Protein AF-A0A8T7ETU8-F1 (afdb_monomer_lite)

pLDDT: mean 74.76, std 21.45, range [21.41, 98.38]

Sequence (889 aa):
MKASHSRIQLAGVALLLAVMVMSVALPAAAQAPRPMRHVPVDAAGRGEPVAAVDLSHSVVQADGRVQVIVTLAGAPAVTDYLAAGGRGSHAAALGTASIREAQLRAEHDVFAAGASSLGATVVNSSAFLVNTVTVAVAPDQVAALLRLPGVVSVHANRVINRDDTTSIPLIRAPEVWEVAGFDGAGVVIGIADTGVDYIHTHFGGSGNYADNPDTTNGTDSLLFPAPIPGGYGDPKVIGGYDYVGDLYDAATPGLDTPAPDEDPMDCAEALGGGHGSHVAGTAAGYGVVQATGATYTGPMDTTYYGSFPNPTAALRIGPGVAPGASLVALRIFGCNGSVGTDVLLDAIEDAVTGTYPTSIAAAQVPVDVLNMSLGSSYGGALPDDPLIVAQEAATAAGMIIVDSAGNSGNIPLITGSPSSANSVISVSSSLDTSAVGDVVVHHNSGLGSPGAYPGAAAAFNNGSAIPFTGDLVVAQPLNGCATLTNPTEVAGNVVLIQRGSCAFVDKANNGLDAGATGVIIYNNAGDALVTMSADGIDPSFNLPAYFLGQTNGTALKNSYDDAIANSTPLPSVTFDFGTPAVYAPEVSDQLSSFEPRGGVVRSIGDLTLKPNVTAPGNTITSARSGTGNGLYVISGTSMASPHVTGFAALLRHKYTSAPVSQIKALIMNTANHNVFTGALNLPPQHVGSGRVDAVDAIDAEIIAYATDNPDNVALSFGYPHVLTGTTYTVTKTVMIQNLSANSYDLDVSYQVRSDHPNVTVTVNPSSVTLAGNGSATVDVTFEAMLDNAATNVNTYEPMIGDTSPMPEEAGILLLEDQGMLHPDLRVPVYGMPQITAAMDATTDLGNAFQGINVVFSGTGVDTSGSGGVGADIVSLATLTEAGRRGSGG

Secondary structure (DSSP, 8-state):
------------------------PPP-PPPPPPPP------TTS----PPPPP-TTB-B-TTSPEEEEEEESS--THHHHHHTTGGGGHHHHHHHHHHHHHHHHHHHHHHHHHHHTTT-EEEE---SSS-EEEEEE-TTTHHHHTTSTTEEEEEE-BEEEE------GGG-HHHHHHHT--S-TTPEEEEEES---TTSGGGT--S-GGG-TTTTT--S---PPPPPTTS-SS-SEEEEEESS-TT--TTSTTT-S---BS--PPPPGGGT--HHHHHHHHHH---EETTT-PBP-S--SHHHH-STT--SS-EEEPPPS-TTSEEEEEE-S-SSS-EEHHHHHHHHHHHHH---SSS-TTT-S--SEEEE-EEBSS----TT-HHHHHHHHHHHTT-EEEEE--S--S-TT-PPBTTTSSSSEEEEEEE-SEE--SEEEEEE-TTSPPEEEEEEEBTT--S--SSEEEEEEE-SSTT-SS--S-HHHHTTSEEEEE--SS-HHHHHHHHHHTT-SEEEEE-SSSS----B--TT--TT--S-EEEE-HHHHHHHHHHHHHHHHHTPPPPEEEEE-----EE-TTTTTBBPTT------EEETTEEE----EEEEEE---EE-TTSSS-EE---SSTTHHHHHHHHHHHHHHHTTT--HHHHHHHHHHS--B--EETTEEPPHHHHTTSB--HHHHHT--EEEEESSSTTT-SEE----EEETTSEEEEEEEEEEEE-SSS-EEEEEEEEEEE--TTEEEEEESSEEEE-TT-EEEEEEEEEEE--S-TT-SB-----SS----B--EEEEEEEEETT--SPPEEEEEEE--EEE-EEEEEEE--SSSS--EEEEEEES---TT--SS---------S----------

Structure (mmCIF, N/CA/C/O backbone):
data_AF-A0A8T7ETU8-F1
#
_entry.id   AF-A0A8T7ETU8-F1
#
loop_
_atom_site.group_PDB
_atom_site.id
_atom_site.type_symbol
_atom_site.label_atom_id
_atom_site.label_alt_id
_atom_site.label_comp_id
_atom_site.label_asym_id
_atom_site.label_entity_id
_atom_site.label_seq_id
_atom_site.pdbx_PDB_ins_code
_atom_site.Cartn_x
_atom_site.Cartn_y
_atom_site.Cartn_z
_atom_site.occupancy
_atom_site.B_iso_or_equiv
_atom_site.auth_seq_id
_atom_site.auth_comp_id
_atom_site.auth_asym_id
_atom_site.auth_atom_id
_atom_site.pdbx_PDB_model_num
ATOM 1 N N . MET A 1 1 ? -24.622 -55.359 56.884 1.00 33.34 1 MET A N 1
ATOM 2 C CA . MET A 1 1 ? -23.851 -55.976 57.997 1.00 33.34 1 MET A CA 1
ATOM 3 C C . MET A 1 1 ? -22.898 -54.923 58.571 1.00 33.34 1 MET A C 1
ATOM 5 O O . MET A 1 1 ? -22.627 -53.994 57.835 1.00 33.34 1 MET A O 1
ATOM 9 N N . LYS A 1 2 ? -22.466 -55.060 59.843 1.00 32.12 2 LYS A N 1
ATOM 10 C CA . LYS A 1 2 ? -21.398 -54.334 60.602 1.00 32.12 2 LYS A CA 1
ATOM 11 C C . LYS A 1 2 ? -20.792 -53.021 60.016 1.00 32.12 2 LYS A C 1
ATOM 13 O O . LYS A 1 2 ? -20.286 -53.057 58.908 1.00 32.12 2 LYS A O 1
ATOM 18 N N . ALA A 1 3 ? -20.621 -51.912 60.752 1.00 30.17 3 ALA A N 1
ATOM 19 C CA . ALA A 1 3 ? -21.093 -51.509 62.089 1.00 30.17 3 ALA A CA 1
ATOM 20 C C . ALA A 1 3 ? -20.888 -49.981 62.325 1.00 30.17 3 ALA A C 1
ATOM 22 O O . ALA A 1 3 ? -19.953 -49.399 61.792 1.00 30.17 3 ALA A O 1
ATOM 23 N N . SER A 1 4 ? -21.761 -49.385 63.151 1.00 30.97 4 SER A N 1
ATOM 24 C CA . SER A 1 4 ? -21.643 -48.144 63.972 1.00 30.97 4 SER A CA 1
ATOM 25 C C . SER A 1 4 ? -20.266 -47.441 64.092 1.00 30.97 4 SER A C 1
ATOM 27 O O . SER A 1 4 ? -19.279 -48.107 64.388 1.00 30.97 4 SER A O 1
ATOM 29 N N . HIS A 1 5 ? -20.146 -46.102 64.006 1.00 29.70 5 HIS A N 1
ATOM 30 C CA . HIS A 1 5 ? -20.500 -45.067 65.025 1.00 29.70 5 HIS A CA 1
ATOM 31 C C . HIS A 1 5 ? -20.168 -43.633 64.475 1.00 29.70 5 HIS A C 1
ATOM 33 O O . HIS A 1 5 ? -19.453 -43.558 63.486 1.00 29.70 5 HIS A O 1
ATOM 39 N N . SER A 1 6 ? -20.531 -42.455 65.038 1.00 28.95 6 SER A N 1
ATOM 40 C CA . SER A 1 6 ? -21.557 -42.037 66.031 1.00 28.95 6 SER A CA 1
ATOM 41 C C . SER A 1 6 ? -21.583 -40.499 66.285 1.00 28.95 6 SER A C 1
ATOM 43 O O . SER A 1 6 ? -20.586 -39.979 66.765 1.00 28.95 6 SER A O 1
ATOM 45 N N . ARG A 1 7 ? -22.769 -39.856 66.187 1.00 31.00 7 ARG A N 1
ATOM 46 C CA . ARG A 1 7 ? -23.229 -38.602 66.877 1.00 31.00 7 ARG A CA 1
ATOM 47 C C . ARG A 1 7 ? -22.522 -37.254 66.554 1.00 31.00 7 ARG A C 1
ATOM 49 O O . ARG A 1 7 ? -21.326 -37.120 66.724 1.00 31.00 7 ARG A O 1
ATOM 56 N N . ILE A 1 8 ? -23.236 -36.268 65.983 1.00 30.06 8 ILE A N 1
ATOM 57 C CA . ILE A 1 8 ? -24.031 -35.174 66.625 1.00 30.06 8 ILE A CA 1
ATOM 58 C C . ILE A 1 8 ? -23.195 -34.093 67.343 1.00 30.06 8 ILE A C 1
ATOM 60 O O . ILE A 1 8 ? -22.712 -34.339 68.444 1.00 30.06 8 ILE A O 1
ATOM 64 N N . GLN A 1 9 ? -23.250 -32.852 66.831 1.00 27.00 9 GLN A N 1
ATOM 65 C CA . GLN A 1 9 ? -23.634 -31.672 67.630 1.00 27.00 9 GLN A CA 1
ATOM 66 C C . GLN A 1 9 ? -24.159 -30.513 66.755 1.00 27.00 9 GLN A C 1
ATOM 68 O O . GLN A 1 9 ? -23.857 -30.444 65.567 1.00 27.00 9 GLN A O 1
ATOM 73 N N . LEU A 1 10 ? -24.986 -29.640 67.345 1.00 29.98 10 LEU A N 1
ATOM 74 C CA . LEU A 1 10 ? -25.506 -28.408 66.736 1.00 29.98 10 LEU A CA 1
ATOM 75 C C . LEU A 1 10 ? -24.693 -27.201 67.220 1.00 29.98 10 LEU A C 1
ATOM 77 O O . LEU A 1 10 ? -24.467 -27.079 68.422 1.00 29.98 10 LEU A O 1
ATOM 81 N N . ALA A 1 11 ? -24.425 -26.254 66.324 1.00 26.52 11 ALA A N 1
ATOM 82 C CA . ALA A 1 11 ? -24.410 -24.819 66.619 1.00 26.52 11 ALA A CA 1
ATOM 83 C C . ALA A 1 11 ? -24.583 -24.047 65.301 1.00 26.52 11 ALA A C 1
ATOM 85 O O . ALA A 1 11 ? -23.977 -24.413 64.298 1.00 26.52 11 ALA A O 1
ATOM 86 N N . GLY A 1 12 ? -25.410 -23.002 65.293 1.00 28.16 12 GLY A N 1
ATOM 87 C CA . GLY A 1 12 ? -25.581 -22.118 64.139 1.00 28.16 12 GLY A CA 1
ATOM 88 C C . GLY A 1 12 ? -25.264 -20.676 64.516 1.00 28.16 12 GLY A C 1
ATOM 89 O O . GLY A 1 12 ? -25.700 -20.209 65.566 1.00 28.16 12 GLY A O 1
ATOM 90 N N . VAL A 1 13 ? -24.535 -19.977 63.648 1.00 27.45 13 VAL A N 1
ATOM 91 C CA . VAL A 1 13 ? -24.353 -18.519 63.668 1.00 27.45 13 VAL A CA 1
ATOM 92 C C . VAL A 1 13 ? -24.446 -18.045 62.219 1.00 27.45 13 VAL A C 1
ATOM 94 O O . VAL A 1 13 ? -23.879 -18.679 61.331 1.00 27.45 13 VAL A O 1
ATOM 97 N N . ALA A 1 14 ? -25.189 -16.969 61.969 1.00 31.00 14 ALA A N 1
ATOM 98 C CA . ALA A 1 14 ? -25.302 -16.380 60.639 1.00 31.00 14 ALA A CA 1
ATOM 99 C C . ALA A 1 14 ? -24.098 -15.474 60.338 1.00 31.00 14 ALA A C 1
ATOM 101 O O . ALA A 1 14 ? -23.639 -14.746 61.218 1.00 31.00 14 ALA A O 1
ATOM 102 N N . LEU A 1 15 ? -23.637 -15.470 59.087 1.00 25.97 15 LEU A N 1
ATOM 103 C CA . LEU A 1 15 ? -22.699 -14.475 58.572 1.00 25.97 15 LEU A CA 1
ATOM 104 C C . LEU A 1 15 ? -23.053 -14.132 57.117 1.00 25.97 15 LEU A C 1
ATOM 106 O O . LEU A 1 15 ? -23.707 -14.917 56.431 1.00 25.97 15 LEU A O 1
ATOM 110 N N . LEU A 1 16 ? -22.685 -12.927 56.684 1.00 26.84 16 LEU A N 1
ATOM 111 C CA . LEU A 1 16 ? -23.114 -12.339 55.416 1.00 26.84 16 LEU A CA 1
ATOM 112 C C . LEU A 1 16 ? -22.523 -13.095 54.215 1.00 26.84 16 LEU A C 1
ATOM 114 O O . LEU A 1 16 ? -21.317 -13.332 54.174 1.00 26.84 16 LEU A O 1
ATOM 118 N N . LEU A 1 17 ? -23.340 -13.364 53.190 1.00 24.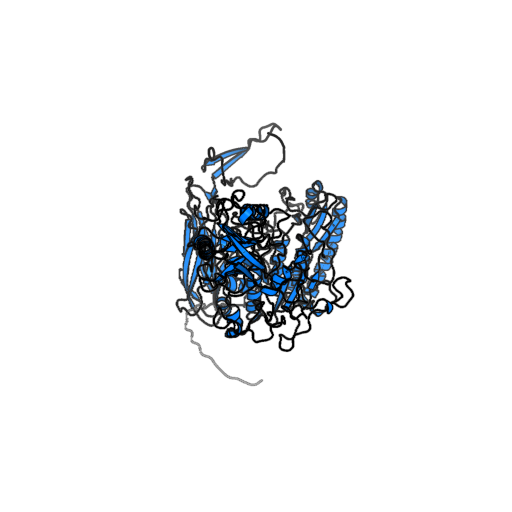38 17 LEU A N 1
ATOM 119 C CA . LEU A 1 17 ? -22.814 -13.605 51.846 1.00 24.38 17 LEU A CA 1
ATOM 120 C C . LEU A 1 17 ? -22.457 -12.260 51.206 1.00 24.38 17 LEU A C 1
ATOM 122 O O . LEU A 1 17 ? -23.333 -11.541 50.729 1.00 24.38 17 LEU A O 1
ATOM 126 N N . ALA A 1 18 ? -21.163 -11.956 51.141 1.00 25.19 18 ALA A N 1
ATOM 127 C CA . ALA A 1 18 ? -20.641 -11.123 50.067 1.00 25.19 18 ALA A CA 1
ATOM 128 C C . ALA A 1 18 ? -20.528 -12.010 48.816 1.00 25.19 18 ALA A C 1
ATOM 130 O O . ALA A 1 18 ? -19.767 -12.978 48.811 1.00 25.19 18 ALA A O 1
ATOM 131 N N . VAL A 1 19 ? -21.312 -11.724 47.774 1.00 24.97 19 VAL A N 1
ATOM 132 C CA . VAL A 1 19 ? -21.252 -12.477 46.511 1.00 24.97 19 VAL A CA 1
ATOM 133 C C . VAL A 1 19 ? -20.062 -11.971 45.701 1.00 24.97 19 VAL A C 1
ATOM 135 O O . VAL A 1 19 ? -20.176 -11.041 44.908 1.00 24.97 19 VAL A O 1
ATOM 138 N N . MET A 1 20 ? -18.898 -12.573 45.938 1.00 22.45 20 MET A N 1
ATOM 139 C CA . MET A 1 20 ? -17.690 -12.311 45.163 1.00 22.45 20 MET A CA 1
ATOM 140 C C . MET A 1 20 ? -17.793 -13.050 43.824 1.00 22.45 20 MET A C 1
ATOM 142 O O . MET A 1 20 ? -17.534 -14.250 43.742 1.00 22.45 20 MET A O 1
ATOM 146 N N . VAL A 1 21 ? -18.235 -12.344 42.781 1.00 25.20 21 VAL A N 1
ATOM 147 C CA . VAL A 1 21 ? -18.336 -12.897 41.425 1.00 25.20 21 VAL A CA 1
ATOM 148 C C . VAL A 1 21 ? -16.928 -13.054 40.851 1.00 25.20 21 VAL A C 1
ATOM 150 O O . VAL A 1 21 ? -16.347 -12.099 40.348 1.00 25.20 21 VAL A O 1
ATOM 153 N N . MET A 1 22 ? -16.380 -14.269 40.909 1.00 22.45 22 MET A N 1
ATOM 154 C CA . MET A 1 22 ? -15.249 -14.644 40.059 1.00 22.45 22 MET A CA 1
ATOM 155 C C . MET A 1 22 ? -15.749 -14.807 38.622 1.00 22.45 22 MET A C 1
ATOM 157 O O . MET A 1 22 ? -16.168 -15.890 38.213 1.00 22.45 22 MET A O 1
ATOM 161 N N . SER A 1 23 ? -15.706 -13.720 37.856 1.00 22.48 23 SER A N 1
ATOM 162 C CA . SER A 1 23 ? -15.767 -13.769 36.399 1.00 22.48 23 SER A CA 1
ATOM 163 C C . SER A 1 23 ? -14.504 -14.456 35.880 1.00 22.48 23 SER A C 1
ATOM 165 O O . SER A 1 23 ? -13.456 -13.827 35.737 1.00 22.48 23 SER A O 1
ATOM 167 N N . VAL A 1 24 ? -14.592 -15.765 35.637 1.00 23.69 24 VAL A N 1
ATOM 168 C CA . VAL A 1 24 ? -13.549 -16.513 34.927 1.00 23.69 24 VAL A CA 1
ATOM 169 C C . VAL A 1 24 ? -13.460 -15.939 33.516 1.00 23.69 24 VAL A C 1
ATOM 171 O O . VAL A 1 24 ? -14.407 -16.069 32.742 1.00 23.69 24 VAL A O 1
ATOM 174 N N . ALA A 1 25 ? -12.341 -15.287 33.200 1.00 23.84 25 ALA A N 1
ATOM 175 C CA . ALA A 1 25 ? -12.082 -14.791 31.859 1.00 23.84 25 ALA A CA 1
ATOM 176 C C . ALA A 1 25 ? -12.007 -15.980 30.891 1.00 23.84 25 ALA A C 1
ATOM 178 O O . ALA A 1 25 ? -11.139 -16.847 31.012 1.00 23.84 25 ALA A O 1
ATOM 179 N N . LEU A 1 26 ? -12.942 -16.028 29.944 1.00 22.45 26 LEU A N 1
ATOM 180 C CA . LEU A 1 26 ? -12.791 -16.842 28.746 1.00 22.45 26 LEU A CA 1
ATOM 181 C C . LEU A 1 26 ? -11.744 -16.161 27.850 1.00 22.45 26 LEU A C 1
ATOM 183 O O . LEU A 1 26 ? -11.747 -14.929 27.780 1.00 22.45 26 LEU A O 1
ATOM 187 N N . PRO A 1 27 ? -10.865 -16.913 27.162 1.00 21.97 27 PRO A N 1
ATOM 188 C CA . PRO A 1 27 ? -10.015 -16.323 26.136 1.00 21.97 27 PRO A CA 1
ATOM 189 C C . PRO A 1 27 ? -10.899 -15.690 25.056 1.00 21.97 27 PRO A C 1
ATOM 191 O O . PRO A 1 27 ? -11.977 -16.211 24.753 1.00 21.97 27 PRO A O 1
ATOM 194 N N . ALA A 1 28 ? -10.450 -14.572 24.486 1.00 23.20 28 ALA A N 1
ATOM 195 C CA . ALA A 1 28 ? -11.181 -13.887 23.431 1.00 23.20 28 ALA A CA 1
ATOM 196 C C . ALA A 1 28 ? -11.374 -14.833 22.235 1.00 23.20 28 ALA A C 1
ATOM 198 O O . ALA A 1 28 ? -10.418 -15.201 21.554 1.00 23.20 28 ALA A O 1
ATOM 199 N N . ALA A 1 29 ? -12.618 -15.247 21.993 1.00 21.56 29 ALA A N 1
ATOM 200 C CA . ALA A 1 29 ? -12.967 -15.917 20.753 1.00 21.56 29 ALA A CA 1
ATOM 201 C C . ALA A 1 29 ? -12.803 -14.910 19.609 1.00 21.56 29 ALA A C 1
ATOM 203 O O . ALA A 1 29 ? -13.292 -13.782 19.719 1.00 21.56 29 ALA A O 1
ATOM 204 N N . ALA A 1 30 ? -12.139 -15.319 18.525 1.00 23.62 30 ALA A N 1
ATOM 205 C CA . ALA A 1 30 ? -12.091 -14.526 17.303 1.00 23.62 30 ALA A CA 1
ATOM 206 C C . ALA A 1 30 ? -13.526 -14.162 16.896 1.00 23.62 30 ALA A C 1
ATOM 208 O O . ALA A 1 30 ? -14.389 -15.042 16.799 1.00 23.62 30 ALA A O 1
ATOM 209 N N . GLN A 1 31 ? -13.803 -12.868 16.726 1.00 23.61 31 GLN A N 1
ATOM 210 C CA . GLN A 1 31 ? -15.130 -12.434 16.311 1.00 23.61 31 GLN A CA 1
ATOM 211 C C . GLN A 1 31 ? -15.368 -12.928 14.884 1.00 23.61 31 GLN A C 1
ATOM 213 O O . GLN A 1 31 ? -14.572 -12.657 13.988 1.00 23.61 31 GLN A O 1
ATOM 218 N N . ALA A 1 32 ? -16.466 -13.656 14.676 1.00 22.80 32 ALA A N 1
ATOM 219 C CA . ALA A 1 32 ? -16.941 -13.936 13.329 1.00 22.80 32 ALA A CA 1
ATOM 220 C C . ALA A 1 32 ? -17.189 -12.598 12.601 1.00 22.80 32 ALA A C 1
ATOM 222 O O . ALA A 1 32 ? -17.641 -11.648 13.255 1.00 22.80 32 ALA A O 1
ATOM 223 N N . PRO A 1 33 ? -16.912 -12.504 11.286 1.00 23.77 33 PRO A N 1
ATOM 224 C CA . PRO A 1 33 ? -17.069 -11.260 10.539 1.00 23.77 33 PRO A CA 1
ATOM 225 C C . PRO A 1 33 ? -18.474 -10.680 10.734 1.00 23.77 33 PRO A C 1
ATOM 227 O O . PRO A 1 33 ? -19.471 -11.411 10.723 1.00 23.77 33 PRO A O 1
ATOM 230 N N . ARG A 1 34 ? -18.548 -9.359 10.954 1.00 26.95 34 ARG A N 1
ATOM 231 C CA . ARG A 1 34 ? -19.815 -8.655 11.206 1.00 26.95 34 ARG A CA 1
ATOM 232 C C . ARG A 1 34 ? -20.787 -8.967 10.053 1.00 26.95 34 ARG A C 1
ATOM 234 O O . ARG A 1 34 ? -20.407 -8.779 8.898 1.00 26.95 34 ARG A O 1
ATOM 241 N N . PRO A 1 35 ? -22.026 -9.426 10.317 1.00 21.41 35 PRO A N 1
ATOM 242 C CA . PRO A 1 35 ? -22.973 -9.697 9.243 1.00 21.41 35 PRO A CA 1
ATOM 243 C C . PRO A 1 35 ? -23.248 -8.400 8.479 1.00 21.41 35 PRO A C 1
ATOM 245 O O . PRO A 1 35 ? -23.606 -7.390 9.090 1.00 21.41 35 PRO A O 1
ATOM 248 N N . MET A 1 36 ? -23.076 -8.438 7.153 1.00 27.53 36 MET A N 1
ATOM 249 C CA . MET A 1 36 ? -23.276 -7.282 6.277 1.00 27.53 36 MET A CA 1
ATOM 250 C C . MET A 1 36 ? -24.611 -6.596 6.584 1.00 27.53 36 MET A C 1
ATOM 252 O O . MET A 1 36 ? -25.664 -7.247 6.646 1.00 27.53 36 MET A O 1
ATOM 256 N N . ARG A 1 37 ? -24.558 -5.272 6.781 1.00 24.39 37 ARG A N 1
ATOM 257 C CA . ARG A 1 37 ? -25.725 -4.427 7.056 1.00 24.39 37 ARG A CA 1
ATOM 258 C C . ARG A 1 37 ? -26.738 -4.634 5.934 1.00 24.39 37 ARG A C 1
ATOM 260 O O . ARG A 1 37 ? -26.517 -4.167 4.823 1.00 24.39 37 ARG A O 1
ATOM 267 N N . HIS A 1 38 ? -27.829 -5.345 6.226 1.00 24.23 38 HIS A N 1
ATOM 268 C CA . HIS A 1 38 ? -28.853 -5.655 5.231 1.00 24.23 38 HIS A CA 1
ATOM 269 C C . HIS A 1 38 ? -29.338 -4.372 4.551 1.00 24.23 38 HIS A C 1
ATOM 271 O O . HIS A 1 38 ? -29.942 -3.511 5.197 1.00 24.23 38 HIS A O 1
ATOM 277 N N . VAL A 1 39 ? -29.117 -4.286 3.238 1.00 29.61 39 VAL A N 1
ATOM 278 C CA . VAL A 1 39 ? -29.896 -3.402 2.373 1.00 29.61 39 VAL A CA 1
ATOM 279 C C . VAL A 1 39 ? -31.362 -3.827 2.522 1.00 29.61 39 VAL A C 1
ATOM 281 O O . VAL A 1 39 ? -31.647 -5.024 2.407 1.00 29.61 39 VAL A O 1
ATOM 284 N N . PRO A 1 40 ? -32.300 -2.907 2.808 1.00 24.36 40 PRO A N 1
ATOM 285 C CA . PRO A 1 40 ? -33.717 -3.237 2.829 1.00 24.36 40 PRO A CA 1
ATOM 286 C C . PRO A 1 40 ? -34.162 -3.714 1.442 1.00 24.36 40 PRO A C 1
ATOM 288 O O . PRO A 1 40 ? -34.293 -2.923 0.513 1.00 24.36 40 PRO A O 1
ATOM 291 N N . VAL A 1 41 ? -34.365 -5.022 1.301 1.00 30.23 41 VAL A N 1
ATOM 292 C CA . VAL A 1 41 ? -35.008 -5.619 0.128 1.00 30.23 41 VAL A CA 1
ATOM 293 C C . VAL A 1 41 ? -36.522 -5.599 0.297 1.00 30.23 41 VAL A C 1
ATOM 295 O O . VAL A 1 41 ? -37.045 -5.839 1.390 1.00 30.23 41 VAL A O 1
ATOM 298 N N . ASP A 1 42 ? -37.233 -5.328 -0.795 1.00 34.34 42 ASP A N 1
ATOM 299 C CA . ASP A 1 42 ? -38.690 -5.366 -0.825 1.00 34.34 42 ASP A CA 1
ATOM 300 C C . ASP A 1 42 ? -39.239 -6.796 -0.625 1.00 34.34 42 ASP A C 1
ATOM 302 O O . ASP A 1 42 ? -38.518 -7.799 -0.629 1.00 34.34 42 ASP A O 1
ATOM 306 N N . ALA A 1 43 ? -40.562 -6.916 -0.492 1.00 30.11 43 ALA A N 1
ATOM 307 C CA . ALA A 1 43 ? -41.235 -8.209 -0.340 1.00 30.11 43 ALA A CA 1
ATOM 308 C C . ALA A 1 43 ? -41.156 -9.126 -1.590 1.00 30.11 43 ALA A C 1
ATOM 310 O O . ALA A 1 43 ? -41.740 -10.211 -1.586 1.00 30.11 43 ALA A O 1
ATOM 311 N N . ALA A 1 44 ? -40.460 -8.704 -2.651 1.00 35.91 44 ALA A N 1
ATOM 312 C CA . ALA A 1 44 ? -40.147 -9.468 -3.855 1.00 35.91 44 ALA A CA 1
ATOM 313 C C . ALA A 1 44 ? -38.628 -9.698 -4.047 1.00 35.91 44 ALA A C 1
ATOM 315 O O . ALA A 1 44 ? -38.230 -10.213 -5.095 1.00 35.91 44 ALA A O 1
ATOM 316 N N . GLY A 1 45 ? -37.794 -9.358 -3.053 1.00 31.64 45 GLY A N 1
ATOM 317 C CA . GLY A 1 45 ? -36.344 -9.574 -3.060 1.00 31.64 45 GLY A CA 1
ATOM 318 C C . GLY A 1 45 ? -35.544 -8.554 -3.876 1.00 31.64 45 GLY A C 1
ATOM 319 O O . GLY A 1 45 ? -34.463 -8.888 -4.352 1.00 31.64 45 GLY A O 1
ATOM 320 N N . ARG A 1 46 ? -36.071 -7.343 -4.089 1.00 41.28 46 ARG A N 1
ATOM 321 C CA . ARG A 1 46 ? -35.442 -6.290 -4.903 1.00 41.28 46 ARG A CA 1
ATOM 322 C C . ARG A 1 46 ? -34.912 -5.170 -4.018 1.00 41.28 46 ARG A C 1
ATOM 324 O O . ARG A 1 46 ? -35.586 -4.773 -3.072 1.00 41.28 46 ARG A O 1
ATOM 331 N N . GLY A 1 47 ? -33.724 -4.660 -4.336 1.00 35.19 47 GLY A N 1
ATOM 332 C CA . GLY A 1 47 ? -33.192 -3.453 -3.702 1.00 35.19 47 GLY A CA 1
ATOM 333 C C . GLY A 1 47 ? -33.935 -2.184 -4.135 1.00 35.19 47 GLY A C 1
ATOM 334 O O . GLY A 1 47 ? -34.669 -2.180 -5.128 1.00 35.19 47 GLY A O 1
ATOM 335 N N . GLU A 1 48 ? -33.709 -1.103 -3.388 1.00 31.92 48 GLU A N 1
ATOM 336 C CA . GLU A 1 48 ? -34.175 0.250 -3.718 1.00 31.92 48 GLU A CA 1
ATOM 337 C C . GLU A 1 48 ? -33.701 0.716 -5.117 1.00 31.92 48 GLU A C 1
ATOM 339 O O . GLU A 1 48 ? -32.719 0.182 -5.645 1.00 31.92 48 GLU A O 1
ATOM 344 N N . PRO A 1 49 ? -34.355 1.717 -5.747 1.00 33.25 49 PRO A N 1
ATOM 345 C CA . PRO A 1 49 ? -33.971 2.225 -7.064 1.00 33.25 49 PRO A CA 1
ATOM 346 C C . PRO A 1 49 ? -32.559 2.834 -7.072 1.00 33.25 49 PRO A C 1
ATOM 348 O O . PRO A 1 49 ? -32.371 4.014 -6.774 1.00 33.25 49 PRO A O 1
ATOM 351 N N . VAL A 1 50 ? -31.570 2.015 -7.437 1.00 40.09 50 VAL A N 1
ATOM 352 C CA . VAL A 1 50 ? -30.150 2.386 -7.480 1.00 40.09 50 VAL A CA 1
ATOM 353 C C . VAL A 1 50 ? -29.934 3.620 -8.363 1.00 40.09 50 VAL A C 1
ATOM 355 O O . VAL A 1 50 ? -30.582 3.789 -9.404 1.00 40.09 50 VAL A O 1
ATOM 358 N N . ALA A 1 51 ? -28.991 4.475 -7.961 1.00 44.91 51 ALA A N 1
ATOM 359 C CA . ALA A 1 51 ? -28.457 5.521 -8.824 1.00 44.91 51 ALA A CA 1
ATOM 360 C C . ALA A 1 51 ? -27.920 4.927 -10.143 1.00 44.91 51 ALA A C 1
ATOM 362 O O . ALA A 1 51 ? -27.673 3.726 -10.260 1.00 44.91 51 ALA A O 1
ATOM 363 N N . ALA A 1 52 ? -27.737 5.764 -11.165 1.00 54.91 52 ALA A N 1
ATOM 364 C CA . ALA A 1 52 ? -27.099 5.296 -12.392 1.00 54.91 52 ALA A CA 1
ATOM 365 C C . ALA A 1 52 ? -25.661 4.853 -12.076 1.00 54.91 52 ALA A C 1
ATOM 367 O O . ALA A 1 52 ? -24.891 5.672 -11.580 1.00 54.91 52 ALA A O 1
ATOM 368 N N . VAL A 1 53 ? -25.332 3.589 -12.372 1.00 64.56 53 VAL A N 1
ATOM 369 C CA . VAL A 1 53 ? -23.965 3.049 -12.274 1.00 64.56 53 VAL A CA 1
ATOM 370 C C . VAL A 1 53 ? -23.025 3.991 -13.019 1.00 64.56 53 VAL A C 1
ATOM 372 O O . VAL A 1 53 ? -23.284 4.318 -14.182 1.00 64.56 53 VAL A O 1
ATOM 375 N N . ASP A 1 54 ? -21.971 4.451 -12.346 1.00 66.88 54 ASP A N 1
ATOM 376 C CA . ASP A 1 54 ? -20.941 5.232 -13.014 1.00 66.88 54 ASP A CA 1
ATOM 377 C C . ASP A 1 54 ? -20.048 4.296 -13.834 1.00 66.88 54 ASP A C 1
ATOM 379 O O . ASP A 1 54 ? -19.596 3.256 -13.360 1.00 66.88 54 ASP A O 1
ATOM 383 N N . LEU A 1 55 ? -19.842 4.666 -15.093 1.00 69.88 55 LEU A N 1
ATOM 384 C CA . LEU A 1 55 ? -19.058 3.929 -16.080 1.00 69.88 55 LEU A CA 1
ATOM 385 C C . LEU A 1 55 ? -17.856 4.755 -16.565 1.00 69.88 55 LEU A C 1
ATOM 387 O O . LEU A 1 55 ? -17.147 4.321 -17.465 1.00 69.88 55 LEU A O 1
ATOM 391 N N . SER A 1 56 ? -17.623 5.939 -15.987 1.00 63.28 56 SER A N 1
ATOM 392 C CA . SER A 1 56 ? -16.549 6.865 -16.373 1.00 63.28 56 SER A CA 1
ATOM 393 C C . SER A 1 56 ? -15.135 6.278 -16.249 1.00 63.28 56 SER A C 1
ATOM 395 O O . SER A 1 56 ? -14.251 6.684 -16.997 1.00 63.28 56 SER A O 1
ATOM 397 N N . HIS A 1 57 ? -14.952 5.297 -15.360 1.00 65.81 57 HIS A N 1
ATOM 398 C CA . HIS A 1 57 ? -13.690 4.591 -15.102 1.00 65.81 57 HIS A CA 1
ATOM 399 C C . HIS A 1 57 ? -13.745 3.097 -15.493 1.00 65.81 57 HIS A C 1
ATOM 401 O O . HIS A 1 57 ? -12.903 2.314 -15.060 1.00 65.81 57 HIS A O 1
ATOM 407 N N . SER A 1 58 ? -14.766 2.684 -16.256 1.00 74.44 58 SER A N 1
ATOM 408 C CA . SER A 1 58 ? -14.970 1.293 -16.685 1.00 74.44 58 SER A CA 1
ATOM 409 C C . SER A 1 58 ? -14.031 0.917 -17.833 1.00 74.44 58 SER A C 1
ATOM 411 O O . SER A 1 58 ? -13.899 1.681 -18.786 1.00 74.44 58 SER A O 1
ATOM 413 N N . VAL A 1 59 ? -13.439 -0.279 -17.774 1.00 74.88 59 VAL A N 1
ATOM 414 C CA . VAL A 1 59 ? -12.727 -0.896 -18.908 1.00 74.88 59 VAL A CA 1
ATOM 415 C C . VAL A 1 59 ? -13.665 -1.004 -20.122 1.00 74.88 59 VAL A C 1
ATOM 417 O O . VAL A 1 59 ? -14.786 -1.512 -20.008 1.00 74.88 59 VAL A O 1
ATOM 420 N N . VAL A 1 60 ? -13.216 -0.538 -21.294 1.00 80.31 60 VAL A N 1
ATOM 421 C CA . VAL A 1 60 ? -14.017 -0.494 -22.532 1.00 80.31 60 VAL A CA 1
ATOM 422 C C . VAL A 1 60 ? -13.399 -1.385 -23.606 1.00 80.31 60 VAL A C 1
ATOM 424 O O . VAL A 1 60 ? -12.260 -1.181 -24.012 1.00 80.31 60 VAL A O 1
ATOM 427 N N . GLN A 1 61 ? -14.183 -2.328 -24.123 1.00 81.88 61 GLN A N 1
ATOM 428 C CA . GLN A 1 61 ? -13.766 -3.242 -25.185 1.00 81.88 61 GLN A CA 1
ATOM 429 C C . GLN A 1 61 ? -13.707 -2.539 -26.549 1.00 81.88 61 GLN A C 1
ATOM 431 O O . GLN A 1 61 ? -14.450 -1.590 -26.814 1.00 81.88 61 GLN A O 1
ATOM 436 N N . ALA A 1 62 ? -12.911 -3.072 -27.482 1.00 81.50 62 ALA A N 1
ATOM 437 C CA . ALA A 1 62 ? -12.788 -2.542 -28.850 1.00 81.50 62 ALA A CA 1
ATOM 438 C C . ALA A 1 62 ? -14.106 -2.492 -29.664 1.00 81.50 62 ALA A C 1
ATOM 440 O O . ALA A 1 62 ? -14.172 -1.806 -30.686 1.00 81.50 62 ALA A O 1
ATOM 441 N N . ASP A 1 63 ? -15.160 -3.199 -29.236 1.00 84.69 63 ASP A N 1
ATOM 442 C CA . ASP A 1 63 ? -16.501 -3.153 -29.841 1.00 84.69 63 ASP A CA 1
ATOM 443 C C . ASP A 1 63 ? -17.456 -2.121 -29.197 1.00 84.69 63 ASP A C 1
ATOM 445 O O . ASP A 1 63 ? -18.591 -1.960 -29.653 1.00 84.69 63 ASP A O 1
ATOM 449 N N . GLY A 1 64 ? -16.997 -1.392 -28.173 1.00 82.38 64 GLY A N 1
ATOM 450 C CA . GLY A 1 64 ? -17.763 -0.377 -27.447 1.00 82.38 64 GLY A CA 1
ATOM 451 C C . GLY A 1 64 ? -18.595 -0.903 -26.272 1.00 82.38 64 GLY A C 1
ATOM 452 O O . GLY A 1 64 ? -19.374 -0.136 -25.698 1.00 82.38 64 GLY A O 1
ATOM 453 N N . ARG A 1 65 ? -18.465 -2.183 -25.897 1.00 88.75 65 ARG A N 1
ATOM 454 C CA . ARG A 1 65 ? -19.018 -2.708 -24.638 1.00 88.75 65 ARG A CA 1
ATOM 455 C C . ARG A 1 65 ? -18.170 -2.283 -23.437 1.00 88.75 65 ARG A C 1
ATOM 457 O O . ARG A 1 65 ? -16.955 -2.166 -23.532 1.00 88.75 65 ARG A O 1
ATOM 464 N N . VAL A 1 66 ? -18.830 -2.080 -22.302 1.00 87.31 66 VAL A N 1
ATOM 465 C CA . VAL A 1 66 ? -18.216 -1.773 -21.001 1.00 87.31 66 VAL A CA 1
ATOM 466 C C . VAL A 1 66 ? -18.117 -3.038 -20.162 1.00 87.31 66 VAL A C 1
ATOM 468 O O . VAL A 1 66 ? -19.048 -3.850 -20.165 1.00 87.31 66 VAL A O 1
ATOM 471 N N . GLN A 1 67 ? -17.019 -3.201 -19.430 1.00 88.19 67 GLN A N 1
ATOM 472 C CA . GLN A 1 67 ? -16.872 -4.270 -18.450 1.00 88.19 67 GLN A CA 1
ATOM 473 C C . GLN A 1 67 ? -17.395 -3.818 -17.077 1.00 88.19 67 GLN A C 1
ATOM 475 O O . GLN A 1 67 ? -17.002 -2.774 -16.545 1.00 88.19 67 GLN A O 1
ATOM 480 N N . VAL A 1 68 ? -18.285 -4.617 -16.490 1.00 88.88 68 VAL A N 1
ATOM 481 C CA . VAL A 1 68 ? -18.893 -4.369 -15.175 1.00 88.88 68 VAL A CA 1
ATOM 482 C C . VAL A 1 68 ? -18.813 -5.614 -14.298 1.00 88.88 68 VAL A C 1
ATOM 484 O O . VAL A 1 68 ? -19.044 -6.726 -14.772 1.00 88.88 68 VAL A O 1
ATOM 487 N N . ILE A 1 69 ? -18.503 -5.427 -13.017 1.00 89.62 69 ILE A N 1
ATOM 488 C CA . ILE A 1 69 ? -18.463 -6.495 -12.016 1.00 89.62 69 ILE A CA 1
ATOM 489 C C . ILE A 1 69 ? -19.843 -6.589 -11.367 1.00 89.62 69 ILE A C 1
ATOM 491 O O . ILE A 1 69 ? -20.365 -5.607 -10.836 1.00 89.62 69 ILE A O 1
ATOM 495 N N . VAL A 1 70 ? -20.453 -7.771 -11.440 1.00 92.81 70 VAL A N 1
ATOM 496 C CA . VAL A 1 70 ? -21.798 -8.036 -10.922 1.00 92.81 70 VAL A CA 1
ATOM 497 C C . VAL A 1 70 ? -21.694 -8.867 -9.651 1.00 92.81 70 VAL A C 1
ATOM 499 O O . VAL A 1 70 ? -21.305 -10.032 -9.704 1.00 92.81 70 VAL A O 1
ATOM 502 N N . THR A 1 71 ? -22.062 -8.279 -8.515 1.00 91.31 71 THR A N 1
ATOM 503 C CA . THR A 1 71 ? -22.067 -8.955 -7.212 1.00 91.31 71 THR A CA 1
ATOM 504 C C . THR A 1 71 ? -23.341 -9.779 -7.062 1.00 91.31 71 THR A C 1
ATOM 506 O O . THR A 1 71 ? -24.451 -9.267 -7.241 1.00 91.31 71 THR A O 1
ATOM 509 N N . LEU A 1 72 ? -23.192 -11.057 -6.719 1.00 93.12 72 LEU A N 1
ATOM 510 C CA . LEU A 1 72 ? -24.277 -12.025 -6.590 1.00 93.12 72 LEU A CA 1
ATOM 511 C C . LEU A 1 72 ? -24.581 -12.361 -5.123 1.00 93.12 72 LEU A C 1
ATOM 513 O O . LEU A 1 72 ? -23.732 -12.298 -4.234 1.00 93.12 72 LEU A O 1
ATOM 517 N N . ALA A 1 73 ? -25.834 -12.720 -4.861 1.00 91.06 73 ALA A N 1
ATOM 518 C CA . ALA A 1 73 ? -26.328 -13.050 -3.534 1.00 91.06 73 ALA A CA 1
ATOM 519 C C . ALA A 1 73 ? -25.797 -14.408 -3.056 1.00 91.06 73 ALA A C 1
ATOM 521 O O . ALA A 1 73 ? -25.779 -15.382 -3.802 1.00 91.06 73 ALA A O 1
ATOM 522 N N . GLY A 1 74 ? -25.428 -14.481 -1.777 1.00 88.25 74 GLY A N 1
ATOM 523 C CA . GLY A 1 74 ? -24.856 -15.675 -1.151 1.00 88.25 74 GLY A CA 1
ATOM 524 C C . GLY A 1 74 ? -23.471 -15.393 -0.575 1.00 88.25 74 GLY A C 1
ATOM 525 O O . GLY A 1 74 ? -22.763 -14.509 -1.047 1.00 88.25 74 GLY A O 1
ATOM 526 N N . ALA A 1 75 ? -23.094 -16.124 0.475 1.00 90.62 75 ALA A N 1
ATOM 527 C CA . ALA A 1 75 ? -21.784 -15.960 1.098 1.00 90.62 75 ALA A CA 1
ATOM 528 C C . ALA A 1 75 ? -20.670 -16.535 0.191 1.00 90.62 75 ALA A C 1
ATOM 530 O O . ALA A 1 75 ? -20.870 -17.643 -0.333 1.00 90.62 75 ALA A O 1
ATOM 531 N N . PRO A 1 76 ? -19.538 -15.819 0.019 1.00 93.88 76 PRO A N 1
ATOM 532 C CA . PRO A 1 76 ? -18.363 -16.289 -0.718 1.00 93.88 76 PRO A CA 1
ATOM 533 C C . PRO A 1 76 ? -17.582 -17.342 0.088 1.00 93.88 76 PRO A C 1
ATOM 535 O O . PRO A 1 76 ? -17.724 -17.430 1.316 1.00 93.88 76 PRO A O 1
ATOM 538 N N . ALA A 1 77 ? -16.779 -18.173 -0.584 1.00 95.25 77 ALA A N 1
ATOM 539 C CA . ALA A 1 77 ? -16.224 -19.388 0.028 1.00 95.25 77 ALA A CA 1
ATOM 540 C C . ALA A 1 77 ? -15.220 -19.138 1.174 1.00 95.25 77 ALA A C 1
ATOM 542 O O . ALA A 1 77 ? -15.063 -19.991 2.051 1.00 95.25 77 ALA A O 1
ATOM 543 N N . VAL A 1 78 ? -14.620 -17.946 1.248 1.00 93.19 78 VAL A N 1
ATOM 544 C CA . VAL A 1 78 ? -13.781 -17.490 2.368 1.00 93.19 78 VAL A CA 1
ATOM 545 C C . VAL A 1 78 ? -14.517 -17.536 3.715 1.00 93.19 78 VAL A C 1
ATOM 547 O O . VAL A 1 78 ? -13.891 -17.755 4.749 1.00 93.19 78 VAL A O 1
ATOM 550 N N . THR A 1 79 ? -15.850 -17.418 3.740 1.00 93.75 79 THR A N 1
ATOM 551 C CA . THR A 1 79 ? -16.622 -17.574 4.990 1.00 93.75 79 THR A CA 1
ATOM 552 C C . THR A 1 79 ? -16.513 -18.987 5.570 1.00 93.75 79 THR A C 1
ATOM 554 O O . THR A 1 79 ? -16.366 -19.144 6.785 1.00 93.75 79 THR A O 1
ATOM 557 N N . ASP A 1 80 ? -16.474 -20.003 4.707 1.00 94.88 80 ASP A N 1
ATOM 558 C CA . ASP A 1 80 ? -16.332 -21.407 5.092 1.00 94.88 80 ASP A CA 1
ATOM 559 C C . ASP A 1 80 ? -14.860 -21.759 5.381 1.00 94.88 80 ASP A C 1
ATOM 561 O O . ASP A 1 80 ? -14.586 -22.525 6.306 1.00 94.88 80 ASP A O 1
ATOM 565 N N . TYR A 1 81 ? -13.903 -21.127 4.683 1.00 93.88 81 TYR A N 1
ATOM 566 C CA . TYR A 1 81 ? -12.471 -21.158 5.033 1.00 93.88 81 TYR A CA 1
ATOM 567 C C . TYR A 1 81 ? -12.239 -20.650 6.466 1.00 93.88 81 TYR A C 1
ATOM 569 O O . TYR A 1 81 ? -11.633 -21.337 7.292 1.00 93.88 81 TYR A O 1
ATOM 577 N N . LEU A 1 82 ? -12.774 -19.471 6.797 1.00 92.88 82 LEU A N 1
ATOM 578 C CA . LEU A 1 82 ? -12.681 -18.874 8.132 1.00 92.88 82 LEU A CA 1
ATOM 579 C C . LEU A 1 82 ? -13.348 -19.755 9.197 1.00 92.88 82 LEU A C 1
ATOM 581 O O . LEU A 1 82 ? -12.742 -20.031 10.234 1.00 92.88 82 LEU A O 1
ATOM 585 N N . ALA A 1 83 ? -14.558 -20.258 8.930 1.00 94.19 83 ALA A N 1
ATOM 586 C CA . ALA A 1 83 ? -15.278 -21.149 9.843 1.00 94.19 83 ALA A CA 1
ATOM 587 C C . ALA A 1 83 ? -14.546 -22.483 10.098 1.00 94.19 83 ALA A C 1
ATOM 589 O O . ALA A 1 83 ? -14.669 -23.056 11.182 1.00 94.19 83 ALA A O 1
ATOM 590 N N . ALA A 1 84 ? -13.755 -22.958 9.131 1.00 93.25 84 ALA A N 1
ATOM 591 C CA . ALA A 1 84 ? -12.917 -24.151 9.236 1.00 93.25 84 ALA A CA 1
ATOM 592 C C . ALA A 1 84 ? -11.512 -23.894 9.835 1.00 93.25 84 ALA A C 1
ATOM 594 O O . ALA A 1 84 ? -10.686 -24.807 9.873 1.00 93.25 84 ALA A O 1
ATOM 595 N N . GLY A 1 85 ? -11.240 -22.683 10.340 1.00 87.88 85 GLY A N 1
ATOM 596 C CA . GLY A 1 85 ? -10.003 -22.325 11.053 1.00 87.88 85 GLY A CA 1
ATOM 597 C C . GLY A 1 85 ? -9.000 -21.479 10.259 1.00 87.88 85 GLY A C 1
ATOM 598 O O . GLY A 1 85 ? -7.933 -21.159 10.788 1.00 87.88 85 GLY A O 1
ATOM 599 N N . GLY A 1 86 ? -9.328 -21.098 9.019 1.00 90.31 86 GLY A N 1
ATOM 600 C CA . GLY A 1 86 ? -8.546 -20.182 8.184 1.00 90.31 86 GLY A CA 1
ATOM 601 C C . GLY A 1 86 ? -7.068 -20.566 8.049 1.00 90.31 86 GLY A C 1
ATOM 602 O O . GLY A 1 86 ? -6.731 -21.749 7.992 1.00 90.31 86 GLY A O 1
ATOM 603 N N . ARG A 1 87 ? -6.167 -19.570 8.065 1.00 85.75 87 ARG A N 1
ATOM 604 C CA . ARG A 1 87 ? -4.701 -19.759 7.973 1.00 85.75 87 ARG A CA 1
ATOM 605 C C . ARG A 1 87 ? -4.159 -20.755 9.013 1.00 85.75 87 ARG A C 1
ATOM 607 O O . ARG A 1 87 ? -3.272 -21.545 8.707 1.00 85.75 87 ARG A O 1
ATOM 614 N N . GLY A 1 88 ? -4.752 -20.798 10.211 1.00 86.56 88 GLY A N 1
ATOM 615 C CA . GLY A 1 88 ? -4.392 -21.735 11.287 1.00 86.56 88 GLY A CA 1
ATOM 616 C C . GLY A 1 88 ? -4.796 -23.198 11.048 1.00 86.56 88 GLY A C 1
ATOM 617 O O . GLY A 1 88 ? -4.452 -24.072 11.841 1.00 86.56 88 GLY A O 1
ATOM 618 N N . SER A 1 89 ? -5.538 -23.498 9.980 1.00 91.25 89 SER A N 1
ATOM 619 C CA . SER A 1 89 ? -5.876 -24.860 9.530 1.00 91.25 89 SER A CA 1
ATOM 620 C C . SER A 1 89 ? -5.935 -24.948 7.997 1.00 91.25 89 SER A C 1
ATOM 622 O O . SER A 1 89 ? -6.688 -25.745 7.438 1.00 91.25 89 SER A O 1
ATOM 624 N N . HIS A 1 90 ? -5.110 -24.132 7.332 1.00 90.25 90 HIS A N 1
ATOM 625 C CA . HIS A 1 90 ? -5.193 -23.734 5.924 1.00 90.25 90 HIS A CA 1
ATOM 626 C C . HIS A 1 90 ? -5.633 -24.842 4.950 1.00 90.25 90 HIS A C 1
ATOM 628 O O . HIS A 1 90 ? -6.689 -24.720 4.337 1.00 90.25 90 HIS A O 1
ATOM 634 N N . ALA A 1 91 ? -4.911 -25.964 4.862 1.00 90.25 91 ALA A N 1
ATOM 635 C CA . ALA A 1 91 ? -5.236 -27.038 3.913 1.00 90.25 91 ALA A CA 1
ATOM 636 C C . ALA A 1 91 ? -6.608 -27.712 4.160 1.00 90.25 91 ALA A C 1
ATOM 638 O O . ALA A 1 91 ? -7.283 -28.121 3.216 1.00 90.25 91 ALA A O 1
ATOM 639 N N . ALA A 1 92 ? -7.050 -27.820 5.419 1.00 92.25 92 ALA A N 1
ATOM 640 C CA . ALA A 1 92 ? -8.373 -28.357 5.758 1.00 92.25 92 ALA A CA 1
ATOM 641 C C . ALA A 1 92 ? -9.484 -27.311 5.554 1.00 92.25 92 ALA A C 1
ATOM 643 O O . ALA A 1 92 ? -10.599 -27.651 5.148 1.00 92.25 92 ALA A O 1
ATOM 644 N N . ALA A 1 93 ? -9.164 -26.039 5.792 1.00 93.06 93 ALA A N 1
ATOM 645 C CA . ALA A 1 93 ? -10.056 -24.918 5.543 1.00 93.06 93 ALA A CA 1
ATOM 646 C C . ALA A 1 93 ? -10.317 -24.719 4.040 1.00 93.06 93 ALA A C 1
ATOM 648 O O . ALA A 1 93 ? -11.469 -24.629 3.620 1.00 93.06 93 ALA A O 1
ATOM 649 N N . LEU A 1 94 ? -9.271 -24.766 3.214 1.00 93.31 94 LEU A N 1
ATOM 650 C CA . LEU A 1 94 ? -9.345 -24.692 1.753 1.00 93.31 94 LEU A CA 1
ATOM 651 C C . LEU A 1 94 ? -10.103 -25.893 1.155 1.00 93.31 94 LEU A C 1
ATOM 653 O O . LEU A 1 94 ? -10.965 -25.728 0.291 1.00 93.31 94 LEU A O 1
ATOM 657 N N . GLY A 1 95 ? -9.880 -27.098 1.693 1.00 92.62 95 GLY A N 1
ATOM 658 C CA . GLY A 1 95 ? -10.663 -28.294 1.354 1.00 92.62 95 GLY A CA 1
ATOM 659 C C . GLY A 1 95 ? -12.146 -28.229 1.757 1.00 92.62 95 GLY A C 1
ATOM 660 O O . GLY A 1 95 ? -12.944 -29.025 1.267 1.00 92.62 95 GLY A O 1
ATOM 661 N N . THR A 1 96 ? -12.529 -27.286 2.626 1.00 92.69 96 THR A N 1
ATOM 662 C CA . THR A 1 96 ? -13.934 -26.990 2.954 1.00 92.69 96 THR A CA 1
ATOM 663 C C . THR A 1 96 ? -14.487 -25.911 2.020 1.00 92.69 96 THR A C 1
ATOM 665 O O . THR A 1 96 ? -15.540 -26.101 1.414 1.00 92.69 96 THR A O 1
ATOM 668 N N . ALA A 1 97 ? -13.748 -24.812 1.842 1.00 93.81 97 ALA A N 1
ATOM 669 C CA . ALA A 1 97 ? -14.140 -23.676 1.011 1.00 93.81 97 ALA A CA 1
ATOM 670 C C . ALA A 1 97 ? -14.329 -24.044 -0.469 1.00 93.81 97 ALA A C 1
ATOM 672 O O . ALA A 1 97 ? -15.355 -23.703 -1.049 1.00 93.81 97 ALA A O 1
ATOM 673 N N . SER A 1 98 ? -13.424 -24.830 -1.057 1.00 93.00 98 SER A N 1
ATOM 674 C CA . SER A 1 98 ? -13.527 -25.299 -2.454 1.00 93.00 98 SER A CA 1
ATOM 675 C C . SER A 1 98 ? -14.844 -26.036 -2.770 1.00 93.00 98 SER A C 1
ATOM 677 O O . SER A 1 98 ? -15.331 -25.995 -3.900 1.00 93.00 98 SER A O 1
ATOM 679 N N . ILE A 1 99 ? -15.497 -26.654 -1.775 1.00 93.94 99 ILE A N 1
ATOM 680 C CA . ILE A 1 99 ? -16.824 -27.279 -1.933 1.00 93.94 99 ILE A CA 1
ATOM 681 C C . ILE A 1 99 ? -17.933 -26.221 -2.073 1.00 93.94 99 ILE A C 1
ATOM 683 O O . ILE A 1 99 ? -18.899 -26.444 -2.808 1.00 93.94 99 ILE A O 1
ATOM 687 N N . ARG A 1 100 ? -17.818 -25.083 -1.376 1.00 94.25 100 ARG A N 1
ATOM 688 C CA . ARG A 1 100 ? -18.733 -23.934 -1.484 1.00 94.25 100 ARG A CA 1
ATOM 689 C C . ARG A 1 100 ? -18.458 -23.120 -2.747 1.00 94.25 100 ARG A C 1
ATOM 691 O O . ARG A 1 100 ? -19.397 -22.730 -3.432 1.00 94.25 100 ARG A O 1
ATOM 698 N N . GLU A 1 101 ? -17.193 -22.937 -3.090 1.00 92.88 101 GLU A N 1
ATOM 699 C CA . GLU A 1 101 ? -16.737 -22.282 -4.315 1.00 92.88 101 GLU A CA 1
ATOM 700 C C . GLU A 1 101 ? -17.250 -23.008 -5.572 1.00 92.88 101 GLU A C 1
ATOM 702 O O . GLU A 1 101 ? -17.846 -22.390 -6.450 1.00 92.88 101 GLU A O 1
ATOM 707 N N . ALA A 1 102 ? -17.149 -24.342 -5.620 1.00 93.62 102 ALA A N 1
ATOM 708 C CA . ALA A 1 102 ? -17.692 -25.145 -6.719 1.00 93.62 102 ALA A CA 1
ATOM 709 C C . ALA A 1 102 ? -19.230 -25.074 -6.839 1.00 93.62 102 ALA A C 1
ATOM 711 O O . ALA A 1 102 ? -19.774 -25.310 -7.918 1.00 93.62 102 ALA A O 1
ATOM 712 N N . GLN A 1 103 ? -19.947 -24.741 -5.757 1.00 94.38 103 GLN A N 1
ATOM 713 C CA . GLN A 1 103 ? -21.382 -24.430 -5.822 1.00 94.38 103 GLN A CA 1
ATOM 714 C C . GLN A 1 103 ? -21.603 -23.031 -6.400 1.00 94.38 103 GLN A C 1
ATOM 716 O O . GLN A 1 103 ? -22.413 -22.879 -7.308 1.00 94.38 103 GLN A O 1
ATOM 721 N N . LEU A 1 104 ? -20.841 -22.038 -5.932 1.00 95.25 104 LEU A N 1
ATOM 722 C CA . LEU A 1 104 ? -20.898 -20.661 -6.425 1.00 95.25 104 LEU A CA 1
ATOM 723 C C . LEU A 1 104 ? -20.610 -20.566 -7.924 1.00 95.25 104 LEU A C 1
ATOM 725 O O . LEU A 1 104 ? -21.401 -19.963 -8.638 1.00 95.25 104 LEU A O 1
ATOM 729 N N . ARG A 1 105 ? -19.575 -21.239 -8.438 1.00 94.00 105 ARG A N 1
ATOM 730 C CA . ARG A 1 105 ? -19.289 -21.255 -9.885 1.00 94.00 105 ARG A CA 1
ATOM 731 C C . ARG A 1 105 ? -20.436 -21.887 -10.704 1.00 94.00 105 ARG A C 1
ATOM 733 O O . ARG A 1 105 ? -20.726 -21.433 -11.806 1.00 94.00 105 ARG A O 1
ATOM 740 N N . ALA A 1 106 ? -21.186 -22.841 -10.142 1.00 93.62 106 ALA A N 1
ATOM 741 C CA . ALA A 1 106 ? -22.412 -23.359 -10.765 1.00 93.62 106 ALA A CA 1
ATOM 742 C C . ALA A 1 106 ? -23.625 -22.402 -10.641 1.00 93.62 106 ALA A C 1
ATOM 744 O O . ALA A 1 106 ? -24.527 -22.435 -11.479 1.00 93.62 106 ALA A O 1
ATOM 745 N N . GLU A 1 107 ? -23.662 -21.531 -9.626 1.00 94.38 107 GLU A N 1
ATOM 746 C CA . GLU A 1 107 ? -24.598 -20.397 -9.547 1.00 94.38 107 GLU A CA 1
ATOM 747 C C . GLU A 1 107 ? -24.220 -19.310 -10.588 1.00 94.38 107 GLU A C 1
ATOM 749 O O . GLU A 1 107 ? -25.104 -18.728 -11.227 1.00 94.38 107 GLU A O 1
ATOM 754 N N . HIS A 1 108 ? -22.920 -19.102 -10.843 1.00 95.75 108 HIS A N 1
ATOM 755 C CA . HIS A 1 108 ? -22.388 -18.183 -11.862 1.00 95.75 108 HIS A CA 1
ATOM 756 C C . HIS A 1 108 ? -22.754 -18.610 -13.285 1.00 95.75 108 HIS A C 1
ATOM 758 O O . HIS A 1 108 ? -23.207 -17.767 -14.055 1.00 95.75 108 HIS A O 1
ATOM 764 N N . ASP A 1 109 ? -22.662 -19.901 -13.624 1.00 93.44 109 ASP A N 1
ATOM 765 C CA . ASP A 1 109 ? -23.126 -20.449 -14.915 1.00 93.44 109 ASP A CA 1
ATOM 766 C C . ASP A 1 109 ? -24.599 -20.092 -15.206 1.00 93.44 109 ASP A C 1
ATOM 768 O O . ASP A 1 109 ? -24.976 -19.744 -16.332 1.00 93.44 109 ASP A O 1
ATOM 772 N N . VAL A 1 110 ? -25.455 -20.147 -14.178 1.00 93.19 110 VAL A N 1
ATOM 773 C CA . VAL A 1 110 ? -26.883 -19.806 -14.288 1.00 93.19 110 VAL A CA 1
ATOM 774 C C . VAL A 1 110 ? -27.077 -18.301 -14.492 1.00 93.19 110 VAL A C 1
ATOM 776 O O . VAL A 1 110 ? -27.902 -17.898 -15.319 1.00 93.19 110 VAL A O 1
ATOM 779 N N . PHE A 1 111 ? -26.302 -17.466 -13.793 1.00 95.19 111 PHE A N 1
ATOM 780 C CA . PHE A 1 111 ? -26.281 -16.022 -14.030 1.00 95.19 111 PHE A CA 1
ATOM 781 C C . PHE A 1 111 ? -25.793 -15.687 -15.450 1.00 95.19 111 PHE A C 1
ATOM 783 O O . PHE A 1 111 ? -26.460 -14.929 -16.155 1.00 95.19 111 PHE A O 1
ATOM 790 N N . ALA A 1 112 ? -24.694 -16.294 -15.904 1.00 93.88 112 ALA A N 1
ATOM 791 C CA . ALA A 1 112 ? -24.098 -16.090 -17.223 1.00 93.88 112 ALA A CA 1
ATOM 792 C C . ALA A 1 112 ? -25.080 -16.425 -18.357 1.00 93.88 112 ALA A C 1
ATOM 794 O O . ALA A 1 112 ? -25.251 -15.641 -19.295 1.00 93.88 112 ALA A O 1
ATOM 795 N N . ALA A 1 113 ? -25.806 -17.543 -18.235 1.00 92.38 113 ALA A N 1
ATOM 796 C CA . ALA A 1 113 ? -26.880 -17.896 -19.159 1.00 92.38 113 ALA A CA 1
ATOM 797 C C . ALA A 1 113 ? -27.975 -16.810 -19.212 1.00 92.38 113 ALA A C 1
ATOM 799 O O . ALA A 1 113 ? -28.437 -16.453 -20.298 1.00 92.38 113 ALA A O 1
ATOM 800 N N . GLY A 1 114 ? -28.349 -16.231 -18.065 1.00 92.38 114 GLY A N 1
ATOM 801 C CA . GLY A 1 114 ? -29.269 -15.092 -17.987 1.00 92.38 114 GLY A CA 1
ATOM 802 C C . GLY A 1 114 ? -28.714 -13.818 -18.637 1.00 92.38 114 GLY A C 1
ATOM 803 O O . GLY A 1 114 ? -29.381 -13.217 -19.482 1.00 92.38 114 GLY A O 1
ATOM 804 N N . ALA A 1 115 ? -27.484 -13.432 -18.298 1.00 94.19 115 ALA A N 1
ATOM 805 C CA . ALA A 1 115 ? -26.811 -12.235 -18.803 1.00 94.19 115 ALA A CA 1
ATOM 806 C C . ALA A 1 115 ? -26.587 -12.276 -20.327 1.00 94.19 115 ALA A C 1
ATOM 808 O O . ALA A 1 115 ? -26.748 -11.255 -21.000 1.00 94.19 115 ALA A O 1
ATOM 809 N N . SER A 1 116 ? -26.343 -13.461 -20.899 1.00 93.88 116 SER A N 1
ATOM 810 C CA . SER A 1 116 ? -26.219 -13.646 -22.354 1.00 93.88 116 SER A CA 1
ATOM 811 C C . SER A 1 116 ? -27.460 -13.187 -23.138 1.00 93.88 116 SER A C 1
ATOM 813 O O . SER A 1 116 ? -27.342 -12.708 -24.266 1.00 93.88 116 SER A O 1
ATOM 815 N N . SER A 1 117 ? -28.653 -13.233 -22.526 1.00 92.19 117 SER A N 1
ATOM 816 C CA . SER A 1 117 ? -29.897 -12.748 -23.147 1.00 92.19 117 SER A CA 1
ATOM 817 C C . SER A 1 117 ? -29.967 -11.221 -23.298 1.00 92.19 117 SER A C 1
ATOM 819 O O . SER A 1 117 ? -30.772 -10.724 -24.086 1.00 92.19 117 SER A O 1
ATOM 821 N N . LEU A 1 118 ? -29.098 -10.487 -22.593 1.00 92.81 118 LEU A N 1
ATOM 822 C CA . LEU A 1 118 ? -28.896 -9.038 -22.709 1.00 92.81 118 LEU A CA 1
ATOM 823 C C . LEU A 1 118 ? -27.725 -8.681 -23.648 1.00 92.81 118 LEU A C 1
ATOM 825 O O . LEU A 1 118 ? -27.381 -7.509 -23.781 1.00 92.81 118 LEU A O 1
ATOM 829 N N . GLY A 1 119 ? -27.092 -9.676 -24.283 1.00 92.62 119 GLY A N 1
ATOM 830 C CA . GLY A 1 119 ? -25.884 -9.487 -25.091 1.00 92.62 119 GLY A CA 1
ATOM 831 C C . GLY A 1 119 ? -24.598 -9.314 -24.274 1.00 92.62 119 GLY A C 1
ATOM 832 O O . GLY A 1 119 ? -23.605 -8.835 -24.816 1.00 92.62 119 GLY A O 1
ATOM 833 N N . ALA A 1 120 ? -24.605 -9.678 -22.988 1.00 95.00 120 ALA A N 1
ATOM 834 C CA . ALA A 1 120 ? -23.401 -9.691 -22.163 1.00 95.00 120 ALA A CA 1
ATOM 835 C C . ALA A 1 120 ? -22.568 -10.963 -22.407 1.00 95.00 120 ALA A C 1
ATOM 837 O O . ALA A 1 120 ? -23.127 -12.048 -22.585 1.00 95.00 120 ALA A O 1
ATOM 838 N N . THR A 1 121 ? -21.241 -10.851 -22.347 1.00 93.88 121 THR A N 1
ATOM 839 C CA . THR A 1 121 ? -20.323 -12.001 -22.256 1.00 93.88 121 THR A CA 1
ATOM 840 C C . THR A 1 121 ? -19.625 -11.984 -20.905 1.00 93.88 121 THR A C 1
ATOM 842 O O . THR A 1 121 ? -19.221 -10.914 -20.456 1.00 93.88 121 THR A O 1
ATOM 845 N N . VAL A 1 122 ? -19.453 -13.143 -20.268 1.00 92.88 122 VAL A N 1
ATOM 846 C CA . VAL A 1 122 ? -18.565 -13.255 -19.099 1.00 92.88 122 VAL A CA 1
ATOM 847 C C . VAL A 1 122 ? -17.129 -12.975 -19.539 1.00 92.88 122 VAL A C 1
ATOM 849 O O . VAL A 1 122 ? -16.721 -13.414 -20.615 1.00 92.88 122 VAL A O 1
ATOM 852 N N . VAL A 1 123 ? -16.413 -12.217 -18.715 1.00 89.62 123 VAL A N 1
ATOM 853 C CA . VAL A 1 123 ? -14.970 -11.968 -18.808 1.00 89.62 123 VAL A CA 1
ATOM 854 C C . VAL A 1 123 ? -14.263 -12.786 -17.729 1.00 89.62 123 VAL A C 1
ATOM 856 O O . VAL A 1 123 ? -13.372 -13.561 -18.053 1.00 89.62 123 VAL A O 1
ATOM 859 N N . ASN A 1 124 ? -14.726 -12.683 -16.476 1.00 90.19 124 ASN A N 1
ATOM 860 C CA . ASN A 1 124 ? -14.128 -13.354 -15.320 1.00 90.19 124 ASN A CA 1
ATOM 861 C C . ASN A 1 124 ? -15.160 -13.640 -14.197 1.00 90.19 124 ASN A C 1
ATOM 863 O O . ASN A 1 124 ? -16.298 -13.166 -14.268 1.00 90.19 124 ASN A O 1
ATOM 867 N N . SER A 1 125 ? -14.787 -14.395 -13.157 1.00 92.25 125 SER A N 1
ATOM 868 C CA . SER A 1 125 ? -15.607 -14.678 -11.967 1.00 92.25 125 SER A CA 1
ATOM 869 C C . SER A 1 125 ? -14.778 -15.097 -10.736 1.00 92.25 125 SER A C 1
ATOM 871 O O . SER A 1 125 ? -14.183 -16.180 -10.744 1.00 92.25 125 SER A O 1
ATOM 873 N N . SER A 1 126 ? -14.837 -14.313 -9.653 1.00 91.81 126 SER A N 1
ATOM 874 C CA . SER A 1 126 ? -14.300 -14.673 -8.325 1.00 91.81 126 SER A CA 1
ATOM 875 C C . SER A 1 126 ? -15.406 -15.283 -7.456 1.00 91.81 126 SER A C 1
ATOM 877 O O . SER A 1 126 ? -16.569 -14.862 -7.502 1.00 91.81 126 SER A O 1
ATOM 879 N N . ALA A 1 127 ? -15.049 -16.316 -6.689 1.00 93.38 127 ALA A N 1
ATOM 880 C CA . ALA A 1 127 ? -15.988 -17.077 -5.861 1.00 93.38 127 ALA A CA 1
ATOM 881 C C . ALA A 1 127 ? -15.488 -17.330 -4.427 1.00 93.38 127 ALA A C 1
ATOM 883 O O . ALA A 1 127 ? -16.294 -17.670 -3.547 1.00 93.38 127 ALA A O 1
ATOM 884 N N . PHE A 1 128 ? -14.181 -17.199 -4.170 1.00 93.75 128 PHE A N 1
ATOM 885 C CA . PHE A 1 128 ? -13.623 -17.432 -2.843 1.00 93.75 128 PHE A CA 1
ATOM 886 C C . PHE A 1 128 ? -13.649 -16.166 -1.989 1.00 93.75 128 PHE A C 1
ATOM 888 O O . PHE A 1 128 ? -14.255 -16.210 -0.919 1.00 93.75 128 PHE A O 1
ATOM 895 N N . LEU A 1 129 ? -13.060 -15.048 -2.427 1.00 91.06 129 LEU A N 1
ATOM 896 C CA . LEU A 1 129 ? -13.042 -13.805 -1.638 1.00 91.06 129 LEU A CA 1
ATOM 897 C C . LEU A 1 129 ? -14.368 -13.049 -1.716 1.00 91.06 129 LEU A C 1
ATOM 899 O O . LEU A 1 129 ? -14.934 -12.663 -0.691 1.00 91.06 129 LEU A O 1
ATOM 903 N N . VAL A 1 130 ? -14.879 -12.880 -2.931 1.00 90.88 130 VAL A N 1
ATOM 904 C CA . VAL A 1 130 ? -16.178 -12.271 -3.224 1.00 90.88 130 VAL A CA 1
ATOM 905 C C . VAL A 1 130 ? -17.018 -13.222 -4.074 1.00 90.88 130 VAL A C 1
ATOM 907 O O . VAL A 1 130 ? -16.573 -14.297 -4.458 1.00 90.88 130 VAL A O 1
ATOM 910 N N . ASN A 1 131 ? -18.287 -12.880 -4.284 1.00 94.31 131 ASN A N 1
ATOM 911 C CA . ASN A 1 131 ? -19.205 -13.655 -5.113 1.00 94.31 131 ASN A CA 1
ATOM 912 C C . ASN A 1 131 ? -19.580 -12.799 -6.326 1.00 94.31 131 ASN A C 1
ATOM 914 O O . ASN A 1 131 ? -20.590 -12.092 -6.293 1.00 94.31 131 ASN A O 1
ATOM 918 N N . THR A 1 132 ? -18.723 -12.780 -7.346 1.00 94.19 132 THR A N 1
ATOM 919 C CA . THR A 1 132 ? -18.817 -11.826 -8.459 1.00 94.19 132 THR A CA 1
ATOM 920 C C . THR A 1 132 ? -18.653 -12.487 -9.821 1.00 94.19 132 THR A C 1
ATOM 922 O O . THR A 1 132 ? -17.946 -13.478 -9.985 1.00 94.19 132 THR A O 1
ATOM 925 N N . VAL A 1 133 ? -19.289 -11.892 -10.831 1.00 95.44 133 VAL A N 1
ATOM 926 C CA . VAL A 1 133 ? -19.063 -12.221 -12.243 1.00 95.44 133 VAL A CA 1
ATOM 927 C C . VAL A 1 133 ? -18.833 -10.927 -13.017 1.00 95.44 133 VAL A C 1
ATOM 929 O O . VAL A 1 133 ? -19.705 -10.056 -13.057 1.00 95.44 133 VAL A O 1
ATOM 932 N N . THR A 1 134 ? -17.668 -10.797 -13.643 1.00 93.56 134 THR A N 1
ATOM 933 C CA . THR A 1 134 ? -17.332 -9.682 -14.534 1.00 93.56 134 THR A CA 1
ATOM 934 C C . THR A 1 134 ? -17.910 -9.956 -15.913 1.00 93.56 134 THR A C 1
ATOM 936 O O . THR A 1 134 ? -17.677 -11.020 -16.491 1.00 93.56 134 THR A O 1
ATOM 939 N N . VAL A 1 135 ? -18.672 -9.008 -16.463 1.00 94.75 135 VAL A N 1
ATOM 940 C CA . VAL A 1 135 ? -19.299 -9.141 -17.784 1.00 94.75 135 VAL A CA 1
ATOM 941 C C . VAL A 1 135 ? -19.055 -7.919 -18.664 1.00 94.75 135 VAL A C 1
ATOM 943 O O . VAL A 1 135 ? -19.189 -6.781 -18.220 1.00 94.75 135 VAL A O 1
ATOM 946 N N . ALA A 1 136 ? -18.765 -8.156 -19.942 1.00 93.12 136 ALA A N 1
ATOM 947 C CA . ALA A 1 136 ? -18.687 -7.128 -20.972 1.00 93.12 136 ALA A CA 1
ATOM 948 C C . ALA A 1 136 ? -20.044 -6.986 -21.677 1.00 93.12 136 ALA A C 1
ATOM 950 O O . ALA A 1 136 ? -20.529 -7.923 -22.322 1.00 93.12 136 ALA A O 1
ATOM 951 N N . VAL A 1 137 ? -20.673 -5.816 -21.565 1.00 94.12 137 VAL A N 1
ATOM 952 C CA . VAL A 1 137 ? -22.065 -5.572 -21.981 1.00 94.12 137 VAL A CA 1
ATOM 953 C C . VAL A 1 137 ? -22.235 -4.199 -22.645 1.00 94.12 137 VAL A C 1
ATOM 955 O O . VAL A 1 137 ? -21.430 -3.292 -22.451 1.00 94.12 137 VAL A O 1
ATOM 958 N N . ALA A 1 138 ? -23.288 -4.013 -23.444 1.00 91.19 138 ALA A N 1
ATOM 959 C CA . ALA A 1 138 ? -23.611 -2.699 -24.001 1.00 91.19 138 ALA A CA 1
ATOM 960 C C . ALA A 1 138 ? -23.981 -1.692 -22.877 1.00 91.19 138 ALA A C 1
ATOM 962 O O . ALA A 1 138 ? -24.750 -2.059 -21.980 1.00 91.19 138 ALA A O 1
ATOM 963 N N . PRO A 1 139 ? -23.497 -0.430 -22.906 1.00 83.81 139 PRO A N 1
ATOM 964 C CA . PRO A 1 139 ? -23.699 0.531 -21.811 1.00 83.81 139 PRO A CA 1
ATOM 965 C C . PRO A 1 139 ? -25.164 0.811 -21.436 1.00 83.81 139 PRO A C 1
ATOM 967 O O . PRO A 1 139 ? -25.470 1.099 -20.280 1.00 83.81 139 PRO A O 1
ATOM 970 N N . ASP A 1 140 ? -26.096 0.709 -22.387 1.00 84.25 140 ASP A N 1
ATOM 971 C CA . ASP A 1 140 ? -27.534 0.889 -22.155 1.00 84.25 140 ASP A CA 1
ATOM 972 C C . ASP A 1 140 ? -28.196 -0.311 -21.447 1.00 84.25 140 ASP A C 1
ATOM 974 O O . ASP A 1 140 ? -29.260 -0.161 -20.840 1.00 84.25 140 ASP A O 1
ATOM 978 N N . GLN A 1 141 ? -27.554 -1.483 -21.476 1.00 90.75 141 GLN A N 1
ATOM 979 C CA . GLN A 1 141 ? -28.037 -2.726 -20.868 1.00 90.75 141 GLN A CA 1
ATOM 980 C C . GLN A 1 141 ? -27.488 -2.975 -19.450 1.00 90.75 141 GLN A C 1
ATOM 982 O O . GLN A 1 141 ? -28.019 -3.834 -18.745 1.00 90.75 141 GLN A O 1
ATOM 987 N N . VAL A 1 142 ? -26.510 -2.195 -18.964 1.00 85.69 142 VAL A N 1
ATOM 988 C CA . VAL A 1 142 ? -25.983 -2.302 -17.581 1.00 85.69 142 VAL A CA 1
ATOM 989 C C . VAL A 1 142 ? -27.115 -2.216 -16.543 1.00 85.69 142 VAL A C 1
ATOM 991 O O . VAL A 1 142 ? -27.221 -3.048 -15.644 1.00 85.69 142 VAL A O 1
ATOM 994 N N . ALA A 1 143 ? -28.060 -1.287 -16.727 1.00 83.50 143 ALA A N 1
ATOM 995 C CA . ALA A 1 143 ? -29.228 -1.126 -15.852 1.00 83.50 143 ALA A CA 1
ATOM 996 C C . ALA A 1 143 ? -30.291 -2.247 -15.974 1.00 83.50 143 ALA A C 1
ATOM 998 O O . ALA A 1 143 ? -31.319 -2.203 -15.287 1.00 83.50 143 ALA A O 1
ATOM 999 N N . ALA A 1 144 ? -30.087 -3.233 -16.855 1.00 87.19 144 ALA A N 1
ATOM 1000 C CA . ALA A 1 144 ? -30.881 -4.458 -16.933 1.00 87.19 144 ALA A CA 1
ATOM 1001 C C . ALA A 1 144 ? -30.234 -5.635 -16.176 1.00 87.19 144 ALA A C 1
ATOM 1003 O O . ALA A 1 144 ? -30.977 -6.498 -15.709 1.00 87.19 144 ALA A O 1
ATOM 1004 N N . LEU A 1 145 ? -28.907 -5.637 -15.964 1.00 87.94 145 LEU A N 1
ATOM 1005 C CA . LEU A 1 145 ? -28.219 -6.636 -15.126 1.00 87.94 145 LEU A CA 1
ATOM 1006 C C . LEU A 1 145 ? -28.756 -6.623 -13.687 1.00 87.94 145 LEU A C 1
ATOM 1008 O O . LEU A 1 145 ? -29.109 -7.674 -13.164 1.00 87.94 145 LEU A O 1
ATOM 1012 N N . LEU A 1 146 ? -28.979 -5.431 -13.115 1.00 85.81 146 LEU A N 1
ATOM 1013 C CA . LEU A 1 146 ? -29.640 -5.201 -11.813 1.00 85.81 146 LEU A CA 1
ATOM 1014 C C . LEU A 1 146 ? -31.074 -5.775 -11.691 1.00 85.81 146 LEU A C 1
ATOM 1016 O O . LEU A 1 146 ? -31.719 -5.623 -10.657 1.00 85.81 146 LEU A O 1
ATOM 1020 N N . ARG A 1 147 ? -31.624 -6.386 -12.749 1.00 87.75 147 ARG A N 1
ATOM 1021 C CA . ARG A 1 147 ? -32.951 -7.031 -12.760 1.00 87.75 147 ARG A CA 1
ATOM 1022 C C . ARG A 1 147 ? -32.877 -8.548 -12.939 1.00 87.75 147 ARG A C 1
ATOM 1024 O O . ARG A 1 147 ? -33.928 -9.193 -12.965 1.00 87.75 147 ARG A O 1
ATOM 1031 N N . LEU A 1 148 ? -31.679 -9.112 -13.098 1.00 88.75 148 LEU A N 1
ATOM 1032 C CA . LEU A 1 148 ? -31.475 -10.555 -13.160 1.00 88.75 148 LEU A CA 1
ATOM 1033 C C . LEU A 1 148 ? -31.592 -11.163 -11.747 1.00 88.75 148 LEU A C 1
ATOM 1035 O O . LEU A 1 148 ? -31.194 -10.523 -10.771 1.00 88.75 148 LEU A O 1
ATOM 1039 N N . PRO A 1 149 ? -32.150 -12.380 -11.599 1.00 87.94 149 PRO A N 1
ATOM 1040 C CA . PRO A 1 149 ? -32.260 -13.029 -10.296 1.00 87.94 149 PRO A CA 1
ATOM 1041 C C . PRO A 1 149 ? -30.890 -13.207 -9.633 1.00 87.94 149 PRO A C 1
ATOM 1043 O O . PRO A 1 149 ? -29.948 -13.654 -10.279 1.00 87.94 149 PRO A O 1
ATOM 1046 N N . GLY A 1 150 ? -30.802 -12.892 -8.340 1.00 86.06 150 GLY A N 1
ATOM 1047 C CA . GLY A 1 150 ? -29.583 -13.064 -7.546 1.00 86.06 150 GLY A CA 1
ATOM 1048 C C . GLY A 1 150 ? -28.586 -11.903 -7.607 1.00 86.06 150 GLY A C 1
ATOM 1049 O O . GLY A 1 150 ? -27.655 -11.912 -6.813 1.00 86.06 150 GLY A O 1
ATOM 1050 N N . VAL A 1 151 ? -28.771 -10.895 -8.465 1.00 90.56 151 VAL A N 1
ATOM 1051 C CA . VAL A 1 151 ? -27.891 -9.711 -8.489 1.00 90.56 151 VAL A CA 1
ATOM 1052 C C . VAL A 1 151 ? -28.152 -8.811 -7.278 1.00 90.56 151 VAL A C 1
ATOM 1054 O O . VAL A 1 151 ? -29.296 -8.448 -7.005 1.00 90.56 151 VAL A O 1
ATOM 1057 N N . VAL A 1 152 ? -27.079 -8.446 -6.573 1.00 87.94 152 VAL A N 1
ATOM 1058 C CA . VAL A 1 152 ? -27.080 -7.537 -5.414 1.00 87.94 152 VAL A CA 1
ATOM 1059 C C . VAL A 1 152 ? -26.688 -6.126 -5.845 1.00 87.94 152 VAL A C 1
ATOM 1061 O O . VAL A 1 152 ? -27.417 -5.175 -5.567 1.00 87.94 152 VAL A O 1
ATOM 1064 N N . SER A 1 153 ? -25.573 -5.993 -6.565 1.00 85.69 153 SER A N 1
ATOM 1065 C CA . SER A 1 153 ? -25.078 -4.720 -7.096 1.00 85.69 153 SER A CA 1
ATOM 1066 C C . SER A 1 153 ? -24.271 -4.915 -8.383 1.00 85.69 153 SER A C 1
ATOM 1068 O O . SER A 1 153 ? -23.962 -6.040 -8.784 1.00 85.69 153 SER A O 1
ATOM 1070 N N . VAL A 1 154 ? -24.004 -3.809 -9.083 1.00 85.56 154 VAL A N 1
ATOM 1071 C CA . VAL A 1 154 ? -23.241 -3.768 -10.337 1.00 85.56 154 VAL A CA 1
ATOM 1072 C C . VAL A 1 154 ? -22.317 -2.558 -10.286 1.00 85.56 154 VAL A C 1
ATOM 1074 O O . VAL A 1 154 ? -22.798 -1.427 -10.204 1.00 85.56 154 VAL A O 1
ATOM 1077 N N . HIS A 1 155 ? -21.014 -2.806 -10.369 1.00 82.19 155 HIS A N 1
ATOM 1078 C CA . HIS A 1 155 ? -19.952 -1.798 -10.358 1.00 82.19 155 HIS A CA 1
ATOM 1079 C C . HIS A 1 155 ? -19.215 -1.784 -11.697 1.00 82.19 155 HIS A C 1
ATOM 1081 O O . HIS A 1 155 ? -19.253 -2.762 -12.442 1.00 82.19 155 HIS A O 1
ATOM 1087 N N . ALA A 1 156 ? -18.522 -0.696 -12.022 1.00 81.88 156 ALA A N 1
ATOM 1088 C CA . ALA A 1 156 ? -17.562 -0.714 -13.124 1.00 81.88 156 ALA A CA 1
ATOM 1089 C C . ALA A 1 156 ? -16.419 -1.698 -12.812 1.00 81.88 156 ALA A C 1
ATOM 1091 O O . ALA A 1 156 ? -15.937 -1.727 -11.682 1.00 81.88 156 ALA A O 1
ATOM 1092 N N . ASN A 1 157 ? -15.938 -2.453 -13.808 1.00 83.69 157 ASN A N 1
ATOM 1093 C CA . ASN A 1 157 ? -14.580 -2.989 -13.728 1.00 83.69 157 ASN A CA 1
ATOM 1094 C C . ASN A 1 157 ? -13.636 -1.786 -13.861 1.00 83.69 157 ASN A C 1
ATOM 1096 O O . ASN A 1 157 ? -13.555 -1.211 -14.950 1.00 83.69 157 ASN A O 1
ATOM 1100 N N . ARG A 1 158 ? -13.047 -1.317 -12.753 1.00 77.06 158 ARG A N 1
ATOM 1101 C CA . ARG A 1 158 ? -12.281 -0.062 -12.734 1.00 77.06 158 ARG A CA 1
ATOM 1102 C C . ARG A 1 158 ? -10.918 -0.283 -13.377 1.00 77.06 158 ARG A C 1
ATOM 1104 O O . ARG A 1 158 ? -10.250 -1.265 -13.060 1.00 77.06 158 ARG A O 1
ATOM 1111 N N . VAL A 1 159 ? -10.503 0.676 -14.199 1.00 65.94 159 VAL A N 1
ATOM 1112 C CA . VAL A 1 159 ? -9.105 0.855 -14.606 1.00 65.94 159 VAL A CA 1
ATOM 1113 C C . VAL A 1 159 ? -8.297 1.324 -13.391 1.00 65.94 159 VAL A C 1
ATOM 1115 O O . VAL A 1 159 ? -8.573 2.391 -12.836 1.00 65.94 159 VAL A O 1
ATOM 1118 N N . ILE A 1 160 ? -7.307 0.534 -12.982 1.00 62.44 160 ILE A N 1
ATOM 1119 C CA . ILE A 1 160 ? -6.377 0.829 -11.886 1.00 62.44 160 ILE A CA 1
ATOM 1120 C C . ILE A 1 160 ? -4.973 1.010 -12.476 1.00 62.44 160 ILE A C 1
ATOM 1122 O O . ILE A 1 160 ? -4.538 0.216 -13.308 1.00 62.44 160 ILE A O 1
ATOM 1126 N N . ASN A 1 161 ? -4.256 2.055 -12.071 1.00 58.09 161 ASN A N 1
ATOM 1127 C CA . ASN A 1 161 ? -2.932 2.380 -12.605 1.00 58.09 161 ASN A CA 1
ATOM 1128 C C . ASN A 1 161 ? -1.843 2.009 -11.595 1.00 58.09 161 ASN A C 1
ATOM 1130 O O . ASN A 1 161 ? -2.120 1.866 -10.405 1.00 58.09 161 ASN A O 1
ATOM 1134 N N . ARG A 1 162 ? -0.597 1.894 -12.056 1.00 62.69 162 ARG A N 1
ATOM 1135 C CA . ARG A 1 162 ? 0.562 1.855 -11.159 1.00 62.69 162 ARG A CA 1
ATOM 1136 C C . ARG A 1 162 ? 0.730 3.228 -10.502 1.00 62.69 162 ARG A C 1
ATOM 1138 O O . ARG A 1 162 ? 0.647 4.249 -11.187 1.00 62.69 162 ARG A O 1
ATOM 1145 N N . ASP A 1 163 ? 0.989 3.266 -9.200 1.00 48.28 163 ASP A N 1
ATOM 1146 C CA . ASP A 1 163 ? 1.229 4.515 -8.466 1.00 48.28 163 ASP A CA 1
ATOM 1147 C C . ASP A 1 163 ? 2.731 4.845 -8.464 1.00 48.28 163 ASP A C 1
ATOM 1149 O O . ASP A 1 163 ? 3.279 5.122 -7.392 1.00 48.28 163 ASP A O 1
ATOM 1153 N N . ASP A 1 164 ? 3.420 4.712 -9.610 1.00 36.59 164 ASP A N 1
ATOM 1154 C CA . ASP A 1 164 ? 4.893 4.656 -9.724 1.00 36.59 164 ASP A CA 1
ATOM 1155 C C . ASP A 1 164 ? 5.600 5.590 -8.719 1.00 36.59 164 ASP A C 1
ATOM 1157 O O . ASP A 1 164 ? 5.121 6.720 -8.636 1.00 36.59 164 ASP A O 1
ATOM 1161 N N . THR A 1 165 ? 6.715 5.170 -8.046 1.00 31.70 165 THR A N 1
ATOM 1162 C CA . THR A 1 165 ? 7.844 5.984 -7.439 1.00 31.70 165 THR A CA 1
ATOM 1163 C C . THR A 1 165 ? 8.158 5.869 -5.840 1.00 31.70 165 THR A C 1
ATOM 1165 O O . THR A 1 165 ? 7.310 5.237 -5.233 1.00 31.70 165 THR A O 1
ATOM 1168 N N . THR A 1 166 ? 9.148 6.466 -5.034 1.00 30.03 166 THR A N 1
ATOM 1169 C CA . THR A 1 166 ? 10.477 6.059 -4.322 1.00 30.03 166 THR A CA 1
ATOM 1170 C C . THR A 1 166 ? 10.635 5.980 -2.702 1.00 30.03 166 THR A C 1
ATOM 1172 O O . THR A 1 166 ? 9.906 5.220 -2.092 1.00 30.03 166 THR A O 1
ATOM 1175 N N . SER A 1 167 ? 11.641 6.636 -1.999 1.00 37.94 167 SER A N 1
ATOM 1176 C CA . SER A 1 167 ? 12.864 6.224 -1.149 1.00 37.94 167 SER A CA 1
ATOM 1177 C C . SER A 1 167 ? 12.886 5.207 0.018 1.00 37.94 167 SER A C 1
ATOM 1179 O O . SER A 1 167 ? 11.854 4.805 0.512 1.00 37.94 167 SER A O 1
ATOM 1181 N N . ILE A 1 168 ? 14.111 4.732 0.398 1.00 45.81 168 ILE A N 1
ATOM 1182 C CA . ILE A 1 168 ? 14.378 3.557 1.283 1.00 45.81 168 ILE A CA 1
ATOM 1183 C C . ILE A 1 168 ? 14.687 3.846 2.779 1.00 45.81 168 ILE A C 1
ATOM 1185 O O . ILE A 1 168 ? 13.899 3.474 3.648 1.00 45.81 168 ILE A O 1
ATOM 1189 N N . PRO A 1 169 ? 15.855 4.401 3.157 1.00 41.59 169 PRO A N 1
ATOM 1190 C CA . PRO A 1 169 ? 16.577 3.844 4.319 1.00 41.59 169 PRO A CA 1
ATOM 1191 C C . PRO A 1 169 ? 16.135 4.307 5.722 1.00 41.59 169 PRO A C 1
ATOM 1193 O O . PRO A 1 169 ? 16.613 3.767 6.717 1.00 41.59 169 PRO A O 1
ATOM 1196 N N . LEU A 1 170 ? 15.228 5.275 5.833 1.00 44.94 170 LEU A N 1
ATOM 1197 C CA . LEU A 1 170 ? 14.954 6.038 7.063 1.00 44.94 170 LEU A CA 1
ATOM 1198 C C . LEU A 1 170 ? 14.030 5.349 8.109 1.00 44.94 170 LEU A C 1
ATOM 1200 O O . LEU A 1 170 ? 13.724 5.939 9.138 1.00 44.94 170 LEU A O 1
ATOM 1204 N N . ILE A 1 171 ? 13.605 4.090 7.932 1.00 50.38 171 ILE A N 1
ATOM 1205 C CA . ILE A 1 171 ? 12.646 3.436 8.865 1.00 50.38 171 ILE A CA 1
ATOM 1206 C C . ILE A 1 171 ? 13.253 2.692 10.078 1.00 50.38 171 ILE A C 1
ATOM 1208 O O . ILE A 1 171 ? 12.514 2.018 10.796 1.00 50.38 171 ILE A O 1
ATOM 1212 N N . ARG A 1 172 ? 14.576 2.755 10.298 1.00 49.38 172 ARG A N 1
ATOM 1213 C CA . ARG A 1 172 ? 15.323 1.933 11.287 1.00 49.38 172 ARG A CA 1
ATOM 1214 C C . ARG A 1 172 ? 15.165 0.405 11.128 1.00 49.38 172 ARG A C 1
ATOM 1216 O O . ARG A 1 172 ? 15.128 -0.342 12.103 1.00 49.38 172 ARG A O 1
ATOM 1223 N N . ALA A 1 173 ? 15.053 -0.088 9.892 1.00 39.38 173 ALA A N 1
ATOM 1224 C CA . ALA A 1 173 ? 15.020 -1.532 9.622 1.00 39.38 173 ALA A CA 1
ATOM 1225 C C . ALA A 1 173 ? 16.321 -2.285 9.999 1.00 39.38 173 ALA A C 1
ATOM 1227 O O . ALA A 1 173 ? 16.210 -3.366 10.580 1.00 39.38 173 ALA A O 1
ATOM 1228 N N . PRO A 1 174 ? 17.538 -1.762 9.732 1.00 48.41 174 PRO A N 1
ATOM 1229 C CA . PRO A 1 174 ? 18.780 -2.497 10.009 1.00 48.41 174 PRO A CA 1
ATOM 1230 C C . PRO A 1 174 ? 19.015 -2.790 11.495 1.00 48.41 174 PRO A C 1
ATOM 1232 O O . PRO A 1 174 ? 19.555 -3.835 11.859 1.00 48.41 174 PRO A O 1
ATOM 1235 N N . GLU A 1 175 ? 18.571 -1.882 12.361 1.00 53.94 175 GLU A N 1
ATOM 1236 C CA . GLU A 1 175 ? 18.606 -2.024 13.813 1.00 53.94 175 GLU A CA 1
ATOM 1237 C C . GLU A 1 175 ? 17.714 -3.177 14.301 1.00 53.94 175 GLU A C 1
ATOM 1239 O O . GLU A 1 175 ? 18.058 -3.842 15.277 1.00 53.94 175 GLU A O 1
ATOM 1244 N N . VAL A 1 176 ? 16.605 -3.472 13.613 1.00 48.69 176 VAL A N 1
ATOM 1245 C CA . VAL A 1 176 ? 15.731 -4.612 13.945 1.00 48.69 176 VAL A CA 1
ATOM 1246 C C . VAL A 1 176 ? 16.429 -5.947 13.676 1.00 48.69 176 VAL A C 1
ATOM 1248 O O . VAL A 1 176 ? 16.306 -6.876 14.482 1.00 48.69 176 VAL A O 1
ATOM 1251 N N . TRP A 1 177 ? 17.205 -6.037 12.591 1.00 64.12 177 TRP A N 1
ATOM 1252 C CA . TRP A 1 177 ? 17.969 -7.242 12.264 1.00 64.12 177 TRP A CA 1
ATOM 1253 C C . TRP A 1 177 ? 19.044 -7.526 13.329 1.00 64.12 177 TRP A C 1
ATOM 1255 O O . TRP A 1 177 ? 19.160 -8.660 13.791 1.00 64.12 177 TRP A O 1
ATOM 1265 N N . GLU A 1 178 ? 19.782 -6.499 13.774 1.00 56.47 178 GLU A N 1
ATOM 1266 C CA . GLU A 1 178 ? 20.833 -6.646 14.795 1.00 56.47 178 GLU A CA 1
ATOM 1267 C C . GLU A 1 178 ? 20.273 -6.865 16.211 1.00 56.47 178 GLU A C 1
ATOM 1269 O O . GLU A 1 178 ? 20.697 -7.787 16.911 1.00 56.47 178 GLU A O 1
ATOM 1274 N N . VAL A 1 179 ? 19.359 -6.000 16.665 1.00 53.84 179 VAL A N 1
ATOM 1275 C CA . VAL A 1 179 ? 18.957 -5.925 18.081 1.00 53.84 179 VAL A CA 1
ATOM 1276 C C . VAL A 1 179 ? 17.896 -6.968 18.424 1.00 53.84 179 VAL A C 1
ATOM 1278 O O . VAL A 1 179 ? 17.958 -7.577 19.495 1.00 53.84 179 VAL A O 1
ATOM 1281 N N . ALA A 1 180 ? 16.933 -7.191 17.525 1.00 58.97 180 ALA A N 1
ATOM 1282 C CA . ALA A 1 180 ? 15.813 -8.097 17.762 1.00 58.97 180 ALA A CA 1
ATOM 1283 C C . ALA A 1 180 ? 15.985 -9.467 17.079 1.00 58.97 180 ALA A C 1
ATOM 1285 O O . ALA A 1 180 ? 15.351 -10.433 17.504 1.00 58.97 180 ALA A O 1
ATOM 1286 N N . GLY A 1 181 ? 16.852 -9.580 16.064 1.00 72.00 181 GLY A N 1
ATOM 1287 C CA . GLY A 1 181 ? 17.133 -10.842 15.370 1.00 72.00 181 GLY A CA 1
ATOM 1288 C C . GLY A 1 181 ? 16.034 -11.293 14.401 1.00 72.00 181 GLY A C 1
ATOM 1289 O O . GLY A 1 181 ? 15.952 -12.481 14.092 1.00 72.00 181 GLY A O 1
ATOM 1290 N N . PHE A 1 182 ? 15.185 -10.368 13.939 1.00 81.31 182 PHE A N 1
ATOM 1291 C CA . PHE A 1 182 ? 14.123 -10.638 12.967 1.00 81.31 182 PHE A CA 1
ATOM 1292 C C . PHE A 1 182 ? 14.404 -9.904 11.654 1.00 81.31 182 PHE A C 1
ATOM 1294 O O . PHE A 1 182 ? 14.533 -8.686 11.631 1.00 81.31 182 PHE A O 1
ATOM 1301 N N . ASP A 1 183 ? 14.438 -10.648 10.553 1.00 79.25 183 ASP A N 1
ATOM 1302 C CA . ASP A 1 183 ? 14.734 -10.174 9.192 1.00 79.25 183 ASP A CA 1
ATOM 1303 C C . ASP A 1 183 ? 13.668 -10.608 8.163 1.00 79.25 183 ASP A C 1
ATOM 1305 O O . ASP A 1 183 ? 13.855 -10.475 6.955 1.00 79.25 183 ASP A O 1
ATOM 1309 N N . GLY A 1 184 ? 12.539 -11.141 8.642 1.00 84.25 184 GLY A N 1
ATOM 1310 C CA . GLY A 1 184 ? 11.468 -11.710 7.819 1.00 84.25 184 GLY A CA 1
ATOM 1311 C C . GLY A 1 184 ? 11.635 -13.184 7.423 1.00 84.25 184 GLY A C 1
ATOM 1312 O O . GLY A 1 184 ? 10.783 -13.684 6.695 1.00 84.25 184 GLY A O 1
ATOM 1313 N N . ALA A 1 185 ? 12.673 -13.902 7.876 1.00 87.69 185 ALA A N 1
ATOM 1314 C CA . ALA A 1 185 ? 12.826 -15.331 7.576 1.00 87.69 185 ALA A CA 1
ATOM 1315 C C . ALA A 1 185 ? 11.552 -16.158 7.863 1.00 87.69 185 ALA A C 1
ATOM 1317 O O . ALA A 1 185 ? 10.942 -16.055 8.927 1.00 87.69 185 ALA A O 1
ATOM 1318 N N . GLY A 1 186 ? 11.157 -16.995 6.897 1.00 87.94 186 GLY A N 1
ATOM 1319 C CA . GLY A 1 186 ? 9.950 -17.828 6.978 1.00 87.94 186 GLY A CA 1
ATOM 1320 C C . GLY A 1 186 ? 8.624 -17.103 6.709 1.00 87.94 186 GLY A C 1
ATOM 1321 O O . GLY A 1 186 ? 7.577 -17.733 6.832 1.00 87.94 186 GLY A O 1
ATOM 1322 N N . VAL A 1 187 ? 8.654 -15.816 6.343 1.00 94.19 187 VAL A N 1
ATOM 1323 C CA . VAL A 1 187 ? 7.482 -15.027 5.927 1.00 94.19 187 VAL A CA 1
ATOM 1324 C C . VAL A 1 187 ? 7.454 -14.904 4.402 1.00 94.19 187 VAL A C 1
ATOM 1326 O O . VAL A 1 187 ? 8.491 -14.651 3.783 1.00 94.19 187 VAL A O 1
ATOM 1329 N N . VAL A 1 188 ? 6.276 -15.055 3.791 1.00 95.25 188 VAL A N 1
ATOM 1330 C CA . VAL A 1 188 ? 6.081 -14.905 2.339 1.00 95.25 188 VAL A CA 1
ATOM 1331 C C . VAL A 1 188 ? 5.463 -13.544 2.014 1.00 95.25 188 VAL A C 1
ATOM 1333 O O . VAL A 1 188 ? 4.367 -13.222 2.476 1.00 95.25 188 VAL A O 1
ATOM 1336 N N . ILE A 1 189 ? 6.139 -12.758 1.180 1.00 98.00 189 ILE A N 1
ATOM 1337 C CA . ILE A 1 189 ? 5.654 -11.481 0.653 1.00 98.00 189 ILE A CA 1
ATOM 1338 C C . ILE A 1 189 ? 5.168 -11.676 -0.789 1.00 98.00 189 ILE A C 1
ATOM 1340 O O . ILE A 1 189 ? 5.900 -12.190 -1.632 1.00 98.00 189 ILE A O 1
ATOM 1344 N N . GLY A 1 190 ? 3.944 -11.242 -1.080 1.00 97.62 190 GLY A N 1
ATOM 1345 C CA . GLY A 1 190 ? 3.399 -11.157 -2.434 1.00 97.62 190 GLY A CA 1
ATOM 1346 C C . GLY A 1 190 ? 3.626 -9.766 -3.020 1.00 97.62 190 GLY A C 1
ATOM 1347 O O . GLY A 1 190 ? 3.405 -8.768 -2.334 1.00 97.62 190 GLY A O 1
ATOM 1348 N N . ILE A 1 191 ? 4.048 -9.694 -4.281 1.00 97.38 191 ILE A N 1
ATOM 1349 C CA . ILE A 1 191 ? 4.256 -8.438 -5.014 1.00 97.38 191 ILE A CA 1
ATOM 1350 C C . ILE A 1 191 ? 3.278 -8.405 -6.191 1.00 97.38 191 ILE A C 1
ATOM 1352 O O . ILE A 1 191 ? 3.514 -9.085 -7.188 1.00 97.38 191 ILE A O 1
ATOM 1356 N N . ALA A 1 192 ? 2.181 -7.653 -6.057 1.00 95.69 192 ALA A N 1
ATOM 1357 C CA . ALA A 1 192 ? 1.188 -7.450 -7.113 1.00 95.69 192 ALA A CA 1
ATOM 1358 C C . ALA A 1 192 ? 1.570 -6.228 -7.957 1.00 95.69 192 ALA A C 1
ATOM 1360 O O . ALA A 1 192 ? 1.342 -5.089 -7.546 1.00 95.69 192 ALA A O 1
ATOM 1361 N N . ASP A 1 193 ? 2.231 -6.472 -9.093 1.00 92.12 193 ASP A N 1
ATOM 1362 C CA . ASP A 1 193 ? 2.920 -5.433 -9.871 1.00 92.12 193 ASP A CA 1
ATOM 1363 C C . ASP A 1 193 ? 3.229 -5.883 -11.329 1.00 92.12 193 ASP A C 1
ATOM 1365 O O . ASP A 1 193 ? 2.583 -6.791 -11.852 1.00 92.12 193 ASP A O 1
ATOM 1369 N N . THR A 1 194 ? 4.206 -5.269 -12.012 1.00 87.06 194 THR A N 1
ATOM 1370 C CA . THR A 1 194 ? 4.668 -5.617 -13.378 1.00 87.06 194 THR A CA 1
ATOM 1371 C C . THR A 1 194 ? 5.421 -6.952 -13.487 1.00 87.06 194 THR A C 1
ATOM 1373 O O . THR A 1 194 ? 5.810 -7.335 -14.588 1.00 87.06 194 THR A O 1
ATOM 1376 N N . GLY A 1 195 ? 5.623 -7.661 -12.370 1.00 91.31 195 GLY A N 1
ATOM 1377 C CA . GLY A 1 195 ? 6.425 -8.886 -12.251 1.00 91.31 195 GLY A CA 1
ATOM 1378 C C . GLY A 1 195 ? 7.654 -8.698 -11.356 1.00 91.31 195 GLY A C 1
ATOM 1379 O O . GLY A 1 195 ? 7.809 -7.662 -10.711 1.00 91.31 195 GLY A O 1
ATOM 1380 N N . VAL A 1 196 ? 8.552 -9.687 -11.306 1.00 93.50 196 VAL A N 1
ATOM 1381 C CA . VAL A 1 196 ? 9.871 -9.549 -10.651 1.00 93.50 196 VAL A CA 1
ATOM 1382 C C . VAL A 1 196 ? 10.971 -10.143 -11.533 1.00 93.50 196 VAL A C 1
ATOM 1384 O O . VAL A 1 196 ? 10.901 -11.308 -11.913 1.00 93.50 196 VAL A O 1
ATOM 1387 N N . ASP A 1 197 ? 12.024 -9.372 -11.818 1.00 92.75 197 ASP A N 1
ATOM 1388 C CA . ASP A 1 197 ? 13.237 -9.844 -12.500 1.00 92.75 197 ASP A CA 1
ATOM 1389 C C . ASP A 1 197 ? 14.051 -10.751 -11.568 1.00 92.75 197 ASP A C 1
ATOM 1391 O O . ASP A 1 197 ? 15.021 -10.340 -10.929 1.00 92.75 197 ASP A O 1
ATOM 1395 N N . TYR A 1 198 ? 13.646 -12.016 -11.480 1.00 91.06 198 TYR A N 1
ATOM 1396 C CA . TYR A 1 198 ? 14.301 -13.017 -10.643 1.00 91.06 198 TYR A CA 1
ATOM 1397 C C . TYR A 1 198 ? 15.692 -13.438 -11.158 1.00 91.06 198 TYR A C 1
ATOM 1399 O O . TYR A 1 198 ? 16.406 -14.157 -10.460 1.00 91.06 198 TYR A O 1
ATOM 1407 N N . ILE A 1 199 ? 16.130 -12.967 -12.333 1.00 89.81 199 ILE A N 1
ATOM 1408 C CA . ILE A 1 199 ? 17.504 -13.149 -12.835 1.00 89.81 199 ILE A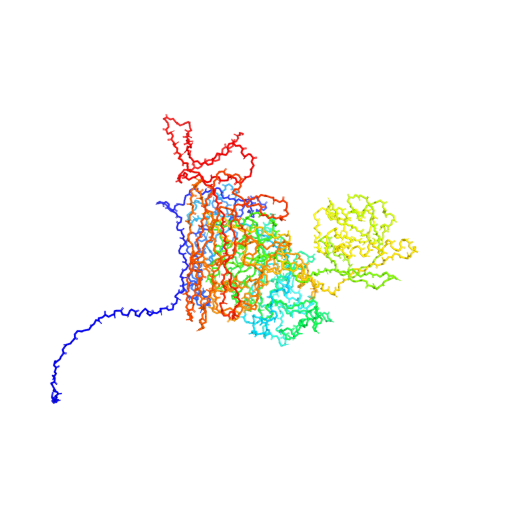 CA 1
ATOM 1409 C C . ILE A 1 199 ? 18.451 -12.107 -12.213 1.00 89.81 199 ILE A C 1
ATOM 1411 O O . ILE A 1 199 ? 19.657 -12.354 -12.104 1.00 89.81 199 ILE A O 1
ATOM 1415 N N . HIS A 1 200 ? 17.926 -10.969 -11.755 1.00 91.75 200 HIS A N 1
ATOM 1416 C CA . HIS A 1 200 ? 18.697 -9.890 -11.150 1.00 91.75 200 HIS A CA 1
ATOM 1417 C C . HIS A 1 200 ? 19.398 -10.318 -9.842 1.00 91.75 200 HIS A C 1
ATOM 1419 O O . HIS A 1 200 ? 18.795 -10.920 -8.949 1.00 91.75 200 HIS A O 1
ATOM 1425 N N . THR A 1 201 ? 20.677 -9.959 -9.667 1.00 91.69 201 THR A N 1
ATOM 1426 C CA . THR A 1 201 ? 21.491 -10.421 -8.523 1.00 91.69 201 THR A CA 1
ATOM 1427 C C . THR A 1 201 ? 20.978 -9.929 -7.169 1.00 91.69 201 THR A C 1
ATOM 1429 O O . THR A 1 201 ? 21.228 -10.587 -6.160 1.00 91.69 201 THR A O 1
ATOM 1432 N N . HIS A 1 202 ? 20.190 -8.847 -7.128 1.00 91.06 202 HIS A N 1
ATOM 1433 C CA . HIS A 1 202 ? 19.479 -8.385 -5.917 1.00 91.06 202 HIS A CA 1
ATOM 1434 C C . HIS A 1 202 ? 18.542 -9.457 -5.328 1.00 91.06 202 HIS A C 1
ATOM 1436 O O . HIS A 1 202 ? 18.276 -9.450 -4.129 1.00 91.06 202 HIS A O 1
ATOM 1442 N N . PHE A 1 203 ? 18.104 -10.419 -6.149 1.00 93.19 203 PHE A N 1
ATOM 1443 C CA . PHE A 1 203 ? 17.275 -11.561 -5.753 1.00 93.19 203 PHE A CA 1
ATOM 1444 C C . PHE A 1 203 ? 18.018 -12.908 -5.802 1.00 93.19 203 PHE A C 1
ATOM 1446 O O . PHE A 1 203 ? 17.400 -13.967 -5.775 1.00 93.19 203 PHE A O 1
ATOM 1453 N N . GLY A 1 204 ? 19.352 -12.901 -5.875 1.00 88.44 204 GLY A N 1
ATOM 1454 C CA . GLY A 1 204 ? 20.149 -14.131 -5.946 1.00 88.44 204 GLY A CA 1
ATOM 1455 C C . GLY A 1 204 ? 20.233 -14.788 -7.326 1.00 88.44 204 GLY A C 1
ATOM 1456 O O . GLY A 1 204 ? 20.883 -15.826 -7.447 1.00 88.44 204 GLY A O 1
ATOM 1457 N N . GLY A 1 205 ? 19.618 -14.204 -8.360 1.00 88.50 205 GLY A N 1
ATOM 1458 C CA . GLY A 1 205 ? 19.799 -14.640 -9.746 1.00 88.50 205 GLY A CA 1
ATOM 1459 C C . GLY A 1 205 ? 21.234 -14.430 -10.249 1.00 88.50 205 GLY A C 1
ATOM 1460 O O . GLY A 1 205 ? 22.051 -13.776 -9.597 1.00 88.50 205 GLY A O 1
ATOM 1461 N N . SER A 1 206 ? 21.573 -14.997 -11.414 1.00 87.62 206 SER A N 1
ATOM 1462 C CA . SER A 1 206 ? 22.952 -14.963 -11.936 1.00 87.62 206 SER A CA 1
ATOM 1463 C C . SER A 1 206 ? 23.405 -13.587 -12.439 1.00 87.62 206 SER A C 1
ATOM 1465 O O . SER A 1 206 ? 24.601 -13.372 -12.645 1.00 87.62 206 SER A O 1
ATOM 1467 N N . GLY A 1 207 ? 22.468 -12.661 -12.668 1.00 86.94 207 GLY A N 1
ATOM 1468 C CA . GLY A 1 207 ? 22.710 -11.388 -13.342 1.00 86.94 207 GLY A CA 1
ATOM 1469 C C . GLY A 1 207 ? 22.976 -11.511 -14.845 1.00 86.94 207 GLY A C 1
ATOM 1470 O O . GLY A 1 207 ? 23.440 -10.549 -15.457 1.00 86.94 207 GLY A O 1
ATOM 1471 N N . ASN A 1 208 ? 22.718 -12.676 -15.446 1.00 86.50 208 ASN A N 1
ATOM 1472 C CA . ASN A 1 208 ? 22.981 -12.957 -16.853 1.00 86.50 208 ASN A CA 1
ATOM 1473 C C . ASN A 1 208 ? 21.801 -13.701 -17.498 1.00 86.50 208 ASN A C 1
ATOM 1475 O O . ASN A 1 208 ? 21.661 -14.914 -17.371 1.00 86.50 208 ASN A O 1
ATOM 1479 N N . TYR A 1 209 ? 20.992 -12.974 -18.269 1.00 80.12 209 TYR A N 1
ATOM 1480 C CA . TYR A 1 209 ? 19.808 -13.499 -18.966 1.00 80.12 209 TYR A CA 1
ATOM 1481 C C . TYR A 1 209 ? 20.111 -14.644 -19.948 1.00 80.12 209 TYR A C 1
ATOM 1483 O O . TYR A 1 209 ? 19.222 -15.424 -20.263 1.00 80.12 209 TYR A O 1
ATOM 1491 N N . ALA A 1 210 ? 21.362 -14.815 -20.395 1.00 77.50 210 ALA A N 1
ATOM 1492 C CA . ALA A 1 210 ? 21.739 -15.969 -21.214 1.00 77.50 210 ALA A CA 1
ATOM 1493 C C . ALA A 1 210 ? 21.725 -17.310 -20.445 1.00 77.50 210 ALA A C 1
ATOM 1495 O O . ALA A 1 210 ? 21.777 -18.361 -21.085 1.00 77.50 210 ALA A O 1
ATOM 1496 N N . ASP A 1 211 ? 21.649 -17.287 -19.107 1.00 70.00 211 ASP A N 1
ATOM 1497 C CA . ASP A 1 211 ? 21.517 -18.490 -18.273 1.00 70.00 211 ASP A CA 1
ATOM 1498 C C . ASP A 1 211 ? 20.057 -18.975 -18.143 1.00 70.00 211 ASP A C 1
ATOM 1500 O O . ASP A 1 211 ? 19.844 -20.142 -17.817 1.00 70.00 211 ASP A O 1
ATOM 1504 N N . ASN A 1 212 ? 19.063 -18.121 -18.434 1.00 65.75 212 ASN A N 1
ATOM 1505 C CA . ASN A 1 212 ? 17.638 -18.476 -18.478 1.00 65.75 212 ASN A CA 1
ATOM 1506 C C . ASN A 1 212 ? 17.036 -18.151 -19.867 1.00 65.75 212 ASN A C 1
ATOM 1508 O O . ASN A 1 212 ? 16.491 -17.066 -20.067 1.00 65.75 212 ASN A O 1
ATOM 1512 N N . PRO A 1 213 ? 17.151 -19.062 -20.851 1.00 53.59 213 PRO A N 1
ATOM 1513 C CA . PRO A 1 213 ? 16.772 -18.795 -22.240 1.00 53.59 213 PRO A CA 1
ATOM 1514 C C . PRO A 1 213 ? 15.270 -18.954 -22.558 1.00 53.59 213 PRO A C 1
ATOM 1516 O O . PRO A 1 213 ? 14.906 -18.811 -23.726 1.00 53.59 213 PRO A O 1
ATOM 1519 N N . ASP A 1 214 ? 14.410 -19.287 -21.586 1.00 52.28 214 ASP A N 1
ATOM 1520 C CA . ASP A 1 214 ? 12.997 -19.652 -21.831 1.00 52.28 214 ASP A CA 1
ATOM 1521 C C . ASP A 1 214 ? 12.002 -18.472 -21.737 1.00 52.28 214 ASP A C 1
ATOM 1523 O O . ASP A 1 214 ? 10.835 -18.629 -22.099 1.00 52.28 214 ASP A O 1
ATOM 1527 N N . THR A 1 215 ? 12.479 -17.269 -21.378 1.00 49.91 215 THR A N 1
ATOM 1528 C CA . THR A 1 215 ? 11.727 -15.995 -21.196 1.00 49.91 215 THR A CA 1
ATOM 1529 C C . THR A 1 215 ? 11.075 -15.423 -22.474 1.00 49.91 215 THR A C 1
ATOM 1531 O O . THR A 1 215 ? 10.863 -14.222 -22.617 1.00 49.91 215 THR A O 1
ATOM 1534 N N . THR A 1 216 ? 10.830 -16.276 -23.470 1.00 42.69 216 THR A N 1
ATOM 1535 C CA . THR A 1 216 ? 10.219 -15.958 -24.771 1.00 42.69 216 THR A CA 1
ATOM 1536 C C . THR A 1 216 ? 9.409 -17.116 -25.377 1.00 42.69 216 THR A C 1
ATOM 1538 O O . THR A 1 216 ? 8.871 -16.948 -26.471 1.00 42.69 216 THR A O 1
ATOM 1541 N N . ASN A 1 217 ? 9.363 -18.306 -24.751 1.00 40.06 217 ASN A N 1
ATOM 1542 C CA . ASN A 1 217 ? 8.741 -19.502 -25.351 1.00 40.06 217 ASN A CA 1
ATOM 1543 C C . ASN A 1 217 ? 7.877 -20.354 -24.399 1.00 40.06 217 ASN A C 1
ATOM 1545 O O . ASN A 1 217 ? 7.099 -21.161 -24.910 1.00 40.06 217 ASN A O 1
ATOM 1549 N N . GLY A 1 218 ? 7.963 -20.175 -23.074 1.00 46.06 218 GLY A N 1
ATOM 1550 C CA . GLY A 1 218 ? 7.051 -20.807 -22.109 1.00 46.06 218 GLY A CA 1
ATOM 1551 C C . GLY A 1 218 ? 7.114 -22.339 -22.110 1.00 46.06 218 GLY A C 1
ATOM 1552 O O . GLY A 1 218 ? 6.084 -23.004 -22.244 1.00 46.06 218 GLY A O 1
ATOM 1553 N N . THR A 1 219 ? 8.317 -22.919 -22.021 1.00 41.94 219 THR A N 1
ATOM 1554 C CA . THR A 1 219 ? 8.542 -24.365 -22.173 1.00 41.94 219 THR A CA 1
ATOM 1555 C C . THR A 1 219 ? 9.190 -25.050 -20.964 1.00 41.94 219 THR A C 1
ATOM 1557 O O . THR A 1 219 ? 10.286 -25.606 -21.044 1.00 41.94 219 THR A O 1
ATOM 1560 N N . ASP A 1 220 ? 8.390 -25.181 -19.896 1.00 45.25 220 ASP A N 1
ATOM 1561 C CA . ASP A 1 220 ? 8.486 -26.278 -18.906 1.00 45.25 220 ASP A CA 1
ATOM 1562 C C . ASP A 1 220 ? 9.791 -26.283 -18.069 1.00 45.25 220 ASP A C 1
ATOM 1564 O O . ASP A 1 220 ? 10.220 -27.317 -17.552 1.00 45.25 220 ASP A O 1
ATOM 1568 N N . SER A 1 221 ? 10.460 -25.126 -17.943 1.00 49.41 221 SER A N 1
ATOM 1569 C CA . SER A 1 221 ? 11.698 -24.978 -17.163 1.00 49.41 221 SER A CA 1
ATOM 1570 C C . SER A 1 221 ? 11.917 -23.548 -16.638 1.00 49.41 221 SER A C 1
ATOM 1572 O O . SER A 1 221 ? 12.952 -22.936 -16.907 1.00 49.41 221 SER A O 1
ATOM 1574 N N . LEU A 1 222 ? 10.988 -23.024 -15.835 1.00 55.91 222 LEU A N 1
ATOM 1575 C CA . LEU A 1 222 ? 11.148 -21.719 -15.177 1.00 55.91 222 LEU A CA 1
ATOM 1576 C C . LEU A 1 222 ? 12.264 -21.755 -14.117 1.00 55.91 222 LEU A C 1
ATOM 1578 O O . LEU A 1 222 ? 12.118 -22.314 -13.027 1.00 55.91 222 LEU A O 1
ATOM 1582 N N . LEU A 1 223 ? 13.419 -21.183 -14.469 1.00 59.59 223 LEU A N 1
ATOM 1583 C CA . LEU A 1 223 ? 14.646 -21.213 -13.670 1.00 59.59 223 LEU A CA 1
ATOM 1584 C C . LEU A 1 223 ? 14.695 -20.071 -12.644 1.00 59.59 223 LEU A C 1
ATOM 1586 O O . LEU A 1 223 ? 15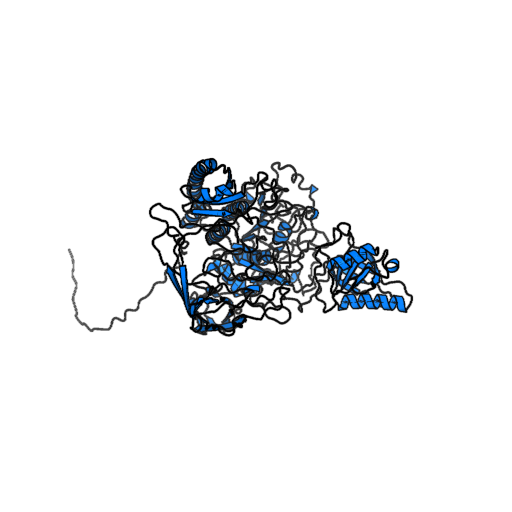.497 -19.141 -12.765 1.00 59.59 223 LEU A O 1
ATOM 1590 N N . PHE A 1 224 ? 13.881 -20.173 -11.590 1.00 73.19 224 PHE A N 1
ATOM 1591 C CA . PHE A 1 224 ? 14.087 -19.362 -10.386 1.00 73.19 224 PHE A CA 1
ATOM 1592 C C . PHE A 1 224 ? 15.483 -19.605 -9.775 1.00 73.19 224 PHE A C 1
ATOM 1594 O O . PHE A 1 224 ? 16.045 -20.698 -9.924 1.00 73.19 224 PHE A O 1
ATOM 1601 N N . PRO A 1 225 ? 16.056 -18.619 -9.057 1.00 65.31 225 PRO A N 1
ATOM 1602 C CA . PRO A 1 225 ? 17.361 -18.759 -8.421 1.00 65.31 225 PRO A CA 1
ATOM 1603 C C . PRO A 1 225 ? 17.457 -19.979 -7.504 1.00 65.31 225 PRO A C 1
ATOM 1605 O O . PRO A 1 225 ? 16.578 -20.236 -6.685 1.00 65.31 225 PRO A O 1
ATOM 1608 N N . ALA A 1 226 ? 18.577 -20.697 -7.569 1.00 67.31 226 ALA A N 1
ATOM 1609 C CA . ALA A 1 226 ? 18.896 -21.680 -6.540 1.00 67.31 226 ALA A CA 1
ATOM 1610 C C . ALA A 1 226 ? 19.147 -20.972 -5.187 1.00 67.31 226 ALA A C 1
ATOM 1612 O O . ALA A 1 226 ? 19.693 -19.864 -5.182 1.00 67.31 226 ALA A O 1
ATOM 1613 N N . PRO A 1 227 ? 18.834 -21.603 -4.038 1.00 73.44 227 PRO A N 1
ATOM 1614 C CA . PRO A 1 227 ? 19.155 -21.044 -2.729 1.00 73.44 227 PRO A CA 1
ATOM 1615 C C . PRO A 1 227 ? 20.641 -20.698 -2.601 1.00 73.44 227 PRO A C 1
ATOM 1617 O O . PRO A 1 227 ? 21.517 -21.526 -2.875 1.00 73.44 227 PRO A O 1
ATOM 1620 N N . ILE A 1 228 ? 20.935 -19.474 -2.161 1.00 65.62 228 ILE A N 1
ATOM 1621 C CA . ILE A 1 228 ? 22.314 -18.990 -2.057 1.00 65.62 228 ILE A CA 1
ATOM 1622 C C . ILE A 1 228 ? 23.039 -19.741 -0.925 1.00 65.62 228 ILE A C 1
ATOM 1624 O O . ILE A 1 228 ? 22.524 -19.791 0.196 1.00 65.62 228 ILE A O 1
ATOM 1628 N N . PRO A 1 229 ? 24.252 -20.288 -1.144 1.00 51.25 229 PRO A N 1
ATOM 1629 C CA . PRO A 1 229 ? 25.029 -20.926 -0.083 1.00 51.25 229 PRO A CA 1
ATOM 1630 C C . PRO A 1 229 ? 25.344 -19.957 1.069 1.00 51.25 229 PRO A C 1
ATOM 1632 O O . PRO A 1 229 ? 26.138 -19.034 0.912 1.00 51.25 229 PRO A O 1
ATOM 1635 N N . GLY A 1 230 ? 24.737 -20.194 2.235 1.00 53.97 230 GLY A N 1
ATOM 1636 C CA . GLY A 1 230 ? 24.833 -19.318 3.412 1.00 53.97 230 GLY A CA 1
ATOM 1637 C C . GLY A 1 230 ? 23.674 -18.326 3.575 1.00 53.97 230 GLY A C 1
ATOM 1638 O O . GLY A 1 230 ? 23.638 -17.630 4.583 1.00 53.97 230 GLY A O 1
ATOM 1639 N N . GLY A 1 231 ? 22.733 -18.284 2.626 1.00 59.56 231 GLY A N 1
ATOM 1640 C CA . GLY A 1 231 ? 21.451 -17.593 2.759 1.00 59.56 231 GLY A CA 1
ATOM 1641 C C . GLY A 1 231 ? 20.369 -18.452 3.430 1.00 59.56 231 GLY A C 1
ATOM 1642 O O . GLY A 1 231 ? 20.648 -19.475 4.056 1.00 59.56 231 GLY A O 1
ATOM 1643 N N . TYR A 1 232 ? 19.114 -18.042 3.252 1.00 64.75 232 TYR A N 1
ATOM 1644 C CA . TYR A 1 232 ? 17.946 -18.458 4.045 1.00 64.75 232 TYR A CA 1
ATOM 1645 C C . TYR A 1 232 ? 17.365 -19.855 3.751 1.00 64.75 232 TYR A C 1
ATOM 1647 O O . TYR A 1 232 ? 16.283 -20.184 4.223 1.00 64.75 232 TYR A O 1
ATOM 1655 N N . GLY A 1 233 ? 18.082 -20.705 3.013 1.00 62.22 233 GLY A N 1
ATOM 1656 C CA . GLY A 1 233 ? 17.688 -22.091 2.720 1.00 62.22 233 GLY A CA 1
ATOM 1657 C C . GLY A 1 233 ? 16.822 -22.266 1.469 1.00 62.22 233 GLY A C 1
ATOM 1658 O O . GLY A 1 233 ? 17.054 -23.221 0.730 1.00 62.22 233 GLY A O 1
ATOM 1659 N N . ASP A 1 234 ? 15.927 -21.318 1.195 1.00 69.88 234 ASP A N 1
ATOM 1660 C CA . ASP A 1 234 ? 15.060 -21.274 0.009 1.00 69.88 234 ASP A CA 1
ATOM 1661 C C . ASP A 1 234 ? 15.504 -20.192 -1.008 1.00 69.88 234 ASP A C 1
ATOM 1663 O O . ASP A 1 234 ? 16.366 -19.359 -0.694 1.00 69.88 234 ASP A O 1
ATOM 1667 N N . PRO A 1 235 ? 14.968 -20.192 -2.247 1.00 82.38 235 PRO A N 1
ATOM 1668 C CA . PRO A 1 235 ? 15.114 -19.080 -3.189 1.00 82.38 235 PRO A CA 1
ATOM 1669 C C . PRO A 1 235 ? 14.565 -17.760 -2.630 1.00 82.38 235 PRO A C 1
ATOM 1671 O O . PRO A 1 235 ? 13.676 -17.752 -1.779 1.00 82.38 235 PRO A O 1
ATOM 1674 N N . LYS A 1 236 ? 15.027 -16.621 -3.165 1.00 89.62 236 LYS A N 1
ATOM 1675 C CA . LYS A 1 236 ? 14.399 -15.323 -2.864 1.00 89.62 236 LYS A CA 1
ATOM 1676 C C . LYS A 1 236 ? 13.024 -15.218 -3.508 1.00 89.62 236 LYS A C 1
ATOM 1678 O O . LYS A 1 236 ? 12.061 -14.962 -2.800 1.00 89.62 236 LYS A O 1
ATOM 1683 N N . VAL A 1 237 ? 12.941 -15.420 -4.822 1.00 91.31 237 VAL A N 1
ATOM 1684 C CA . VAL A 1 237 ? 11.671 -15.556 -5.544 1.00 91.31 237 VAL A CA 1
ATOM 1685 C C . VAL A 1 237 ? 11.370 -17.046 -5.629 1.00 91.31 237 VAL A C 1
ATOM 1687 O O . VAL A 1 237 ? 12.112 -17.782 -6.276 1.00 91.31 237 VAL A O 1
ATOM 1690 N N . ILE A 1 238 ? 10.340 -17.494 -4.910 1.00 88.12 238 ILE A N 1
ATOM 1691 C CA . ILE A 1 238 ? 9.980 -18.919 -4.777 1.00 88.12 238 ILE A CA 1
ATOM 1692 C C . ILE A 1 238 ? 8.940 -19.371 -5.811 1.00 88.12 238 ILE A C 1
ATOM 1694 O O . ILE A 1 238 ? 8.700 -20.568 -5.967 1.00 88.12 238 ILE A O 1
ATOM 1698 N N . GLY A 1 239 ? 8.331 -18.419 -6.519 1.00 86.94 239 GLY A N 1
ATOM 1699 C CA . GLY A 1 239 ? 7.301 -18.669 -7.514 1.00 86.94 239 GLY A CA 1
ATOM 1700 C C . GLY A 1 239 ? 6.516 -17.414 -7.882 1.00 86.94 239 GLY A C 1
ATOM 1701 O O . GLY A 1 239 ? 6.879 -16.297 -7.501 1.00 86.94 239 GLY A O 1
ATOM 1702 N N . GLY A 1 240 ? 5.417 -17.614 -8.602 1.00 88.75 240 GLY A N 1
ATOM 1703 C CA . GLY A 1 240 ? 4.511 -16.557 -9.028 1.00 88.75 240 GLY A CA 1
ATOM 1704 C C . GLY A 1 240 ? 3.641 -16.986 -10.204 1.00 88.75 240 GLY A C 1
ATOM 1705 O O . GLY A 1 240 ? 3.580 -18.175 -10.518 1.00 88.75 240 GLY A O 1
ATOM 1706 N N . TYR A 1 241 ? 2.977 -16.017 -10.828 1.00 92.00 241 TYR A N 1
ATOM 1707 C CA . TYR A 1 241 ? 2.175 -16.205 -12.038 1.00 92.00 241 TYR A CA 1
ATOM 1708 C C . TYR A 1 241 ? 2.026 -14.888 -12.811 1.00 92.00 241 TYR A C 1
ATOM 1710 O O . TYR A 1 241 ? 2.014 -13.819 -12.187 1.00 92.00 241 TYR A O 1
ATOM 1718 N N . ASP A 1 242 ? 1.888 -14.961 -14.137 1.00 92.56 242 ASP A N 1
ATOM 1719 C CA . ASP A 1 242 ? 1.468 -13.837 -14.972 1.00 92.56 242 ASP A CA 1
ATOM 1720 C C . ASP A 1 242 ? -0.009 -13.974 -15.335 1.00 92.56 242 ASP A C 1
ATOM 1722 O O . ASP A 1 242 ? -0.425 -14.885 -16.045 1.00 92.56 242 ASP A O 1
ATOM 1726 N N . TYR A 1 243 ? -0.814 -13.041 -14.835 1.00 94.06 243 TYR A N 1
ATOM 1727 C CA . TYR A 1 243 ? -2.252 -13.012 -15.054 1.00 94.06 243 TYR A CA 1
ATOM 1728 C C . TYR A 1 243 ? -2.626 -12.349 -16.390 1.00 94.06 243 TYR A C 1
ATOM 1730 O O . TYR A 1 243 ? -3.796 -12.400 -16.765 1.00 94.06 243 TYR A O 1
ATOM 1738 N N . VAL A 1 244 ? -1.686 -11.699 -17.095 1.00 92.31 244 VAL A N 1
ATOM 1739 C CA . VAL A 1 244 ? -2.003 -10.705 -18.136 1.00 92.31 244 VAL A CA 1
ATOM 1740 C C . VAL A 1 244 ? -1.117 -10.691 -19.387 1.00 92.31 244 VAL A C 1
ATOM 1742 O O . VAL A 1 244 ? -1.653 -10.440 -20.469 1.00 92.31 244 VAL A O 1
ATOM 1745 N N . GLY A 1 245 ? 0.185 -10.957 -19.286 1.00 88.88 245 GLY A N 1
ATOM 1746 C CA . GLY A 1 245 ? 1.133 -10.914 -20.402 1.00 88.88 245 GLY A CA 1
ATOM 1747 C C . GLY A 1 245 ? 1.570 -9.505 -20.846 1.00 88.88 245 GLY A C 1
ATOM 1748 O O . GLY A 1 245 ? 0.908 -8.492 -20.612 1.00 88.88 245 GLY A O 1
ATOM 1749 N N . ASP A 1 246 ? 2.702 -9.441 -21.560 1.00 87.12 246 ASP A N 1
ATOM 1750 C CA . ASP A 1 246 ? 3.450 -8.218 -21.925 1.00 87.12 246 ASP A CA 1
ATOM 1751 C C . ASP A 1 246 ? 2.644 -7.044 -22.504 1.00 87.12 246 ASP A C 1
ATOM 1753 O O . ASP A 1 246 ? 3.025 -5.887 -22.309 1.00 87.12 246 ASP A O 1
ATOM 1757 N N . LEU A 1 247 ? 1.580 -7.323 -23.261 1.00 86.44 247 LEU A N 1
ATOM 1758 C CA . LEU A 1 247 ? 0.846 -6.330 -24.056 1.00 86.44 247 LEU A CA 1
ATOM 1759 C C . LEU A 1 247 ? -0.448 -5.828 -23.399 1.00 86.44 247 LEU A C 1
ATOM 1761 O O . LEU A 1 247 ? -1.158 -5.040 -24.022 1.00 86.44 247 LEU A O 1
ATOM 1765 N N . TYR A 1 248 ? -0.786 -6.301 -22.200 1.00 88.88 248 TYR A N 1
ATOM 1766 C CA . TYR A 1 248 ? -2.064 -5.993 -21.562 1.00 88.88 248 TYR A CA 1
ATOM 1767 C C . TYR A 1 248 ? -2.143 -4.563 -21.016 1.00 88.88 248 TYR A C 1
ATOM 1769 O O . TYR A 1 248 ? -1.282 -4.129 -20.249 1.00 88.88 248 TYR A O 1
ATOM 1777 N N . ASP A 1 249 ? -3.232 -3.873 -21.360 1.00 82.94 249 ASP A N 1
ATOM 1778 C CA . ASP A 1 249 ? -3.597 -2.574 -20.799 1.00 82.94 249 ASP A CA 1
ATOM 1779 C C . ASP A 1 249 ? -5.123 -2.432 -20.723 1.00 82.94 249 ASP A C 1
ATOM 1781 O O . ASP A 1 249 ? -5.802 -2.263 -21.739 1.00 82.94 249 ASP A O 1
ATOM 1785 N N . ALA A 1 250 ? -5.660 -2.435 -19.502 1.00 82.62 250 ALA A N 1
ATOM 1786 C CA . ALA A 1 250 ? -7.089 -2.304 -19.224 1.00 82.62 250 ALA A CA 1
ATOM 1787 C C . ALA A 1 250 ? -7.699 -0.961 -19.695 1.00 82.62 250 ALA A C 1
ATOM 1789 O O . ALA A 1 250 ? -8.914 -0.858 -19.875 1.00 82.62 250 ALA A O 1
ATOM 1790 N N . ALA A 1 251 ? -6.882 0.071 -19.924 1.00 73.94 251 ALA A N 1
ATOM 1791 C CA . ALA A 1 251 ? -7.317 1.370 -20.435 1.00 73.94 251 ALA A CA 1
ATOM 1792 C C . ALA A 1 251 ? -7.431 1.417 -21.968 1.00 73.94 251 ALA A C 1
ATOM 1794 O O . ALA A 1 251 ? -8.113 2.303 -22.494 1.00 73.94 251 ALA A O 1
ATOM 1795 N N . THR A 1 252 ? -6.788 0.494 -22.695 1.00 78.38 252 THR A N 1
ATOM 1796 C CA . THR A 1 252 ? -6.700 0.524 -24.162 1.00 78.38 252 THR A CA 1
ATOM 1797 C C . THR A 1 252 ? -7.627 -0.520 -24.800 1.00 78.38 252 THR A C 1
ATOM 1799 O O . THR A 1 252 ? -7.341 -1.717 -24.746 1.00 78.38 252 THR A O 1
ATOM 1802 N N . PRO A 1 253 ? -8.710 -0.106 -25.492 1.00 82.31 253 PRO A N 1
ATOM 1803 C CA . PRO A 1 253 ? -9.645 -1.033 -26.126 1.00 82.31 253 PRO A CA 1
ATOM 1804 C C . PRO A 1 253 ? -8.962 -1.938 -27.160 1.00 82.31 253 PRO A C 1
ATOM 1806 O O . PRO A 1 253 ? -8.421 -1.462 -28.161 1.00 82.31 253 PRO A O 1
ATOM 1809 N N . GLY A 1 254 ? -9.025 -3.253 -26.947 1.00 84.06 254 GLY A N 1
ATOM 1810 C CA . GLY A 1 254 ? -8.331 -4.265 -27.750 1.00 84.06 254 GLY A CA 1
ATOM 1811 C C . GLY A 1 254 ? -6.997 -4.748 -27.168 1.00 84.06 254 GLY A C 1
ATOM 1812 O O . GLY A 1 254 ? -6.450 -5.717 -27.691 1.00 84.06 254 GLY A O 1
ATOM 1813 N N . LEU A 1 255 ? -6.511 -4.121 -26.090 1.00 85.06 255 LEU A N 1
ATOM 1814 C CA . LEU A 1 255 ? -5.511 -4.667 -25.161 1.00 85.06 255 LEU A CA 1
ATOM 1815 C C . LEU A 1 255 ? -6.145 -5.046 -23.804 1.00 85.06 255 LEU A C 1
ATOM 1817 O O . LEU A 1 255 ? -5.464 -5.583 -22.939 1.00 85.06 255 LEU A O 1
ATOM 1821 N N . ASP A 1 256 ? -7.462 -4.847 -23.650 1.00 82.25 256 ASP A N 1
ATOM 1822 C CA . ASP A 1 256 ? -8.275 -5.122 -22.455 1.00 82.25 256 ASP A CA 1
ATOM 1823 C C . ASP A 1 256 ? -8.590 -6.615 -22.213 1.00 82.25 256 ASP A C 1
ATOM 1825 O O . ASP A 1 256 ? -9.537 -6.957 -21.506 1.00 82.25 256 ASP A O 1
ATOM 1829 N N . THR A 1 257 ? -7.835 -7.524 -22.835 1.00 89.19 257 THR A N 1
ATOM 1830 C CA . THR A 1 257 ? -8.010 -8.981 -22.715 1.00 89.19 257 THR A CA 1
ATOM 1831 C C . THR A 1 257 ? -6.716 -9.610 -22.195 1.00 89.19 257 THR A C 1
ATOM 1833 O O . THR A 1 257 ? -5.726 -9.589 -22.929 1.00 89.19 257 THR A O 1
ATOM 1836 N N . PRO A 1 258 ? -6.707 -10.172 -20.972 1.00 90.19 258 PRO A N 1
ATOM 1837 C CA . PRO A 1 258 ? -5.526 -10.820 -20.408 1.00 90.19 258 PRO A CA 1
ATOM 1838 C C . PRO A 1 258 ? -5.038 -12.020 -21.235 1.00 90.19 258 PRO A C 1
ATOM 1840 O O . PRO A 1 258 ? -5.840 -12.781 -21.786 1.00 90.19 258 PRO A O 1
ATOM 1843 N N . ALA A 1 259 ? -3.720 -12.210 -21.285 1.00 90.62 259 ALA A N 1
ATOM 1844 C CA . ALA A 1 259 ? -3.037 -13.341 -21.911 1.00 90.62 259 ALA A CA 1
ATOM 1845 C C . ALA A 1 259 ? -2.086 -14.026 -20.898 1.00 90.62 259 ALA A C 1
ATOM 1847 O O . ALA A 1 259 ? -0.873 -13.885 -21.029 1.00 90.62 259 ALA A O 1
ATOM 1848 N N . PRO A 1 260 ? -2.627 -14.725 -19.880 1.00 90.56 260 PRO A N 1
ATOM 1849 C CA . PRO A 1 260 ? -1.855 -15.265 -18.758 1.00 90.56 260 PRO A CA 1
ATOM 1850 C C . PRO A 1 260 ? -0.933 -16.439 -19.120 1.00 90.56 260 PRO A C 1
ATOM 1852 O O . PRO A 1 260 ? -1.289 -17.283 -19.951 1.00 90.56 260 PRO A O 1
ATOM 1855 N N . ASP A 1 261 ? 0.199 -16.543 -18.416 1.00 86.81 261 ASP A N 1
ATOM 1856 C CA . ASP A 1 261 ? 1.119 -17.685 -18.446 1.00 86.81 261 ASP A CA 1
ATOM 1857 C C . ASP A 1 261 ? 1.916 -17.856 -17.126 1.00 86.81 261 ASP A C 1
ATOM 1859 O O . ASP A 1 261 ? 1.672 -17.174 -16.131 1.00 86.81 261 ASP A O 1
ATOM 1863 N N . GLU A 1 262 ? 2.804 -18.855 -17.058 1.00 85.06 262 GLU A N 1
ATOM 1864 C CA . GLU A 1 262 ? 3.496 -19.215 -15.812 1.00 85.06 262 GLU A CA 1
ATOM 1865 C C . GLU A 1 262 ? 4.715 -18.334 -15.450 1.00 85.06 262 GLU A C 1
ATOM 1867 O O . GLU A 1 262 ? 5.226 -18.506 -14.344 1.00 85.06 262 GLU A O 1
ATOM 1872 N N . ASP A 1 263 ? 5.201 -17.426 -16.312 1.00 84.88 263 ASP A N 1
ATOM 1873 C CA . ASP A 1 263 ? 6.427 -16.636 -16.074 1.00 84.88 263 ASP A CA 1
ATOM 1874 C C . ASP A 1 263 ? 6.145 -15.212 -15.537 1.00 84.88 263 ASP A C 1
ATOM 1876 O O . ASP A 1 263 ? 5.941 -14.280 -16.316 1.00 84.88 263 ASP A O 1
ATOM 1880 N N . PRO A 1 264 ? 6.207 -14.959 -14.213 1.00 90.19 264 PRO A N 1
ATOM 1881 C CA . PRO A 1 264 ? 5.969 -13.636 -13.624 1.00 90.19 264 PRO A CA 1
ATOM 1882 C C . PRO A 1 264 ? 7.161 -12.669 -13.799 1.00 90.19 264 PRO A C 1
ATOM 1884 O O . PRO A 1 264 ? 7.428 -11.831 -12.929 1.00 90.19 264 PRO A O 1
ATOM 1887 N N . MET A 1 265 ? 7.929 -12.817 -14.880 1.00 89.56 265 MET A N 1
ATOM 1888 C CA . MET A 1 265 ? 9.108 -12.014 -15.187 1.00 89.56 265 MET A CA 1
ATOM 1889 C C . MET A 1 265 ? 8.726 -10.544 -15.379 1.00 89.56 265 MET A C 1
ATOM 1891 O O . MET A 1 265 ? 7.837 -10.209 -16.157 1.00 89.56 265 MET A O 1
ATOM 1895 N N . ASP A 1 266 ? 9.436 -9.644 -14.705 1.00 89.88 266 ASP A N 1
ATOM 1896 C CA . ASP A 1 266 ? 9.267 -8.209 -14.937 1.00 89.88 266 ASP A CA 1
ATOM 1897 C C . ASP A 1 266 ? 9.902 -7.806 -16.271 1.00 89.88 266 ASP A C 1
ATOM 1899 O O . ASP A 1 266 ? 11.078 -8.102 -16.509 1.00 89.88 266 ASP A O 1
ATOM 1903 N N . CYS A 1 267 ? 9.186 -7.065 -17.119 1.00 83.44 267 CYS A N 1
ATOM 1904 C CA . CYS A 1 267 ? 9.792 -6.535 -18.341 1.00 83.44 267 CYS A CA 1
ATOM 1905 C C . CYS A 1 267 ? 10.997 -5.654 -18.003 1.00 83.44 267 CYS A C 1
ATOM 1907 O O . CYS A 1 267 ? 10.990 -4.927 -17.007 1.00 83.44 267 CYS A O 1
ATOM 1909 N N . ALA A 1 268 ? 12.012 -5.660 -18.871 1.00 78.44 268 ALA A N 1
ATOM 1910 C CA . ALA A 1 268 ? 13.129 -4.728 -18.757 1.00 78.44 268 ALA A CA 1
ATOM 1911 C C . ALA A 1 268 ? 12.613 -3.283 -18.630 1.00 78.44 268 ALA A C 1
ATOM 1913 O O . ALA A 1 268 ? 11.664 -2.900 -19.313 1.00 78.44 268 ALA A O 1
ATOM 1914 N N . GLU A 1 269 ? 13.255 -2.460 -17.801 1.00 78.75 269 GLU A N 1
ATOM 1915 C CA . GLU A 1 269 ? 12.781 -1.090 -17.536 1.00 78.75 269 GLU A CA 1
ATOM 1916 C C . GLU A 1 269 ? 12.751 -0.218 -18.809 1.00 78.75 269 GLU A C 1
ATOM 1918 O O . GLU A 1 269 ? 11.824 0.563 -19.012 1.00 78.75 269 GLU A O 1
ATOM 1923 N N . ALA A 1 270 ? 13.657 -0.466 -19.759 1.00 65.12 270 ALA A N 1
ATOM 1924 C CA . ALA A 1 270 ? 13.646 0.142 -21.094 1.00 65.12 270 ALA A CA 1
ATOM 1925 C C . ALA A 1 270 ? 12.445 -0.264 -21.987 1.00 65.12 270 ALA A C 1
ATOM 1927 O O . ALA A 1 270 ? 12.318 0.236 -23.105 1.00 65.12 270 ALA A O 1
ATOM 1928 N N . LEU A 1 271 ? 11.586 -1.177 -21.521 1.00 65.31 271 LEU A N 1
ATOM 1929 C CA . LEU A 1 271 ? 10.314 -1.573 -22.134 1.00 65.31 271 LEU A CA 1
ATOM 1930 C C . LEU A 1 271 ? 9.093 -1.119 -21.309 1.00 65.31 271 LEU A C 1
ATOM 1932 O O . LEU A 1 271 ? 7.977 -1.443 -21.699 1.00 65.31 271 LEU A O 1
ATOM 1936 N N . GLY A 1 272 ? 9.282 -0.381 -20.206 1.00 58.34 272 GLY A N 1
ATOM 1937 C CA . GLY A 1 272 ? 8.214 0.171 -19.353 1.00 58.34 272 GLY A CA 1
ATOM 1938 C C . GLY A 1 272 ? 7.935 -0.590 -18.049 1.00 58.34 272 GLY A C 1
ATOM 1939 O O . GLY A 1 272 ? 7.196 -0.081 -17.199 1.00 58.34 272 GLY A O 1
ATOM 1940 N N . GLY A 1 273 ? 8.526 -1.781 -17.886 1.00 73.25 273 GLY A N 1
ATOM 1941 C CA . GLY A 1 273 ? 8.489 -2.559 -16.645 1.00 73.25 273 GLY A CA 1
ATOM 1942 C C . GLY A 1 273 ? 9.534 -2.084 -15.633 1.00 73.25 273 GLY A C 1
ATOM 1943 O O . GLY A 1 273 ? 9.930 -0.920 -15.613 1.00 73.25 273 GLY A O 1
ATOM 1944 N N . GLY A 1 274 ? 10.007 -2.987 -14.781 1.00 77.31 274 GLY A N 1
ATOM 1945 C CA . GLY A 1 274 ? 10.988 -2.694 -13.734 1.00 77.31 274 GLY A CA 1
ATOM 1946 C C . GLY A 1 274 ? 10.386 -2.155 -12.439 1.00 77.31 274 GLY A C 1
ATOM 1947 O O . GLY A 1 274 ? 11.106 -2.059 -11.443 1.00 77.31 274 GLY A O 1
ATOM 1948 N N . HIS A 1 275 ? 9.093 -1.820 -12.431 1.00 81.75 275 HIS A N 1
ATOM 1949 C CA . HIS A 1 275 ? 8.397 -1.289 -11.265 1.00 81.75 275 HIS A CA 1
ATOM 1950 C C . HIS A 1 275 ? 8.277 -2.357 -10.167 1.00 81.75 275 HIS A C 1
ATOM 1952 O O . HIS A 1 275 ? 8.783 -2.157 -9.061 1.00 81.75 275 HIS A O 1
ATOM 1958 N N . GLY A 1 276 ? 7.756 -3.540 -10.500 1.00 89.12 276 GLY A N 1
ATOM 1959 C CA . GLY A 1 276 ? 7.632 -4.658 -9.566 1.00 89.12 276 GLY A CA 1
ATOM 1960 C C . GLY A 1 276 ? 8.971 -5.182 -9.049 1.00 89.12 276 GLY A C 1
ATOM 1961 O O . GLY A 1 276 ? 9.110 -5.430 -7.851 1.00 89.12 276 GLY A O 1
ATOM 1962 N N . SER A 1 277 ? 10.012 -5.231 -9.887 1.00 92.69 277 SER A N 1
ATOM 1963 C CA . SER A 1 277 ? 11.388 -5.515 -9.442 1.00 92.69 277 SER A CA 1
ATOM 1964 C C . SER A 1 277 ? 11.903 -4.468 -8.462 1.00 92.69 277 SER A C 1
ATOM 1966 O O . SER A 1 277 ? 12.595 -4.792 -7.495 1.00 92.69 277 SER A O 1
ATOM 1968 N N . HIS A 1 278 ? 11.572 -3.201 -8.687 1.00 87.62 278 HIS A N 1
ATOM 1969 C CA . HIS A 1 278 ? 11.973 -2.133 -7.796 1.00 87.62 278 HIS A CA 1
ATOM 1970 C C . HIS A 1 278 ? 11.241 -2.252 -6.442 1.00 87.62 278 HIS A C 1
ATOM 1972 O O . HIS A 1 278 ? 11.902 -2.186 -5.400 1.00 87.62 278 HIS A O 1
ATOM 1978 N N . VAL A 1 279 ? 9.920 -2.475 -6.435 1.00 90.81 279 VAL A N 1
ATOM 1979 C CA . VAL A 1 279 ? 9.088 -2.708 -5.233 1.00 90.81 279 VAL A CA 1
ATOM 1980 C C . VAL A 1 279 ? 9.568 -3.937 -4.450 1.00 90.81 279 VAL A C 1
ATOM 1982 O O . VAL A 1 279 ? 9.853 -3.849 -3.254 1.00 90.81 279 VAL A O 1
ATOM 1985 N N . ALA A 1 280 ? 9.736 -5.076 -5.125 1.00 96.00 280 ALA A N 1
ATOM 1986 C CA . ALA A 1 280 ? 10.237 -6.322 -4.548 1.00 96.00 280 ALA A CA 1
ATOM 1987 C C . ALA A 1 280 ? 11.630 -6.153 -3.922 1.00 96.00 280 ALA A C 1
ATOM 1989 O O . ALA A 1 280 ? 11.912 -6.655 -2.828 1.00 96.00 280 ALA A O 1
ATOM 1990 N N . GLY A 1 281 ? 12.502 -5.409 -4.608 1.00 92.88 281 GLY A N 1
ATOM 1991 C CA . GLY A 1 281 ? 13.847 -5.097 -4.145 1.00 92.88 281 GLY A CA 1
ATOM 1992 C C . GLY A 1 281 ? 13.857 -4.244 -2.880 1.00 92.88 281 GLY A C 1
ATOM 1993 O O . GLY A 1 281 ? 14.714 -4.459 -2.023 1.00 92.88 281 GLY A O 1
ATOM 1994 N N . THR A 1 282 ? 12.884 -3.343 -2.743 1.00 90.25 282 THR A N 1
ATOM 1995 C CA . THR A 1 282 ? 12.663 -2.508 -1.558 1.00 90.25 282 THR A CA 1
ATOM 1996 C C . THR A 1 282 ? 12.123 -3.312 -0.374 1.00 90.25 282 THR A C 1
ATOM 1998 O O . THR A 1 282 ? 12.612 -3.162 0.746 1.00 90.25 282 THR A O 1
ATOM 2001 N N . ALA A 1 283 ? 11.159 -4.207 -0.609 1.00 94.88 283 ALA A N 1
ATOM 2002 C CA . ALA A 1 283 ? 10.562 -5.011 0.454 1.00 94.88 283 ALA A CA 1
ATOM 2003 C C . ALA A 1 283 ? 11.545 -6.040 1.039 1.00 94.88 283 ALA A C 1
ATOM 2005 O O . ALA A 1 283 ? 11.650 -6.153 2.261 1.00 94.88 283 ALA A O 1
ATOM 2006 N N . ALA A 1 284 ? 12.265 -6.790 0.190 1.00 94.06 284 ALA A N 1
ATOM 2007 C CA . ALA A 1 284 ? 13.000 -7.982 0.634 1.00 94.06 284 ALA A CA 1
ATOM 2008 C C . ALA A 1 284 ? 14.264 -8.350 -0.170 1.00 94.06 284 ALA A C 1
ATOM 2010 O O . ALA A 1 284 ? 14.761 -9.468 -0.023 1.00 94.06 284 ALA A O 1
ATOM 2011 N N . GLY A 1 285 ? 14.805 -7.486 -1.034 1.00 91.25 285 GLY A N 1
ATOM 2012 C CA . GLY A 1 285 ? 16.024 -7.821 -1.787 1.00 91.25 285 GLY A CA 1
ATOM 2013 C C . GLY A 1 285 ? 17.256 -8.038 -0.891 1.00 91.25 285 GLY A C 1
ATOM 2014 O O . GLY A 1 285 ? 17.323 -7.525 0.223 1.00 91.25 285 GLY A O 1
ATOM 2015 N N . TYR A 1 286 ? 18.251 -8.791 -1.363 1.00 87.62 286 TYR A N 1
ATOM 2016 C CA . TYR A 1 286 ? 19.457 -9.123 -0.584 1.00 87.62 286 TYR A CA 1
ATOM 2017 C C . TYR A 1 286 ? 20.545 -8.037 -0.603 1.00 87.62 286 TYR A C 1
ATOM 2019 O O . TYR A 1 286 ? 21.438 -8.061 0.238 1.00 87.62 286 TYR A O 1
ATOM 2027 N N . GLY A 1 287 ? 20.506 -7.106 -1.558 1.00 84.81 287 GLY A N 1
ATOM 2028 C CA . GLY A 1 287 ? 21.581 -6.149 -1.829 1.00 84.81 287 GLY A CA 1
ATOM 2029 C C . GLY A 1 287 ? 22.569 -6.642 -2.894 1.00 84.81 287 GLY A C 1
ATOM 2030 O O . GLY A 1 287 ? 22.673 -7.837 -3.184 1.00 84.81 287 GLY A O 1
ATOM 2031 N N . VAL A 1 288 ? 23.318 -5.708 -3.490 1.00 82.38 288 VAL A N 1
ATOM 2032 C CA . VAL A 1 288 ? 24.244 -5.956 -4.611 1.00 82.38 288 VAL A CA 1
ATOM 2033 C C . VAL A 1 288 ? 25.596 -5.293 -4.356 1.00 82.38 288 VAL A C 1
ATOM 2035 O O . VAL A 1 288 ? 25.693 -4.078 -4.184 1.00 82.38 288 VAL A O 1
ATOM 2038 N N . VAL A 1 289 ? 26.671 -6.080 -4.366 1.00 81.06 289 VAL A N 1
ATOM 2039 C CA . VAL A 1 289 ? 28.046 -5.634 -4.086 1.00 81.06 289 VAL A CA 1
ATOM 2040 C C . VAL A 1 289 ? 28.571 -4.762 -5.231 1.00 81.06 289 VAL A C 1
ATOM 2042 O O . VAL A 1 289 ? 28.608 -5.187 -6.385 1.00 81.06 289 VAL A O 1
ATOM 2045 N N . GLN A 1 290 ? 29.037 -3.541 -4.938 1.00 76.69 290 GLN A N 1
ATOM 2046 C CA . GLN A 1 290 ? 29.378 -2.554 -5.974 1.00 76.69 290 GLN A CA 1
ATOM 2047 C C . GLN A 1 290 ? 30.540 -3.008 -6.861 1.00 76.69 290 GLN A C 1
ATOM 2049 O O . GLN A 1 290 ? 30.482 -2.851 -8.083 1.00 76.69 290 GLN A O 1
ATOM 2054 N N . ALA A 1 291 ? 31.558 -3.604 -6.234 1.00 72.19 291 ALA A N 1
ATOM 2055 C CA . ALA A 1 291 ? 32.807 -4.021 -6.865 1.00 72.19 291 ALA A CA 1
ATOM 2056 C C . ALA A 1 291 ? 32.697 -5.280 -7.747 1.00 72.19 291 ALA A C 1
ATOM 2058 O O . ALA A 1 291 ? 33.612 -5.546 -8.524 1.00 72.19 291 ALA A O 1
ATOM 2059 N N . THR A 1 292 ? 31.622 -6.067 -7.622 1.00 79.19 292 THR A N 1
ATOM 2060 C CA . THR A 1 292 ? 31.456 -7.342 -8.350 1.00 79.19 292 THR A CA 1
ATOM 2061 C C . THR A 1 292 ? 30.131 -7.467 -9.099 1.00 79.19 292 THR A C 1
ATOM 2063 O O . THR A 1 292 ? 30.038 -8.307 -9.988 1.00 79.19 292 THR A O 1
ATOM 2066 N N . GLY A 1 293 ? 29.107 -6.681 -8.748 1.00 77.12 293 GLY A N 1
ATOM 2067 C CA . GLY A 1 293 ? 27.740 -6.849 -9.254 1.00 77.12 293 GLY A CA 1
ATOM 2068 C C . GLY A 1 293 ? 27.023 -8.094 -8.714 1.00 77.12 293 GLY A C 1
ATOM 2069 O O . GLY A 1 293 ? 25.885 -8.344 -9.096 1.00 77.12 293 GLY A O 1
ATOM 2070 N N . ALA A 1 294 ? 27.661 -8.872 -7.834 1.00 86.19 294 ALA A N 1
ATOM 2071 C CA . ALA A 1 294 ? 27.081 -10.073 -7.242 1.00 86.19 294 ALA A CA 1
ATOM 2072 C C . ALA A 1 294 ? 26.158 -9.742 -6.060 1.00 86.19 294 ALA A C 1
ATOM 2074 O O . ALA A 1 294 ? 26.295 -8.692 -5.426 1.00 86.19 294 ALA A O 1
ATOM 2075 N N . THR A 1 295 ? 25.265 -10.674 -5.733 1.00 88.06 295 THR A N 1
ATOM 2076 C CA . THR A 1 295 ? 24.410 -10.625 -4.542 1.00 88.06 295 THR A CA 1
ATOM 2077 C C . THR A 1 295 ? 25.234 -10.439 -3.271 1.00 88.06 295 THR A C 1
ATOM 2079 O O . THR A 1 295 ? 26.312 -11.023 -3.129 1.00 88.06 295 THR A O 1
ATOM 2082 N N . TYR A 1 296 ? 24.729 -9.652 -2.326 1.00 83.31 296 TYR A N 1
ATOM 2083 C CA . TYR A 1 296 ? 25.307 -9.572 -0.992 1.00 83.31 296 TYR A CA 1
ATOM 2084 C C . TYR A 1 296 ? 24.929 -10.802 -0.149 1.00 83.31 296 TYR A C 1
ATOM 2086 O O . TYR A 1 296 ? 23.769 -11.193 -0.073 1.00 83.31 296 TYR A O 1
ATOM 2094 N N . THR A 1 297 ? 25.932 -11.423 0.479 1.00 80.94 297 THR A N 1
ATOM 2095 C CA . THR A 1 297 ? 25.793 -12.657 1.281 1.00 80.94 297 THR A CA 1
ATOM 2096 C C . THR A 1 297 ? 26.521 -12.554 2.628 1.00 80.94 297 THR A C 1
ATOM 2098 O O . THR A 1 297 ? 27.006 -13.554 3.162 1.00 80.94 297 THR A O 1
ATOM 2101 N N . GLY A 1 298 ? 26.724 -11.330 3.123 1.00 72.62 298 GLY A N 1
ATOM 2102 C CA . GLY A 1 298 ? 27.256 -11.088 4.464 1.00 72.62 298 GLY A CA 1
ATOM 2103 C C . GLY A 1 298 ? 26.135 -11.011 5.509 1.00 72.62 298 GLY A C 1
ATOM 2104 O O . GLY A 1 298 ? 24.979 -11.277 5.181 1.00 72.62 298 GLY A O 1
ATOM 2105 N N . PRO A 1 299 ? 26.463 -10.684 6.770 1.00 70.12 299 PRO A N 1
ATOM 2106 C CA . PRO A 1 299 ? 25.458 -10.539 7.815 1.00 70.12 299 PRO A CA 1
ATOM 2107 C C . PRO A 1 299 ? 24.552 -9.324 7.569 1.00 70.12 299 PRO A C 1
ATOM 2109 O O . PRO A 1 299 ? 25.000 -8.276 7.106 1.00 70.12 299 PRO A O 1
ATOM 2112 N N . MET A 1 300 ? 23.278 -9.466 7.925 1.00 72.12 300 MET A N 1
ATOM 2113 C CA . MET A 1 300 ? 22.295 -8.383 7.917 1.00 72.12 300 MET A CA 1
ATOM 2114 C C . MET A 1 300 ? 22.291 -7.734 9.311 1.00 72.12 300 MET A C 1
ATOM 2116 O O . MET A 1 300 ? 21.525 -8.134 10.179 1.00 72.12 300 MET A O 1
ATOM 2120 N N . ASP A 1 301 ? 23.201 -6.788 9.555 1.00 62.94 301 ASP A N 1
ATOM 2121 C CA . ASP A 1 301 ? 23.335 -6.060 10.830 1.00 62.94 301 ASP A CA 1
ATOM 2122 C C . ASP A 1 301 ? 23.811 -4.605 10.608 1.00 62.94 301 ASP A C 1
ATOM 2124 O O . ASP A 1 301 ? 24.075 -4.191 9.475 1.00 62.94 301 ASP A O 1
ATOM 2128 N N . THR A 1 302 ? 23.927 -3.785 11.661 1.00 56.03 302 THR A N 1
ATOM 2129 C CA . THR A 1 302 ? 24.340 -2.374 11.500 1.00 56.03 302 THR A CA 1
ATOM 2130 C C . THR A 1 302 ? 25.826 -2.194 11.155 1.00 56.03 302 THR A C 1
ATOM 2132 O O . THR A 1 302 ? 26.199 -1.162 10.591 1.00 56.03 302 THR A O 1
ATOM 2135 N N . THR A 1 303 ? 26.689 -3.198 11.369 1.00 53.31 303 THR A N 1
ATOM 2136 C CA . THR A 1 303 ? 28.118 -3.167 10.980 1.00 53.31 303 THR A CA 1
ATOM 2137 C C . THR A 1 303 ? 28.281 -2.960 9.475 1.00 53.31 303 THR A C 1
ATOM 2139 O O . THR A 1 303 ? 29.235 -2.314 9.028 1.00 53.31 303 THR A O 1
ATOM 2142 N N . TYR A 1 304 ? 27.338 -3.486 8.691 1.00 53.62 304 TYR A N 1
ATOM 2143 C CA . TYR A 1 304 ? 27.245 -3.306 7.244 1.00 53.62 304 TYR A CA 1
ATOM 2144 C C . TYR A 1 304 ? 27.033 -1.818 6.871 1.00 53.62 304 TYR A C 1
ATOM 2146 O O . TYR A 1 304 ? 27.773 -1.295 6.032 1.00 53.62 304 TYR A O 1
ATOM 2154 N N . TYR A 1 305 ? 26.120 -1.104 7.550 1.00 48.53 305 TYR A N 1
ATOM 2155 C CA . TYR A 1 305 ? 25.856 0.332 7.334 1.00 48.53 305 TYR A CA 1
ATOM 2156 C C . TYR A 1 305 ? 26.941 1.223 7.955 1.00 48.53 305 TYR A C 1
ATOM 2158 O O . TYR A 1 305 ? 27.144 2.356 7.512 1.00 48.53 305 TYR A O 1
ATOM 2166 N N . GLY A 1 306 ? 27.672 0.695 8.941 1.00 47.06 306 GLY A N 1
ATOM 2167 C CA . GLY A 1 306 ? 28.748 1.387 9.635 1.00 47.06 306 GLY A CA 1
ATOM 2168 C C . GLY A 1 306 ? 28.259 2.650 10.345 1.00 47.06 306 GLY A C 1
ATOM 2169 O O . GLY A 1 306 ? 27.084 2.812 10.665 1.00 47.06 306 GLY A O 1
ATOM 2170 N N . SER A 1 307 ? 29.169 3.597 10.567 1.00 41.12 307 SER A N 1
ATOM 2171 C CA . SER A 1 307 ? 28.759 4.963 10.881 1.00 41.12 307 SER A CA 1
ATOM 2172 C C . SER A 1 307 ? 28.315 5.651 9.588 1.00 41.12 307 SER A C 1
ATOM 2174 O O . SER A 1 307 ? 29.165 6.044 8.777 1.00 41.12 307 SER A O 1
ATOM 2176 N N . PHE A 1 308 ? 27.003 5.813 9.403 1.00 38.31 308 PHE A N 1
ATOM 2177 C CA . PHE A 1 308 ? 26.430 6.596 8.304 1.00 38.31 308 PHE A CA 1
ATOM 2178 C C . PHE A 1 308 ? 27.147 7.963 8.194 1.00 38.31 308 PHE A C 1
ATOM 2180 O O . PHE A 1 308 ? 27.364 8.610 9.223 1.00 38.31 308 PHE A O 1
ATOM 2187 N N . PRO A 1 309 ? 27.571 8.418 6.995 1.00 41.97 309 PRO A N 1
ATOM 2188 C CA . PRO A 1 309 ? 27.225 7.920 5.657 1.00 41.97 309 PRO A CA 1
ATOM 2189 C C . PRO A 1 309 ? 28.254 6.958 5.013 1.00 41.97 309 PRO A C 1
ATOM 2191 O O . PRO A 1 309 ? 28.311 6.879 3.789 1.00 41.97 309 PRO A O 1
ATOM 2194 N N . ASN A 1 310 ? 29.109 6.259 5.777 1.00 42.03 310 ASN A N 1
ATOM 2195 C CA . ASN A 1 310 ? 30.114 5.334 5.216 1.00 42.03 310 ASN A CA 1
ATOM 2196 C C . ASN A 1 310 ? 29.850 3.859 5.599 1.00 42.03 310 ASN A C 1
ATOM 2198 O O . ASN A 1 310 ? 30.358 3.413 6.635 1.00 42.03 310 ASN A O 1
ATOM 2202 N N . PRO A 1 311 ? 29.128 3.084 4.761 1.00 49.94 311 PRO A N 1
ATOM 2203 C CA . PRO A 1 311 ? 29.010 1.636 4.927 1.00 49.94 311 PRO A CA 1
ATOM 2204 C C . PRO A 1 311 ? 30.359 0.933 4.751 1.00 49.94 311 PRO A C 1
ATOM 2206 O O . PRO A 1 311 ? 31.213 1.350 3.964 1.00 49.94 311 PRO A O 1
ATOM 2209 N N . THR A 1 312 ? 30.568 -0.149 5.504 1.00 46.16 312 THR A N 1
ATOM 2210 C CA . THR A 1 312 ? 31.858 -0.865 5.537 1.00 46.16 312 THR A CA 1
ATOM 2211 C C . THR A 1 312 ? 32.069 -1.767 4.322 1.00 46.16 312 THR A C 1
ATOM 2213 O O . THR A 1 312 ? 33.208 -2.079 3.964 1.00 46.16 312 THR A O 1
ATOM 2216 N N . ALA A 1 313 ? 30.980 -2.138 3.649 1.00 52.75 313 ALA A N 1
ATOM 2217 C CA . ALA A 1 313 ? 30.985 -2.707 2.313 1.00 52.75 313 ALA A CA 1
ATOM 2218 C C . ALA A 1 313 ? 30.528 -1.641 1.302 1.00 52.75 313 ALA A C 1
ATOM 2220 O O . ALA A 1 313 ? 29.551 -0.932 1.521 1.00 52.75 313 ALA A O 1
ATOM 2221 N N . ALA A 1 314 ? 31.225 -1.534 0.171 1.00 65.88 314 ALA A N 1
ATOM 2222 C CA . ALA A 1 314 ? 30.789 -0.685 -0.933 1.00 65.88 314 ALA A CA 1
ATOM 2223 C C . ALA A 1 314 ? 29.738 -1.444 -1.759 1.00 65.88 314 ALA A C 1
ATOM 2225 O O . ALA A 1 314 ? 30.058 -2.437 -2.427 1.00 65.88 314 ALA A O 1
ATOM 2226 N N . LEU A 1 315 ? 28.480 -1.007 -1.689 1.00 69.31 315 LEU A N 1
ATOM 2227 C CA . LEU A 1 315 ? 27.332 -1.660 -2.324 1.00 69.31 315 LEU A CA 1
ATOM 2228 C C . LEU A 1 315 ? 26.627 -0.724 -3.310 1.00 69.31 315 LEU A C 1
ATOM 2230 O O . LEU A 1 315 ? 26.609 0.491 -3.149 1.00 69.31 315 LEU A O 1
ATOM 2234 N N . ARG A 1 316 ? 26.103 -1.329 -4.375 1.00 72.50 316 ARG A N 1
ATOM 2235 C CA . ARG A 1 316 ? 25.378 -0.691 -5.481 1.00 72.50 316 ARG A CA 1
ATOM 2236 C C . ARG A 1 316 ? 23.892 -0.555 -5.173 1.00 72.50 316 ARG A C 1
ATOM 2238 O O . ARG A 1 316 ? 23.261 0.370 -5.659 1.00 72.50 316 ARG A O 1
ATOM 2245 N N . ILE A 1 317 ? 23.367 -1.498 -4.394 1.00 77.94 317 ILE A N 1
ATOM 2246 C CA . ILE A 1 317 ? 21.993 -1.563 -3.896 1.00 77.94 317 ILE A CA 1
ATOM 2247 C C . ILE A 1 317 ? 22.089 -2.158 -2.489 1.00 77.94 317 ILE A C 1
ATOM 2249 O O . ILE A 1 317 ? 22.817 -3.138 -2.304 1.00 77.94 317 ILE A O 1
ATOM 2253 N N . GLY A 1 318 ? 21.409 -1.571 -1.504 1.00 76.12 318 GLY A N 1
ATOM 2254 C CA . GLY A 1 318 ? 21.321 -2.152 -0.160 1.00 76.12 318 GLY A CA 1
ATOM 2255 C C . GLY A 1 318 ? 20.201 -3.192 -0.051 1.00 76.12 318 GLY A C 1
ATOM 2256 O O . GLY A 1 318 ? 19.316 -3.181 -0.904 1.00 76.12 318 GLY A O 1
ATOM 2257 N N . PRO A 1 319 ? 20.218 -4.091 0.951 1.00 84.06 319 PRO A N 1
ATOM 2258 C CA . PRO A 1 319 ? 19.101 -4.989 1.213 1.00 84.06 319 PRO A CA 1
ATOM 2259 C C . PRO A 1 319 ? 17.780 -4.229 1.393 1.00 84.06 319 PRO A C 1
ATOM 2261 O O . PRO A 1 319 ? 17.763 -3.096 1.878 1.00 84.06 319 PRO A O 1
ATOM 2264 N N . GLY A 1 320 ? 16.680 -4.879 1.017 1.00 87.06 320 GLY A N 1
ATOM 2265 C CA . GLY A 1 320 ? 15.335 -4.437 1.371 1.00 87.06 320 GLY A CA 1
ATOM 2266 C C . GLY A 1 320 ? 15.050 -4.641 2.860 1.00 87.06 320 GLY A C 1
ATOM 2267 O O . GLY A 1 320 ? 15.836 -5.258 3.575 1.00 87.06 320 GLY A O 1
ATOM 2268 N N . VAL A 1 321 ? 13.909 -4.140 3.332 1.00 89.31 321 VAL A N 1
ATOM 2269 C CA . VAL A 1 321 ? 13.560 -4.090 4.767 1.00 89.31 321 VAL A CA 1
ATOM 2270 C C . VAL A 1 321 ? 13.501 -5.467 5.448 1.00 89.31 321 VAL A C 1
ATOM 2272 O O . VAL A 1 321 ? 13.886 -5.584 6.611 1.00 89.31 321 VAL A O 1
ATOM 2275 N N . ALA A 1 322 ? 13.045 -6.503 4.743 1.00 91.56 322 ALA A N 1
ATOM 2276 C CA . ALA A 1 322 ? 12.954 -7.879 5.231 1.00 91.56 322 ALA A CA 1
ATOM 2277 C C . ALA A 1 322 ? 13.798 -8.838 4.367 1.00 91.56 322 ALA A C 1
ATOM 2279 O O . ALA A 1 322 ? 13.252 -9.616 3.578 1.00 91.56 322 ALA A O 1
ATOM 2280 N N . PRO A 1 323 ? 15.140 -8.804 4.470 1.00 89.19 323 PRO A N 1
ATOM 2281 C CA . PRO A 1 323 ? 16.018 -9.546 3.568 1.00 89.19 323 PRO A CA 1
ATOM 2282 C C . PRO A 1 323 ? 15.945 -11.072 3.752 1.00 89.19 323 PRO A C 1
ATOM 2284 O O . PRO A 1 323 ? 16.379 -11.805 2.862 1.00 89.19 323 PRO A O 1
ATOM 2287 N N . GLY A 1 324 ? 15.349 -11.568 4.840 1.00 89.25 324 GLY A N 1
ATOM 2288 C CA . GLY A 1 324 ? 15.047 -12.984 5.066 1.00 89.25 324 GLY A CA 1
ATOM 2289 C C . GLY A 1 324 ? 13.724 -13.475 4.463 1.00 89.25 324 GLY A C 1
ATOM 2290 O O . GLY A 1 324 ? 13.573 -14.680 4.277 1.00 89.25 324 GLY A O 1
ATOM 2291 N N . ALA A 1 325 ? 12.785 -12.586 4.117 1.00 93.31 325 ALA A N 1
ATOM 2292 C CA . ALA A 1 325 ? 11.471 -12.977 3.590 1.00 93.31 325 ALA A CA 1
ATOM 2293 C C . ALA A 1 325 ? 11.542 -13.547 2.161 1.00 93.31 325 ALA A C 1
ATOM 2295 O O . ALA A 1 325 ? 12.360 -13.108 1.347 1.00 93.31 325 ALA A O 1
ATOM 2296 N N . SER A 1 326 ? 10.669 -14.497 1.832 1.00 94.00 326 SER A N 1
ATOM 2297 C CA . SER A 1 326 ? 10.505 -15.011 0.464 1.00 94.00 326 SER A CA 1
ATOM 2298 C C . SER A 1 326 ? 9.547 -14.132 -0.342 1.00 94.00 326 SER A C 1
ATOM 2300 O O . SER A 1 326 ? 8.671 -13.483 0.224 1.00 94.00 326 SER A O 1
ATOM 2302 N N . LEU A 1 327 ? 9.697 -14.124 -1.665 1.00 94.88 327 LEU A N 1
ATOM 2303 C CA . LEU A 1 327 ? 8.880 -13.368 -2.611 1.00 94.88 327 LEU A CA 1
ATOM 2304 C C . LEU A 1 327 ? 8.069 -14.302 -3.515 1.00 94.88 327 LEU A C 1
ATOM 2306 O O . LEU A 1 327 ? 8.623 -15.234 -4.102 1.00 94.88 327 LEU A O 1
ATOM 2310 N N . VAL A 1 328 ? 6.788 -13.985 -3.689 1.00 94.50 328 VAL A N 1
ATOM 2311 C CA . VAL A 1 328 ? 5.939 -14.495 -4.772 1.00 94.50 328 VAL A CA 1
ATOM 2312 C C . VAL A 1 328 ? 5.592 -13.328 -5.694 1.00 94.50 328 VAL A C 1
ATOM 2314 O O . VAL A 1 328 ? 5.107 -12.290 -5.239 1.00 94.50 328 VAL A O 1
ATOM 2317 N N . ALA A 1 329 ? 5.869 -13.484 -6.987 1.00 94.19 329 ALA A N 1
ATOM 2318 C CA . ALA A 1 329 ? 5.638 -12.450 -7.991 1.00 94.19 329 ALA A CA 1
ATOM 2319 C C . ALA A 1 329 ? 4.251 -12.621 -8.634 1.00 94.19 329 ALA A C 1
ATOM 2321 O O . ALA A 1 329 ? 3.971 -13.641 -9.259 1.00 94.19 329 ALA A O 1
ATOM 2322 N N . LEU A 1 330 ? 3.372 -11.635 -8.469 1.00 95.62 330 LEU A N 1
ATOM 2323 C CA . LEU A 1 330 ? 2.010 -11.646 -9.001 1.00 95.62 330 LEU A CA 1
ATOM 2324 C C . LEU A 1 330 ? 1.952 -10.602 -10.115 1.00 95.62 330 LEU A C 1
ATOM 2326 O O . LEU A 1 330 ? 1.733 -9.415 -9.865 1.00 95.62 330 LEU A O 1
ATOM 2330 N N . ARG A 1 331 ? 2.244 -11.032 -11.345 1.00 93.94 331 ARG A N 1
ATOM 2331 C CA . ARG A 1 331 ? 2.349 -10.131 -12.490 1.00 93.94 331 ARG A CA 1
ATOM 2332 C C . ARG A 1 331 ? 0.955 -9.820 -13.030 1.00 93.94 331 ARG A C 1
ATOM 2334 O O . ARG A 1 331 ? 0.295 -10.666 -13.620 1.00 93.94 331 ARG A O 1
ATOM 2341 N N . ILE A 1 332 ? 0.502 -8.600 -12.769 1.00 93.75 332 ILE A N 1
ATOM 2342 C CA . ILE A 1 332 ? -0.868 -8.122 -13.021 1.00 93.75 332 ILE A CA 1
ATOM 2343 C C . ILE A 1 332 ? -0.920 -6.926 -13.985 1.00 93.75 332 ILE A C 1
ATOM 2345 O O . ILE A 1 332 ? -1.997 -6.533 -14.427 1.00 93.75 332 ILE A O 1
ATOM 2349 N N . PHE A 1 333 ? 0.237 -6.361 -14.336 1.00 84.81 333 PHE A N 1
ATOM 2350 C CA . PHE A 1 333 ? 0.390 -5.377 -15.407 1.00 84.81 333 PHE A CA 1
ATOM 2351 C C . PHE A 1 333 ? 1.245 -5.965 -16.537 1.00 84.81 333 PHE A C 1
ATOM 2353 O O . PHE A 1 333 ? 2.245 -6.641 -16.274 1.00 84.81 333 PHE A O 1
ATOM 2360 N N . GLY A 1 334 ? 0.901 -5.638 -17.788 1.00 78.75 334 GLY A N 1
ATOM 2361 C CA . GLY A 1 334 ? 1.822 -5.800 -18.914 1.00 78.75 334 GLY A CA 1
ATOM 2362 C C . GLY A 1 334 ? 3.044 -4.880 -18.777 1.00 78.75 334 GLY A C 1
ATOM 2363 O O . GLY A 1 334 ? 3.191 -4.146 -17.796 1.00 78.75 334 GLY A O 1
ATOM 2364 N N . CYS A 1 335 ? 3.935 -4.867 -19.774 1.00 76.00 335 CYS A N 1
ATOM 2365 C CA . CYS A 1 335 ? 5.124 -4.007 -19.722 1.00 76.00 335 CYS A CA 1
ATOM 2366 C C . CYS A 1 335 ? 4.762 -2.517 -19.593 1.00 76.00 335 CYS A C 1
ATOM 2368 O O . CYS A 1 335 ? 5.496 -1.756 -18.978 1.00 76.00 335 CYS A O 1
ATOM 2370 N N . ASN A 1 336 ? 3.632 -2.092 -20.165 1.00 69.69 336 ASN A N 1
ATOM 2371 C CA . ASN A 1 336 ? 3.064 -0.756 -19.991 1.00 69.69 336 ASN A CA 1
ATOM 2372 C C . ASN A 1 336 ? 1.549 -0.887 -19.869 1.00 69.69 336 ASN A C 1
ATOM 2374 O O . ASN A 1 336 ? 0.966 -1.696 -20.585 1.00 69.69 336 ASN A O 1
ATOM 2378 N N . GLY A 1 337 ? 0.924 -0.030 -19.063 1.00 68.31 337 GLY A N 1
ATOM 2379 C CA . GLY A 1 337 ? -0.529 0.087 -19.005 1.00 68.31 337 GLY A CA 1
ATOM 2380 C C . GLY A 1 337 ? -1.090 -0.006 -17.594 1.00 68.31 337 GLY A C 1
ATOM 2381 O O . GLY A 1 337 ? -0.430 0.314 -16.605 1.00 68.31 337 GLY A O 1
ATOM 2382 N N . SER A 1 338 ? -2.345 -0.426 -17.543 1.00 76.25 338 SER A N 1
ATOM 2383 C CA . SER A 1 338 ? -3.216 -0.437 -16.375 1.00 76.25 338 SER A CA 1
ATOM 2384 C C . SER A 1 338 ? -3.886 -1.802 -16.197 1.00 76.25 338 SER A C 1
ATOM 2386 O O . SER A 1 338 ? -3.950 -2.606 -17.130 1.00 76.25 338 SER A O 1
ATOM 2388 N N . VAL A 1 339 ? -4.392 -2.068 -14.993 1.00 85.12 339 VAL A N 1
ATOM 2389 C CA . VAL A 1 339 ? -5.001 -3.345 -14.608 1.00 85.12 339 VAL A CA 1
ATOM 2390 C C . VAL A 1 339 ? -6.505 -3.204 -14.369 1.00 85.12 339 VAL A C 1
ATOM 2392 O O . VAL A 1 339 ? -6.999 -2.146 -13.973 1.00 85.12 339 VAL A O 1
ATOM 2395 N N . GLY A 1 340 ? -7.240 -4.284 -14.635 1.00 84.25 340 GLY A N 1
ATOM 2396 C CA . GLY A 1 340 ? -8.658 -4.407 -14.309 1.00 84.25 340 GLY A CA 1
ATOM 2397 C C . GLY A 1 340 ? -8.848 -4.784 -12.841 1.00 84.25 340 GLY A C 1
ATOM 2398 O O . GLY A 1 340 ? -8.042 -5.501 -12.252 1.00 84.25 340 GLY A O 1
ATOM 2399 N N . THR A 1 341 ? -9.945 -4.336 -12.241 1.00 86.81 341 THR A N 1
ATOM 2400 C CA . THR A 1 341 ? -10.320 -4.736 -10.877 1.00 86.81 341 THR A CA 1
ATOM 2401 C C . THR A 1 341 ? -10.527 -6.247 -10.758 1.00 86.81 341 THR A C 1
ATOM 2403 O O . THR A 1 341 ? -10.246 -6.821 -9.715 1.00 86.81 341 THR A O 1
ATOM 2406 N N . ASP A 1 342 ? -10.987 -6.906 -11.818 1.00 88.44 342 ASP A N 1
ATOM 2407 C CA . ASP A 1 342 ? -11.178 -8.354 -11.859 1.00 88.44 342 ASP A CA 1
ATOM 2408 C C . ASP A 1 342 ? -9.869 -9.157 -11.844 1.00 88.44 342 ASP A C 1
ATOM 2410 O O . ASP A 1 342 ? -9.795 -10.149 -11.128 1.00 88.44 342 ASP A O 1
ATOM 2414 N N . VAL A 1 343 ? -8.818 -8.698 -12.530 1.00 93.75 343 VAL A N 1
ATOM 2415 C CA . VAL A 1 343 ? -7.468 -9.295 -12.430 1.00 93.75 343 VAL A CA 1
ATOM 2416 C C . VAL A 1 343 ? -6.908 -9.168 -11.004 1.00 93.75 343 VAL A C 1
ATOM 2418 O O . VAL A 1 343 ? -6.274 -10.093 -10.498 1.00 93.75 343 VAL A O 1
ATOM 2421 N N . LEU A 1 344 ? -7.176 -8.047 -10.321 1.00 92.31 344 LEU A N 1
ATOM 2422 C CA . LEU A 1 344 ? -6.796 -7.877 -8.914 1.00 92.31 344 LEU A CA 1
ATOM 2423 C C . LEU A 1 344 ? -7.544 -8.844 -7.986 1.00 92.31 344 LEU A C 1
ATOM 2425 O O . LEU A 1 344 ? -6.943 -9.343 -7.039 1.00 92.31 344 LEU A O 1
ATOM 2429 N N . LEU A 1 345 ? -8.827 -9.133 -8.243 1.00 93.62 345 LEU A N 1
ATOM 2430 C CA . LEU A 1 345 ? -9.580 -10.106 -7.443 1.00 93.62 345 LEU A CA 1
ATOM 2431 C C . LEU A 1 345 ? -8.929 -11.492 -7.496 1.00 93.62 345 LEU A C 1
ATOM 2433 O O . LEU A 1 345 ? -8.719 -12.082 -6.438 1.00 93.62 345 LEU A O 1
ATOM 2437 N N . ASP A 1 346 ? -8.560 -11.969 -8.686 1.00 93.50 346 ASP A N 1
ATOM 2438 C CA . ASP A 1 346 ? -7.908 -13.272 -8.863 1.00 93.50 346 ASP A CA 1
ATOM 2439 C C . ASP A 1 346 ? -6.538 -13.317 -8.176 1.00 93.50 346 ASP A C 1
ATOM 2441 O O . ASP A 1 346 ? -6.261 -14.237 -7.410 1.00 93.50 346 ASP A O 1
ATOM 2445 N N . ALA A 1 347 ? -5.703 -12.290 -8.365 1.00 95.25 347 ALA A N 1
ATOM 2446 C CA . ALA A 1 347 ? -4.373 -12.245 -7.759 1.00 95.25 347 ALA A CA 1
ATOM 2447 C C . ALA A 1 347 ? -4.410 -12.206 -6.217 1.00 95.25 347 ALA A C 1
ATOM 2449 O O . ALA A 1 347 ? -3.542 -12.790 -5.566 1.00 95.25 347 ALA A O 1
ATOM 2450 N N . ILE A 1 348 ? -5.416 -11.559 -5.610 1.00 96.56 348 ILE A N 1
ATOM 2451 C CA . ILE A 1 348 ? -5.623 -11.575 -4.150 1.00 96.56 348 ILE A CA 1
ATOM 2452 C C . ILE A 1 348 ? -6.237 -12.924 -3.708 1.00 96.56 348 ILE A C 1
ATOM 2454 O O . ILE A 1 348 ? -5.886 -13.436 -2.641 1.00 96.56 348 ILE A O 1
ATOM 2458 N N . GLU A 1 349 ? -7.125 -13.524 -4.511 1.00 95.50 349 GLU A N 1
ATOM 2459 C CA . GLU A 1 349 ? -7.752 -14.836 -4.268 1.00 95.50 349 GLU A CA 1
ATOM 2460 C C . GLU A 1 349 ? -6.693 -15.952 -4.235 1.00 95.50 349 GLU A C 1
ATOM 2462 O O . GLU A 1 349 ? -6.617 -16.700 -3.252 1.00 95.50 349 GLU A O 1
ATOM 2467 N N . ASP A 1 350 ? -5.788 -15.981 -5.213 1.00 94.81 350 ASP A N 1
ATOM 2468 C CA . ASP A 1 350 ? -4.645 -16.896 -5.255 1.00 94.81 350 ASP A CA 1
ATOM 2469 C C . ASP A 1 350 ? -3.586 -16.582 -4.183 1.00 94.81 350 ASP A C 1
ATOM 2471 O O . ASP A 1 350 ? -3.021 -17.505 -3.594 1.00 94.81 350 ASP A O 1
ATOM 2475 N N . ALA A 1 351 ? -3.371 -15.311 -3.818 1.00 96.06 351 ALA A N 1
ATOM 2476 C CA . ALA A 1 351 ? -2.467 -14.948 -2.720 1.00 96.06 351 ALA A CA 1
ATOM 2477 C C . ALA A 1 351 ? -2.932 -15.467 -1.343 1.00 96.06 351 ALA A C 1
ATOM 2479 O O . ALA A 1 351 ? -2.111 -15.886 -0.521 1.00 96.06 351 ALA A O 1
ATOM 2480 N N . VAL A 1 352 ? -4.245 -15.477 -1.081 1.00 95.56 352 VAL A N 1
ATOM 2481 C CA . VAL A 1 352 ? -4.830 -15.972 0.182 1.00 95.56 352 VAL A CA 1
ATOM 2482 C C . VAL A 1 352 ? -4.917 -17.499 0.225 1.00 95.56 352 VAL A C 1
ATOM 2484 O O . VAL A 1 352 ? -4.729 -18.104 1.287 1.00 95.56 352 VAL A O 1
ATOM 2487 N N . THR A 1 353 ? -5.230 -18.127 -0.907 1.00 93.62 353 THR A N 1
ATOM 2488 C CA . THR A 1 353 ? -5.371 -19.587 -1.032 1.00 93.62 353 THR A CA 1
ATOM 2489 C C . THR A 1 353 ? -4.037 -20.301 -1.238 1.00 93.62 353 THR A C 1
ATOM 2491 O O . THR A 1 353 ? -3.923 -21.466 -0.866 1.00 93.62 353 THR A O 1
ATOM 2494 N N . GLY A 1 354 ? -3.032 -19.617 -1.788 1.00 91.94 354 GLY A N 1
ATOM 2495 C CA . GLY A 1 354 ? -1.759 -20.204 -2.194 1.00 91.94 354 GLY A CA 1
ATOM 2496 C C . GLY A 1 354 ? -1.864 -21.139 -3.403 1.00 91.94 354 GLY A C 1
ATOM 2497 O O . GLY A 1 354 ? -0.969 -21.962 -3.572 1.00 91.94 354 GLY A O 1
ATOM 2498 N N . THR A 1 355 ? -2.938 -21.069 -4.204 1.00 89.62 355 THR A N 1
ATOM 2499 C CA . THR A 1 355 ? -3.231 -22.031 -5.289 1.00 89.62 355 THR A CA 1
ATOM 2500 C C . THR A 1 355 ? -3.049 -21.479 -6.702 1.00 89.62 355 THR A C 1
ATOM 2502 O O . THR A 1 355 ? -3.856 -21.761 -7.585 1.00 89.62 355 THR A O 1
ATOM 2505 N N . TYR A 1 356 ? -1.968 -20.726 -6.921 1.00 89.50 356 TYR A N 1
ATOM 2506 C CA . TYR A 1 356 ? -1.646 -20.095 -8.206 1.00 89.50 356 TYR A CA 1
ATOM 2507 C C . TYR A 1 356 ? -1.703 -21.075 -9.399 1.00 89.50 356 TYR A C 1
ATOM 2509 O O . TYR A 1 356 ? -1.379 -22.259 -9.226 1.00 89.50 356 TYR A O 1
ATOM 2517 N N . PRO A 1 357 ? -1.993 -20.620 -10.635 1.00 86.25 357 PRO A N 1
ATOM 2518 C CA . PRO A 1 357 ? -2.248 -21.493 -11.788 1.00 86.25 357 PRO A CA 1
ATOM 2519 C C . PRO A 1 357 ? -0.971 -22.061 -12.450 1.00 86.25 357 PRO A C 1
ATOM 2521 O O . PRO A 1 357 ? -0.902 -22.201 -13.669 1.00 86.25 357 PRO A O 1
ATOM 2524 N N . THR A 1 358 ? 0.047 -22.394 -11.649 1.00 80.12 358 THR A N 1
ATOM 2525 C CA . THR A 1 358 ? 1.402 -22.772 -12.083 1.00 80.12 358 THR A CA 1
ATOM 2526 C C . THR A 1 358 ? 1.808 -24.197 -11.694 1.00 80.12 358 THR A C 1
ATOM 2528 O O . THR A 1 358 ? 1.520 -24.682 -10.594 1.00 80.12 358 THR A O 1
ATOM 2531 N N . SER A 1 359 ? 2.583 -24.842 -12.570 1.00 73.19 359 SER A N 1
ATOM 2532 C CA . SER A 1 359 ? 3.325 -26.082 -12.320 1.00 73.19 359 SER A CA 1
ATOM 2533 C C . SER A 1 359 ? 4.337 -26.006 -11.161 1.00 73.19 359 SER A C 1
ATOM 2535 O O . SER A 1 359 ? 4.737 -27.040 -10.609 1.00 73.19 359 SER A O 1
ATOM 2537 N N . ILE A 1 360 ? 4.759 -24.799 -10.767 1.00 72.69 360 ILE A N 1
ATOM 2538 C CA . ILE A 1 360 ? 5.842 -24.560 -9.809 1.00 72.69 360 ILE A CA 1
ATOM 2539 C C . ILE A 1 360 ? 5.371 -24.864 -8.381 1.00 72.69 360 ILE A C 1
ATOM 2541 O O . ILE A 1 360 ? 4.804 -24.030 -7.680 1.00 72.69 360 ILE A O 1
ATOM 2545 N N . ALA A 1 361 ? 5.665 -26.073 -7.898 1.00 73.31 361 ALA A N 1
ATOM 2546 C CA . ALA A 1 361 ? 5.246 -26.537 -6.571 1.00 73.31 361 ALA A CA 1
ATOM 2547 C C . ALA A 1 361 ? 5.783 -25.701 -5.385 1.00 73.31 361 ALA A C 1
ATOM 2549 O O . ALA A 1 361 ? 5.213 -25.767 -4.300 1.00 73.31 361 ALA A O 1
ATOM 2550 N N . ALA A 1 362 ? 6.857 -24.923 -5.572 1.00 72.19 362 ALA A N 1
ATOM 2551 C CA . ALA A 1 362 ? 7.373 -23.987 -4.565 1.00 72.19 362 ALA A CA 1
ATOM 2552 C C . ALA A 1 362 ? 6.571 -22.671 -4.491 1.00 72.19 362 ALA A C 1
ATOM 2554 O O . ALA A 1 362 ? 6.590 -22.007 -3.457 1.00 72.19 362 ALA A O 1
ATOM 2555 N N . ALA A 1 363 ? 5.818 -22.334 -5.546 1.00 74.12 363 ALA A N 1
ATOM 2556 C CA . ALA A 1 363 ? 4.911 -21.193 -5.566 1.00 74.12 363 ALA A CA 1
ATOM 2557 C C . ALA A 1 363 ? 3.670 -21.432 -4.700 1.00 74.12 363 ALA A C 1
ATOM 2559 O O . ALA A 1 363 ? 3.068 -20.471 -4.249 1.00 74.12 363 ALA A O 1
ATOM 2560 N N . GLN A 1 364 ? 3.281 -22.696 -4.489 1.00 87.00 364 GLN A N 1
ATOM 2561 C CA . GLN A 1 364 ? 1.990 -23.122 -3.932 1.00 87.00 364 GLN A CA 1
ATOM 2562 C C . GLN A 1 364 ? 1.893 -22.887 -2.405 1.00 87.00 364 GLN A C 1
ATOM 2564 O O . GLN A 1 364 ? 1.788 -23.828 -1.610 1.00 87.00 364 GLN A O 1
ATOM 2569 N N . VAL A 1 365 ? 2.009 -21.621 -1.987 1.00 88.94 365 VAL A N 1
ATOM 2570 C CA . VAL A 1 365 ? 2.043 -21.152 -0.594 1.00 88.94 365 VAL A CA 1
ATOM 2571 C C . VAL A 1 365 ? 1.235 -19.851 -0.415 1.00 88.94 365 VAL A C 1
ATOM 2573 O O . VAL A 1 365 ? 1.301 -18.963 -1.268 1.00 88.94 365 VAL A O 1
ATOM 2576 N N . PRO A 1 366 ? 0.481 -19.689 0.689 1.00 93.31 366 PRO A N 1
ATOM 2577 C CA . PRO A 1 366 ? -0.302 -18.479 0.933 1.00 93.31 366 PRO A CA 1
ATOM 2578 C C . PRO A 1 366 ? 0.586 -17.316 1.400 1.00 93.31 366 PRO A C 1
ATOM 2580 O O . PRO A 1 366 ? 1.340 -17.443 2.368 1.00 93.31 366 PRO A O 1
ATOM 2583 N N . VAL A 1 367 ? 0.436 -16.147 0.784 1.00 95.81 367 VAL A N 1
ATOM 2584 C CA . VAL A 1 367 ? 1.170 -14.918 1.132 1.00 95.81 367 VAL A CA 1
ATOM 2585 C C . VAL A 1 367 ? 0.818 -14.449 2.548 1.00 95.81 367 VAL A C 1
ATOM 2587 O O . VAL A 1 367 ? -0.342 -14.479 2.959 1.00 95.81 367 VAL A O 1
ATOM 2590 N N . ASP A 1 368 ? 1.818 -14.039 3.331 1.00 96.94 368 ASP A N 1
ATOM 2591 C CA . ASP A 1 368 ? 1.640 -13.418 4.650 1.00 96.94 368 ASP A CA 1
ATOM 2592 C C . ASP A 1 368 ? 1.446 -11.901 4.565 1.00 96.94 368 ASP A C 1
ATOM 2594 O O . ASP A 1 368 ? 0.689 -11.346 5.365 1.00 96.94 368 ASP A O 1
ATOM 2598 N N . VAL A 1 369 ? 2.142 -11.240 3.631 1.00 98.38 369 VAL A N 1
ATOM 2599 C CA . VAL A 1 369 ? 2.066 -9.791 3.389 1.00 98.38 369 VAL A CA 1
ATOM 2600 C C . VAL A 1 369 ? 1.987 -9.517 1.889 1.00 98.38 369 VAL A C 1
ATOM 2602 O O . VAL A 1 369 ? 2.935 -9.798 1.164 1.00 98.38 369 VAL A O 1
ATOM 2605 N N . LEU A 1 370 ? 0.878 -8.963 1.415 1.00 98.38 370 LEU A N 1
ATOM 2606 C CA . LEU A 1 370 ? 0.710 -8.525 0.034 1.00 98.38 370 LEU A CA 1
ATOM 2607 C C . LEU A 1 370 ? 1.018 -7.029 -0.076 1.00 98.38 370 LEU A C 1
ATOM 2609 O O . LEU A 1 370 ? 0.467 -6.227 0.676 1.00 98.38 370 LEU A O 1
ATOM 2613 N N . ASN A 1 371 ? 1.869 -6.670 -1.033 1.00 97.62 371 ASN A N 1
ATOM 2614 C CA . ASN A 1 371 ? 2.096 -5.292 -1.445 1.00 97.62 371 ASN A CA 1
ATOM 2615 C C . ASN A 1 371 ? 1.353 -5.006 -2.754 1.00 97.62 371 ASN A C 1
ATOM 2617 O O . ASN A 1 371 ? 1.600 -5.706 -3.740 1.00 97.62 371 ASN A O 1
ATOM 2621 N N . MET A 1 372 ? 0.558 -3.935 -2.799 1.00 90.25 372 MET A N 1
ATOM 2622 C CA . MET A 1 372 ? -0.073 -3.451 -4.031 1.00 90.25 372 MET A CA 1
ATOM 2623 C C . MET A 1 372 ? 0.273 -1.974 -4.272 1.00 90.25 372 MET A C 1
ATOM 2625 O O . MET A 1 372 ? -0.313 -1.060 -3.694 1.00 90.25 372 MET A O 1
ATOM 2629 N N . SER A 1 373 ? 1.257 -1.742 -5.138 1.00 85.19 373 SER A N 1
ATOM 2630 C CA . SER A 1 373 ? 1.805 -0.414 -5.448 1.00 85.19 373 SER A CA 1
ATOM 2631 C C . SER A 1 373 ? 1.059 0.225 -6.631 1.00 85.19 373 SER A C 1
ATOM 2633 O O . SER A 1 373 ? 1.595 0.446 -7.718 1.00 85.19 373 SER A O 1
ATOM 2635 N N . LEU A 1 374 ? -0.249 0.403 -6.443 1.00 75.62 374 LEU A N 1
ATOM 2636 C CA . LEU A 1 374 ? -1.224 0.692 -7.492 1.00 75.62 374 LEU A CA 1
ATOM 2637 C C . LEU A 1 374 ? -2.494 1.340 -6.933 1.00 75.62 374 LEU A C 1
ATOM 2639 O O . LEU A 1 374 ? -2.888 1.083 -5.795 1.00 75.62 374 LEU A O 1
ATOM 2643 N N . GLY A 1 375 ? -3.181 2.120 -7.768 1.00 71.06 375 GLY A N 1
ATOM 2644 C CA . GLY A 1 375 ? -4.330 2.904 -7.338 1.00 71.06 375 GLY A CA 1
ATOM 2645 C C . GLY A 1 375 ? -5.184 3.498 -8.459 1.00 71.06 375 GLY A C 1
ATOM 2646 O O . GLY A 1 375 ? -4.819 3.583 -9.634 1.00 71.06 375 GLY A O 1
ATOM 2647 N N . SER A 1 376 ? -6.386 3.918 -8.072 1.00 66.06 376 SER A N 1
ATOM 2648 C CA . SER A 1 376 ? -7.259 4.790 -8.860 1.00 66.06 376 SER A CA 1
ATOM 2649 C C . SER A 1 376 ? -7.830 5.879 -7.954 1.00 66.06 376 SER A C 1
ATOM 2651 O O . SER A 1 376 ? -8.474 5.570 -6.947 1.00 66.06 376 SER A O 1
ATOM 2653 N N . SER A 1 377 ? -7.566 7.142 -8.299 1.00 64.06 377 SER A N 1
ATOM 2654 C CA . SER A 1 377 ? -7.982 8.335 -7.549 1.00 64.06 377 SER A CA 1
ATOM 2655 C C . SER A 1 377 ? -9.487 8.359 -7.265 1.00 64.06 377 SER A C 1
ATOM 2657 O O . SER A 1 377 ? -10.282 7.795 -8.017 1.00 64.06 377 SER A O 1
ATOM 2659 N N . TYR A 1 378 ? -9.885 9.049 -6.195 1.00 59.06 378 TYR A N 1
ATOM 2660 C CA . TYR A 1 378 ? -11.262 9.061 -5.691 1.00 59.06 378 TYR A CA 1
ATOM 2661 C C . TYR A 1 378 ? -11.772 7.637 -5.425 1.00 59.06 378 TYR A C 1
ATOM 2663 O O . TYR A 1 378 ? -12.790 7.179 -5.954 1.00 59.06 378 TYR A O 1
ATOM 2671 N N . GLY A 1 379 ? -11.052 6.927 -4.557 1.00 53.75 379 GLY A N 1
ATOM 2672 C CA . GLY A 1 379 ? -11.384 5.609 -4.026 1.00 53.75 379 GLY A CA 1
ATOM 2673 C C . GLY A 1 379 ? -12.597 5.599 -3.107 1.00 53.75 379 GLY A C 1
ATOM 2674 O O . GLY A 1 379 ? -12.535 5.028 -2.028 1.00 53.75 379 GLY A O 1
ATOM 2675 N N . GLY A 1 380 ? -13.693 6.256 -3.490 1.00 53.09 380 GLY A N 1
ATOM 2676 C CA . GLY A 1 380 ? -14.916 6.294 -2.705 1.00 53.09 380 GLY A CA 1
ATOM 2677 C C . GLY A 1 380 ? -15.515 4.901 -2.569 1.00 53.09 380 GLY A C 1
ATOM 2678 O O . GLY A 1 380 ? -16.243 4.467 -3.460 1.00 53.09 380 GLY A O 1
ATOM 2679 N N . ALA A 1 381 ? -15.219 4.219 -1.460 1.00 48.59 381 ALA A N 1
ATOM 2680 C CA . ALA A 1 381 ? -15.833 2.947 -1.126 1.00 48.59 381 ALA A CA 1
ATOM 2681 C C . ALA A 1 381 ? -17.314 3.157 -0.803 1.00 48.59 381 ALA A C 1
ATOM 2683 O O . ALA A 1 381 ? -17.738 3.247 0.353 1.00 48.59 381 ALA A O 1
ATOM 2684 N N . LEU A 1 382 ? -18.112 3.110 -1.869 1.00 56.25 382 LEU A N 1
ATOM 2685 C CA . LEU A 1 382 ? -19.319 2.300 -1.857 1.00 56.25 382 LEU A CA 1
ATOM 2686 C C . LEU A 1 382 ? -18.969 1.018 -1.072 1.00 56.25 382 LEU A C 1
ATOM 2688 O O . LEU A 1 382 ? -18.042 0.315 -1.476 1.00 56.25 382 LEU A O 1
ATOM 2692 N N . PRO A 1 383 ? -19.598 0.736 0.083 1.00 55.38 383 PRO A N 1
ATOM 2693 C CA . PRO A 1 383 ? -19.151 -0.335 0.983 1.00 55.38 383 PRO A CA 1
ATOM 2694 C C . PRO A 1 383 ? -19.409 -1.751 0.428 1.00 55.38 383 PRO A C 1
ATOM 2696 O O . PRO A 1 383 ? -19.255 -2.738 1.143 1.00 55.38 383 PRO A O 1
ATOM 2699 N N . ASP A 1 384 ? -19.822 -1.833 -0.835 1.00 68.56 384 ASP A N 1
ATOM 2700 C CA . ASP A 1 384 ? -19.979 -3.018 -1.664 1.00 68.56 384 ASP A CA 1
ATOM 2701 C C . ASP A 1 384 ? -19.105 -2.986 -2.945 1.00 68.56 384 ASP A C 1
ATOM 2703 O O . ASP A 1 384 ? -19.325 -3.813 -3.831 1.00 68.56 384 ASP A O 1
ATOM 2707 N N . ASP A 1 385 ? -18.123 -2.071 -3.053 1.00 77.00 385 ASP A N 1
ATOM 2708 C CA . ASP A 1 385 ? -17.044 -2.132 -4.060 1.00 77.00 385 ASP A CA 1
ATOM 2709 C C . ASP A 1 385 ? -16.316 -3.486 -3.900 1.00 77.00 385 ASP A C 1
ATOM 2711 O O . ASP A 1 385 ? -15.802 -3.786 -2.813 1.00 77.00 385 ASP A O 1
ATOM 2715 N N . PRO A 1 386 ? -16.295 -4.342 -4.940 1.00 83.19 386 PRO A N 1
ATOM 2716 C CA . PRO A 1 386 ? -15.853 -5.724 -4.807 1.00 83.19 386 PRO A CA 1
ATOM 2717 C C . PRO A 1 386 ? -14.370 -5.847 -4.439 1.00 83.19 386 PRO A C 1
ATOM 2719 O O . PRO A 1 386 ? -14.011 -6.811 -3.766 1.00 83.19 386 PRO A O 1
ATOM 2722 N N . LEU A 1 387 ? -13.522 -4.882 -4.815 1.00 84.75 387 LEU A N 1
ATOM 2723 C CA . LEU A 1 387 ? -12.096 -4.907 -4.477 1.00 84.75 387 LEU A CA 1
ATOM 2724 C C . LEU A 1 387 ? -11.886 -4.672 -2.981 1.00 84.75 387 LEU A C 1
ATOM 2726 O O . LEU A 1 387 ? -11.158 -5.414 -2.324 1.00 84.75 387 LEU A O 1
ATOM 2730 N N . ILE A 1 388 ? -12.610 -3.695 -2.430 1.00 84.00 388 ILE A N 1
ATOM 2731 C CA . ILE A 1 388 ? -12.606 -3.387 -0.998 1.00 84.00 388 ILE A CA 1
ATOM 2732 C C . ILE A 1 388 ? -13.110 -4.596 -0.204 1.00 84.00 388 ILE A C 1
ATOM 2734 O O . ILE A 1 388 ? -12.444 -5.037 0.729 1.00 84.00 388 ILE A O 1
ATOM 2738 N N . VAL A 1 389 ? -14.239 -5.197 -0.601 1.00 86.69 389 VAL A N 1
ATOM 2739 C CA . VAL A 1 389 ? -14.775 -6.390 0.082 1.00 86.69 389 VAL A CA 1
ATOM 2740 C C . VAL A 1 389 ? -13.791 -7.568 0.016 1.00 86.69 389 VAL A C 1
ATOM 2742 O O . VAL A 1 389 ? -13.627 -8.272 1.016 1.00 86.69 389 VAL A O 1
ATOM 2745 N N . ALA A 1 390 ? -13.094 -7.762 -1.109 1.00 91.38 390 ALA A N 1
ATOM 2746 C CA . ALA A 1 390 ? -12.075 -8.801 -1.247 1.00 91.38 390 ALA A CA 1
ATOM 2747 C C . ALA A 1 390 ? -10.862 -8.568 -0.333 1.00 91.38 390 ALA A C 1
ATOM 2749 O O . ALA A 1 390 ? -10.415 -9.511 0.317 1.00 91.38 390 ALA A O 1
ATOM 2750 N N . GLN A 1 391 ? -10.366 -7.332 -0.208 1.00 91.50 391 GLN A N 1
ATOM 2751 C CA . GLN A 1 391 ? -9.255 -7.002 0.695 1.00 91.50 391 GLN A CA 1
ATOM 2752 C C . GLN A 1 391 ? -9.621 -7.153 2.177 1.00 91.50 391 GLN A C 1
ATOM 2754 O O . GLN A 1 391 ? -8.821 -7.678 2.954 1.00 91.50 391 GLN A O 1
ATOM 2759 N N . GLU A 1 392 ? -10.831 -6.755 2.584 1.00 91.00 392 GLU A N 1
ATOM 2760 C CA . GLU A 1 392 ? -11.312 -6.963 3.959 1.00 91.00 392 GLU A CA 1
ATOM 2761 C C . GLU A 1 392 ? -11.440 -8.471 4.265 1.00 91.00 392 GLU A C 1
ATOM 2763 O O . GLU A 1 392 ? -11.049 -8.934 5.340 1.00 91.00 392 GLU A O 1
ATOM 2768 N N . ALA A 1 393 ? -11.921 -9.270 3.303 1.00 92.81 393 ALA A N 1
ATOM 2769 C CA . ALA A 1 393 ? -12.021 -10.726 3.427 1.00 92.81 393 ALA A CA 1
ATOM 2770 C C . ALA A 1 393 ? -10.648 -11.425 3.460 1.00 92.81 393 ALA A C 1
ATOM 2772 O O . ALA A 1 393 ? -10.422 -12.315 4.284 1.00 92.81 393 ALA A O 1
ATOM 2773 N N . ALA A 1 394 ? -9.717 -11.000 2.607 1.00 95.56 394 ALA A N 1
ATOM 2774 C CA . ALA A 1 394 ? -8.335 -11.469 2.567 1.00 95.56 394 ALA A CA 1
ATOM 2775 C C . ALA A 1 394 ? -7.567 -11.123 3.856 1.00 95.56 394 ALA A C 1
ATOM 2777 O O . ALA A 1 394 ? -6.805 -11.940 4.384 1.00 95.56 394 ALA A O 1
ATOM 2778 N N . THR A 1 395 ? -7.844 -9.950 4.426 1.00 94.88 395 THR A N 1
ATOM 2779 C CA . THR A 1 395 ? -7.262 -9.533 5.702 1.00 94.88 395 THR A CA 1
ATOM 2780 C C . THR A 1 395 ? -7.850 -10.310 6.880 1.00 94.88 395 THR A C 1
ATOM 2782 O O . THR A 1 395 ? -7.107 -10.782 7.745 1.00 94.88 395 THR A O 1
ATOM 2785 N N . ALA A 1 396 ? -9.162 -10.572 6.877 1.00 92.75 396 ALA A N 1
ATOM 2786 C CA . ALA A 1 396 ? -9.791 -11.494 7.825 1.00 92.75 396 ALA A CA 1
ATOM 2787 C C . ALA A 1 396 ? -9.236 -12.931 7.705 1.00 92.75 396 ALA A C 1
ATOM 2789 O O . ALA A 1 396 ? -9.104 -13.626 8.714 1.00 92.75 396 ALA A O 1
ATOM 2790 N N . ALA A 1 397 ? -8.854 -13.366 6.498 1.00 92.94 397 ALA A N 1
ATOM 2791 C CA . ALA A 1 397 ? -8.177 -14.641 6.241 1.00 92.94 397 ALA A CA 1
ATOM 2792 C C . ALA A 1 397 ? -6.724 -14.699 6.762 1.00 92.94 397 ALA A C 1
ATOM 2794 O O . ALA A 1 397 ? -6.144 -15.788 6.822 1.00 92.94 397 ALA A O 1
ATOM 2795 N N . GLY A 1 398 ? -6.161 -13.569 7.206 1.00 93.38 398 GLY A N 1
ATOM 2796 C CA . GLY A 1 398 ? -4.876 -13.479 7.901 1.00 93.38 398 GLY A CA 1
ATOM 2797 C C . GLY A 1 398 ? -3.697 -13.005 7.048 1.00 93.38 398 GLY A C 1
ATOM 2798 O O . GLY A 1 398 ? -2.568 -13.050 7.538 1.00 93.38 398 GLY A O 1
ATOM 2799 N N . MET A 1 399 ? -3.935 -12.563 5.810 1.00 96.38 399 MET A N 1
ATOM 2800 C CA . MET A 1 399 ? -2.933 -11.864 4.999 1.00 96.38 399 MET A CA 1
ATOM 2801 C C . MET A 1 399 ? -2.872 -10.390 5.419 1.00 96.38 399 MET A C 1
ATOM 2803 O O . MET A 1 399 ? -3.904 -9.761 5.622 1.00 96.38 399 MET A O 1
ATOM 2807 N N . ILE A 1 400 ? -1.680 -9.828 5.587 1.00 97.94 400 ILE A N 1
ATOM 2808 C CA . ILE A 1 400 ? -1.505 -8.381 5.769 1.00 97.94 400 ILE A CA 1
ATOM 2809 C C . ILE A 1 400 ? -1.500 -7.751 4.376 1.00 97.94 400 ILE A C 1
ATOM 2811 O O . ILE A 1 400 ? -0.884 -8.308 3.474 1.00 97.94 400 ILE A O 1
ATOM 2815 N N . ILE A 1 401 ? -2.171 -6.617 4.182 1.00 97.62 401 ILE A N 1
ATOM 2816 C CA . ILE A 1 401 ? -2.215 -5.924 2.888 1.00 97.62 401 ILE A CA 1
ATOM 2817 C C . ILE A 1 401 ? -1.740 -4.481 3.075 1.00 97.62 401 ILE A C 1
ATOM 2819 O O . ILE A 1 401 ? -2.183 -3.788 3.999 1.00 97.62 401 ILE A O 1
ATOM 2823 N N . VAL A 1 402 ? -0.810 -4.063 2.219 1.00 97.06 402 VAL A N 1
ATOM 2824 C CA . VAL A 1 402 ? -0.145 -2.759 2.247 1.00 97.06 402 VAL A CA 1
ATOM 2825 C C . VAL A 1 402 ? -0.188 -2.157 0.846 1.00 97.06 402 VAL A C 1
ATOM 2827 O O . VAL A 1 402 ? 0.308 -2.763 -0.106 1.00 97.06 402 VAL A O 1
ATOM 2830 N N . ASP A 1 403 ? -0.769 -0.963 0.745 1.00 90.50 403 ASP A N 1
ATOM 2831 C CA . ASP A 1 403 ? -1.062 -0.308 -0.528 1.00 90.50 403 ASP A CA 1
ATOM 2832 C C . ASP A 1 403 ? -0.577 1.157 -0.528 1.00 90.50 403 ASP A C 1
ATOM 2834 O O . ASP A 1 403 ? -0.586 1.846 0.502 1.00 90.50 403 ASP A O 1
ATOM 2838 N N . SER A 1 404 ? -0.233 1.681 -1.706 1.00 83.88 404 SER A N 1
ATOM 2839 C CA . SER A 1 404 ? 0.084 3.101 -1.922 1.00 83.88 404 SER A CA 1
ATOM 2840 C C . SER A 1 404 ? -1.120 4.026 -1.678 1.00 83.88 404 SER A C 1
ATOM 2842 O O . SER A 1 404 ? -2.271 3.700 -1.972 1.00 83.88 404 SER A O 1
ATOM 2844 N N . ALA A 1 405 ? -0.883 5.232 -1.151 1.00 76.94 405 ALA A N 1
ATOM 2845 C CA . ALA A 1 405 ? -1.934 6.250 -1.021 1.00 76.94 405 ALA A CA 1
ATOM 2846 C C . ALA A 1 405 ? -2.360 6.878 -2.371 1.00 76.94 405 ALA A C 1
ATOM 2848 O O . ALA A 1 405 ? -3.441 7.474 -2.452 1.00 76.94 405 ALA A O 1
ATOM 2849 N N . GLY A 1 406 ? -1.529 6.739 -3.410 1.00 66.69 406 GLY A N 1
ATOM 2850 C CA . GLY A 1 406 ? -1.628 7.427 -4.701 1.00 66.69 406 GLY A CA 1
ATOM 2851 C C . GLY A 1 406 ? -0.635 8.588 -4.816 1.00 66.69 406 GLY A C 1
ATOM 2852 O O . GLY A 1 406 ? -0.088 9.023 -3.813 1.00 66.69 406 GLY A O 1
ATOM 2853 N N . ASN A 1 407 ? -0.419 9.138 -6.018 1.00 61.91 407 ASN A N 1
ATOM 2854 C CA . ASN A 1 407 ? 0.455 10.316 -6.240 1.00 61.91 407 ASN A CA 1
ATOM 2855 C C . ASN A 1 407 ? -0.294 11.520 -6.849 1.00 61.91 407 ASN A C 1
ATOM 2857 O O . ASN A 1 407 ? 0.255 12.283 -7.644 1.00 61.91 407 ASN A O 1
ATOM 2861 N N . SER A 1 408 ? -1.589 11.666 -6.555 1.00 57.91 408 SER A N 1
ATOM 2862 C CA . SER A 1 408 ? -2.471 12.622 -7.248 1.00 57.91 408 SER A CA 1
ATOM 2863 C C . SER A 1 408 ? -2.366 14.085 -6.771 1.00 57.91 408 SER A C 1
ATOM 2865 O O . SER A 1 408 ? -3.155 14.921 -7.212 1.00 57.91 408 SER A O 1
ATOM 2867 N N . GLY A 1 409 ? -1.411 14.417 -5.894 1.00 54.06 409 GLY A N 1
ATOM 2868 C CA . GLY A 1 409 ? -1.219 15.764 -5.349 1.00 54.06 409 GLY A CA 1
ATOM 2869 C C . GLY A 1 409 ? -2.284 16.208 -4.336 1.00 54.06 409 GLY A C 1
ATOM 2870 O O . GLY A 1 409 ? -3.246 15.497 -4.051 1.00 54.06 409 GLY A O 1
ATOM 2871 N N . ASN A 1 410 ? -2.115 17.421 -3.794 1.00 62.16 410 ASN A N 1
ATOM 2872 C CA . ASN A 1 410 ? -2.840 17.972 -2.634 1.00 62.16 410 ASN A CA 1
ATOM 2873 C C . ASN A 1 410 ? -4.341 18.310 -2.871 1.00 62.16 410 ASN A C 1
ATOM 2875 O O . ASN A 1 410 ? -4.837 19.353 -2.446 1.00 62.16 410 ASN A O 1
ATOM 2879 N N . ILE A 1 411 ? -5.082 17.446 -3.563 1.00 58.00 411 ILE A N 1
ATOM 2880 C CA . ILE A 1 411 ? -6.506 17.596 -3.873 1.00 58.00 411 ILE A CA 1
ATOM 2881 C C . ILE A 1 411 ? -7.332 16.907 -2.775 1.00 58.00 411 ILE A C 1
ATOM 2883 O O . ILE A 1 411 ? -7.150 15.707 -2.576 1.00 58.00 411 ILE A O 1
ATOM 2887 N N . PRO A 1 412 ? -8.234 17.608 -2.058 1.00 62.19 412 PRO A N 1
ATOM 2888 C CA . PRO A 1 412 ? -9.019 17.004 -0.984 1.00 62.19 412 PRO A CA 1
ATOM 2889 C C . PRO A 1 412 ? -9.793 15.757 -1.429 1.00 62.19 412 PRO A C 1
ATOM 2891 O O . PRO A 1 412 ? -10.491 15.776 -2.445 1.00 62.19 412 PRO A O 1
ATOM 2894 N N . LEU A 1 413 ? -9.757 14.719 -0.591 1.00 66.38 413 LEU A N 1
ATOM 2895 C CA . LEU A 1 413 ? -10.569 13.503 -0.713 1.00 66.38 413 LEU A CA 1
ATOM 2896 C C . LEU A 1 413 ? -10.208 12.619 -1.925 1.00 66.38 413 LEU A C 1
ATOM 2898 O O . LEU A 1 413 ? -11.070 11.920 -2.466 1.00 66.38 413 LEU A O 1
ATOM 2902 N N . ILE A 1 414 ? -8.948 12.668 -2.378 1.00 58.50 414 ILE A N 1
ATOM 2903 C CA . ILE A 1 414 ? -8.499 11.995 -3.609 1.00 58.50 414 ILE A CA 1
ATOM 2904 C C . ILE A 1 414 ? -7.946 10.573 -3.408 1.00 58.50 414 ILE A C 1
ATOM 2906 O O . ILE A 1 414 ? -7.780 9.865 -4.403 1.00 58.50 414 ILE A O 1
ATOM 2910 N N . THR A 1 415 ? -7.686 10.136 -2.167 1.00 66.75 415 THR A N 1
ATOM 2911 C CA . THR A 1 415 ? -7.084 8.821 -1.855 1.00 66.75 415 THR A CA 1
ATOM 2912 C C . THR A 1 415 ? -7.772 7.670 -2.589 1.00 66.75 415 THR A C 1
ATOM 2914 O O . THR A 1 415 ? -9.000 7.620 -2.699 1.00 66.75 415 THR A O 1
ATOM 2917 N N . GLY A 1 416 ? -6.963 6.760 -3.132 1.00 64.38 416 GLY A N 1
ATOM 2918 C CA . GLY A 1 416 ? -7.420 5.781 -4.108 1.00 64.38 416 GLY A CA 1
ATOM 2919 C C . GLY A 1 416 ? -8.081 4.518 -3.551 1.00 64.38 416 GLY A C 1
ATOM 2920 O O . GLY A 1 416 ? -7.953 4.161 -2.381 1.00 64.38 416 GLY A O 1
ATOM 2921 N N . SER A 1 417 ? -8.780 3.812 -4.442 1.00 71.00 417 SER A N 1
ATOM 2922 C CA . SER A 1 417 ? -9.037 2.373 -4.301 1.00 71.00 417 SER A CA 1
ATOM 2923 C C . SER A 1 417 ? -7.907 1.671 -5.056 1.00 71.00 417 SER A C 1
ATOM 2925 O O . SER A 1 417 ? -7.646 2.088 -6.195 1.00 71.00 417 SER A O 1
ATOM 2927 N N . PRO A 1 418 ? -7.204 0.691 -4.459 1.00 77.75 418 PRO A N 1
ATOM 2928 C CA . PRO A 1 418 ? -7.635 -0.131 -3.318 1.00 77.75 418 PRO A CA 1
ATOM 2929 C C . PRO A 1 418 ? -7.343 0.391 -1.894 1.00 77.75 418 PRO A C 1
ATOM 2931 O O . PRO A 1 418 ? -8.137 0.116 -0.991 1.00 77.75 418 PRO A O 1
ATOM 2934 N N . SER A 1 419 ? -6.291 1.195 -1.674 1.00 81.69 419 SER A N 1
ATOM 2935 C CA . SER A 1 419 ? -5.762 1.496 -0.318 1.00 81.69 419 SER A CA 1
ATOM 2936 C C . SER A 1 419 ? -6.753 2.110 0.684 1.00 81.69 419 SER A C 1
ATOM 2938 O O . SER A 1 419 ? -6.557 2.043 1.902 1.00 81.69 419 SER A O 1
ATOM 2940 N N . SER A 1 420 ? -7.853 2.648 0.167 1.00 79.31 420 SER A N 1
ATOM 2941 C CA . SER A 1 420 ? -9.149 2.895 0.802 1.00 79.31 420 SER A CA 1
ATOM 2942 C C . SER A 1 420 ? -9.614 1.898 1.894 1.00 79.31 420 SER A C 1
ATOM 2944 O O . SER A 1 420 ? -10.125 2.351 2.920 1.00 79.31 420 SER A O 1
ATOM 2946 N N . ALA A 1 421 ? -9.476 0.575 1.727 1.00 84.50 421 ALA A N 1
ATOM 2947 C CA . ALA A 1 421 ? -10.131 -0.414 2.610 1.00 84.50 421 ALA A CA 1
ATOM 2948 C C . ALA A 1 421 ? -9.733 -0.294 4.102 1.00 84.50 421 ALA A C 1
ATOM 2950 O O . ALA A 1 421 ? -8.594 0.055 4.419 1.00 84.50 421 ALA A O 1
ATOM 2951 N N . ASN A 1 422 ? -10.635 -0.591 5.050 1.00 87.06 422 ASN A N 1
ATOM 2952 C CA . ASN A 1 422 ? -10.410 -0.285 6.473 1.00 87.06 422 ASN A CA 1
ATOM 2953 C C . ASN A 1 422 ? -9.225 -1.050 7.044 1.00 87.06 422 ASN A C 1
ATOM 2955 O O . ASN A 1 422 ? -8.394 -0.446 7.714 1.00 87.06 422 ASN A O 1
ATOM 2959 N N . SER A 1 423 ? -9.130 -2.353 6.782 1.00 90.38 423 SER A N 1
ATOM 2960 C CA . SER A 1 423 ? -8.062 -3.203 7.318 1.00 90.38 423 SER A CA 1
ATOM 2961 C C . SER A 1 423 ? -6.702 -3.018 6.628 1.00 90.38 423 SER A C 1
ATOM 2963 O O . SER A 1 423 ? -5.671 -3.147 7.287 1.00 90.38 423 SER A O 1
ATOM 2965 N N . VAL A 1 424 ? -6.679 -2.605 5.356 1.00 92.31 424 VAL A N 1
ATOM 2966 C CA . VAL A 1 424 ? -5.459 -2.316 4.573 1.00 92.31 424 VAL A CA 1
ATOM 2967 C C . VAL A 1 424 ? -4.628 -1.195 5.202 1.00 92.31 424 VAL A C 1
ATOM 2969 O O . VAL A 1 424 ? -5.174 -0.229 5.750 1.00 92.31 424 VAL A O 1
ATOM 2972 N N . ILE A 1 425 ? -3.301 -1.293 5.111 1.00 95.19 425 ILE A N 1
ATOM 2973 C CA . ILE A 1 425 ? -2.370 -0.234 5.515 1.00 95.19 425 ILE A CA 1
ATOM 2974 C C . ILE A 1 425 ? -2.074 0.656 4.300 1.00 95.19 425 ILE A C 1
ATOM 2976 O O . ILE A 1 425 ? -1.330 0.264 3.411 1.00 95.19 425 ILE A O 1
ATOM 2980 N N . SER A 1 426 ? -2.665 1.853 4.264 1.00 90.94 426 SER A N 1
ATOM 2981 C CA . SER A 1 426 ? -2.412 2.857 3.217 1.00 90.94 426 SER A CA 1
ATOM 2982 C C . SER A 1 426 ? -1.203 3.722 3.576 1.00 90.94 426 SER A C 1
ATOM 2984 O O . SER A 1 426 ? -1.144 4.241 4.698 1.00 90.94 426 SER A O 1
ATOM 2986 N N . VAL A 1 427 ? -0.259 3.877 2.643 1.00 89.88 427 VAL A N 1
ATOM 2987 C CA . VAL A 1 427 ? 1.061 4.473 2.906 1.00 89.88 427 VAL A CA 1
ATOM 2988 C C . VAL A 1 427 ? 1.310 5.744 2.086 1.00 89.88 427 VAL A C 1
ATOM 2990 O O . VAL A 1 427 ? 1.264 5.725 0.856 1.00 89.88 427 VAL A O 1
ATOM 2993 N N . SER A 1 428 ? 1.609 6.839 2.789 1.00 85.00 428 SER A N 1
ATOM 2994 C CA . SER A 1 428 ? 2.116 8.110 2.242 1.00 85.00 428 SER A CA 1
ATOM 2995 C C . SER A 1 428 ? 3.652 8.105 2.154 1.00 85.00 428 SER A C 1
ATOM 2997 O O . SER A 1 428 ? 4.315 7.342 2.856 1.00 85.00 428 SER A O 1
ATOM 2999 N N . SER A 1 429 ? 4.231 8.969 1.320 1.00 78.50 429 SER A N 1
ATOM 3000 C CA . SER A 1 429 ? 5.670 9.096 1.080 1.00 78.50 429 SER A CA 1
ATOM 3001 C C . SER A 1 429 ? 6.285 10.382 1.682 1.00 78.50 429 SER A C 1
ATOM 3003 O O . SER A 1 429 ? 5.740 11.487 1.568 1.00 78.50 429 SER A O 1
ATOM 3005 N N . SER A 1 430 ? 7.466 10.256 2.295 1.00 72.81 430 SER A N 1
ATOM 3006 C CA . SER A 1 430 ? 8.313 11.369 2.758 1.00 72.81 430 SER A CA 1
ATOM 3007 C C . SER A 1 430 ? 9.687 11.379 2.086 1.00 72.81 430 SER A C 1
ATOM 3009 O O . SER A 1 430 ? 10.163 10.375 1.557 1.00 72.81 430 SER A O 1
ATOM 3011 N N . LEU A 1 431 ? 10.395 12.500 2.179 1.00 65.69 431 LEU A N 1
ATOM 3012 C CA . LEU A 1 431 ? 11.814 12.561 1.839 1.00 65.69 431 LEU A CA 1
ATOM 3013 C C . LEU A 1 431 ? 12.648 11.691 2.797 1.00 65.69 431 LEU A C 1
ATOM 3015 O O . LEU A 1 431 ? 12.323 11.548 3.979 1.00 65.69 431 LEU A O 1
ATOM 3019 N N . ASP A 1 432 ? 13.737 11.126 2.272 1.00 60.81 432 ASP A N 1
ATOM 3020 C CA . ASP A 1 432 ? 14.772 10.456 3.062 1.00 60.81 432 ASP A CA 1
ATOM 3021 C C . ASP A 1 432 ? 15.858 11.453 3.522 1.00 60.81 432 ASP A C 1
ATOM 3023 O O . ASP A 1 432 ? 16.029 12.540 2.974 1.00 60.81 432 ASP A O 1
ATOM 3027 N N . THR A 1 433 ? 16.617 11.052 4.541 1.00 48.41 433 THR A N 1
ATOM 3028 C CA . THR A 1 433 ? 17.846 11.697 5.025 1.00 48.41 433 THR A CA 1
ATOM 3029 C C . THR A 1 433 ? 18.955 11.824 3.985 1.00 48.41 433 THR A C 1
ATOM 3031 O O . THR A 1 433 ? 19.801 12.714 4.119 1.00 48.41 433 THR A O 1
ATOM 3034 N N . SER A 1 434 ? 18.986 10.968 2.960 1.00 46.12 434 SER A N 1
ATOM 3035 C CA . SER A 1 434 ? 19.816 11.185 1.786 1.00 46.12 434 SER A CA 1
ATOM 3036 C C . SER A 1 434 ? 19.019 11.870 0.682 1.00 46.12 434 SER A C 1
ATOM 3038 O O . SER A 1 434 ? 18.134 11.290 0.063 1.00 46.12 434 SER A O 1
ATOM 3040 N N . ALA A 1 435 ? 19.402 13.111 0.375 1.00 40.56 435 ALA A N 1
ATOM 3041 C CA . ALA A 1 435 ? 19.106 13.682 -0.928 1.00 40.56 435 ALA A CA 1
ATOM 3042 C C . ALA A 1 435 ? 20.055 13.014 -1.934 1.00 40.56 435 ALA A C 1
ATOM 3044 O O . ALA A 1 435 ? 21.149 13.525 -2.208 1.00 40.56 435 ALA A O 1
ATOM 3045 N N . VAL A 1 436 ? 19.679 11.831 -2.434 1.00 43.66 436 VAL A N 1
ATOM 3046 C CA . VAL A 1 436 ? 20.430 11.171 -3.505 1.00 43.66 436 VAL A CA 1
ATOM 3047 C C . VAL A 1 436 ? 20.239 12.006 -4.764 1.00 43.66 436 VAL A C 1
ATOM 3049 O O . VAL A 1 436 ? 19.209 11.950 -5.427 1.00 43.66 436 VAL A O 1
ATOM 3052 N N . GLY A 1 437 ? 21.242 12.818 -5.088 1.00 45.28 437 GLY A N 1
ATOM 3053 C CA . GLY A 1 437 ? 21.371 13.320 -6.445 1.00 45.28 437 GLY A CA 1
ATOM 3054 C C . GLY A 1 437 ? 21.679 12.133 -7.347 1.00 45.28 437 GLY A C 1
ATOM 3055 O O . GLY A 1 437 ? 22.742 11.535 -7.193 1.00 45.28 437 GLY A O 1
ATOM 3056 N N . ASP A 1 438 ? 20.765 11.807 -8.263 1.00 48.53 438 ASP A N 1
ATOM 3057 C CA . ASP A 1 438 ? 20.896 10.715 -9.241 1.00 48.53 438 ASP A CA 1
ATOM 3058 C C . ASP A 1 438 ? 22.239 10.745 -9.989 1.00 48.53 438 ASP A C 1
ATOM 3060 O O . ASP A 1 438 ? 22.744 9.716 -10.436 1.00 48.53 438 ASP A O 1
ATOM 3064 N N . VAL A 1 439 ? 22.819 11.943 -10.117 1.00 54.38 439 VAL A N 1
ATOM 3065 C CA . VAL A 1 439 ? 24.133 12.202 -10.696 1.00 54.38 439 VAL A CA 1
ATOM 3066 C C . VAL A 1 439 ? 24.915 13.188 -9.831 1.00 54.38 439 VAL A C 1
ATOM 3068 O O . VAL A 1 439 ? 24.399 14.211 -9.374 1.00 54.38 439 VAL A O 1
ATOM 3071 N N . VAL A 1 440 ? 26.215 12.931 -9.681 1.00 59.06 440 VAL A N 1
ATOM 3072 C CA . VAL A 1 440 ? 27.163 13.919 -9.163 1.00 59.06 440 VAL A CA 1
ATOM 3073 C C . VAL A 1 440 ? 27.702 14.758 -10.313 1.00 59.06 440 VAL A C 1
ATOM 3075 O O . VAL A 1 440 ? 28.257 14.241 -11.284 1.00 59.06 440 VAL A O 1
ATOM 3078 N N . VAL A 1 441 ? 27.583 16.078 -10.171 1.00 63.59 441 VAL A N 1
ATOM 3079 C CA . VAL A 1 441 ? 28.266 17.054 -11.020 1.00 63.59 441 VAL A CA 1
ATOM 3080 C C . VAL A 1 441 ? 29.652 17.309 -10.432 1.00 63.59 441 VAL A C 1
ATOM 3082 O O . VAL A 1 441 ? 29.811 18.061 -9.467 1.00 63.59 441 VAL A O 1
ATOM 3085 N N . HIS A 1 442 ? 30.666 16.678 -11.014 1.00 69.69 442 HIS A N 1
ATOM 3086 C CA . HIS A 1 442 ? 32.064 16.994 -10.755 1.00 69.69 442 HIS A CA 1
ATOM 3087 C C . HIS A 1 442 ? 32.477 18.255 -11.514 1.00 69.69 442 HIS A C 1
ATOM 3089 O O . HIS A 1 442 ? 32.156 18.408 -12.690 1.00 69.69 442 HIS A O 1
ATOM 3095 N N . HIS A 1 443 ? 33.225 19.144 -10.865 1.00 69.69 443 HIS A N 1
ATOM 3096 C CA . HIS A 1 443 ? 33.639 20.431 -11.423 1.00 69.69 443 HIS A CA 1
ATOM 3097 C C . HIS A 1 443 ? 35.147 20.648 -11.273 1.00 69.69 443 HIS A C 1
ATOM 3099 O O . HIS A 1 443 ? 35.670 20.672 -10.156 1.00 69.69 443 HIS A O 1
ATOM 3105 N N . ASN A 1 444 ? 35.835 20.843 -12.402 1.00 65.62 444 ASN A N 1
ATOM 3106 C CA . ASN A 1 444 ? 37.291 20.983 -12.474 1.00 65.62 444 ASN A CA 1
ATOM 3107 C C . ASN A 1 444 ? 37.719 22.412 -12.853 1.00 65.62 444 ASN A C 1
ATOM 3109 O O . ASN A 1 444 ? 38.215 22.650 -13.956 1.00 65.62 444 ASN A O 1
ATOM 3113 N N . SER A 1 445 ? 37.578 23.375 -11.936 1.00 55.69 445 SER A N 1
ATOM 3114 C CA . SER A 1 445 ? 38.237 24.678 -12.093 1.00 55.69 445 SER A CA 1
ATOM 3115 C C . SER A 1 445 ? 39.712 24.591 -11.685 1.00 55.69 445 SER A C 1
ATOM 3117 O O . SER A 1 445 ? 40.050 24.225 -10.561 1.00 55.69 445 SER A O 1
ATOM 3119 N N . GLY A 1 446 ? 40.627 25.007 -12.567 1.00 52.12 446 GLY A N 1
ATOM 3120 C CA . GLY A 1 446 ? 42.076 25.060 -12.292 1.00 52.12 446 GLY A CA 1
ATOM 3121 C C . GLY A 1 446 ? 42.512 26.114 -11.257 1.00 52.12 446 GLY A C 1
ATOM 3122 O O . GLY A 1 446 ? 43.684 26.484 -11.219 1.00 52.12 446 GLY A O 1
ATOM 3123 N N . LEU A 1 447 ? 41.567 26.631 -10.466 1.00 41.56 447 LEU A N 1
ATOM 3124 C CA . LEU A 1 447 ? 41.706 27.728 -9.505 1.00 41.56 447 LEU A CA 1
ATOM 3125 C C . LEU A 1 447 ? 41.121 27.381 -8.117 1.00 41.56 447 LEU A C 1
ATOM 3127 O O . LEU A 1 447 ? 41.211 28.196 -7.201 1.00 41.56 447 LEU A O 1
ATOM 3131 N N . GLY A 1 448 ? 40.557 26.180 -7.937 1.00 45.88 448 GLY A N 1
ATOM 3132 C CA . GLY A 1 448 ? 39.998 25.698 -6.671 1.00 45.88 448 GLY A CA 1
ATOM 3133 C C . GLY A 1 448 ? 40.135 24.181 -6.511 1.00 45.88 448 GLY A C 1
ATOM 3134 O O . GLY A 1 448 ? 40.620 23.488 -7.403 1.00 45.88 448 GLY A O 1
ATOM 3135 N N . SER A 1 449 ? 39.732 23.648 -5.356 1.00 45.75 449 SER A N 1
ATOM 3136 C CA . SER A 1 449 ? 39.594 22.195 -5.182 1.00 45.75 449 SER A CA 1
ATOM 3137 C C . SER A 1 449 ? 38.430 21.673 -6.036 1.00 45.75 449 SER A C 1
ATOM 3139 O O . SER A 1 449 ? 37.390 22.335 -6.054 1.00 45.75 449 SER A O 1
ATOM 3141 N N . PRO A 1 450 ? 38.554 20.505 -6.699 1.00 56.34 450 PRO A N 1
ATOM 3142 C CA . PRO A 1 450 ? 37.449 19.918 -7.448 1.00 56.34 450 PRO A CA 1
ATOM 3143 C C . PRO A 1 450 ? 36.202 19.745 -6.579 1.00 56.34 450 PRO A C 1
ATOM 3145 O O . PRO A 1 450 ? 36.265 19.160 -5.496 1.00 56.34 450 PRO A O 1
ATOM 3148 N N . GLY A 1 451 ? 35.080 20.278 -7.058 1.00 62.19 451 GLY A N 1
ATOM 3149 C CA . GLY A 1 451 ? 33.779 20.151 -6.407 1.00 62.19 451 GLY A CA 1
ATOM 3150 C C . GLY A 1 451 ? 33.064 18.885 -6.867 1.00 62.19 451 GLY A C 1
ATOM 3151 O O . GLY A 1 451 ? 33.183 18.504 -8.030 1.00 62.19 451 GLY A O 1
ATOM 3152 N N . ALA A 1 452 ? 32.319 18.253 -5.965 1.00 66.12 452 ALA A N 1
ATOM 3153 C CA . ALA A 1 452 ? 31.351 17.206 -6.268 1.00 66.12 452 ALA A CA 1
ATOM 3154 C C . ALA A 1 452 ? 30.000 17.669 -5.713 1.00 66.12 452 ALA A C 1
ATOM 3156 O O . ALA A 1 452 ? 29.887 17.910 -4.510 1.00 66.12 452 ALA A O 1
ATOM 3157 N N . TYR A 1 453 ? 29.010 17.849 -6.584 1.00 72.12 453 TYR A N 1
ATOM 3158 C CA . TYR A 1 453 ? 27.701 18.390 -6.220 1.00 72.12 453 TYR A CA 1
ATOM 3159 C C . TYR A 1 453 ? 26.600 17.363 -6.520 1.00 72.12 453 TYR A C 1
ATOM 3161 O O . TYR A 1 453 ? 26.538 16.912 -7.664 1.00 72.12 453 TYR A O 1
ATOM 3169 N N . PRO A 1 454 ? 25.720 17.003 -5.565 1.00 66.19 454 PRO A N 1
ATOM 3170 C CA . PRO A 1 454 ? 24.555 16.175 -5.866 1.00 66.19 454 PRO A CA 1
ATOM 3171 C C . PRO A 1 454 ? 23.585 16.947 -6.767 1.00 66.19 454 PRO A C 1
ATOM 3173 O O . PRO A 1 454 ? 23.305 18.124 -6.511 1.00 66.19 454 PRO A O 1
ATOM 3176 N N . GLY A 1 455 ? 23.052 16.284 -7.791 1.00 66.50 455 GLY A N 1
ATOM 3177 C CA . GLY A 1 455 ? 21.972 16.807 -8.616 1.00 66.50 455 GLY A CA 1
ATOM 3178 C C . GLY A 1 455 ? 20.975 15.731 -9.027 1.00 66.50 455 GLY A C 1
ATOM 3179 O O . GLY A 1 455 ? 21.359 14.602 -9.319 1.00 66.50 455 GLY A O 1
ATOM 3180 N N . ALA A 1 456 ? 19.694 16.091 -9.047 1.00 68.00 456 ALA A N 1
ATOM 3181 C CA . ALA A 1 456 ? 18.630 15.201 -9.501 1.00 68.00 456 ALA A CA 1
ATOM 3182 C C . ALA A 1 456 ? 18.577 15.164 -11.035 1.00 68.00 456 ALA A C 1
ATOM 3184 O O . ALA A 1 456 ? 18.836 16.174 -11.694 1.00 68.00 456 ALA A O 1
ATOM 3185 N N . ALA A 1 457 ? 18.221 14.024 -11.612 1.00 70.44 457 ALA A N 1
ATOM 3186 C CA . ALA A 1 457 ? 17.968 13.869 -13.036 1.00 70.44 457 ALA A CA 1
ATOM 3187 C C . ALA A 1 457 ? 16.668 14.574 -13.461 1.00 70.44 457 ALA A C 1
ATOM 3189 O O . ALA A 1 457 ? 15.718 14.738 -12.692 1.00 70.44 457 ALA A O 1
ATOM 3190 N N . ALA A 1 458 ? 16.608 14.982 -14.727 1.00 68.75 458 ALA A N 1
ATOM 3191 C CA . ALA A 1 458 ? 15.339 15.284 -15.369 1.00 68.75 458 ALA A CA 1
ATOM 3192 C C . ALA A 1 458 ? 14.553 13.989 -15.623 1.00 68.75 458 ALA A C 1
ATOM 3194 O O . ALA A 1 458 ? 15.128 13.019 -16.117 1.00 68.75 458 ALA A O 1
ATOM 3195 N N . ALA A 1 459 ? 13.233 13.998 -15.409 1.00 59.75 459 ALA A N 1
ATOM 3196 C CA . ALA A 1 459 ? 12.375 12.866 -15.782 1.00 59.75 459 ALA A CA 1
ATOM 3197 C C . ALA A 1 459 ? 12.346 12.632 -17.310 1.00 59.75 459 ALA A C 1
ATOM 3199 O O . ALA A 1 459 ? 11.998 11.556 -17.777 1.00 59.75 459 ALA A O 1
ATOM 3200 N N . PHE A 1 460 ? 12.759 13.636 -18.093 1.00 69.19 460 PHE A N 1
ATOM 3201 C CA . PHE A 1 460 ? 12.914 13.582 -19.548 1.00 69.19 460 PHE A CA 1
ATOM 3202 C C . PHE A 1 460 ? 14.328 13.180 -20.031 1.00 69.19 460 PHE A C 1
ATOM 3204 O O . PHE A 1 460 ? 14.647 13.348 -21.209 1.00 69.19 460 PHE A O 1
ATOM 3211 N N . ASN A 1 461 ? 15.194 12.641 -19.162 1.00 71.12 461 ASN A N 1
ATOM 3212 C CA . ASN A 1 461 ? 16.489 12.077 -19.569 1.00 71.12 461 ASN A CA 1
ATOM 3213 C C . ASN A 1 461 ? 16.309 10.718 -20.276 1.00 71.12 461 ASN A C 1
ATOM 3215 O O . ASN A 1 461 ? 16.403 9.663 -19.651 1.00 71.12 461 ASN A O 1
ATOM 3219 N N . ASN A 1 462 ? 16.094 10.735 -21.594 1.00 60.91 462 ASN A N 1
ATOM 3220 C CA . ASN A 1 462 ? 15.842 9.541 -22.409 1.00 60.91 462 ASN A CA 1
ATOM 3221 C C . ASN A 1 462 ? 17.112 8.696 -22.676 1.00 60.91 462 ASN A C 1
ATOM 3223 O O . ASN A 1 462 ? 17.623 8.633 -23.792 1.00 60.91 462 ASN A O 1
ATOM 3227 N N . GLY A 1 463 ? 17.660 8.069 -21.631 1.00 53.72 463 GLY A N 1
ATOM 3228 C CA . GLY A 1 463 ? 18.803 7.152 -21.743 1.00 53.72 463 GLY A CA 1
ATOM 3229 C C . GLY A 1 463 ? 20.155 7.819 -22.038 1.00 53.72 463 GLY A C 1
ATOM 3230 O O . GLY A 1 463 ? 21.092 7.137 -22.457 1.00 53.72 463 GLY A O 1
ATOM 3231 N N . SER A 1 464 ? 20.269 9.136 -21.824 1.00 61.31 464 SER A N 1
ATOM 3232 C CA . SER A 1 464 ? 21.499 9.924 -21.989 1.00 61.31 464 SER A CA 1
ATOM 3233 C C . SER A 1 464 ? 22.708 9.244 -21.328 1.00 61.31 464 SER A C 1
ATOM 3235 O O . SER A 1 464 ? 22.678 8.930 -20.140 1.00 61.31 464 SER A O 1
ATOM 3237 N N . ALA A 1 465 ? 23.784 9.025 -22.089 1.00 56.56 465 ALA A N 1
ATOM 3238 C CA . ALA A 1 465 ? 24.941 8.263 -21.619 1.00 56.56 465 ALA A CA 1
ATOM 3239 C C . ALA A 1 465 ? 25.672 8.949 -20.447 1.00 56.56 465 ALA A C 1
ATOM 3241 O O . ALA A 1 465 ? 25.984 10.138 -20.513 1.00 56.56 465 ALA A O 1
ATOM 3242 N N . ILE A 1 466 ? 25.990 8.172 -19.409 1.00 63.31 466 ILE A N 1
ATOM 3243 C CA . ILE A 1 466 ? 26.746 8.578 -18.212 1.00 63.31 466 ILE A CA 1
ATOM 3244 C C . ILE A 1 466 ? 27.922 7.585 -18.051 1.00 63.31 466 ILE A C 1
ATOM 3246 O O . ILE A 1 466 ? 27.710 6.384 -18.243 1.00 63.31 466 ILE A O 1
ATOM 3250 N N . PRO A 1 467 ? 29.150 8.031 -17.714 1.00 67.75 467 PRO A N 1
ATOM 3251 C CA . PRO A 1 467 ? 29.539 9.415 -17.461 1.00 67.75 467 PRO A CA 1
ATOM 3252 C C . PRO A 1 467 ? 29.603 10.278 -18.729 1.00 67.75 467 PRO A C 1
ATOM 3254 O O . PRO A 1 467 ? 29.942 9.807 -19.815 1.00 67.75 467 PRO A O 1
ATOM 3257 N N . PHE A 1 468 ? 29.313 11.567 -18.563 1.00 80.62 468 PHE A N 1
ATOM 3258 C CA . PHE A 1 468 ? 29.354 12.585 -19.617 1.00 80.62 468 PHE A CA 1
ATOM 3259 C C . PHE A 1 468 ? 30.185 13.780 -19.149 1.00 80.62 468 PHE A C 1
ATOM 3261 O O . PHE A 1 468 ? 30.037 14.211 -18.010 1.00 80.62 468 PHE A O 1
ATOM 3268 N N . THR A 1 469 ? 30.996 14.370 -20.030 1.00 86.56 469 THR A N 1
ATOM 3269 C CA . THR A 1 469 ? 31.804 15.565 -19.733 1.00 86.56 469 THR A CA 1
ATOM 3270 C C . THR A 1 469 ? 31.596 16.637 -20.797 1.00 86.56 469 THR A C 1
ATOM 3272 O O . THR A 1 469 ? 31.611 16.330 -21.989 1.00 86.56 469 THR A O 1
ATOM 3275 N N . GLY A 1 470 ? 31.472 17.896 -20.378 1.00 88.94 470 GLY A N 1
ATOM 3276 C CA . GLY A 1 470 ? 31.451 19.054 -21.271 1.00 88.94 470 GLY A CA 1
ATOM 3277 C C . GLY A 1 470 ? 31.820 20.351 -20.552 1.00 88.94 470 GLY A C 1
ATOM 3278 O O . GLY A 1 470 ? 31.791 20.424 -19.323 1.00 88.94 470 GLY A O 1
ATOM 3279 N N . ASP A 1 471 ? 32.171 21.382 -21.315 1.00 93.62 471 ASP A N 1
ATOM 3280 C CA . ASP A 1 471 ? 32.528 22.685 -20.751 1.00 93.62 471 ASP A CA 1
ATOM 3281 C C . ASP A 1 471 ? 31.275 23.506 -20.416 1.00 93.62 471 ASP A C 1
ATOM 3283 O O . ASP A 1 471 ? 30.254 23.425 -21.101 1.00 93.62 471 ASP A O 1
ATOM 3287 N N . LEU A 1 472 ? 31.334 24.268 -19.323 1.00 93.56 472 LEU A N 1
ATOM 3288 C CA . LEU A 1 472 ? 30.189 24.965 -18.741 1.00 93.56 472 LEU A CA 1
ATOM 3289 C C . LEU A 1 472 ? 30.020 26.382 -19.310 1.00 93.56 472 LEU A C 1
ATOM 3291 O O . LEU A 1 472 ? 30.967 27.170 -19.310 1.00 93.56 472 LEU A O 1
ATOM 3295 N N . VAL A 1 473 ? 28.793 26.742 -19.696 1.00 97.00 473 VAL A N 1
ATOM 3296 C CA . VAL A 1 473 ? 28.412 28.087 -20.161 1.00 97.00 473 VAL A CA 1
ATOM 3297 C C . VAL A 1 473 ? 27.147 28.571 -19.454 1.00 97.00 473 VAL A C 1
ATOM 3299 O O . VAL A 1 473 ? 26.156 27.854 -19.372 1.00 97.00 473 VAL A O 1
ATOM 3302 N N . VAL A 1 474 ? 27.142 29.809 -18.953 1.00 97.38 474 VAL A N 1
ATOM 3303 C CA . VAL A 1 474 ? 25.957 30.400 -18.304 1.00 97.38 474 VAL A CA 1
ATOM 3304 C C . VAL A 1 474 ? 24.997 30.987 -19.344 1.00 97.38 474 VAL A C 1
ATOM 3306 O O . VAL A 1 474 ? 25.395 31.780 -20.200 1.00 97.38 474 VAL A O 1
ATOM 3309 N N . ALA A 1 475 ? 23.715 30.637 -19.240 1.00 97.12 475 ALA A N 1
ATOM 3310 C CA . ALA A 1 475 ? 22.666 31.133 -20.125 1.00 97.12 475 ALA A CA 1
ATOM 3311 C C . ALA A 1 475 ? 22.445 32.651 -20.023 1.00 97.12 475 ALA A C 1
ATOM 3313 O O . ALA A 1 475 ? 22.524 33.248 -18.946 1.00 97.12 475 ALA A O 1
ATOM 3314 N N . GLN A 1 476 ? 22.072 33.267 -21.145 1.00 95.81 476 GLN A N 1
ATOM 3315 C CA . GLN A 1 476 ? 21.515 34.618 -21.204 1.00 95.81 476 GLN A CA 1
ATOM 3316 C C . GLN A 1 476 ? 20.156 34.570 -21.922 1.00 95.81 476 GLN A C 1
ATOM 3318 O O . GLN A 1 476 ? 20.127 34.113 -23.059 1.00 95.81 476 GLN A O 1
ATOM 3323 N N . PRO A 1 477 ? 19.038 35.024 -21.319 1.00 96.00 477 PRO A N 1
ATOM 3324 C CA . PRO A 1 477 ? 18.910 35.448 -19.925 1.00 96.00 477 PRO A CA 1
ATOM 3325 C C . PRO A 1 477 ? 19.153 34.281 -18.955 1.00 96.00 477 PRO A C 1
ATOM 3327 O O . PRO A 1 477 ? 18.778 33.146 -19.236 1.00 96.00 477 PRO A O 1
ATOM 3330 N N . LEU A 1 478 ? 19.713 34.576 -17.776 1.00 94.62 478 LEU A N 1
ATOM 3331 C CA . LEU A 1 478 ? 20.086 33.573 -16.762 1.00 94.62 478 LEU A CA 1
ATOM 3332 C C . LEU A 1 478 ? 18.947 32.611 -16.381 1.00 94.62 478 LEU A C 1
ATOM 3334 O O . LEU A 1 478 ? 19.209 31.472 -16.014 1.00 94.62 478 LEU A O 1
ATOM 3338 N N . ASN A 1 479 ? 17.686 33.041 -16.470 1.00 90.88 479 ASN A N 1
ATOM 3339 C CA . ASN A 1 479 ? 16.535 32.206 -16.131 1.00 90.88 479 ASN A CA 1
ATOM 3340 C C . ASN A 1 479 ? 16.052 31.282 -17.268 1.00 90.88 479 ASN A C 1
ATOM 3342 O O . ASN A 1 479 ? 15.142 30.495 -17.023 1.00 90.88 479 ASN A O 1
ATOM 3346 N N . GLY A 1 480 ? 16.587 31.380 -18.491 1.00 92.12 480 GLY A N 1
ATOM 3347 C CA . GLY A 1 480 ? 16.195 30.540 -19.634 1.00 92.12 480 GLY A CA 1
ATOM 3348 C C . GLY A 1 480 ? 14.704 30.568 -20.001 1.00 92.12 480 GLY A C 1
ATOM 3349 O O . GLY A 1 480 ? 14.229 29.644 -20.649 1.00 92.12 480 GLY A O 1
ATOM 3350 N N . CYS A 1 481 ? 13.950 31.588 -19.568 1.00 88.94 481 CYS A N 1
ATOM 3351 C CA . CYS A 1 481 ? 12.502 31.703 -19.812 1.00 88.94 481 CYS A CA 1
ATOM 3352 C C . CYS A 1 481 ? 12.148 32.388 -21.146 1.00 88.94 481 CYS A C 1
ATOM 3354 O O . CYS A 1 481 ? 10.988 32.695 -21.407 1.00 88.94 481 CYS A O 1
ATOM 3356 N N . ALA A 1 482 ? 13.156 32.675 -21.962 1.00 92.88 482 ALA A N 1
ATOM 3357 C CA . ALA A 1 482 ? 13.050 33.140 -23.335 1.00 92.88 482 ALA A CA 1
ATOM 3358 C C . ALA A 1 482 ? 14.249 32.577 -24.109 1.00 92.88 482 ALA A C 1
ATOM 3360 O O . ALA A 1 482 ? 15.267 32.250 -23.492 1.00 92.88 482 ALA A O 1
ATOM 3361 N N . THR A 1 483 ? 14.135 32.514 -25.438 1.00 93.88 483 THR A N 1
ATOM 3362 C CA . THR A 1 483 ? 15.192 32.049 -26.348 1.00 93.88 483 THR A CA 1
ATOM 3363 C C . THR A 1 483 ? 16.544 32.655 -25.992 1.00 93.88 483 THR A C 1
ATOM 3365 O O . THR A 1 483 ? 16.660 33.876 -25.837 1.00 93.88 483 THR A O 1
ATOM 3368 N N . LEU A 1 484 ? 17.561 31.801 -25.850 1.00 96.75 484 LEU A N 1
ATOM 3369 C CA . LEU A 1 484 ? 18.861 32.238 -25.359 1.00 96.75 484 LEU A CA 1
ATOM 3370 C C . LEU A 1 484 ? 19.516 33.219 -26.342 1.00 96.75 484 LEU A C 1
ATOM 3372 O O . LEU A 1 484 ? 19.544 33.002 -27.552 1.00 96.75 484 LEU A O 1
ATOM 3376 N N . THR A 1 485 ? 20.052 34.316 -25.810 1.00 97.44 485 THR A N 1
ATOM 3377 C CA . THR A 1 485 ? 20.686 35.401 -26.571 1.00 97.44 485 THR A CA 1
ATOM 3378 C C . THR A 1 485 ? 22.179 35.169 -26.804 1.00 97.44 485 THR A C 1
ATOM 3380 O O . THR A 1 485 ? 22.785 35.909 -27.574 1.00 97.44 485 THR A O 1
ATOM 3383 N N . ASN A 1 486 ? 22.771 34.147 -26.173 1.00 96.94 486 ASN A N 1
ATOM 3384 C CA . ASN A 1 486 ? 24.152 33.703 -26.384 1.00 96.94 486 ASN A CA 1
ATOM 3385 C C . ASN A 1 486 ? 24.280 32.279 -26.990 1.00 96.94 486 ASN A C 1
ATOM 3387 O O . ASN A 1 486 ? 25.119 31.498 -26.539 1.00 96.94 486 ASN A O 1
ATOM 3391 N N . PRO A 1 487 ? 23.514 31.904 -28.039 1.00 95.19 487 PRO A N 1
ATOM 3392 C CA . PRO A 1 487 ? 23.525 30.536 -28.567 1.00 95.19 487 PRO A CA 1
ATOM 3393 C C . PRO A 1 487 ? 24.882 30.153 -29.177 1.00 95.19 487 PRO A C 1
ATOM 3395 O O . PRO A 1 487 ? 25.266 28.995 -29.157 1.00 95.19 487 PRO A O 1
ATOM 3398 N N . THR A 1 488 ? 25.667 31.123 -29.655 1.00 95.94 488 THR A N 1
ATOM 3399 C CA . THR A 1 488 ? 27.040 30.894 -30.143 1.00 95.94 488 THR A CA 1
ATOM 3400 C C . THR A 1 488 ? 28.048 30.545 -29.047 1.00 95.94 488 THR A C 1
ATOM 3402 O O . THR A 1 488 ? 29.142 30.097 -29.371 1.00 95.94 488 THR A O 1
ATOM 3405 N N . GLU A 1 489 ? 27.713 30.789 -27.779 1.00 95.25 489 GLU A N 1
ATOM 3406 C CA . GLU A 1 489 ? 28.505 30.363 -26.617 1.00 95.25 489 GLU A CA 1
ATOM 3407 C C . GLU A 1 489 ? 28.002 29.005 -26.109 1.00 95.25 489 GLU A C 1
ATOM 3409 O O . GLU A 1 489 ? 28.800 28.137 -25.773 1.00 95.25 489 GLU A O 1
ATOM 3414 N N . VAL A 1 490 ? 26.680 28.800 -26.101 1.00 97.38 490 VAL A N 1
ATOM 3415 C CA . VAL A 1 490 ? 26.028 27.557 -25.653 1.00 97.38 490 VAL A CA 1
ATOM 3416 C C . VAL A 1 490 ? 26.254 26.379 -26.613 1.00 97.38 490 VAL A C 1
ATOM 3418 O O . VAL A 1 490 ? 26.361 25.242 -26.158 1.00 97.38 490 VAL A O 1
ATOM 3421 N N . ALA A 1 491 ? 26.365 26.627 -27.921 1.00 97.19 491 ALA A N 1
ATOM 3422 C CA . ALA A 1 491 ? 26.508 25.581 -28.931 1.00 97.19 491 ALA A CA 1
ATOM 3423 C C . ALA A 1 491 ? 27.736 24.678 -28.690 1.00 97.19 491 ALA A C 1
ATOM 3425 O O . ALA A 1 491 ? 28.881 25.120 -28.801 1.00 97.19 491 ALA A O 1
ATOM 3426 N N . GLY A 1 492 ? 27.489 23.392 -28.419 1.00 95.06 492 GLY A N 1
ATOM 3427 C CA . GLY A 1 492 ? 28.515 22.390 -28.108 1.00 95.06 492 GLY A CA 1
ATOM 3428 C C . GLY A 1 492 ? 28.859 22.233 -26.619 1.00 95.06 492 GLY A C 1
ATOM 3429 O O . GLY A 1 492 ? 29.679 21.377 -26.297 1.00 95.06 492 GLY A O 1
ATOM 3430 N N . ASN A 1 493 ? 28.253 23.033 -25.734 1.00 96.38 493 ASN A N 1
ATOM 3431 C CA . ASN A 1 493 ? 28.605 23.146 -24.315 1.00 96.38 493 ASN A CA 1
ATOM 3432 C C . ASN A 1 493 ? 27.436 22.777 -23.380 1.00 96.38 493 ASN A C 1
ATOM 3434 O O . ASN A 1 493 ? 26.277 22.690 -23.794 1.00 96.38 493 ASN A O 1
ATOM 3438 N N . VAL A 1 494 ? 27.732 22.587 -22.091 1.00 95.50 494 VAL A N 1
ATOM 3439 C CA . VAL A 1 494 ? 26.726 22.379 -21.039 1.00 95.50 494 VAL A CA 1
ATOM 3440 C C . VAL A 1 494 ? 26.204 23.731 -20.561 1.00 95.50 494 VAL A C 1
ATOM 3442 O O . VAL A 1 494 ? 26.973 24.554 -20.061 1.00 95.50 494 VAL A O 1
ATOM 3445 N N . VAL A 1 495 ? 24.896 23.966 -20.677 1.00 97.69 495 VAL A N 1
ATOM 3446 C CA . VAL A 1 495 ? 24.287 25.251 -20.305 1.00 97.69 495 VAL A CA 1
ATOM 3447 C C . VAL A 1 495 ? 23.797 25.269 -18.854 1.00 97.69 495 VAL A C 1
ATOM 3449 O O . VAL A 1 495 ? 23.009 24.418 -18.446 1.00 97.69 495 VAL A O 1
ATOM 3452 N N . LEU A 1 496 ? 24.233 26.265 -18.078 1.00 97.31 496 LEU A N 1
ATOM 3453 C CA . LEU A 1 496 ? 23.774 26.533 -16.712 1.00 97.31 496 LEU A CA 1
ATOM 3454 C C . LEU A 1 496 ? 22.662 27.591 -16.710 1.00 97.31 496 LEU A C 1
ATOM 3456 O O . LEU A 1 496 ? 22.871 28.730 -17.138 1.00 97.31 496 LEU A O 1
ATOM 3460 N N . ILE A 1 497 ? 21.494 27.218 -16.186 1.00 97.94 497 ILE A N 1
ATOM 3461 C CA . ILE A 1 497 ? 20.259 28.010 -16.172 1.00 97.94 497 ILE A CA 1
ATOM 3462 C C . ILE A 1 497 ? 19.728 28.106 -14.736 1.00 97.94 497 ILE A C 1
ATOM 3464 O O . ILE A 1 497 ? 19.678 27.118 -14.012 1.00 97.94 497 ILE A O 1
ATOM 3468 N N . GLN A 1 498 ? 19.262 29.273 -14.302 1.00 96.88 498 GLN A N 1
ATOM 3469 C CA . GLN A 1 498 ? 18.602 29.421 -13.006 1.00 96.88 498 GLN A CA 1
ATOM 3470 C C . GLN A 1 498 ? 17.093 29.113 -13.087 1.00 96.88 498 GLN A C 1
ATOM 3472 O O . GLN A 1 498 ? 16.398 29.428 -14.064 1.00 96.88 498 GLN A O 1
ATOM 3477 N N . ARG A 1 499 ? 16.540 28.531 -12.020 1.00 88.75 499 ARG A N 1
ATOM 3478 C CA . ARG A 1 499 ? 15.092 28.421 -11.801 1.00 88.75 499 ARG A CA 1
ATOM 3479 C C . ARG A 1 499 ? 14.441 29.812 -11.838 1.00 88.75 499 ARG A C 1
ATOM 3481 O O . ARG A 1 499 ? 15.031 30.814 -11.443 1.00 88.75 499 ARG A O 1
ATOM 3488 N N . GLY A 1 500 ? 13.222 29.881 -12.363 1.00 83.69 500 GLY A N 1
ATOM 3489 C CA . GLY A 1 500 ? 12.502 31.133 -12.596 1.00 83.69 500 GLY A CA 1
ATOM 3490 C C . GLY A 1 500 ? 11.010 30.881 -12.790 1.00 83.69 500 GLY A C 1
ATOM 3491 O O . GLY A 1 500 ? 10.527 29.811 -12.447 1.00 83.69 500 GLY A O 1
ATOM 3492 N N . SER A 1 501 ? 10.295 31.848 -13.363 1.00 79.56 501 SER A N 1
ATOM 3493 C CA . SER A 1 501 ? 8.830 31.841 -13.513 1.00 79.56 501 SER A CA 1
ATOM 3494 C C . SER A 1 501 ? 8.289 31.051 -14.719 1.00 79.56 501 SER A C 1
ATOM 3496 O O . SER A 1 501 ? 7.155 31.278 -15.124 1.00 79.56 501 SER A O 1
ATOM 3498 N N . CYS A 1 502 ? 9.106 30.192 -15.325 1.00 80.19 502 CYS A N 1
ATOM 3499 C CA . CYS A 1 502 ? 8.774 29.342 -16.473 1.00 80.19 502 CYS A CA 1
ATOM 3500 C C . CYS A 1 502 ? 9.044 27.873 -16.122 1.00 80.19 502 CYS A C 1
ATOM 3502 O O . CYS A 1 502 ? 9.768 27.601 -15.155 1.00 80.19 502 CYS A O 1
ATOM 3504 N N . ALA A 1 503 ? 8.490 26.943 -16.901 1.00 76.56 503 ALA A N 1
ATOM 3505 C CA . ALA A 1 503 ? 8.635 25.514 -16.662 1.00 76.56 503 ALA A CA 1
ATOM 3506 C C . ALA A 1 503 ? 10.090 25.043 -16.840 1.00 76.56 503 ALA A C 1
ATOM 3508 O O . ALA A 1 503 ? 10.953 25.746 -17.377 1.00 76.56 503 ALA A O 1
ATOM 3509 N N . PHE A 1 504 ? 10.382 23.829 -16.372 1.00 80.00 504 PHE A N 1
ATOM 3510 C CA . PHE A 1 504 ? 11.701 23.225 -16.565 1.00 80.00 504 PHE A CA 1
ATOM 3511 C C . PHE A 1 504 ? 11.926 22.791 -18.018 1.00 80.00 504 PHE A C 1
ATOM 3513 O O . PHE A 1 504 ? 13.019 23.005 -18.545 1.00 80.00 504 PHE A O 1
ATOM 3520 N N . VAL A 1 505 ? 10.879 22.302 -18.692 1.00 80.81 505 VAL A N 1
ATOM 3521 C CA . VAL A 1 505 ? 10.917 21.964 -20.123 1.00 80.81 505 VAL A CA 1
ATOM 3522 C C . VAL A 1 505 ? 11.210 23.184 -21.000 1.00 80.81 505 VAL A C 1
ATOM 3524 O O . VAL A 1 505 ? 12.036 23.080 -21.899 1.00 80.81 505 VAL A O 1
ATOM 3527 N N . ASP A 1 506 ? 10.663 24.368 -20.684 1.00 88.50 506 ASP A N 1
ATOM 3528 C CA . ASP A 1 506 ? 10.942 25.611 -21.425 1.00 88.50 506 ASP A CA 1
ATOM 3529 C C . ASP A 1 506 ? 12.448 25.911 -21.453 1.00 88.50 506 ASP A C 1
ATOM 3531 O O . ASP A 1 506 ? 13.012 26.288 -22.478 1.00 88.50 506 ASP A O 1
ATOM 3535 N N . LYS A 1 507 ? 13.115 25.729 -20.309 1.00 94.00 507 LYS A N 1
ATOM 3536 C CA . LYS A 1 507 ? 14.555 25.967 -20.135 1.00 94.00 507 LYS A CA 1
ATOM 3537 C C . LYS A 1 507 ? 15.383 24.924 -20.883 1.00 94.00 507 LYS A C 1
ATOM 3539 O O . LYS A 1 507 ? 16.380 25.277 -21.507 1.00 94.00 507 LYS A O 1
ATOM 3544 N N . ALA A 1 508 ? 14.971 23.659 -20.810 1.00 92.75 508 ALA A N 1
ATOM 3545 C CA . ALA A 1 508 ? 15.626 22.547 -21.488 1.00 92.75 508 ALA A CA 1
ATOM 3546 C C . ALA A 1 508 ? 15.526 22.691 -23.016 1.00 92.75 508 ALA A C 1
ATOM 3548 O O . ALA A 1 508 ? 16.551 22.675 -23.696 1.00 92.75 508 ALA A O 1
ATOM 3549 N N . ASN A 1 509 ? 14.325 22.959 -23.538 1.00 92.75 509 ASN A N 1
ATOM 3550 C CA . ASN A 1 509 ? 14.068 23.220 -24.955 1.00 92.75 509 ASN A CA 1
ATOM 3551 C C . ASN A 1 509 ? 14.847 24.459 -25.447 1.00 92.75 509 ASN A C 1
ATOM 3553 O O . ASN A 1 509 ? 15.551 24.371 -26.448 1.00 92.75 509 ASN A O 1
ATOM 3557 N N . ASN A 1 510 ? 14.851 25.577 -24.702 1.00 95.50 510 ASN A N 1
ATOM 3558 C CA . ASN A 1 510 ? 15.678 26.751 -25.040 1.00 95.50 510 ASN A CA 1
ATOM 3559 C C . ASN A 1 510 ? 17.197 26.454 -25.029 1.00 95.50 510 ASN A C 1
ATOM 3561 O O . ASN A 1 510 ? 17.957 27.136 -25.718 1.00 95.50 510 ASN A O 1
ATOM 3565 N N . GLY A 1 511 ? 17.654 25.461 -24.256 1.00 95.75 511 GLY A N 1
ATOM 3566 C CA . GLY A 1 511 ? 19.031 24.956 -24.290 1.00 95.75 511 GLY A CA 1
ATOM 3567 C C . GLY A 1 511 ? 19.319 24.096 -25.527 1.00 95.75 511 GLY A C 1
ATOM 3568 O O . GLY A 1 511 ? 20.346 24.291 -26.178 1.00 95.75 511 GLY A O 1
ATOM 3569 N N . LEU A 1 512 ? 18.394 23.200 -25.887 1.00 94.38 512 LEU A N 1
ATOM 3570 C CA . LEU A 1 512 ? 18.445 22.379 -27.103 1.00 94.38 512 LEU A CA 1
ATOM 3571 C C . LEU A 1 512 ? 18.478 23.253 -28.370 1.00 94.38 512 LEU A C 1
ATOM 3573 O O . LEU A 1 512 ? 19.368 23.084 -29.202 1.00 94.38 512 LEU A O 1
ATOM 3577 N N . ASP A 1 513 ? 17.583 24.241 -28.471 1.00 95.75 513 ASP A N 1
ATOM 3578 C CA . ASP A 1 513 ? 17.523 25.221 -29.569 1.00 95.75 513 ASP A CA 1
ATOM 3579 C C . ASP A 1 513 ? 18.817 26.043 -29.705 1.00 95.75 513 ASP A C 1
ATOM 3581 O O . ASP A 1 513 ? 19.218 26.431 -30.804 1.00 95.75 513 ASP A O 1
ATOM 3585 N N . ALA A 1 514 ? 19.493 26.302 -28.583 1.00 96.44 514 ALA A N 1
ATOM 3586 C CA . ALA A 1 514 ? 20.788 26.975 -28.541 1.00 96.44 514 ALA A CA 1
ATOM 3587 C C . ALA A 1 514 ? 21.979 26.044 -28.862 1.00 96.44 514 ALA A C 1
ATOM 3589 O O . ALA A 1 514 ? 23.120 26.505 -28.892 1.00 96.44 514 ALA A O 1
ATOM 3590 N N . GLY A 1 515 ? 21.732 24.755 -29.119 1.00 95.81 515 GLY A N 1
ATOM 3591 C CA . GLY A 1 515 ? 22.746 23.762 -29.471 1.00 95.81 515 GLY A CA 1
ATOM 3592 C C . GLY A 1 515 ? 23.552 23.222 -28.287 1.00 95.81 515 GLY A C 1
ATOM 3593 O O . GLY A 1 515 ? 24.681 22.772 -28.494 1.00 95.81 515 GLY A O 1
ATOM 3594 N N . ALA A 1 516 ? 23.020 23.291 -27.063 1.00 96.50 516 ALA A N 1
ATOM 3595 C CA . ALA A 1 516 ? 23.673 22.725 -25.885 1.00 96.50 516 ALA A CA 1
ATOM 3596 C C . ALA A 1 516 ? 23.903 21.210 -26.032 1.00 96.50 516 ALA A C 1
ATOM 3598 O O . ALA A 1 516 ? 23.133 20.506 -26.683 1.00 96.50 516 ALA A O 1
ATOM 3599 N N . THR A 1 517 ? 24.940 20.692 -25.377 1.00 92.81 517 THR A N 1
ATOM 3600 C CA . THR A 1 517 ? 25.214 19.246 -25.269 1.00 92.81 517 THR A CA 1
ATOM 3601 C C . THR A 1 517 ? 24.794 18.659 -23.922 1.00 92.81 517 THR A C 1
ATOM 3603 O O . THR A 1 517 ? 24.857 17.448 -23.739 1.00 92.81 517 THR A O 1
ATOM 3606 N N . GLY A 1 518 ? 24.351 19.501 -22.988 1.00 92.12 518 GLY A N 1
ATOM 3607 C CA . GLY A 1 518 ? 23.787 19.130 -21.693 1.00 92.12 518 GLY A CA 1
ATOM 3608 C C . GLY A 1 518 ? 23.183 20.353 -21.001 1.00 92.12 518 GLY A C 1
ATOM 3609 O O . GLY A 1 518 ? 23.494 21.489 -21.365 1.00 92.12 518 GLY A O 1
ATOM 3610 N N . VAL A 1 519 ? 22.322 20.140 -20.009 1.00 94.56 519 VAL A N 1
ATOM 3611 C CA . VAL A 1 519 ? 21.592 21.209 -19.310 1.00 94.56 519 VAL A CA 1
ATOM 3612 C C . VAL A 1 519 ? 21.736 21.038 -17.798 1.00 94.56 519 VAL A C 1
ATOM 3614 O O . VAL A 1 519 ? 21.472 19.971 -17.254 1.00 94.56 519 VAL A O 1
ATOM 3617 N N . ILE A 1 520 ? 22.105 22.104 -17.094 1.00 94.19 520 ILE A N 1
ATOM 3618 C CA . ILE A 1 520 ? 22.046 22.171 -15.632 1.00 94.19 520 ILE A CA 1
ATOM 3619 C C . ILE A 1 520 ? 21.092 23.299 -15.261 1.00 94.19 520 ILE A C 1
ATOM 3621 O O . ILE A 1 520 ? 21.348 24.465 -15.560 1.00 94.19 520 ILE A O 1
ATOM 3625 N N . ILE A 1 521 ? 20.000 22.970 -14.581 1.00 94.94 521 ILE A N 1
ATOM 3626 C CA . ILE A 1 521 ? 19.108 23.951 -13.966 1.00 94.94 521 ILE A CA 1
ATOM 3627 C C . ILE A 1 521 ? 19.444 24.020 -12.473 1.00 94.94 521 ILE A C 1
ATOM 3629 O O . ILE A 1 521 ? 19.674 22.994 -11.847 1.00 94.94 521 ILE A O 1
ATOM 3633 N N . TYR A 1 522 ? 19.497 25.208 -11.870 1.00 92.75 522 TYR A N 1
ATOM 3634 C CA . TYR A 1 522 ? 19.761 25.333 -10.431 1.00 92.75 522 TYR A CA 1
ATOM 3635 C C . TYR A 1 522 ? 18.732 26.183 -9.692 1.00 92.75 522 TYR A C 1
ATOM 3637 O O . TYR A 1 522 ? 18.157 27.126 -10.244 1.00 92.75 522 TYR A O 1
ATOM 3645 N N . ASN A 1 523 ? 18.481 25.835 -8.432 1.00 86.31 523 ASN A N 1
ATOM 3646 C CA . ASN A 1 523 ? 17.425 26.433 -7.631 1.00 86.31 523 ASN A CA 1
ATOM 3647 C C . ASN A 1 523 ? 17.678 27.933 -7.365 1.00 86.31 523 ASN A C 1
ATOM 3649 O O . ASN A 1 523 ? 18.813 28.402 -7.260 1.00 86.31 523 ASN A O 1
ATOM 3653 N N . ASN A 1 524 ? 16.598 28.708 -7.272 1.00 86.00 524 ASN A N 1
ATOM 3654 C CA . ASN A 1 524 ? 16.636 30.151 -7.017 1.00 86.00 524 ASN A CA 1
ATOM 3655 C C . ASN A 1 524 ? 16.349 30.515 -5.550 1.00 86.00 524 ASN A C 1
ATOM 3657 O O . ASN A 1 524 ? 16.527 31.676 -5.178 1.00 86.00 524 ASN A O 1
ATOM 3661 N N . ALA A 1 525 ? 15.944 29.541 -4.730 1.00 77.88 525 ALA A N 1
ATOM 3662 C CA . ALA A 1 525 ? 15.831 29.657 -3.281 1.00 77.88 525 ALA A CA 1
ATOM 3663 C C . ALA A 1 525 ? 16.060 28.284 -2.618 1.00 77.88 525 ALA A C 1
ATOM 3665 O O . ALA A 1 525 ? 15.285 27.356 -2.847 1.00 77.88 525 ALA A O 1
ATOM 3666 N N . GLY A 1 526 ? 17.097 28.176 -1.783 1.00 72.81 526 GLY A N 1
ATOM 3667 C CA . GLY A 1 526 ? 17.427 26.969 -1.018 1.00 72.81 526 GLY A CA 1
ATOM 3668 C C . GLY A 1 526 ? 18.089 25.848 -1.830 1.00 72.81 526 GLY A C 1
ATOM 3669 O O . GLY A 1 526 ? 18.189 25.903 -3.056 1.00 72.81 526 GLY A O 1
ATOM 3670 N N . ASP A 1 527 ? 18.559 24.821 -1.122 1.00 67.62 527 ASP A N 1
ATOM 3671 C CA . ASP A 1 527 ? 19.332 23.712 -1.702 1.00 67.62 527 ASP A CA 1
ATOM 3672 C C . ASP A 1 527 ? 18.535 22.424 -1.946 1.00 67.62 527 ASP A C 1
ATOM 3674 O O . ASP A 1 527 ? 19.079 21.474 -2.502 1.00 67.62 527 ASP A O 1
ATOM 3678 N N . ALA A 1 528 ? 17.235 22.416 -1.628 1.00 58.12 528 ALA A N 1
ATOM 3679 C CA . ALA A 1 528 ? 16.339 21.324 -1.999 1.00 58.12 528 ALA A CA 1
ATOM 3680 C C . ALA A 1 528 ? 16.385 21.069 -3.518 1.00 58.12 528 ALA A C 1
ATOM 3682 O O . ALA A 1 528 ? 16.243 22.004 -4.322 1.00 58.12 528 ALA A O 1
ATOM 3683 N N . LEU A 1 529 ? 16.586 19.803 -3.889 1.00 60.09 529 LEU A N 1
ATOM 3684 C CA . LEU A 1 529 ? 16.510 19.330 -5.268 1.00 60.09 529 LEU A CA 1
ATOM 3685 C C . LEU A 1 529 ? 15.040 19.253 -5.711 1.00 60.09 529 LEU A C 1
ATOM 3687 O O . LEU A 1 529 ? 14.138 19.129 -4.885 1.00 60.09 529 LEU A O 1
ATOM 3691 N N . VAL A 1 530 ? 14.792 19.367 -7.016 1.00 57.59 530 VAL A N 1
ATOM 3692 C CA . VAL A 1 530 ? 13.442 19.359 -7.592 1.00 57.59 530 VAL A CA 1
ATOM 3693 C C . VAL A 1 530 ? 13.451 18.485 -8.839 1.00 57.59 530 VAL A C 1
ATOM 3695 O O . VAL A 1 530 ? 14.139 18.809 -9.808 1.00 57.59 530 VAL A O 1
ATOM 3698 N N . THR A 1 531 ? 12.673 17.402 -8.830 1.00 60.16 531 THR A N 1
ATOM 3699 C CA . THR A 1 531 ? 12.446 16.568 -10.016 1.00 60.16 531 THR A CA 1
ATOM 3700 C C . THR A 1 531 ? 11.788 17.403 -11.113 1.00 60.16 531 THR A C 1
ATOM 3702 O O . THR A 1 531 ? 10.815 18.121 -10.875 1.00 60.16 531 THR A O 1
ATOM 3705 N N . MET A 1 532 ? 12.330 17.337 -12.327 1.00 67.00 532 MET A N 1
ATOM 3706 C CA . MET A 1 532 ? 11.853 18.139 -13.454 1.00 67.00 532 MET A CA 1
ATOM 3707 C C . MET A 1 532 ? 10.959 17.285 -14.356 1.00 67.00 532 MET A C 1
ATOM 3709 O O . MET A 1 532 ? 11.471 16.396 -15.036 1.00 67.00 532 MET A O 1
ATOM 3713 N N . SER A 1 533 ? 9.645 17.552 -14.347 1.00 57.16 533 SER A N 1
ATOM 3714 C CA . SER A 1 533 ? 8.668 16.820 -15.174 1.00 57.16 533 SER A CA 1
ATOM 3715 C C . SER A 1 533 ? 8.958 16.943 -16.674 1.00 57.16 533 SER A C 1
ATOM 3717 O O . SER A 1 533 ? 9.507 17.949 -17.131 1.00 57.16 533 SER A O 1
ATOM 3719 N N . ALA A 1 534 ? 8.549 15.919 -17.425 1.00 57.22 534 ALA A N 1
ATOM 3720 C CA . ALA A 1 534 ? 8.622 15.831 -18.881 1.00 57.22 534 ALA A CA 1
ATOM 3721 C C . ALA A 1 534 ? 7.466 16.543 -19.615 1.00 57.22 534 ALA A C 1
ATOM 3723 O O . ALA A 1 534 ? 7.507 16.642 -20.840 1.00 57.22 534 ALA A O 1
ATOM 3724 N N . ASP A 1 535 ? 6.452 17.047 -18.902 1.00 51.53 535 ASP A N 1
ATOM 3725 C CA . ASP A 1 535 ? 5.259 17.678 -19.490 1.00 51.53 535 ASP A CA 1
ATOM 3726 C C . ASP A 1 535 ? 5.609 18.850 -20.423 1.00 51.53 535 ASP A C 1
ATOM 3728 O O . ASP A 1 535 ? 5.915 19.952 -19.970 1.00 51.53 535 ASP A O 1
ATOM 3732 N N . GLY A 1 536 ? 5.545 18.623 -21.739 1.00 62.28 536 GLY A N 1
ATOM 3733 C CA . GLY A 1 536 ? 5.873 19.628 -22.758 1.00 62.28 536 GLY A CA 1
ATOM 3734 C C . GLY A 1 536 ? 7.349 19.698 -23.176 1.00 62.28 536 GLY A C 1
ATOM 3735 O O . GLY A 1 536 ? 7.750 20.678 -23.809 1.00 62.28 536 GLY A O 1
ATOM 3736 N N . ILE A 1 537 ? 8.169 18.691 -22.854 1.00 83.12 537 ILE A N 1
ATOM 3737 C CA . ILE A 1 537 ? 9.508 18.552 -23.448 1.00 83.12 537 ILE A CA 1
ATOM 3738 C C . ILE A 1 537 ? 9.402 18.321 -24.966 1.00 83.12 537 ILE A C 1
ATOM 3740 O O . ILE A 1 537 ? 8.451 17.694 -25.442 1.00 83.12 537 ILE A O 1
ATOM 3744 N N . ASP A 1 538 ? 10.361 18.828 -25.746 1.00 76.00 538 ASP A N 1
ATOM 3745 C CA . ASP A 1 538 ? 10.417 18.514 -27.176 1.00 76.00 538 ASP A CA 1
ATOM 3746 C C . ASP A 1 538 ? 10.741 17.015 -27.385 1.00 76.00 538 ASP A C 1
ATOM 3748 O O . ASP A 1 538 ? 11.713 16.527 -26.806 1.00 76.00 538 ASP A O 1
ATOM 3752 N N . PRO A 1 539 ? 9.993 16.261 -28.220 1.00 75.88 539 PRO A N 1
ATOM 3753 C CA . PRO A 1 539 ? 10.252 14.834 -28.455 1.00 75.88 539 PRO A CA 1
ATOM 3754 C C . PRO A 1 539 ? 11.618 14.496 -29.080 1.00 75.88 539 PRO A C 1
ATOM 3756 O O . PRO A 1 539 ? 11.978 13.322 -29.154 1.00 75.88 539 PRO A O 1
ATOM 3759 N N . SER A 1 540 ? 12.370 15.490 -29.563 1.00 80.00 540 SER A N 1
ATOM 3760 C CA . SER A 1 540 ? 13.753 15.346 -30.034 1.00 80.00 540 SER A CA 1
ATOM 3761 C C . SER A 1 540 ? 14.809 15.628 -28.956 1.00 80.00 540 SER A C 1
ATOM 3763 O O . SER A 1 540 ? 16.003 15.456 -29.215 1.00 80.00 540 SER A O 1
ATOM 3765 N N . PHE A 1 541 ? 14.398 16.023 -27.745 1.00 83.94 541 PHE A N 1
ATOM 3766 C CA . PHE A 1 541 ? 15.299 16.255 -26.622 1.00 83.94 541 PHE A CA 1
ATOM 3767 C C . PHE A 1 541 ? 15.981 14.949 -26.187 1.00 83.94 541 PHE A C 1
ATOM 3769 O O . PHE A 1 541 ? 15.354 14.026 -25.674 1.00 83.94 541 PHE A O 1
ATOM 3776 N N . ASN A 1 542 ? 17.297 14.887 -26.388 1.00 82.69 542 ASN A N 1
ATOM 3777 C CA . ASN A 1 542 ? 18.144 13.747 -26.032 1.00 82.69 542 ASN A CA 1
ATOM 3778 C C . ASN A 1 542 ? 19.471 14.239 -25.428 1.00 82.69 542 ASN A C 1
ATOM 3780 O O . ASN A 1 542 ? 20.561 13.865 -25.864 1.00 82.69 542 ASN A O 1
ATOM 3784 N N . LEU A 1 543 ? 19.370 15.186 -24.490 1.00 87.00 543 LEU A N 1
ATOM 3785 C CA . LEU A 1 543 ? 20.511 15.763 -23.782 1.00 87.00 543 LEU A CA 1
ATOM 3786 C C . LEU A 1 543 ? 20.496 15.316 -22.312 1.00 87.00 543 LEU A C 1
ATOM 3788 O O . LEU A 1 543 ? 19.423 15.169 -21.729 1.00 87.00 543 LEU A O 1
ATOM 3792 N N . PRO A 1 544 ? 21.658 15.140 -21.666 1.00 85.69 544 PRO A N 1
ATOM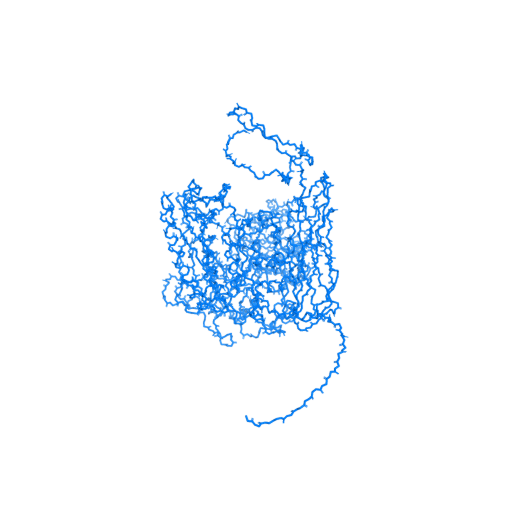 3793 C CA . PRO A 1 544 ? 21.731 14.995 -20.217 1.00 85.69 544 PRO A CA 1
ATOM 3794 C C . PRO A 1 544 ? 21.285 16.293 -19.519 1.00 85.69 544 PRO A C 1
ATOM 3796 O O . PRO A 1 544 ? 21.931 17.333 -19.675 1.00 85.69 544 PRO A O 1
ATOM 3799 N N . ALA A 1 545 ? 20.197 16.235 -18.747 1.00 87.25 545 ALA A N 1
ATOM 3800 C CA . ALA A 1 545 ? 19.642 17.355 -17.988 1.00 87.25 545 ALA A CA 1
ATOM 3801 C C . ALA A 1 545 ? 19.561 17.059 -16.478 1.00 87.25 545 ALA A C 1
ATOM 3803 O O . ALA A 1 545 ? 19.074 16.003 -16.073 1.00 87.25 545 ALA A O 1
ATOM 3804 N N . TYR A 1 546 ? 20.006 18.005 -15.642 1.00 85.50 546 TYR A N 1
ATOM 3805 C CA . TYR A 1 546 ? 20.071 17.843 -14.179 1.00 85.50 546 TYR A CA 1
ATOM 3806 C C . TYR A 1 546 ? 19.646 19.094 -13.408 1.00 85.50 546 TYR A C 1
ATOM 3808 O O . TYR A 1 546 ? 19.754 20.215 -13.912 1.00 85.50 546 TYR A O 1
ATOM 3816 N N . PHE A 1 547 ? 19.201 18.902 -12.166 1.00 81.75 547 PHE A N 1
ATOM 3817 C CA . PHE A 1 547 ? 18.817 19.956 -11.232 1.00 81.75 547 PHE A CA 1
ATOM 3818 C C . PHE A 1 547 ? 19.769 20.038 -10.027 1.00 81.75 547 PHE A C 1
ATOM 3820 O O . PHE A 1 547 ? 20.053 19.022 -9.402 1.00 81.75 547 PHE A O 1
ATOM 3827 N N . LEU A 1 548 ? 20.211 21.244 -9.652 1.00 83.19 548 LEU A N 1
ATOM 3828 C CA . LEU A 1 548 ? 21.084 21.507 -8.496 1.00 83.19 548 LEU A CA 1
ATOM 3829 C C . LEU A 1 548 ? 20.450 22.442 -7.455 1.00 83.19 548 LEU A C 1
ATOM 3831 O O . LEU A 1 548 ? 19.684 23.348 -7.790 1.00 83.19 548 LEU A O 1
ATOM 3835 N N . GLY A 1 549 ? 20.875 22.306 -6.197 1.00 76.44 549 GLY A N 1
ATOM 3836 C CA . GLY A 1 549 ? 20.624 23.294 -5.144 1.00 76.44 549 GLY A CA 1
ATOM 3837 C C . GLY A 1 549 ? 21.215 24.683 -5.455 1.00 76.44 549 GLY A C 1
ATOM 3838 O O . GLY A 1 549 ? 22.160 24.818 -6.245 1.00 76.44 549 GLY A O 1
ATOM 3839 N N . GLN A 1 550 ? 20.651 25.733 -4.847 1.00 83.00 550 GLN A N 1
ATOM 3840 C CA . GLN A 1 550 ? 21.060 27.126 -5.059 1.00 83.00 550 GLN A CA 1
ATOM 3841 C C . GLN A 1 550 ? 22.553 27.375 -4.800 1.00 83.00 550 GLN A C 1
ATOM 3843 O O . GLN A 1 550 ? 23.194 28.081 -5.584 1.00 83.00 550 GLN A O 1
ATOM 3848 N N . THR A 1 551 ? 23.116 26.813 -3.733 1.00 79.94 551 THR A N 1
ATOM 3849 C CA . THR A 1 551 ? 24.518 26.981 -3.333 1.00 79.94 551 THR A CA 1
ATOM 3850 C C . THR A 1 551 ? 25.455 26.389 -4.382 1.00 79.94 551 THR A C 1
ATOM 3852 O O . THR A 1 551 ? 26.362 27.072 -4.864 1.00 79.94 551 THR A O 1
ATOM 3855 N N . ASN A 1 552 ? 25.184 25.156 -4.816 1.00 82.81 552 ASN A N 1
ATOM 3856 C CA . ASN A 1 552 ? 26.008 24.439 -5.791 1.00 82.81 552 ASN A CA 1
ATOM 3857 C C . ASN A 1 552 ? 25.950 25.094 -7.180 1.00 82.81 552 ASN A C 1
ATOM 3859 O O . ASN A 1 552 ? 26.985 25.355 -7.794 1.00 82.81 552 ASN A O 1
ATOM 3863 N N . GLY A 1 553 ? 24.751 25.449 -7.653 1.00 88.00 553 GLY A N 1
ATOM 3864 C CA . GLY A 1 553 ? 24.594 26.164 -8.921 1.00 88.00 553 GLY A CA 1
ATOM 3865 C C . GLY A 1 553 ? 25.219 27.561 -8.915 1.00 88.00 553 GLY A C 1
ATOM 3866 O O . GLY A 1 553 ? 25.813 27.980 -9.907 1.00 88.00 553 GLY A O 1
ATOM 3867 N N . THR A 1 554 ? 25.181 28.264 -7.778 1.00 89.56 554 THR A N 1
ATOM 3868 C CA . THR A 1 554 ? 25.874 29.553 -7.622 1.00 89.56 554 THR A CA 1
ATOM 3869 C C . THR A 1 554 ? 27.397 29.380 -7.637 1.00 89.56 554 THR A C 1
ATOM 3871 O O . THR A 1 554 ? 28.088 30.189 -8.252 1.00 89.56 554 THR A O 1
ATOM 3874 N N . ALA A 1 555 ? 27.940 28.310 -7.044 1.00 86.62 555 ALA A N 1
ATOM 3875 C CA . ALA A 1 555 ? 29.373 28.008 -7.103 1.00 86.62 555 ALA A CA 1
ATOM 3876 C C . ALA A 1 555 ? 29.857 27.712 -8.538 1.00 86.62 555 ALA A C 1
ATOM 3878 O O . ALA A 1 555 ? 30.896 28.233 -8.958 1.00 86.62 555 ALA A O 1
ATOM 3879 N N . LEU A 1 556 ? 29.077 26.951 -9.316 1.00 88.38 556 LEU A N 1
ATOM 3880 C CA . LEU A 1 556 ? 29.328 26.732 -10.745 1.00 88.38 556 LEU A CA 1
ATOM 3881 C C . LEU A 1 556 ? 29.261 28.043 -11.546 1.00 88.38 556 LEU A C 1
ATOM 3883 O O . LEU A 1 556 ? 30.166 28.334 -12.328 1.00 88.38 556 LEU A O 1
ATOM 3887 N N . LYS A 1 557 ? 28.234 28.873 -11.312 1.00 92.38 557 LYS A N 1
ATOM 3888 C CA . LYS A 1 557 ? 28.080 30.165 -11.998 1.00 92.38 557 LYS A CA 1
ATOM 3889 C C . LYS A 1 557 ? 29.248 31.114 -11.709 1.00 92.38 557 LYS A C 1
ATOM 3891 O O . LYS A 1 557 ? 29.786 31.707 -12.638 1.00 92.38 557 LYS A O 1
ATOM 3896 N N . ASN A 1 558 ? 29.669 31.224 -10.449 1.00 90.12 558 ASN A N 1
ATOM 3897 C CA . ASN A 1 558 ? 30.819 32.046 -10.065 1.00 90.12 558 ASN A CA 1
ATOM 3898 C C . ASN A 1 558 ? 32.107 31.552 -10.742 1.00 90.12 558 ASN A C 1
ATOM 3900 O O . ASN A 1 558 ? 32.892 32.359 -11.225 1.00 90.12 558 ASN A O 1
ATOM 3904 N N . SER A 1 559 ? 32.290 30.232 -10.849 1.00 86.50 559 SER A N 1
ATOM 3905 C CA . SER A 1 559 ? 33.459 29.636 -11.509 1.00 86.50 559 SER A CA 1
ATOM 3906 C C . SER A 1 559 ? 33.503 29.929 -13.017 1.00 86.50 559 SER A C 1
ATOM 3908 O O . SER A 1 559 ? 34.584 30.126 -13.569 1.00 86.50 559 SER A O 1
ATOM 3910 N N . TYR A 1 560 ? 32.342 30.015 -13.679 1.00 91.44 560 TYR A N 1
ATOM 3911 C CA . TYR A 1 560 ? 32.234 30.520 -15.052 1.00 91.44 560 TYR A CA 1
ATOM 3912 C C . TYR A 1 560 ? 32.545 32.022 -15.139 1.00 91.44 560 TYR A C 1
ATOM 3914 O O . TYR A 1 560 ? 33.366 32.430 -15.962 1.00 91.44 560 TYR A O 1
ATOM 3922 N N . ASP A 1 561 ? 31.929 32.842 -14.281 1.00 91.75 561 ASP A N 1
ATOM 3923 C CA . ASP A 1 561 ? 32.136 34.296 -14.266 1.00 91.75 561 ASP A CA 1
ATOM 3924 C C . ASP A 1 561 ? 33.625 34.646 -14.060 1.00 91.75 561 ASP A C 1
ATOM 3926 O O . ASP A 1 561 ? 34.167 35.489 -14.780 1.00 91.75 561 ASP A O 1
ATOM 3930 N N . ASP A 1 562 ? 34.307 33.955 -13.138 1.00 87.56 562 ASP A N 1
ATOM 3931 C CA . ASP A 1 562 ? 35.747 34.086 -12.893 1.00 87.56 562 ASP A CA 1
ATOM 3932 C C . ASP A 1 562 ? 36.585 33.649 -14.104 1.00 87.56 562 ASP A C 1
ATOM 3934 O O . ASP A 1 562 ? 37.574 34.313 -14.433 1.00 87.56 562 ASP A O 1
ATOM 3938 N N . ALA A 1 563 ? 36.205 32.570 -14.798 1.00 87.56 563 ALA A N 1
ATOM 3939 C CA . ALA A 1 563 ? 36.924 32.107 -15.984 1.00 87.56 563 ALA A CA 1
ATOM 3940 C C . ALA A 1 563 ? 36.860 33.132 -17.129 1.00 87.56 563 ALA A C 1
ATOM 3942 O O . ALA A 1 563 ? 37.886 33.451 -17.739 1.00 87.56 563 ALA A O 1
ATOM 3943 N N . ILE A 1 564 ? 35.681 33.719 -17.362 1.00 91.00 564 ILE A N 1
ATOM 3944 C CA . ILE A 1 564 ? 35.485 34.811 -18.324 1.00 91.00 564 ILE A CA 1
ATOM 3945 C C . ILE A 1 564 ? 36.273 36.060 -17.900 1.00 91.00 564 ILE A C 1
ATOM 3947 O O . ILE A 1 564 ? 37.019 36.622 -18.706 1.00 91.00 564 ILE A O 1
ATOM 3951 N N . ALA A 1 565 ? 36.169 36.475 -16.632 1.00 91.12 565 ALA A N 1
ATOM 3952 C CA . ALA A 1 565 ? 36.837 37.671 -16.115 1.00 91.12 565 ALA A CA 1
ATOM 3953 C C . ALA A 1 565 ? 38.373 37.594 -16.195 1.00 91.12 565 ALA A C 1
ATOM 3955 O O . ALA A 1 565 ? 39.028 38.605 -16.454 1.00 91.12 565 ALA A O 1
ATOM 3956 N N . ASN A 1 566 ? 38.947 36.401 -16.009 1.00 87.62 566 ASN A N 1
ATOM 3957 C CA . ASN A 1 566 ? 40.393 36.167 -16.060 1.00 87.62 566 ASN A CA 1
ATOM 3958 C C . ASN A 1 566 ? 40.890 35.644 -17.423 1.00 87.62 566 ASN A C 1
ATOM 3960 O O . ASN A 1 566 ? 42.096 35.471 -17.601 1.00 87.62 566 ASN A O 1
ATOM 3964 N N . SER A 1 567 ? 39.992 35.420 -18.394 1.00 88.44 567 SER A N 1
ATOM 3965 C CA . SER A 1 567 ? 40.302 34.845 -19.716 1.00 88.44 567 SER A CA 1
ATOM 3966 C C . SER A 1 567 ? 41.038 33.494 -19.650 1.00 88.44 567 SER A C 1
ATOM 3968 O O . SER A 1 567 ? 41.961 33.230 -20.425 1.00 88.44 567 SER A O 1
ATOM 3970 N N . THR A 1 568 ? 40.642 32.638 -18.707 1.00 85.00 568 THR A N 1
ATOM 3971 C CA . THR A 1 568 ? 41.122 31.250 -18.588 1.00 85.00 568 THR A CA 1
ATOM 3972 C C . THR A 1 568 ? 40.224 30.293 -19.386 1.00 85.00 568 THR A C 1
ATOM 3974 O O . THR A 1 568 ? 39.162 30.709 -19.850 1.00 85.00 568 THR A O 1
ATOM 3977 N N . PRO A 1 569 ? 40.599 29.008 -19.561 1.00 87.50 569 PRO A N 1
ATOM 3978 C CA . PRO A 1 569 ? 39.661 28.000 -20.053 1.00 87.50 569 PRO A CA 1
ATOM 3979 C C . PRO A 1 569 ? 38.374 27.967 -19.219 1.00 87.50 569 PRO A C 1
ATOM 3981 O O . PRO A 1 569 ? 38.410 28.268 -18.020 1.00 87.50 569 PRO A O 1
ATOM 3984 N N . LEU A 1 570 ? 37.261 27.596 -19.856 1.00 87.56 570 LEU A N 1
ATOM 3985 C CA . LEU A 1 570 ? 35.983 27.407 -19.172 1.00 87.56 570 LEU A CA 1
ATOM 3986 C C . LEU A 1 570 ? 36.078 26.258 -18.153 1.00 87.56 570 LEU A C 1
ATOM 3988 O O . LEU A 1 570 ? 36.911 25.360 -18.315 1.00 87.56 570 LEU A O 1
ATOM 3992 N N . PRO A 1 571 ? 35.244 26.255 -17.099 1.00 87.00 571 PRO A N 1
ATOM 3993 C CA . PRO A 1 571 ? 35.206 25.138 -16.171 1.00 87.00 571 PRO A CA 1
ATOM 3994 C C . PRO A 1 571 ? 34.553 23.929 -16.841 1.00 87.00 571 PRO A C 1
ATOM 3996 O O . PRO A 1 571 ? 33.446 24.034 -17.366 1.00 87.00 571 PRO A O 1
ATOM 3999 N N . SER A 1 572 ? 35.216 22.776 -16.789 1.00 85.44 572 SER A N 1
ATOM 4000 C CA . SER A 1 572 ? 34.645 21.526 -17.293 1.00 85.44 572 SER A CA 1
ATOM 4001 C C . SER A 1 572 ? 33.822 20.843 -16.201 1.00 85.44 572 SER A C 1
ATOM 4003 O O . SER A 1 572 ? 34.278 20.737 -15.052 1.00 85.44 572 SER A O 1
ATOM 4005 N N . VAL A 1 573 ? 32.619 20.392 -16.559 1.00 86.69 573 VAL A N 1
ATOM 4006 C CA . VAL A 1 573 ? 31.716 19.627 -15.694 1.00 86.69 573 VAL A CA 1
ATOM 4007 C C . VAL A 1 573 ? 31.579 18.190 -16.189 1.00 86.69 573 VAL A C 1
ATOM 4009 O O . VAL A 1 573 ? 31.459 17.943 -17.389 1.00 86.69 573 VAL A O 1
ATOM 4012 N N . THR A 1 574 ? 31.576 17.243 -15.254 1.00 81.31 574 THR A N 1
ATOM 4013 C CA . THR A 1 574 ? 31.338 15.821 -15.523 1.00 81.31 574 THR A CA 1
ATOM 4014 C C . THR A 1 574 ? 30.149 15.333 -14.713 1.00 81.31 574 THR A C 1
ATOM 4016 O O . THR A 1 574 ? 30.130 15.485 -13.495 1.00 81.31 574 THR A O 1
ATOM 4019 N N . PHE A 1 575 ? 29.188 14.724 -15.394 1.00 75.31 575 PHE A N 1
ATOM 4020 C CA . PHE A 1 575 ? 28.092 13.957 -14.821 1.00 75.31 575 PHE A CA 1
ATOM 4021 C C . PHE A 1 575 ? 28.565 12.517 -14.610 1.00 75.31 575 PHE A C 1
ATOM 4023 O O . PHE A 1 575 ? 28.984 11.884 -15.581 1.00 75.31 575 PHE A O 1
ATOM 4030 N N . ASP A 1 576 ? 28.518 12.008 -13.379 1.00 67.94 576 ASP A N 1
ATOM 4031 C CA . ASP A 1 576 ? 28.904 10.629 -13.048 1.00 67.94 576 ASP A CA 1
ATOM 4032 C C . ASP A 1 576 ? 27.983 10.006 -11.981 1.00 67.94 576 ASP A C 1
ATOM 4034 O O . ASP A 1 576 ? 27.390 10.711 -11.159 1.00 67.94 576 ASP A O 1
ATOM 4038 N N . PHE A 1 577 ? 27.892 8.674 -11.971 1.00 58.31 577 PHE A N 1
ATOM 4039 C CA . PHE A 1 577 ? 27.180 7.893 -10.955 1.00 58.31 577 PHE A CA 1
ATOM 4040 C C . PHE A 1 577 ? 28.078 7.663 -9.731 1.00 58.31 577 PHE A C 1
ATOM 4042 O O . PHE A 1 577 ? 28.615 6.573 -9.517 1.00 58.31 577 PHE A O 1
ATOM 4049 N N . GLY A 1 578 ? 28.249 8.706 -8.919 1.00 49.78 578 GLY A N 1
ATOM 4050 C CA . GLY A 1 578 ? 29.031 8.658 -7.687 1.00 49.78 578 GLY A CA 1
ATOM 4051 C C . GLY A 1 578 ? 28.182 8.868 -6.436 1.00 49.78 578 GLY A C 1
ATOM 4052 O O . GLY A 1 578 ? 27.514 9.883 -6.302 1.00 49.78 578 GLY A O 1
ATOM 4053 N N . THR A 1 579 ? 28.297 7.982 -5.447 1.00 50.59 579 THR A N 1
ATOM 4054 C CA . THR A 1 579 ? 28.052 8.379 -4.050 1.00 50.59 579 THR A CA 1
ATOM 4055 C C . THR A 1 579 ? 29.145 9.383 -3.653 1.00 50.59 579 THR A C 1
ATOM 4057 O O . THR A 1 579 ? 30.324 9.107 -3.898 1.00 50.59 579 THR A O 1
ATOM 4060 N N . PRO A 1 580 ? 28.804 10.528 -3.043 1.00 44.22 580 PRO A N 1
ATOM 4061 C CA . PRO A 1 580 ? 28.095 10.520 -1.770 1.00 44.22 580 PRO A CA 1
ATOM 4062 C C . PRO A 1 580 ? 26.600 10.814 -1.881 1.00 44.22 580 PRO A C 1
ATOM 4064 O O . PRO A 1 580 ? 26.187 11.823 -2.448 1.00 44.22 580 PRO A O 1
ATOM 4067 N N . ALA A 1 581 ? 25.813 9.997 -1.181 1.00 45.25 581 ALA A N 1
ATOM 4068 C CA . ALA A 1 581 ? 24.580 10.471 -0.574 1.00 45.25 581 ALA A CA 1
ATOM 4069 C C . ALA A 1 581 ? 24.912 11.713 0.271 1.00 45.25 581 ALA A C 1
ATOM 4071 O O . ALA A 1 581 ? 25.654 11.616 1.255 1.00 45.25 581 ALA A O 1
ATOM 4072 N N . VAL A 1 582 ? 24.407 12.885 -0.118 1.00 41.69 582 VAL A N 1
ATOM 4073 C CA . VAL A 1 582 ? 24.524 14.068 0.735 1.00 41.69 582 VAL A CA 1
ATOM 4074 C C . VAL A 1 582 ? 23.469 13.934 1.819 1.00 41.69 582 VAL A C 1
ATOM 4076 O O . VAL A 1 582 ? 22.278 14.129 1.585 1.00 41.69 582 VAL A O 1
ATOM 4079 N N . TYR A 1 583 ? 23.948 13.536 2.997 1.00 41.25 583 TYR A N 1
ATOM 4080 C CA . TYR A 1 583 ? 23.179 13.528 4.230 1.00 41.25 583 TYR A CA 1
ATOM 4081 C C . TYR A 1 583 ? 22.676 14.946 4.497 1.00 41.25 583 TYR A C 1
ATOM 4083 O O . TYR A 1 583 ? 23.468 15.842 4.795 1.00 41.25 583 TYR A O 1
ATOM 4091 N N . ALA A 1 584 ? 21.372 15.127 4.330 1.00 42.53 584 ALA A N 1
ATOM 4092 C CA . ALA A 1 584 ? 20.668 16.392 4.441 1.00 42.53 584 ALA A CA 1
ATOM 4093 C C . ALA A 1 584 ? 19.505 16.218 5.436 1.00 42.53 584 ALA A C 1
ATOM 4095 O O . ALA A 1 584 ? 18.337 16.236 5.039 1.00 42.53 584 ALA A O 1
ATOM 4096 N N . PRO A 1 585 ? 19.791 16.004 6.737 1.00 43.38 585 PRO A N 1
ATOM 4097 C CA . PRO A 1 585 ? 18.757 15.847 7.764 1.00 43.38 585 PRO A CA 1
ATOM 4098 C C . PRO A 1 585 ? 17.850 17.085 7.889 1.00 43.38 585 PRO A C 1
ATOM 4100 O O . PRO A 1 585 ? 16.779 17.024 8.479 1.00 43.38 585 PRO A O 1
ATOM 4103 N N . GLU A 1 586 ? 18.239 18.219 7.306 1.00 40.72 586 GLU A N 1
ATOM 4104 C CA . GLU A 1 586 ? 17.418 19.424 7.200 1.00 40.72 586 GLU A CA 1
ATOM 4105 C C . GLU A 1 586 ? 16.231 19.278 6.225 1.00 40.72 586 GLU A C 1
ATOM 4107 O O . GLU A 1 586 ? 15.332 20.119 6.250 1.00 40.72 586 GLU A O 1
ATOM 4112 N N . VAL A 1 587 ? 16.215 18.240 5.372 1.00 45.81 587 VAL A N 1
ATOM 4113 C CA . VAL A 1 587 ? 15.077 17.887 4.498 1.00 45.81 587 VAL A CA 1
ATOM 4114 C C . VAL A 1 587 ? 14.479 16.503 4.784 1.00 45.81 587 VAL A C 1
ATOM 4116 O O . VAL A 1 587 ? 13.491 16.141 4.145 1.00 45.81 587 VAL A O 1
ATOM 4119 N N . SER A 1 588 ? 15.012 15.745 5.751 1.00 54.53 588 SER A N 1
ATOM 4120 C CA . SER A 1 588 ? 14.335 14.533 6.230 1.00 54.53 588 SER A CA 1
ATOM 4121 C C . SER A 1 588 ? 13.003 14.878 6.892 1.00 54.53 588 SER A C 1
ATOM 4123 O O . SER A 1 588 ? 12.814 15.990 7.387 1.00 54.53 588 SER A O 1
ATOM 4125 N N . ASP A 1 589 ? 12.080 13.919 6.896 1.00 65.94 589 ASP A N 1
ATOM 4126 C CA . ASP A 1 589 ? 10.721 14.074 7.426 1.00 65.94 589 ASP A CA 1
ATOM 4127 C C . ASP A 1 589 ? 9.905 15.201 6.766 1.00 65.94 589 ASP A C 1
ATOM 4129 O O . ASP A 1 589 ? 8.868 15.604 7.283 1.00 65.94 589 ASP A O 1
ATOM 4133 N N . GLN A 1 590 ? 10.312 15.693 5.594 1.00 68.25 590 GLN A N 1
ATOM 4134 C CA . GLN A 1 590 ? 9.451 16.517 4.743 1.00 68.25 590 GLN A CA 1
ATOM 4135 C C . GLN A 1 590 ? 8.502 15.619 3.936 1.00 68.25 590 GLN A C 1
ATOM 4137 O O . GLN A 1 590 ? 8.909 14.573 3.430 1.00 68.25 590 GLN A O 1
ATOM 4142 N N . LEU A 1 591 ? 7.247 16.036 3.787 1.00 65.00 591 LEU A N 1
ATOM 4143 C CA . LEU A 1 591 ? 6.273 15.406 2.898 1.00 65.00 591 LEU A CA 1
ATOM 4144 C C . LEU A 1 591 ? 6.698 15.581 1.434 1.00 65.00 591 LEU A C 1
ATOM 4146 O O . LEU A 1 591 ? 7.193 16.645 1.046 1.00 65.00 591 LEU A O 1
ATOM 4150 N N . SER A 1 592 ? 6.488 14.562 0.604 1.00 58.88 592 SER A N 1
ATOM 4151 C CA . SER A 1 592 ? 6.788 14.670 -0.822 1.00 58.88 592 SER A CA 1
ATOM 4152 C C . SER A 1 592 ? 5.778 15.553 -1.577 1.00 58.88 592 SER A C 1
ATOM 4154 O O . SER A 1 592 ? 4.605 15.653 -1.230 1.00 58.88 592 SER A O 1
ATOM 4156 N N . SER A 1 593 ? 6.210 16.216 -2.655 1.00 53.91 593 SER A N 1
ATOM 4157 C CA . SER A 1 593 ? 5.412 17.277 -3.301 1.00 53.91 593 SER A CA 1
ATOM 4158 C C . SER A 1 593 ? 4.247 16.805 -4.187 1.00 53.91 593 SER A C 1
ATOM 4160 O O . SER A 1 593 ? 3.517 17.639 -4.716 1.00 53.91 593 SER A O 1
ATOM 4162 N N . PHE A 1 594 ? 4.105 15.498 -4.397 1.00 52.34 594 PHE A N 1
ATOM 4163 C CA . PHE A 1 594 ? 3.024 14.850 -5.159 1.00 52.34 594 PHE A CA 1
ATOM 4164 C C . PHE A 1 594 ? 2.062 14.070 -4.245 1.00 52.34 594 PHE A C 1
ATOM 4166 O O . PHE A 1 594 ? 1.152 13.411 -4.747 1.00 52.34 594 PHE A O 1
ATOM 4173 N N . GLU A 1 595 ? 2.253 14.124 -2.920 1.00 55.19 595 GLU A N 1
ATOM 4174 C CA . GLU A 1 595 ? 1.407 13.381 -1.984 1.00 55.19 595 GLU A CA 1
ATOM 4175 C C . GLU A 1 595 ? -0.074 13.764 -2.125 1.00 55.19 595 GLU A C 1
ATOM 4177 O O . GLU A 1 595 ? -0.399 14.948 -2.286 1.00 55.19 595 GLU A O 1
ATOM 4182 N N . PRO A 1 596 ? -0.983 12.778 -2.042 1.00 49.25 596 PRO A N 1
ATOM 4183 C CA . PRO A 1 596 ? -2.409 13.014 -2.071 1.00 49.25 596 PRO A CA 1
ATOM 4184 C C . PRO A 1 596 ? -2.826 13.738 -0.790 1.00 49.25 596 PRO A C 1
ATOM 4186 O O . PRO A 1 596 ? -2.377 13.388 0.305 1.00 49.25 596 PRO A O 1
ATOM 4189 N N . ARG A 1 597 ? -3.745 14.706 -0.889 1.00 58.72 597 ARG A N 1
ATOM 4190 C CA . ARG A 1 597 ? -4.470 15.134 0.315 1.00 58.72 597 ARG A CA 1
ATOM 4191 C C . ARG A 1 597 ? -5.466 14.040 0.658 1.00 58.72 597 ARG A C 1
ATOM 4193 O O . ARG A 1 597 ? -6.485 13.876 -0.016 1.00 58.72 597 ARG A O 1
ATOM 4200 N N . GLY A 1 598 ? -5.133 13.282 1.691 1.00 48.44 598 GLY A N 1
ATOM 4201 C CA . GLY A 1 598 ? -6.011 12.269 2.234 1.00 48.44 598 GLY A CA 1
ATOM 4202 C C . GLY A 1 598 ? -7.180 12.860 3.013 1.00 48.44 598 GLY A C 1
ATOM 4203 O O . GLY A 1 598 ? -7.615 13.996 2.811 1.00 48.44 598 GLY A O 1
ATOM 4204 N N . GLY A 1 599 ? -7.721 12.026 3.893 1.00 45.19 599 GLY A N 1
ATOM 4205 C CA . GLY A 1 599 ? -9.102 12.114 4.332 1.00 45.19 599 GLY A CA 1
ATOM 4206 C C . GLY A 1 599 ? -10.051 11.489 3.303 1.00 45.19 599 GLY A C 1
ATOM 4207 O O . GLY A 1 599 ? -9.861 11.586 2.097 1.00 45.19 599 GLY A O 1
ATOM 4208 N N . VAL A 1 600 ? -11.114 10.869 3.812 1.00 48.91 600 VAL A N 1
ATOM 4209 C CA . VAL A 1 600 ? -12.318 10.465 3.067 1.00 48.91 600 VAL A CA 1
ATOM 4210 C C . VAL A 1 600 ? -12.134 9.457 1.932 1.00 48.91 600 VAL A C 1
ATOM 4212 O O . VAL A 1 600 ? -12.116 9.765 0.743 1.00 48.91 600 VAL A O 1
ATOM 4215 N N . VAL A 1 601 ? -12.296 8.204 2.330 1.00 42.62 601 VAL A N 1
ATOM 4216 C CA . VAL A 1 601 ? -13.015 7.211 1.531 1.00 42.62 601 VAL A CA 1
ATOM 4217 C C . VAL A 1 601 ? -14.521 7.487 1.657 1.00 42.62 601 VAL A C 1
ATOM 4219 O O . VAL A 1 601 ? -15.072 7.393 2.755 1.00 42.62 601 VAL A O 1
ATOM 4222 N N . ARG A 1 602 ? -15.210 7.851 0.563 1.00 37.91 602 ARG A N 1
ATOM 4223 C CA . ARG A 1 602 ? -16.672 8.095 0.569 1.00 37.91 602 ARG A CA 1
ATOM 4224 C C . ARG A 1 602 ? -17.489 6.796 0.652 1.00 37.91 602 ARG A C 1
ATOM 4226 O O . ARG A 1 602 ? -17.972 6.309 -0.367 1.00 37.91 602 ARG A O 1
ATOM 4233 N N . SER A 1 603 ? -17.759 6.338 1.873 1.00 37.31 603 SER A N 1
ATOM 4234 C CA . SER A 1 603 ? -18.995 5.602 2.170 1.00 37.31 603 SER A CA 1
ATOM 4235 C C . SER A 1 603 ? -20.130 6.592 2.470 1.00 37.31 603 SER A C 1
ATOM 4237 O O . SER A 1 603 ? -19.890 7.729 2.888 1.00 37.31 603 SER A O 1
ATOM 4239 N N . ILE A 1 604 ? -21.391 6.203 2.248 1.00 34.62 604 ILE A N 1
ATOM 4240 C CA . ILE A 1 604 ? -22.542 7.097 2.461 1.00 34.62 604 ILE A CA 1
ATOM 4241 C C . ILE A 1 604 ? -22.804 7.258 3.968 1.00 34.62 604 ILE A C 1
ATOM 4243 O O . ILE A 1 604 ? -23.564 6.501 4.574 1.00 34.62 604 ILE A O 1
ATOM 4247 N N . GLY A 1 605 ? -22.182 8.286 4.551 1.00 41.75 605 GLY A N 1
ATOM 4248 C CA . GLY A 1 605 ? -22.364 8.701 5.944 1.00 41.75 605 GLY A CA 1
ATOM 4249 C C . GLY A 1 605 ? -21.250 8.288 6.909 1.00 41.75 605 GLY A C 1
ATOM 4250 O O . GLY A 1 605 ? -21.417 8.498 8.107 1.00 41.75 605 GLY A O 1
ATOM 4251 N N . ASP A 1 606 ? -20.134 7.738 6.423 1.00 55.53 606 ASP A N 1
ATOM 4252 C CA . ASP A 1 606 ? -18.977 7.398 7.259 1.00 55.53 606 ASP A CA 1
ATOM 4253 C C . ASP A 1 606 ? -17.676 7.883 6.606 1.00 55.53 606 ASP A C 1
ATOM 4255 O O . ASP A 1 606 ? -17.482 7.695 5.403 1.00 55.53 606 ASP A O 1
ATOM 4259 N N . LEU A 1 607 ? -16.804 8.522 7.392 1.00 69.56 607 LEU A N 1
ATOM 4260 C CA . LEU A 1 607 ? -15.476 8.944 6.942 1.00 69.56 607 LEU A CA 1
ATOM 4261 C C . LEU A 1 607 ? -14.433 8.094 7.631 1.00 69.56 607 LEU A C 1
ATOM 4263 O O . LEU A 1 607 ? -14.266 8.189 8.842 1.00 69.56 607 LEU A O 1
ATOM 4267 N N . THR A 1 608 ? -13.680 7.343 6.838 1.00 76.12 608 THR A N 1
ATOM 4268 C CA . THR A 1 608 ? -12.477 6.653 7.302 1.00 76.12 608 THR A CA 1
ATOM 4269 C C . THR A 1 608 ? -11.260 7.519 6.989 1.00 76.12 608 THR A C 1
ATOM 4271 O O . THR A 1 608 ? -11.094 7.969 5.852 1.00 76.12 608 THR A O 1
ATOM 4274 N N . LEU A 1 609 ? -10.423 7.785 7.996 1.00 84.69 609 LEU A N 1
ATOM 4275 C CA . LEU A 1 609 ? -9.147 8.474 7.810 1.00 84.69 609 LEU A CA 1
ATOM 4276 C C . LEU A 1 609 ? -8.142 7.576 7.074 1.00 84.69 609 LEU A C 1
ATOM 4278 O O . LEU A 1 609 ? -7.868 6.455 7.507 1.00 84.69 609 LEU A O 1
ATOM 4282 N N . LYS A 1 610 ? -7.566 8.128 6.004 1.00 85.06 610 LYS A N 1
ATOM 4283 C CA . LYS A 1 610 ? -6.446 7.606 5.211 1.00 85.06 610 LYS A CA 1
ATOM 4284 C C . LYS A 1 610 ? -5.535 8.789 4.820 1.00 85.06 610 LYS A C 1
ATOM 4286 O O . LYS A 1 610 ? -6.083 9.886 4.686 1.00 85.06 610 LYS A O 1
ATOM 4291 N N . PRO A 1 611 ? -4.218 8.616 4.594 1.00 86.94 611 PRO A N 1
ATOM 4292 C CA . PRO A 1 611 ? -3.434 7.386 4.759 1.00 86.94 611 PRO A CA 1
ATOM 4293 C C . PRO A 1 611 ? -3.329 6.947 6.230 1.00 86.94 611 PRO A C 1
ATOM 4295 O O . PRO A 1 611 ? -3.774 7.647 7.138 1.00 86.94 611 PRO A O 1
ATOM 4298 N N . ASN A 1 612 ? -2.786 5.753 6.476 1.00 92.38 612 ASN A N 1
ATOM 4299 C CA . ASN A 1 612 ? -2.634 5.203 7.826 1.00 92.38 612 ASN A CA 1
ATOM 4300 C C . ASN A 1 612 ? -1.277 5.569 8.455 1.00 92.38 612 ASN A C 1
ATOM 4302 O O . ASN A 1 612 ? -1.218 5.830 9.658 1.00 92.38 612 ASN A O 1
ATOM 4306 N N . VAL A 1 613 ? -0.212 5.619 7.648 1.00 93.56 613 VAL A N 1
ATOM 4307 C CA . VAL A 1 613 ? 1.157 6.010 8.033 1.00 93.56 613 VAL A CA 1
ATOM 4308 C C . VAL A 1 613 ? 1.891 6.643 6.847 1.00 93.56 613 VAL A C 1
ATOM 4310 O O . VAL A 1 613 ? 1.485 6.468 5.697 1.00 93.56 613 VAL A O 1
ATOM 4313 N N . THR A 1 614 ? 3.012 7.307 7.118 1.00 89.81 614 THR A N 1
ATOM 4314 C CA . THR A 1 614 ? 4.010 7.690 6.111 1.00 89.81 614 THR A CA 1
ATOM 4315 C C . THR A 1 614 ? 5.224 6.754 6.175 1.00 89.81 614 THR A C 1
ATOM 4317 O O . THR A 1 614 ? 5.579 6.240 7.237 1.00 89.81 614 THR A O 1
ATOM 4320 N N . ALA A 1 615 ? 5.905 6.550 5.053 1.00 86.94 615 ALA A N 1
ATOM 4321 C CA . ALA A 1 615 ? 7.224 5.931 4.973 1.00 86.94 615 ALA A CA 1
ATOM 4322 C C . ALA A 1 615 ? 8.136 6.747 4.032 1.00 86.94 615 ALA A C 1
ATOM 4324 O O . ALA A 1 615 ? 7.639 7.614 3.311 1.00 86.94 615 ALA A O 1
ATOM 4325 N N . PRO A 1 616 ? 9.461 6.515 4.032 1.00 79.75 616 PRO A N 1
ATOM 4326 C CA . PRO A 1 616 ? 10.366 7.072 3.032 1.00 79.75 616 PRO A CA 1
ATOM 4327 C C . PRO A 1 616 ? 9.863 6.788 1.610 1.00 79.75 616 PRO A C 1
ATOM 4329 O O . PRO A 1 616 ? 9.190 5.790 1.367 1.00 79.75 616 PRO A O 1
ATOM 4332 N N . GLY A 1 617 ? 10.100 7.752 0.726 1.00 70.81 617 GLY A N 1
ATOM 4333 C CA . GLY A 1 617 ? 9.223 8.039 -0.405 1.00 70.81 617 GLY A CA 1
ATOM 4334 C C . GLY A 1 617 ? 9.855 8.801 -1.570 1.00 70.81 617 GLY A C 1
ATOM 4335 O O . GLY A 1 617 ? 9.404 8.689 -2.701 1.00 70.81 617 GLY A O 1
ATOM 4336 N N . ASN A 1 618 ? 10.995 9.468 -1.375 1.00 65.31 618 ASN A N 1
ATOM 4337 C CA . ASN A 1 618 ? 11.664 10.266 -2.408 1.00 65.31 618 ASN A CA 1
ATOM 4338 C C . ASN A 1 618 ? 13.187 10.003 -2.524 1.00 65.31 618 ASN A C 1
ATOM 4340 O O . ASN A 1 618 ? 13.936 10.351 -1.609 1.00 65.31 618 ASN A O 1
ATOM 4344 N N . THR A 1 619 ? 13.627 9.366 -3.632 1.00 62.72 619 THR A N 1
ATOM 4345 C CA . THR A 1 619 ? 14.997 8.885 -4.019 1.00 62.72 619 THR A CA 1
ATOM 4346 C C . THR A 1 619 ? 15.524 7.493 -3.515 1.00 62.72 619 THR A C 1
ATOM 4348 O O . THR A 1 619 ? 16.536 7.396 -2.832 1.00 62.72 619 THR A O 1
ATOM 4351 N N . ILE A 1 620 ? 14.863 6.361 -3.845 1.00 68.81 620 ILE A N 1
ATOM 4352 C CA . ILE A 1 620 ? 15.342 4.954 -3.600 1.00 68.81 620 ILE A CA 1
ATOM 4353 C C . ILE A 1 620 ? 16.500 4.628 -4.540 1.00 68.81 620 ILE A C 1
ATOM 4355 O O . ILE A 1 620 ? 16.432 4.956 -5.711 1.00 68.81 620 ILE A O 1
ATOM 4359 N N . THR A 1 621 ? 17.445 3.809 -4.084 1.00 72.31 621 THR A N 1
ATOM 4360 C CA . THR A 1 621 ? 18.257 2.932 -4.945 1.00 72.31 621 THR A CA 1
ATOM 4361 C C . THR A 1 621 ? 17.809 1.464 -4.802 1.00 72.31 621 THR A C 1
ATOM 4363 O O . THR A 1 621 ? 18.043 0.872 -3.750 1.00 72.31 621 THR A O 1
ATOM 4366 N N . SER A 1 622 ? 17.126 0.886 -5.805 1.00 82.69 622 SER A N 1
ATOM 4367 C CA . SER A 1 622 ? 16.656 -0.527 -5.831 1.00 82.69 622 SER A CA 1
ATOM 4368 C C . SER A 1 622 ? 17.027 -1.201 -7.163 1.00 82.69 622 SER A C 1
ATOM 4370 O O . SER A 1 622 ? 17.779 -0.627 -7.945 1.00 82.69 622 SER A O 1
ATOM 4372 N N . ALA A 1 623 ? 16.554 -2.423 -7.426 1.00 85.38 623 ALA A N 1
ATOM 4373 C CA . ALA A 1 623 ? 16.852 -3.185 -8.645 1.00 85.38 623 ALA A CA 1
ATOM 4374 C C . ALA A 1 623 ? 16.292 -2.547 -9.932 1.00 85.38 623 ALA A C 1
ATOM 4376 O O . ALA A 1 623 ? 15.194 -1.995 -9.929 1.00 85.38 623 ALA A O 1
ATOM 4377 N N . ARG A 1 624 ? 17.024 -2.695 -11.048 1.00 84.06 624 ARG A N 1
ATOM 4378 C CA . ARG A 1 624 ? 16.581 -2.307 -12.399 1.00 84.06 624 ARG A CA 1
ATOM 4379 C C . ARG A 1 624 ? 16.381 -3.538 -13.281 1.00 84.06 624 ARG A C 1
ATOM 4381 O O . ARG A 1 624 ? 17.368 -4.165 -13.681 1.00 84.06 624 ARG A O 1
ATOM 4388 N N . SER A 1 625 ? 15.129 -3.855 -13.617 1.00 84.94 625 SER A N 1
ATOM 4389 C CA . SER A 1 625 ? 14.825 -4.994 -14.497 1.00 84.94 625 SER A CA 1
ATOM 4390 C C . SER A 1 625 ? 15.549 -4.889 -15.845 1.00 84.94 625 SER A C 1
ATOM 4392 O O . SER A 1 625 ? 15.679 -3.802 -16.420 1.00 84.94 625 SER A O 1
ATOM 4394 N N . GLY A 1 626 ? 16.032 -6.026 -16.346 1.00 81.81 626 GLY A N 1
ATOM 4395 C CA . GLY A 1 626 ? 16.730 -6.155 -17.627 1.00 81.81 626 GLY A CA 1
ATOM 4396 C C . GLY A 1 626 ? 18.218 -5.785 -17.594 1.00 81.81 626 GLY A C 1
ATOM 4397 O O . GLY A 1 626 ? 18.867 -5.775 -18.640 1.00 81.81 626 GLY A O 1
ATOM 4398 N N . THR A 1 627 ? 18.782 -5.476 -16.420 1.00 82.62 627 THR A N 1
ATOM 4399 C CA . THR A 1 627 ? 20.193 -5.055 -16.270 1.00 82.62 627 THR A CA 1
ATOM 4400 C C . THR A 1 627 ? 21.091 -6.049 -15.529 1.00 82.62 627 THR A C 1
ATOM 4402 O O . THR A 1 627 ? 22.305 -5.851 -15.462 1.00 82.62 627 THR A O 1
ATOM 4405 N N . GLY A 1 628 ? 20.521 -7.103 -14.946 1.00 84.69 628 GLY A N 1
ATOM 4406 C CA . GLY A 1 628 ? 21.213 -8.166 -14.217 1.00 84.69 628 GLY A CA 1
ATOM 4407 C C . GLY A 1 628 ? 21.754 -7.770 -12.839 1.00 84.69 628 GLY A C 1
ATOM 4408 O O . GLY A 1 628 ? 21.711 -8.586 -11.925 1.00 84.69 628 GLY A O 1
ATOM 4409 N N . ASN A 1 629 ? 22.253 -6.545 -12.657 1.00 81.75 629 ASN A N 1
ATOM 4410 C CA . ASN A 1 629 ? 22.712 -6.031 -11.357 1.00 81.75 629 ASN A CA 1
ATOM 4411 C C . ASN A 1 629 ? 22.618 -4.498 -11.197 1.00 81.75 629 ASN A C 1
ATOM 4413 O O . ASN A 1 629 ? 23.186 -3.945 -10.253 1.00 81.75 629 ASN A O 1
ATOM 4417 N N . GLY A 1 630 ? 21.969 -3.795 -12.126 1.00 73.12 630 GLY A N 1
ATOM 4418 C CA . GLY A 1 630 ? 21.876 -2.338 -12.141 1.00 73.12 630 GLY A CA 1
ATOM 4419 C C . GLY A 1 630 ? 20.891 -1.776 -11.116 1.00 73.12 630 GLY A C 1
ATOM 4420 O O . GLY A 1 630 ? 19.966 -2.449 -10.668 1.00 73.12 630 GLY A O 1
ATOM 4421 N N . LEU A 1 631 ? 21.095 -0.507 -10.757 1.00 76.00 631 LEU A N 1
ATOM 4422 C CA . LEU A 1 631 ? 20.208 0.222 -9.853 1.00 76.00 631 LEU A CA 1
ATOM 4423 C C . LEU A 1 631 ? 19.192 1.088 -10.610 1.00 76.00 631 LEU A C 1
ATOM 4425 O O . LEU A 1 631 ? 19.470 1.532 -11.729 1.00 76.00 631 LEU A O 1
ATOM 4429 N N . TYR A 1 632 ? 18.046 1.351 -9.982 1.00 70.56 632 TYR A N 1
ATOM 4430 C CA . TYR A 1 632 ? 16.987 2.240 -10.468 1.00 70.56 632 TYR A CA 1
ATOM 4431 C C . TYR A 1 632 ? 16.489 3.185 -9.361 1.00 70.56 632 TYR A C 1
ATOM 4433 O O . TYR A 1 632 ? 16.604 2.851 -8.178 1.00 70.56 632 TYR A O 1
ATOM 4441 N N . VAL A 1 633 ? 15.997 4.364 -9.771 1.00 64.88 633 VAL A N 1
ATOM 4442 C CA . VAL A 1 633 ? 15.600 5.504 -8.919 1.00 64.88 633 VAL A CA 1
ATOM 4443 C C . VAL A 1 633 ? 14.433 6.260 -9.581 1.00 64.88 633 VAL A C 1
ATOM 4445 O O . VAL A 1 633 ? 14.558 6.687 -10.726 1.00 64.88 633 VAL A O 1
ATOM 4448 N N . ILE A 1 634 ? 13.306 6.419 -8.875 1.00 62.31 634 ILE A N 1
ATOM 4449 C CA . ILE A 1 634 ? 12.011 6.951 -9.363 1.00 62.31 634 ILE A CA 1
ATOM 4450 C C . ILE A 1 634 ? 11.112 7.585 -8.237 1.00 62.31 634 ILE A C 1
ATOM 4452 O O . ILE A 1 634 ? 10.511 6.800 -7.543 1.00 62.31 634 ILE A O 1
ATOM 4456 N N . SER A 1 635 ? 10.976 8.926 -8.041 1.00 60.38 635 SER A N 1
ATOM 4457 C CA . SER A 1 635 ? 10.011 9.846 -7.265 1.00 60.38 635 SER A CA 1
ATOM 4458 C C . SER A 1 635 ? 9.228 9.681 -5.874 1.00 60.38 635 SER A C 1
ATOM 4460 O O . SER A 1 635 ? 9.623 10.415 -4.977 1.00 60.38 635 SER A O 1
ATOM 4462 N N . GLY A 1 636 ? 8.109 8.929 -5.662 1.00 61.28 636 GLY A N 1
ATOM 4463 C CA . GLY A 1 636 ? 7.012 8.975 -4.616 1.00 61.28 636 GLY A CA 1
ATOM 4464 C C . GLY A 1 636 ? 6.403 7.721 -3.873 1.00 61.28 636 GLY A C 1
ATOM 4465 O O . GLY A 1 636 ? 7.123 7.077 -3.114 1.00 61.28 636 GLY A O 1
ATOM 4466 N N . THR A 1 637 ? 5.075 7.421 -3.924 1.00 70.06 637 THR A N 1
ATOM 4467 C CA . THR A 1 637 ? 4.390 6.491 -2.948 1.00 70.06 637 THR A CA 1
ATOM 4468 C C . THR A 1 637 ? 4.463 4.973 -3.189 1.00 70.06 637 THR A C 1
ATOM 4470 O O . THR A 1 637 ? 4.453 4.224 -2.205 1.00 70.06 637 THR A O 1
ATOM 4473 N N . SER A 1 638 ? 4.544 4.470 -4.426 1.00 77.75 638 SER A N 1
ATOM 4474 C CA . SER A 1 638 ? 4.606 3.014 -4.697 1.00 77.75 638 SER A CA 1
ATOM 4475 C C . SER A 1 638 ? 5.773 2.289 -4.048 1.00 77.75 638 SER A C 1
ATOM 4477 O O . SER A 1 638 ? 5.732 1.074 -3.879 1.00 77.75 638 SER A O 1
ATOM 4479 N N . MET A 1 639 ? 6.813 3.013 -3.673 1.00 78.00 639 MET A N 1
ATOM 4480 C CA . MET A 1 639 ? 7.985 2.488 -2.999 1.00 78.00 639 MET A CA 1
ATOM 4481 C C . MET A 1 639 ? 8.023 2.882 -1.514 1.00 78.00 639 MET A C 1
ATOM 4483 O O . MET A 1 639 ? 8.759 2.259 -0.753 1.00 78.00 639 MET A O 1
ATOM 4487 N N . ALA A 1 640 ? 7.140 3.780 -1.063 1.00 82.44 640 ALA A N 1
ATOM 4488 C CA . ALA A 1 640 ? 6.816 3.931 0.352 1.00 82.44 640 ALA A CA 1
ATOM 4489 C C . ALA A 1 640 ? 6.038 2.709 0.872 1.00 82.44 640 ALA A C 1
ATOM 4491 O O . ALA A 1 640 ? 6.364 2.185 1.937 1.00 82.44 640 ALA A O 1
ATOM 4492 N N . SER A 1 641 ? 5.089 2.180 0.089 1.00 90.56 641 SER A N 1
ATOM 4493 C CA . SER A 1 641 ? 4.366 0.932 0.401 1.00 90.56 641 SER A CA 1
ATOM 4494 C C . SER A 1 641 ? 5.292 -0.242 0.797 1.00 90.56 641 SER A C 1
ATOM 4496 O O . SER A 1 641 ? 5.174 -0.735 1.924 1.00 90.56 641 SER A O 1
ATOM 4498 N N . PRO A 1 642 ? 6.289 -0.660 -0.015 1.00 93.81 642 PRO A N 1
ATOM 4499 C CA . PRO A 1 642 ? 7.148 -1.799 0.299 1.00 93.81 642 PRO A CA 1
ATOM 4500 C C . PRO A 1 642 ? 8.046 -1.630 1.536 1.00 93.81 642 PRO A C 1
ATOM 4502 O O . PRO A 1 642 ? 8.497 -2.646 2.069 1.00 93.81 642 PRO A O 1
ATOM 4505 N N . HIS A 1 643 ? 8.245 -0.413 2.066 1.00 91.19 643 HIS A N 1
ATOM 4506 C CA . HIS A 1 643 ? 8.819 -0.243 3.411 1.00 91.19 643 HIS A CA 1
ATOM 4507 C C . HIS A 1 643 ? 7.941 -0.869 4.469 1.00 91.19 643 HIS A C 1
ATOM 4509 O O . HIS A 1 643 ? 8.404 -1.653 5.296 1.00 91.19 643 HIS A O 1
ATOM 4515 N N . VAL A 1 644 ? 6.662 -0.514 4.421 1.00 96.06 644 VAL A N 1
ATOM 4516 C CA . VAL A 1 644 ? 5.662 -0.959 5.379 1.00 96.06 644 VAL A CA 1
ATOM 4517 C C . VAL A 1 644 ? 5.318 -2.431 5.137 1.00 96.06 644 VAL A C 1
ATOM 4519 O O . VAL A 1 644 ? 5.096 -3.147 6.104 1.00 96.06 644 VAL A O 1
ATOM 4522 N N . THR A 1 645 ? 5.413 -2.928 3.899 1.00 97.81 645 THR A N 1
ATOM 4523 C CA . THR A 1 645 ? 5.354 -4.366 3.568 1.00 97.81 645 THR A CA 1
ATOM 4524 C C . THR A 1 645 ? 6.485 -5.155 4.223 1.00 97.81 645 THR A C 1
ATOM 4526 O O . THR A 1 645 ? 6.226 -6.110 4.956 1.00 97.81 645 THR A O 1
ATOM 4529 N N . GLY A 1 646 ? 7.746 -4.769 4.002 1.00 95.12 646 GLY A N 1
ATOM 4530 C CA . GLY A 1 646 ? 8.878 -5.463 4.617 1.00 95.12 646 GLY A CA 1
ATOM 4531 C C . GLY A 1 646 ? 8.834 -5.364 6.144 1.00 95.12 646 GLY A C 1
ATOM 4532 O O . GLY A 1 646 ? 9.021 -6.353 6.844 1.00 95.12 646 GLY A O 1
ATOM 4533 N N . PHE A 1 647 ? 8.476 -4.201 6.684 1.00 94.81 647 PHE A N 1
ATOM 4534 C CA . PHE A 1 647 ? 8.309 -3.980 8.120 1.00 94.81 647 PHE A CA 1
ATOM 4535 C C . PHE A 1 647 ? 7.171 -4.833 8.713 1.00 94.81 647 PHE A C 1
ATOM 4537 O O . PHE A 1 647 ? 7.353 -5.480 9.748 1.00 94.81 647 PHE A O 1
ATOM 4544 N N . ALA A 1 648 ? 6.034 -4.943 8.024 1.00 97.06 648 ALA A N 1
ATOM 4545 C CA . ALA A 1 648 ? 4.963 -5.868 8.379 1.00 97.06 648 ALA A CA 1
ATOM 4546 C C . ALA A 1 648 ? 5.425 -7.335 8.334 1.00 97.06 648 ALA A C 1
ATOM 4548 O O . ALA A 1 648 ? 4.971 -8.129 9.157 1.00 97.06 648 ALA A O 1
ATOM 4549 N N . ALA A 1 649 ? 6.366 -7.695 7.453 1.00 96.12 649 ALA A N 1
ATOM 4550 C CA . ALA A 1 649 ? 6.995 -9.015 7.448 1.00 96.12 649 ALA A CA 1
ATOM 4551 C C . ALA A 1 649 ? 7.954 -9.225 8.640 1.00 96.12 649 ALA A C 1
ATOM 4553 O O . ALA A 1 649 ? 7.945 -10.305 9.230 1.00 96.12 649 ALA A O 1
ATOM 4554 N N . LEU A 1 650 ? 8.706 -8.203 9.078 1.00 94.12 650 LEU A N 1
ATOM 4555 C CA . LEU A 1 650 ? 9.496 -8.264 10.324 1.00 94.12 650 LEU A CA 1
ATOM 4556 C C . LEU A 1 650 ? 8.587 -8.511 11.542 1.00 94.12 650 LEU A C 1
ATOM 4558 O O . LEU A 1 650 ? 8.845 -9.404 12.354 1.00 94.12 650 LEU A O 1
ATOM 4562 N N . LEU A 1 651 ? 7.477 -7.772 11.636 1.00 95.06 651 LEU A N 1
ATOM 4563 C CA . LEU A 1 651 ? 6.487 -7.953 12.699 1.00 95.06 651 LEU A CA 1
ATOM 4564 C C . LEU A 1 651 ? 5.749 -9.294 12.585 1.00 95.06 651 LEU A C 1
ATOM 4566 O O . LEU A 1 651 ? 5.516 -9.931 13.608 1.00 95.06 651 LEU A O 1
ATOM 4570 N N . ARG A 1 652 ? 5.433 -9.783 11.380 1.00 94.88 652 ARG A N 1
ATOM 4571 C CA . ARG A 1 652 ? 4.866 -11.128 11.181 1.00 94.88 652 ARG A CA 1
ATOM 4572 C C . ARG A 1 652 ? 5.851 -12.226 11.587 1.00 94.88 652 ARG A C 1
ATOM 4574 O O . ARG A 1 652 ? 5.406 -13.223 12.145 1.00 94.88 652 ARG A O 1
ATOM 4581 N N . HIS A 1 653 ? 7.158 -12.051 11.390 1.00 93.06 653 HIS A N 1
ATOM 4582 C CA . HIS A 1 653 ? 8.159 -13.002 11.883 1.00 93.06 653 HIS A CA 1
ATOM 4583 C C . HIS A 1 653 ? 8.127 -13.065 13.428 1.00 93.06 653 HIS A C 1
ATOM 4585 O O . HIS A 1 653 ? 7.940 -14.152 13.977 1.00 93.06 653 HIS A O 1
ATOM 4591 N N . LYS A 1 654 ? 8.187 -11.924 14.139 1.00 91.25 654 LYS A N 1
ATOM 4592 C CA . LYS A 1 654 ? 8.112 -11.889 15.623 1.00 91.25 654 LYS A CA 1
ATOM 4593 C C . LYS A 1 654 ? 6.757 -12.343 16.182 1.00 91.25 654 LYS A C 1
ATOM 4595 O O . LYS A 1 654 ? 6.707 -13.073 17.171 1.00 91.25 654 LYS A O 1
ATOM 4600 N N . TYR A 1 655 ? 5.658 -11.925 15.560 1.00 89.62 655 TYR A N 1
ATOM 4601 C CA . TYR A 1 655 ? 4.284 -12.105 16.039 1.00 89.62 655 TYR A CA 1
ATOM 4602 C C . TYR A 1 655 ? 3.474 -13.023 15.105 1.00 89.62 655 TYR A C 1
ATOM 4604 O O . TYR A 1 655 ? 2.366 -12.688 14.680 1.00 89.62 655 TYR A O 1
ATOM 4612 N N . THR A 1 656 ? 4.015 -14.204 14.791 1.00 86.38 656 THR A N 1
ATOM 4613 C CA . THR A 1 656 ? 3.523 -15.117 13.737 1.00 86.38 656 THR A CA 1
ATOM 4614 C C . THR A 1 656 ? 2.010 -15.339 13.754 1.00 86.38 656 THR A C 1
ATOM 4616 O O . THR A 1 656 ? 1.358 -15.230 12.718 1.00 86.38 656 THR A O 1
ATOM 4619 N N . SER A 1 657 ? 1.427 -15.579 14.933 1.00 83.81 657 SER A N 1
ATOM 4620 C CA . SER A 1 657 ? -0.004 -15.862 15.111 1.00 83.81 657 SER A CA 1
ATOM 4621 C C . SER A 1 657 ? -0.869 -14.654 15.507 1.00 83.81 657 SER A C 1
ATOM 4623 O O . SER A 1 657 ? -2.007 -14.852 15.932 1.00 83.81 657 SER A O 1
ATOM 4625 N N . ALA A 1 658 ? -0.361 -13.419 15.438 1.00 89.31 658 ALA A N 1
ATOM 4626 C CA . ALA A 1 658 ? -1.148 -12.233 15.783 1.00 89.31 658 ALA A CA 1
ATOM 4627 C C . ALA A 1 658 ? -2.196 -11.890 14.697 1.00 89.31 658 ALA A C 1
ATOM 4629 O O . ALA A 1 658 ? -1.926 -12.080 13.501 1.00 89.31 658 ALA A O 1
ATOM 4630 N N . PRO A 1 659 ? -3.373 -11.352 15.080 1.00 90.69 659 PRO A N 1
ATOM 4631 C CA . PRO A 1 659 ? -4.333 -10.769 14.143 1.00 90.69 659 PRO A CA 1
ATOM 4632 C C . PRO A 1 659 ? -3.707 -9.648 13.306 1.00 90.69 659 PRO A C 1
ATOM 4634 O O . PRO A 1 659 ? -2.857 -8.906 13.796 1.00 90.69 659 PRO A O 1
ATOM 4637 N N . VAL A 1 660 ? -4.162 -9.470 12.063 1.00 93.69 660 VAL A N 1
ATOM 4638 C CA . VAL A 1 660 ? -3.636 -8.406 11.186 1.00 93.69 660 VAL A CA 1
ATOM 4639 C C . VAL A 1 660 ? -3.882 -7.016 11.777 1.00 93.69 660 VAL A C 1
ATOM 4641 O O . VAL A 1 660 ? -2.973 -6.193 11.774 1.00 93.69 660 VAL A O 1
ATOM 4644 N N . SER A 1 661 ? -5.046 -6.778 12.388 1.00 92.12 661 SER A N 1
ATOM 4645 C CA . SER A 1 661 ? -5.344 -5.520 13.083 1.00 92.12 661 SER A CA 1
ATOM 4646 C C . SER A 1 661 ? -4.425 -5.246 14.281 1.00 92.12 661 SER A C 1
ATOM 4648 O O . SER A 1 661 ? -4.145 -4.086 14.559 1.00 92.12 661 SER A O 1
ATOM 4650 N N . GLN A 1 662 ? -3.856 -6.271 14.931 1.00 94.06 662 GLN A N 1
ATOM 4651 C CA . GLN A 1 662 ? -2.806 -6.083 15.942 1.00 94.06 662 GLN A CA 1
ATOM 4652 C C . GLN A 1 662 ? -1.466 -5.676 15.307 1.00 94.06 662 GLN A C 1
ATOM 4654 O O . GLN A 1 662 ? -0.817 -4.769 15.820 1.00 94.06 662 GLN A O 1
ATOM 4659 N N . ILE A 1 663 ? -1.059 -6.294 14.190 1.00 95.62 663 ILE A N 1
ATOM 4660 C CA . ILE A 1 663 ? 0.162 -5.895 13.461 1.00 95.62 663 ILE A CA 1
ATOM 4661 C C . ILE A 1 663 ? 0.032 -4.454 12.949 1.00 95.62 663 ILE A C 1
ATOM 4663 O O . ILE A 1 663 ? 0.929 -3.638 13.146 1.00 95.62 663 ILE A O 1
ATOM 4667 N N . LYS A 1 664 ? -1.118 -4.115 12.357 1.00 96.56 664 LYS A N 1
ATOM 4668 C CA . LYS A 1 664 ? -1.439 -2.759 11.907 1.00 96.56 664 LYS A CA 1
ATOM 4669 C C . LYS A 1 664 ? -1.471 -1.756 13.061 1.00 96.56 664 LYS A C 1
ATOM 4671 O O . LYS A 1 664 ? -0.943 -0.660 12.902 1.00 96.56 664 LYS A O 1
ATOM 4676 N N . ALA A 1 665 ? -2.040 -2.120 14.213 1.00 96.19 665 ALA A N 1
ATOM 4677 C CA . ALA A 1 665 ? -2.021 -1.265 15.395 1.00 96.19 665 ALA A CA 1
ATOM 4678 C C . ALA A 1 665 ? -0.586 -0.989 15.863 1.00 96.19 665 ALA A C 1
ATOM 4680 O O . ALA A 1 665 ? -0.260 0.173 16.048 1.00 96.19 665 ALA A O 1
ATOM 4681 N N . LEU A 1 666 ? 0.297 -1.994 15.942 1.00 95.38 666 LEU A N 1
ATOM 4682 C CA . LEU A 1 666 ? 1.720 -1.781 16.262 1.00 95.38 666 LEU A CA 1
ATOM 4683 C C . LEU A 1 666 ? 2.368 -0.768 15.294 1.00 95.38 666 LEU A C 1
ATOM 4685 O O . LEU A 1 666 ? 2.884 0.253 15.742 1.00 95.38 666 LEU A O 1
ATOM 4689 N N . ILE A 1 667 ? 2.245 -0.992 13.977 1.00 96.38 667 ILE A N 1
ATOM 4690 C CA . ILE A 1 667 ? 2.778 -0.105 12.919 1.00 96.38 667 ILE A CA 1
ATOM 4691 C C . ILE A 1 667 ? 2.245 1.330 13.048 1.00 96.38 667 ILE A C 1
ATOM 4693 O O . ILE A 1 667 ? 3.006 2.290 12.946 1.00 96.38 667 ILE A O 1
ATOM 4697 N N . MET A 1 668 ? 0.935 1.491 13.252 1.00 97.06 668 MET A N 1
ATOM 4698 C CA . MET A 1 668 ? 0.297 2.806 13.350 1.00 97.06 668 MET A CA 1
ATOM 4699 C C . MET A 1 668 ? 0.554 3.492 14.690 1.00 97.06 668 MET A C 1
ATOM 4701 O O . MET A 1 668 ? 0.639 4.717 14.730 1.00 97.06 668 MET A O 1
ATOM 4705 N N . ASN A 1 669 ? 0.659 2.752 15.791 1.00 95.88 669 ASN A N 1
ATOM 4706 C CA . ASN A 1 669 ? 0.818 3.344 17.111 1.00 95.88 669 ASN A CA 1
ATOM 4707 C C . ASN A 1 669 ? 2.230 3.904 17.310 1.00 95.88 669 ASN A C 1
ATOM 4709 O O . ASN A 1 669 ? 2.353 4.982 17.882 1.00 95.88 669 ASN A O 1
ATOM 4713 N N . THR A 1 670 ? 3.272 3.241 16.804 1.00 93.62 670 THR A N 1
ATOM 4714 C CA . THR A 1 670 ? 4.671 3.670 17.001 1.00 93.62 670 THR A CA 1
ATOM 4715 C C . THR A 1 670 ? 5.266 4.442 15.825 1.00 93.62 670 THR A C 1
ATOM 4717 O O . THR A 1 670 ? 6.461 4.729 15.824 1.00 93.62 670 THR A O 1
ATOM 4720 N N . ALA A 1 671 ? 4.459 4.821 14.829 1.00 92.31 671 ALA A N 1
ATOM 4721 C CA . ALA A 1 671 ? 4.838 5.777 13.786 1.00 92.31 671 ALA A CA 1
ATOM 4722 C C . ALA A 1 671 ? 4.956 7.200 14.379 1.00 92.31 671 ALA A C 1
ATOM 4724 O O . ALA A 1 671 ? 4.137 8.089 14.138 1.00 92.31 671 ALA A O 1
ATOM 4725 N N . ASN A 1 672 ? 5.946 7.384 15.255 1.00 84.00 672 ASN A N 1
ATOM 4726 C CA . ASN A 1 672 ? 6.083 8.514 16.170 1.00 84.00 672 ASN A CA 1
ATOM 4727 C C . ASN A 1 672 ? 6.932 9.673 15.609 1.00 84.00 672 ASN A C 1
ATOM 4729 O O . ASN A 1 672 ? 7.012 10.747 16.216 1.00 84.00 672 ASN A O 1
ATOM 4733 N N . HIS A 1 673 ? 7.484 9.532 14.407 1.00 84.06 673 HIS A N 1
ATOM 4734 C CA . HIS A 1 673 ? 8.162 10.628 13.719 1.00 84.06 673 HIS A CA 1
ATOM 4735 C C . HIS A 1 673 ? 7.129 11.590 13.131 1.00 84.06 673 HIS A C 1
ATOM 4737 O O . HIS A 1 673 ? 6.231 11.192 12.389 1.00 84.06 673 HIS A O 1
ATOM 4743 N N . ASN A 1 674 ? 7.211 12.868 13.502 1.00 84.31 674 ASN A N 1
ATOM 4744 C CA . ASN A 1 674 ? 6.393 13.913 12.881 1.00 84.31 674 ASN A CA 1
ATOM 4745 C C . ASN A 1 674 ? 6.882 14.151 11.445 1.00 84.31 674 ASN A C 1
ATOM 4747 O O . ASN A 1 674 ? 8.083 14.094 11.207 1.00 84.31 674 ASN A O 1
ATOM 4751 N N . VAL A 1 675 ? 5.971 14.455 10.521 1.00 79.50 675 VAL A N 1
ATOM 4752 C CA . VAL A 1 675 ? 6.284 14.748 9.112 1.00 79.50 675 VAL A CA 1
ATOM 4753 C C . VAL A 1 675 ? 5.776 16.152 8.779 1.00 79.50 675 VAL A C 1
ATOM 4755 O O . VAL A 1 675 ? 4.767 16.604 9.324 1.00 79.50 675 VAL A O 1
ATOM 4758 N N . PHE A 1 676 ? 6.509 16.879 7.941 1.00 72.19 676 PHE A N 1
ATOM 4759 C CA . PHE A 1 676 ? 6.460 18.336 7.866 1.00 72.19 676 PHE A CA 1
ATOM 4760 C C . PHE A 1 676 ? 6.281 18.879 6.443 1.00 72.19 676 PHE A C 1
ATOM 4762 O O . PHE A 1 676 ? 6.576 18.222 5.450 1.00 72.19 676 PHE A O 1
ATOM 4769 N N . THR A 1 677 ? 5.867 20.140 6.342 1.00 65.38 677 THR A N 1
ATOM 4770 C CA . THR A 1 677 ? 6.054 20.976 5.149 1.00 65.38 677 THR A CA 1
ATOM 4771 C C . THR A 1 677 ? 6.715 22.287 5.564 1.00 65.38 677 THR A C 1
ATOM 4773 O O . THR A 1 677 ? 6.119 23.145 6.220 1.00 65.38 677 THR A O 1
ATOM 4776 N N . GLY A 1 678 ? 7.997 22.433 5.234 1.00 63.50 678 GLY A N 1
ATOM 4777 C CA . GLY A 1 678 ? 8.852 23.472 5.796 1.00 63.50 678 GLY A CA 1
ATOM 4778 C C . GLY A 1 678 ? 8.935 23.331 7.317 1.00 63.50 678 GLY A C 1
ATOM 4779 O O . GLY A 1 678 ? 9.532 22.385 7.822 1.00 63.50 678 GLY A O 1
ATOM 4780 N N . ALA A 1 679 ? 8.323 24.276 8.036 1.00 68.44 679 ALA A N 1
ATOM 4781 C CA . ALA A 1 679 ? 8.246 24.291 9.501 1.00 68.44 679 ALA A CA 1
ATOM 4782 C C . ALA A 1 679 ? 6.875 23.857 10.066 1.00 68.44 679 ALA A C 1
ATOM 4784 O O . ALA A 1 679 ? 6.696 23.841 11.283 1.00 68.44 679 ALA A O 1
ATOM 4785 N N . LEU A 1 680 ? 5.899 23.543 9.208 1.00 67.69 680 LEU A N 1
ATOM 4786 C CA . LEU A 1 680 ? 4.573 23.081 9.616 1.00 67.69 680 LEU A CA 1
ATOM 4787 C C . LEU A 1 680 ? 4.602 21.573 9.870 1.00 67.69 680 LEU A C 1
ATOM 4789 O O . LEU A 1 680 ? 4.962 20.826 8.969 1.00 67.69 680 LEU A O 1
ATOM 4793 N N . ASN A 1 681 ? 4.223 21.135 11.072 1.00 80.38 681 ASN A N 1
ATOM 4794 C CA . ASN A 1 681 ? 3.981 19.723 11.384 1.00 80.38 681 ASN A CA 1
ATOM 4795 C C . ASN A 1 681 ? 2.597 19.337 10.851 1.00 80.38 681 ASN A C 1
ATOM 4797 O O . ASN A 1 681 ? 1.610 19.968 11.232 1.00 80.38 681 ASN A O 1
ATOM 4801 N N . LEU A 1 682 ? 2.533 18.355 9.956 1.00 80.19 682 LEU A N 1
ATOM 4802 C CA . LEU A 1 682 ? 1.333 18.075 9.175 1.00 80.19 682 LEU A CA 1
ATOM 4803 C C . LEU A 1 682 ? 0.260 17.320 9.971 1.00 80.19 682 LEU A C 1
ATOM 4805 O O . LEU A 1 682 ? 0.575 16.553 10.889 1.00 80.19 682 LEU A O 1
ATOM 4809 N N . PRO A 1 683 ? -1.024 17.508 9.621 1.00 85.81 683 PRO A N 1
ATOM 4810 C CA . PRO A 1 683 ? -2.115 16.816 10.278 1.00 85.81 683 PRO A CA 1
ATOM 4811 C C . PRO A 1 683 ? -2.390 15.427 9.668 1.00 85.81 683 PRO A C 1
ATOM 4813 O O . PRO A 1 683 ? -1.995 15.153 8.528 1.00 85.81 683 PRO A O 1
ATOM 4816 N N . PRO A 1 684 ? -3.073 14.530 10.408 1.00 88.62 684 PRO A N 1
ATOM 4817 C CA . PRO A 1 684 ? -3.225 13.123 10.033 1.00 88.62 684 PRO A CA 1
ATOM 4818 C C . PRO A 1 684 ? -3.792 12.825 8.644 1.00 88.62 684 PRO A C 1
ATOM 4820 O O . PRO A 1 684 ? -3.485 11.774 8.089 1.00 88.62 684 PRO A O 1
ATOM 4823 N N . GLN A 1 685 ? -4.580 13.721 8.045 1.00 81.75 685 GLN A N 1
ATOM 4824 C CA . GLN A 1 685 ? -5.086 13.543 6.681 1.00 81.75 685 GLN A CA 1
ATOM 4825 C C . GLN A 1 685 ? -3.992 13.600 5.597 1.00 81.75 685 GLN A C 1
ATOM 4827 O O . GLN A 1 685 ? -4.264 13.239 4.460 1.00 81.75 685 GLN A O 1
ATOM 4832 N N . HIS A 1 686 ? -2.752 13.974 5.932 1.00 77.75 686 HIS A N 1
ATOM 4833 C CA . HIS A 1 686 ? -1.593 13.828 5.038 1.00 77.75 686 HIS A CA 1
ATOM 4834 C C . HIS A 1 686 ? -0.696 12.638 5.409 1.00 77.75 686 HIS A C 1
ATOM 4836 O O . HIS A 1 686 ? -0.115 12.022 4.524 1.00 77.75 686 HIS A O 1
ATOM 4842 N N . VAL A 1 687 ? -0.556 12.327 6.705 1.00 84.44 687 VAL A N 1
ATOM 4843 C CA . VAL A 1 687 ? 0.557 11.497 7.228 1.00 84.44 687 VAL A CA 1
ATOM 4844 C C . VAL A 1 687 ? 0.124 10.324 8.120 1.00 84.44 687 VAL A C 1
ATOM 4846 O O . VAL A 1 687 ? 0.958 9.595 8.658 1.00 84.44 687 VAL A O 1
ATOM 4849 N N . GLY A 1 688 ? -1.182 10.146 8.334 1.00 91.19 688 GLY A N 1
ATOM 4850 C CA . GLY A 1 688 ? -1.712 9.196 9.309 1.00 91.19 688 GLY A CA 1
ATOM 4851 C C . GLY A 1 688 ? -1.200 9.498 10.721 1.00 91.19 688 GLY A C 1
ATOM 4852 O O . GLY A 1 688 ? -1.389 10.599 11.238 1.00 91.19 688 GLY A O 1
ATOM 4853 N N . SER A 1 689 ? -0.530 8.534 11.352 1.00 92.31 689 SER A N 1
ATOM 4854 C CA . SER A 1 689 ? 0.142 8.736 12.650 1.00 92.31 689 SER A CA 1
ATOM 4855 C C . SER A 1 689 ? 1.449 9.545 12.590 1.00 92.31 689 SER A C 1
ATOM 4857 O O . SER A 1 689 ? 1.880 10.089 13.615 1.00 92.31 689 SER A O 1
ATOM 4859 N N . GLY A 1 690 ? 2.083 9.616 11.416 1.00 90.19 690 GLY A N 1
ATOM 4860 C CA . GLY A 1 690 ? 3.473 10.038 11.233 1.00 90.19 690 GLY A CA 1
ATOM 4861 C C . GLY A 1 690 ? 4.270 9.028 10.399 1.00 90.19 690 GLY A C 1
ATOM 4862 O O . GLY A 1 690 ? 3.702 8.079 9.849 1.00 90.19 690 GLY A O 1
ATOM 4863 N N . ARG A 1 691 ? 5.595 9.209 10.312 1.00 90.06 691 ARG A N 1
ATOM 4864 C CA . ARG A 1 691 ? 6.468 8.230 9.646 1.00 90.06 691 ARG A CA 1
ATOM 4865 C C . ARG A 1 691 ? 6.701 7.005 10.538 1.00 90.06 691 ARG A C 1
ATOM 4867 O O . ARG A 1 691 ? 6.958 7.143 11.734 1.00 90.06 691 ARG A O 1
ATOM 4874 N N . VAL A 1 692 ? 6.634 5.819 9.927 1.00 90.50 692 VAL A N 1
ATOM 4875 C CA . VAL A 1 692 ? 6.895 4.521 10.569 1.00 90.50 692 VAL A CA 1
ATOM 4876 C C . VAL A 1 692 ? 8.282 4.415 11.207 1.00 90.50 692 VAL A C 1
ATOM 4878 O O . VAL A 1 692 ? 9.260 5.003 10.736 1.00 90.50 692 VAL A O 1
ATOM 4881 N N . ASP A 1 693 ? 8.353 3.589 12.250 1.00 86.56 693 ASP A N 1
ATOM 4882 C CA . ASP A 1 693 ? 9.587 3.199 12.921 1.00 86.56 693 ASP A CA 1
ATOM 4883 C C . ASP A 1 693 ? 9.568 1.701 13.249 1.00 86.56 693 ASP A C 1
ATOM 4885 O O . ASP A 1 693 ? 8.657 1.216 13.929 1.00 86.56 693 ASP A O 1
ATOM 4889 N N . ALA A 1 694 ? 10.559 0.968 12.740 1.00 84.75 694 ALA A N 1
ATOM 4890 C CA . ALA A 1 694 ? 10.592 -0.484 12.846 1.00 84.75 694 ALA A CA 1
ATOM 4891 C C . ALA A 1 694 ? 11.069 -0.997 14.216 1.00 84.75 694 ALA A C 1
ATOM 4893 O O . ALA A 1 694 ? 10.637 -2.068 14.647 1.00 84.75 694 ALA A O 1
ATOM 4894 N N . VAL A 1 695 ? 11.917 -0.236 14.917 1.00 80.94 695 VAL A N 1
ATOM 4895 C CA . VAL A 1 695 ? 12.433 -0.604 16.246 1.00 80.94 695 VAL A CA 1
ATOM 4896 C C . VAL A 1 695 ? 11.366 -0.368 17.305 1.00 80.94 695 VAL A C 1
ATOM 4898 O O . VAL A 1 695 ? 11.093 -1.239 18.128 1.00 80.94 695 VAL A O 1
ATOM 4901 N N . ASP A 1 696 ? 10.713 0.789 17.252 1.00 85.12 696 ASP A N 1
ATOM 4902 C CA . ASP A 1 696 ? 9.749 1.170 18.279 1.00 85.12 696 ASP A CA 1
ATOM 4903 C C . ASP A 1 696 ? 8.503 0.266 18.243 1.00 85.12 696 ASP A C 1
ATOM 4905 O O . ASP A 1 696 ? 7.988 -0.101 19.298 1.00 85.12 696 ASP A O 1
ATOM 4909 N N . ALA A 1 697 ? 8.070 -0.186 17.056 1.00 88.12 697 ALA A N 1
ATOM 4910 C CA . ALA A 1 697 ? 6.995 -1.177 16.930 1.00 88.12 697 ALA A CA 1
ATOM 4911 C C . ALA A 1 697 ? 7.399 -2.574 17.391 1.00 88.12 697 ALA A C 1
ATOM 4913 O O . ALA A 1 697 ? 6.559 -3.296 17.931 1.00 88.12 697 ALA A O 1
ATOM 4914 N N . ILE A 1 698 ? 8.641 -3.001 17.125 1.00 84.25 698 ILE A N 1
ATOM 4915 C CA . ILE A 1 698 ? 9.007 -4.384 17.420 1.00 84.25 698 ILE A CA 1
ATOM 4916 C C . ILE A 1 698 ? 9.099 -4.620 18.927 1.00 84.25 698 ILE A C 1
ATOM 4918 O O . ILE A 1 698 ? 8.766 -5.718 19.363 1.00 84.25 698 ILE A O 1
ATOM 4922 N N . ASP A 1 699 ? 9.448 -3.610 19.727 1.00 81.81 699 ASP A N 1
ATOM 4923 C CA . ASP A 1 699 ? 9.481 -3.689 21.197 1.00 81.81 699 ASP A CA 1
ATOM 4924 C C . ASP A 1 699 ? 8.276 -3.014 21.895 1.00 81.81 699 ASP A C 1
ATOM 4926 O O . ASP A 1 699 ? 8.276 -2.794 23.112 1.00 81.81 699 ASP A O 1
ATOM 4930 N N . ALA A 1 700 ? 7.198 -2.744 21.150 1.00 87.50 700 ALA A N 1
ATOM 4931 C CA . ALA A 1 700 ? 5.934 -2.285 21.716 1.00 87.50 700 ALA A CA 1
ATOM 4932 C C . ALA A 1 700 ? 5.160 -3.433 22.395 1.00 87.50 700 ALA A C 1
ATOM 4934 O O . ALA A 1 700 ? 4.742 -4.412 21.773 1.00 87.50 700 ALA A O 1
ATOM 4935 N N . GLU A 1 701 ? 4.917 -3.279 23.699 1.00 90.31 701 GLU A N 1
ATOM 4936 C CA . GLU A 1 701 ? 4.114 -4.209 24.508 1.00 90.31 701 GLU A CA 1
ATOM 4937 C C . GLU A 1 701 ? 2.651 -3.748 24.687 1.00 90.31 701 GLU A C 1
ATOM 4939 O O . GLU A 1 701 ? 1.876 -4.399 25.385 1.00 90.31 701 GLU A O 1
ATOM 4944 N N . ILE A 1 702 ? 2.243 -2.641 24.054 1.00 93.25 702 ILE A N 1
ATOM 4945 C CA . ILE A 1 702 ? 0.905 -2.036 24.167 1.00 93.25 702 ILE A CA 1
ATOM 4946 C C . ILE A 1 702 ? 0.415 -1.623 22.769 1.00 93.25 702 ILE A C 1
ATOM 4948 O O . ILE A 1 702 ? 1.206 -1.178 21.942 1.00 93.25 702 ILE A O 1
ATOM 4952 N N . ILE A 1 703 ? -0.893 -1.742 22.520 1.00 95.25 703 ILE A N 1
ATOM 4953 C CA . ILE A 1 703 ? -1.581 -1.215 21.326 1.00 95.25 703 ILE A CA 1
ATOM 4954 C C . ILE A 1 703 ? -2.807 -0.380 21.716 1.00 95.25 703 ILE A C 1
ATOM 4956 O O . ILE A 1 703 ? -3.404 -0.602 22.774 1.00 95.25 703 ILE A O 1
ATOM 4960 N N . ALA A 1 704 ? -3.224 0.539 20.845 1.00 96.50 704 ALA A N 1
ATOM 4961 C CA . ALA A 1 704 ? -4.424 1.356 21.014 1.00 96.50 704 ALA A CA 1
ATOM 4962 C C . ALA A 1 704 ? -5.197 1.529 19.693 1.00 96.50 704 ALA A C 1
ATOM 4964 O O . ALA A 1 704 ? -4.600 1.824 18.659 1.00 96.50 704 ALA A O 1
ATOM 4965 N N . TYR A 1 705 ? -6.523 1.350 19.719 1.00 96.19 705 TYR A N 1
ATOM 4966 C CA . TYR A 1 705 ? -7.383 1.367 18.524 1.00 96.19 705 TYR A CA 1
ATOM 4967 C C . TYR A 1 705 ? -8.821 1.835 18.810 1.00 96.19 705 TYR A C 1
ATOM 4969 O O . TYR A 1 705 ? -9.368 1.610 19.892 1.00 96.19 705 TYR A O 1
ATOM 4977 N N . ALA A 1 706 ? -9.464 2.466 17.825 1.00 93.94 706 ALA A N 1
ATOM 4978 C CA . ALA A 1 706 ? -10.878 2.840 17.870 1.00 93.94 706 ALA A CA 1
ATOM 4979 C C . ALA A 1 706 ? -11.798 1.604 17.988 1.00 93.94 706 ALA A C 1
ATOM 4981 O O . ALA A 1 706 ? -11.640 0.624 17.267 1.00 93.94 706 ALA A O 1
ATOM 4982 N N . THR A 1 707 ? -12.771 1.616 18.905 1.00 93.19 707 THR A N 1
ATOM 4983 C CA . THR A 1 707 ? -13.608 0.424 19.194 1.00 93.19 707 THR A CA 1
ATOM 4984 C C . THR A 1 707 ? -14.730 0.164 18.187 1.00 93.19 707 THR A C 1
ATOM 4986 O O . THR A 1 707 ? -15.207 -0.967 18.067 1.00 93.19 707 THR A O 1
ATOM 4989 N N . ASP A 1 708 ? -15.170 1.188 17.462 1.00 87.31 708 ASP A N 1
ATOM 4990 C CA . ASP A 1 708 ? -16.204 1.094 16.435 1.00 87.31 708 ASP A CA 1
ATOM 4991 C C . ASP A 1 708 ? -15.650 0.531 15.117 1.00 87.31 708 ASP A C 1
ATOM 4993 O O . ASP A 1 708 ? -16.271 -0.364 14.528 1.00 87.31 708 ASP A O 1
ATOM 4997 N N . ASN A 1 709 ? -14.454 0.976 14.722 1.00 86.75 709 ASN A N 1
ATOM 4998 C CA . ASN A 1 709 ? -13.697 0.511 13.557 1.00 86.75 709 ASN A CA 1
ATOM 4999 C C . ASN A 1 709 ? -12.249 0.117 13.952 1.00 86.75 709 ASN A C 1
ATOM 5001 O O . ASN A 1 709 ? -11.310 0.877 13.698 1.00 86.75 709 ASN A O 1
ATOM 5005 N N . PRO A 1 710 ? -12.053 -1.053 14.598 1.00 88.81 710 PRO A N 1
ATOM 5006 C CA . PRO A 1 710 ? -10.743 -1.472 15.103 1.00 88.81 710 PRO A CA 1
ATOM 5007 C C . PRO A 1 710 ? -9.733 -1.753 13.989 1.00 88.81 710 PRO A C 1
ATOM 5009 O O . PRO A 1 710 ? -8.540 -1.542 14.184 1.00 88.81 710 PRO A O 1
ATOM 5012 N N . ASP A 1 711 ? -10.197 -2.174 12.813 1.00 88.25 711 ASP A N 1
ATOM 5013 C CA . ASP A 1 711 ? -9.334 -2.546 11.693 1.00 88.25 711 ASP A CA 1
ATOM 5014 C C . ASP A 1 711 ? -8.734 -1.319 10.979 1.00 88.25 711 ASP A C 1
ATOM 5016 O O . ASP A 1 711 ? -7.629 -1.402 10.439 1.00 88.25 711 ASP A O 1
ATOM 5020 N N . ASN A 1 712 ? -9.378 -0.144 11.061 1.00 87.44 712 ASN A N 1
ATOM 5021 C CA . ASN A 1 712 ? -8.740 1.116 10.664 1.00 87.44 712 ASN A CA 1
ATOM 5022 C C . ASN A 1 712 ? -7.795 1.697 11.734 1.00 87.44 712 ASN A C 1
ATOM 5024 O O . ASN A 1 712 ? -6.947 2.523 11.396 1.00 87.44 712 ASN A O 1
ATOM 5028 N N . VAL A 1 713 ? -7.923 1.281 13.001 1.00 93.81 713 VAL A N 1
ATOM 5029 C CA . VAL A 1 713 ? -7.202 1.781 14.196 1.00 93.81 713 VAL A CA 1
ATOM 5030 C C . VAL A 1 713 ? -7.499 3.249 14.552 1.00 93.81 713 VAL A C 1
ATOM 5032 O O . VAL A 1 713 ? -7.767 3.546 15.717 1.00 93.81 713 VAL A O 1
ATOM 5035 N N . ALA A 1 714 ? -7.482 4.163 13.579 1.00 92.06 714 ALA A N 1
ATOM 5036 C CA . ALA A 1 714 ? -7.686 5.600 13.753 1.00 92.06 714 ALA A CA 1
ATOM 5037 C C . ALA A 1 714 ? -9.147 5.999 14.037 1.00 92.06 714 ALA A C 1
ATOM 5039 O O . ALA A 1 714 ? -10.093 5.516 13.407 1.00 92.06 714 ALA A O 1
ATOM 5040 N N . LEU A 1 715 ? -9.319 6.968 14.938 1.00 92.44 715 LEU A N 1
ATOM 5041 C CA . LEU A 1 715 ? -10.602 7.446 15.441 1.00 92.44 715 LEU A CA 1
ATOM 5042 C C . LEU A 1 715 ? -11.194 8.535 14.531 1.00 92.44 715 LEU A C 1
ATOM 5044 O O . LEU A 1 715 ? -10.923 9.726 14.680 1.00 92.44 715 LEU A O 1
ATOM 5048 N N . SER A 1 716 ? -12.030 8.123 13.582 1.00 88.81 716 SER A N 1
ATOM 5049 C CA . SER A 1 716 ? -12.633 9.038 12.604 1.00 88.81 716 SER A CA 1
ATOM 5050 C C . SER A 1 716 ? -14.072 9.400 13.000 1.00 88.81 716 SER A C 1
ATOM 5052 O O . SER A 1 716 ? -14.879 8.515 13.274 1.00 88.81 716 SER A O 1
ATOM 5054 N N . PHE A 1 717 ? -14.423 10.687 13.049 1.00 87.62 717 PHE A N 1
ATOM 5055 C CA . PHE A 1 717 ? -15.728 11.186 13.518 1.00 87.62 717 PHE A CA 1
ATOM 5056 C C . PHE A 1 717 ? -16.783 11.394 12.412 1.00 87.62 717 PHE A C 1
ATOM 5058 O O . PHE A 1 717 ? -17.906 11.801 12.716 1.00 87.62 717 PHE A O 1
ATOM 5065 N N . GLY A 1 718 ? -16.469 11.073 11.152 1.00 80.50 718 GLY A N 1
ATOM 5066 C CA . GLY A 1 718 ? -17.404 11.216 10.030 1.00 80.50 718 GLY A CA 1
ATOM 5067 C C . GLY A 1 718 ? -17.563 12.663 9.544 1.00 80.50 718 GLY A C 1
ATOM 5068 O O . GLY A 1 718 ? -16.697 13.512 9.778 1.00 80.50 718 GLY A O 1
ATOM 5069 N N . TYR A 1 719 ? -18.708 12.940 8.911 1.00 76.00 719 TYR A N 1
ATOM 5070 C CA . TYR A 1 719 ? -19.227 14.293 8.686 1.00 76.00 719 TYR A CA 1
ATOM 5071 C C . TYR A 1 719 ? -20.273 14.644 9.770 1.00 76.00 719 TYR A C 1
ATOM 5073 O O . TYR A 1 719 ? -21.459 14.359 9.582 1.00 76.00 719 TYR A O 1
ATOM 5081 N N . PRO A 1 720 ? -19.906 15.253 10.915 1.00 78.25 720 PRO A N 1
ATOM 5082 C CA . PRO A 1 720 ? -20.884 15.822 11.838 1.00 78.25 720 PRO A CA 1
ATOM 5083 C C . PRO A 1 720 ? -21.786 16.861 11.158 1.00 78.25 720 PRO A C 1
ATOM 5085 O O . PRO A 1 720 ? -21.351 17.974 10.875 1.00 78.25 720 PRO A O 1
ATOM 5088 N N . HIS A 1 721 ? -23.054 16.529 10.914 1.00 78.06 721 HIS A N 1
ATOM 5089 C CA . HIS A 1 721 ? -24.042 17.494 10.426 1.00 78.06 721 HIS A CA 1
ATOM 5090 C C . HIS A 1 721 ? -24.545 18.362 11.592 1.00 78.06 721 HIS A C 1
ATOM 5092 O O . HIS A 1 721 ? -25.473 17.996 12.316 1.00 78.06 721 HIS A O 1
ATOM 5098 N N . VAL A 1 722 ? -23.912 19.519 11.782 1.00 78.06 722 VAL A N 1
ATOM 5099 C CA . VAL A 1 722 ? -24.201 20.473 12.858 1.00 78.06 722 VAL A CA 1
ATOM 5100 C C . VAL A 1 722 ? -25.317 21.419 12.416 1.00 78.06 722 VAL A C 1
ATOM 5102 O O . VAL A 1 722 ? -25.154 22.193 11.472 1.00 78.06 722 VAL A O 1
ATOM 5105 N N . LEU A 1 723 ? -26.467 21.378 13.091 1.00 78.38 723 LEU A N 1
ATOM 5106 C CA . LEU A 1 723 ? -27.549 22.331 12.841 1.00 78.38 723 LEU A CA 1
ATOM 5107 C C . LEU A 1 723 ? -27.112 23.734 13.294 1.00 78.38 723 LEU A C 1
ATOM 5109 O O . LEU A 1 723 ? -26.662 23.900 14.430 1.00 78.38 723 LEU A O 1
ATOM 5113 N N . THR A 1 724 ? -27.255 24.736 12.420 1.00 74.81 724 THR A N 1
ATOM 5114 C CA . THR A 1 724 ? -26.787 26.115 12.654 1.00 74.81 724 THR A CA 1
ATOM 5115 C C . THR A 1 724 ? -27.171 26.650 14.040 1.00 74.81 724 THR A C 1
ATOM 5117 O O . THR A 1 724 ? -28.352 26.707 14.387 1.00 74.81 724 THR A O 1
ATOM 5120 N N . GLY A 1 725 ? -26.185 27.107 14.818 1.00 72.44 725 GLY A N 1
ATOM 5121 C CA . GLY A 1 725 ? -26.406 27.701 16.141 1.00 72.44 725 GLY A CA 1
ATOM 5122 C C . GLY A 1 725 ? -26.758 26.696 17.246 1.00 72.44 725 GLY A C 1
ATOM 5123 O O . GLY A 1 725 ? -27.262 27.101 18.294 1.00 72.44 725 GLY A O 1
ATOM 5124 N N . THR A 1 726 ? -26.503 25.404 17.028 1.00 81.38 726 THR A N 1
ATOM 5125 C CA . THR A 1 726 ? -26.614 24.350 18.047 1.00 81.38 726 THR A CA 1
ATOM 5126 C C . THR A 1 726 ? -25.262 23.687 18.299 1.00 81.38 726 THR A C 1
ATOM 5128 O O . THR A 1 726 ? -24.379 23.716 17.443 1.00 81.38 726 THR A O 1
ATOM 5131 N N . THR A 1 727 ? -25.107 23.081 19.476 1.00 87.19 727 THR A N 1
ATOM 5132 C CA . THR A 1 727 ? -23.978 22.196 19.775 1.00 87.19 727 THR A CA 1
ATOM 5133 C C . THR A 1 727 ? -24.278 20.792 19.256 1.00 87.19 727 THR A C 1
ATOM 5135 O O . THR A 1 727 ? -25.277 20.188 19.650 1.00 87.19 727 THR A O 1
ATOM 5138 N N . TYR A 1 728 ? -23.395 20.255 18.420 1.00 87.50 728 TYR A N 1
ATOM 5139 C CA . TYR A 1 728 ? -23.295 18.825 18.150 1.00 87.50 728 TYR A CA 1
ATOM 5140 C C . TYR A 1 728 ? -22.209 18.232 19.051 1.00 87.50 728 TYR A C 1
ATOM 5142 O O . TYR A 1 728 ? -21.089 18.734 19.055 1.00 87.50 728 TYR A O 1
ATOM 5150 N N . THR A 1 729 ? -22.513 17.148 19.764 1.00 93.44 729 THR A N 1
ATOM 5151 C CA . THR A 1 729 ? -21.550 16.441 20.623 1.00 93.44 729 THR A CA 1
ATOM 5152 C C . THR A 1 729 ? -21.634 14.944 20.341 1.00 93.44 729 THR A C 1
ATOM 5154 O O . THR A 1 729 ? -22.725 14.369 20.359 1.00 93.44 729 THR A O 1
ATOM 5157 N N . VAL A 1 730 ? -20.493 14.296 20.102 1.00 92.75 730 VAL A N 1
ATOM 5158 C CA . VAL A 1 730 ? -20.387 12.841 19.922 1.00 92.75 730 VAL A CA 1
ATOM 5159 C C . VAL A 1 730 ? -19.174 12.301 20.674 1.00 92.75 730 VAL A C 1
ATOM 5161 O O . VAL A 1 730 ? -18.109 12.910 20.672 1.00 92.75 730 VAL A O 1
ATOM 5164 N N . THR A 1 731 ? -19.322 11.134 21.295 1.00 95.81 731 THR A N 1
ATOM 5165 C CA . THR A 1 731 ? -18.236 10.433 21.988 1.00 95.81 731 THR A CA 1
ATOM 5166 C C . THR A 1 731 ? -17.956 9.117 21.274 1.00 95.81 731 THR A C 1
ATOM 5168 O O . THR A 1 731 ? -18.890 8.378 20.958 1.00 95.81 731 THR A O 1
ATOM 5171 N N . LYS A 1 732 ? -16.678 8.819 21.028 1.00 95.31 732 LYS A N 1
ATOM 5172 C CA . LYS A 1 732 ? -16.199 7.513 20.557 1.00 95.31 732 LYS A CA 1
ATOM 5173 C C . LYS A 1 732 ? -15.091 7.014 21.489 1.00 95.31 732 LYS A C 1
ATOM 5175 O O . LYS A 1 732 ? -14.351 7.814 22.056 1.00 95.31 732 LYS A O 1
ATOM 5180 N N . THR A 1 733 ? -14.978 5.699 21.646 1.00 97.44 733 THR A N 1
ATOM 5181 C CA . THR A 1 733 ? -14.080 5.080 22.632 1.00 97.44 733 THR A CA 1
ATOM 5182 C C . THR A 1 733 ? -12.877 4.430 21.948 1.00 97.44 733 THR A C 1
ATOM 5184 O O . THR A 1 733 ? -13.041 3.642 21.012 1.00 97.44 733 THR A O 1
ATOM 5187 N N . VAL A 1 734 ? -11.676 4.708 22.450 1.00 97.88 734 VAL A N 1
ATOM 5188 C CA . VAL A 1 734 ? -10.432 4.005 22.107 1.00 97.88 734 VAL A CA 1
ATOM 5189 C C . VAL A 1 734 ? -10.187 2.902 23.137 1.00 97.88 734 VAL A C 1
ATOM 5191 O O . VAL A 1 734 ? -10.245 3.141 24.344 1.00 97.88 734 VAL A O 1
ATOM 5194 N N . MET A 1 735 ? -9.921 1.686 22.662 1.00 97.56 735 MET A N 1
ATOM 5195 C CA . MET A 1 735 ? -9.408 0.580 23.469 1.00 97.56 735 MET A CA 1
ATOM 5196 C C . MET A 1 735 ? -7.891 0.691 23.547 1.00 97.56 735 MET A C 1
ATOM 5198 O O . MET A 1 735 ? -7.244 0.955 22.538 1.00 97.56 735 MET A O 1
ATOM 5202 N N . ILE A 1 736 ? -7.330 0.436 24.724 1.00 97.19 736 ILE A N 1
ATOM 5203 C CA . ILE A 1 736 ? -5.889 0.353 24.961 1.00 97.19 736 ILE A CA 1
ATOM 5204 C C . ILE A 1 736 ? -5.623 -1.017 25.581 1.00 97.19 736 ILE A C 1
ATOM 5206 O O . ILE A 1 736 ? -6.232 -1.366 26.593 1.00 97.19 736 ILE A O 1
ATOM 5210 N N . GLN A 1 737 ? -4.750 -1.815 24.974 1.00 95.44 737 GLN A N 1
ATOM 5211 C CA . GLN A 1 737 ? -4.533 -3.214 25.335 1.00 95.44 737 GLN A CA 1
ATOM 5212 C C . GLN A 1 737 ? -3.048 -3.487 25.574 1.00 95.44 737 GLN A C 1
ATOM 5214 O O . GLN A 1 737 ? -2.214 -3.252 24.705 1.00 95.44 737 GLN A O 1
ATOM 5219 N N . ASN A 1 738 ? -2.741 -4.032 26.750 1.00 94.06 738 ASN A N 1
ATOM 5220 C CA . ASN A 1 738 ? -1.418 -4.516 27.122 1.00 94.06 738 ASN A CA 1
ATOM 5221 C C . ASN A 1 738 ? -1.248 -5.966 26.641 1.00 94.06 738 ASN A C 1
ATOM 5223 O O . ASN A 1 738 ? -2.096 -6.825 26.900 1.00 94.06 738 ASN A O 1
ATOM 5227 N N . LEU A 1 739 ? -0.153 -6.226 25.933 1.00 91.56 739 LEU A N 1
ATOM 5228 C CA . LEU A 1 739 ? 0.191 -7.501 25.308 1.00 91.56 739 LEU A CA 1
ATOM 5229 C C . LEU A 1 739 ? 1.183 -8.329 26.144 1.00 91.56 739 LEU A C 1
ATOM 5231 O O . LEU A 1 739 ? 1.441 -9.482 25.799 1.00 91.56 739 LEU A O 1
ATOM 5235 N N . SER A 1 740 ? 1.730 -7.775 27.233 1.00 90.62 740 SER A N 1
ATOM 5236 C CA . SER A 1 740 ? 2.722 -8.439 28.086 1.00 90.62 740 SER A CA 1
ATOM 5237 C C . SER A 1 740 ? 2.251 -8.635 29.530 1.00 90.62 740 SER A C 1
ATOM 5239 O O . SER A 1 740 ? 1.158 -8.242 29.936 1.00 90.62 740 SER A O 1
ATOM 5241 N N . ALA A 1 741 ? 3.088 -9.289 30.340 1.00 92.19 741 ALA A N 1
ATOM 5242 C CA . ALA A 1 741 ? 2.833 -9.502 31.765 1.00 92.19 741 ALA A CA 1
ATOM 5243 C C . ALA A 1 741 ? 3.191 -8.294 32.657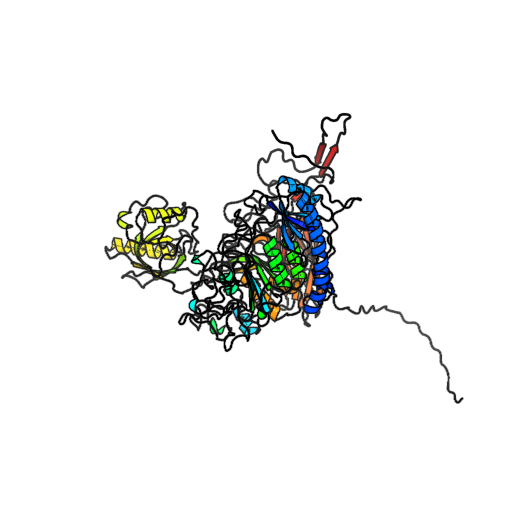 1.00 92.19 741 ALA A C 1
ATOM 5245 O O . ALA A 1 741 ? 2.907 -8.335 33.857 1.00 92.19 741 ALA A O 1
ATOM 5246 N N . ASN A 1 742 ? 3.803 -7.246 32.096 1.00 90.19 742 ASN A N 1
ATOM 5247 C CA . ASN A 1 742 ? 4.183 -6.026 32.812 1.00 90.19 742 ASN A CA 1
ATOM 5248 C C . ASN A 1 742 ? 2.948 -5.165 33.129 1.00 90.19 742 ASN A C 1
ATOM 5250 O O . ASN A 1 742 ? 1.828 -5.505 32.760 1.00 90.19 742 ASN A O 1
ATOM 5254 N N . SER A 1 743 ? 3.089 -4.070 33.871 1.00 91.81 743 SER A N 1
ATOM 5255 C CA . SER A 1 743 ? 1.970 -3.154 34.146 1.00 91.81 743 SER A CA 1
ATOM 5256 C C . SER A 1 743 ? 2.429 -1.714 34.007 1.00 91.81 743 SER A C 1
ATOM 5258 O O . SER A 1 743 ? 3.561 -1.402 34.370 1.00 91.81 743 SER A O 1
ATOM 5260 N N . TYR A 1 744 ? 1.544 -0.877 33.472 1.00 91.38 744 TYR A N 1
ATOM 5261 C CA . TYR A 1 744 ? 1.869 0.445 32.944 1.00 91.38 744 TYR A CA 1
ATOM 5262 C C . TYR A 1 744 ? 0.884 1.489 33.442 1.00 91.38 744 TYR A C 1
ATOM 5264 O O . TYR A 1 744 ? -0.308 1.206 33.553 1.00 91.38 744 TYR A O 1
ATOM 5272 N N . ASP A 1 745 ? 1.380 2.697 33.677 1.00 93.44 745 ASP A N 1
ATOM 5273 C CA . ASP A 1 745 ? 0.574 3.885 33.929 1.00 93.44 745 ASP A CA 1
ATOM 5274 C C . ASP A 1 745 ? 0.825 4.850 32.764 1.00 93.44 745 ASP A C 1
ATOM 5276 O O . ASP A 1 745 ? 1.943 5.331 32.580 1.00 93.44 745 ASP A O 1
ATOM 5280 N N . LEU A 1 746 ? -0.199 5.071 31.939 1.00 94.88 746 LEU A N 1
ATOM 5281 C CA . LEU A 1 746 ? -0.123 5.920 30.750 1.00 94.88 746 LEU A CA 1
ATOM 5282 C C . LEU A 1 746 ? -0.866 7.231 31.003 1.00 94.88 746 LEU A C 1
ATOM 5284 O O . LEU A 1 746 ? -2.029 7.194 31.412 1.00 94.88 746 LEU A O 1
ATOM 5288 N N . ASP A 1 747 ? -0.247 8.367 30.699 1.00 96.44 747 ASP A N 1
ATOM 5289 C CA . ASP A 1 747 ? -0.975 9.622 30.491 1.00 96.44 747 ASP A CA 1
ATOM 5290 C C . ASP A 1 747 ? -1.535 9.656 29.061 1.00 96.44 747 ASP A C 1
ATOM 5292 O O . ASP A 1 747 ? -0.963 9.070 28.142 1.00 96.44 747 ASP A O 1
ATOM 5296 N N . VAL A 1 748 ? -2.693 10.294 28.869 1.00 96.75 748 VAL A N 1
ATOM 5297 C CA . VAL A 1 748 ? -3.403 10.312 27.582 1.00 96.75 748 VAL A CA 1
ATOM 5298 C C . VAL A 1 748 ? -3.866 11.729 27.250 1.00 96.75 748 VAL A C 1
ATOM 5300 O O . VAL A 1 748 ? -4.663 12.329 27.978 1.00 96.75 748 VAL A O 1
ATOM 5303 N N . SER A 1 749 ? -3.374 12.264 26.132 1.00 96.56 749 SER A N 1
ATOM 5304 C CA . SER A 1 749 ? -3.560 13.658 25.715 1.00 96.56 749 SER A CA 1
ATOM 5305 C C . SER A 1 749 ? -4.018 13.765 24.253 1.00 96.56 749 SER A C 1
ATOM 5307 O O . SER A 1 749 ? -3.773 12.873 23.447 1.00 96.56 749 SER A O 1
ATOM 5309 N N . TYR A 1 750 ? -4.709 14.851 23.888 1.00 96.56 750 TYR A N 1
ATOM 5310 C CA . TYR A 1 750 ? -5.005 15.172 22.484 1.00 96.56 750 TYR A CA 1
ATOM 5311 C C . TYR A 1 750 ? -4.103 16.312 22.012 1.00 96.56 750 TYR A C 1
ATOM 5313 O O . TYR A 1 750 ? -4.138 17.412 22.564 1.00 96.56 750 TYR A O 1
ATOM 5321 N N . GLN A 1 751 ? -3.312 16.050 20.975 1.00 93.44 751 GLN A N 1
ATOM 5322 C CA . GLN A 1 751 ? -2.509 17.046 20.283 1.00 93.44 751 GLN A CA 1
ATOM 5323 C C . GLN A 1 751 ? -3.160 17.411 18.948 1.00 93.44 751 GLN A C 1
ATOM 5325 O O . GLN A 1 751 ? -3.022 16.681 17.963 1.00 93.44 751 GLN A O 1
ATOM 5330 N N . VAL A 1 752 ? -3.812 18.572 18.897 1.00 90.25 752 VAL A N 1
ATOM 5331 C CA . VAL A 1 752 ? -4.300 19.152 17.640 1.00 90.25 752 VAL A CA 1
ATOM 5332 C C . VAL A 1 752 ? -3.148 19.354 16.639 1.00 90.25 752 VAL A C 1
ATOM 5334 O O . VAL A 1 752 ? -1.999 19.631 17.012 1.00 90.25 752 VAL A O 1
ATOM 5337 N N . ARG A 1 753 ? -3.455 19.173 15.354 1.00 85.38 753 ARG A N 1
ATOM 5338 C CA . ARG A 1 753 ? -2.570 19.440 14.207 1.00 85.38 753 ARG A CA 1
ATOM 5339 C C . ARG A 1 753 ? -3.269 20.300 13.147 1.00 85.38 753 ARG A C 1
ATOM 5341 O O . ARG A 1 753 ? -2.631 21.160 12.557 1.00 85.38 753 ARG A O 1
ATOM 5348 N N . SER A 1 754 ? -4.575 20.107 12.959 1.00 83.81 754 SER A N 1
ATOM 5349 C CA . SER A 1 754 ? -5.471 20.950 12.165 1.00 83.81 754 SER A CA 1
ATOM 5350 C C . SER A 1 754 ? -6.607 21.403 13.085 1.00 83.81 754 SER A C 1
ATOM 5352 O O . SER A 1 754 ? -7.407 20.576 13.508 1.00 83.81 754 SER A O 1
ATOM 5354 N N . ASP A 1 755 ? -6.605 22.682 13.464 1.00 83.56 755 ASP A N 1
ATOM 5355 C CA . ASP A 1 755 ? -7.520 23.280 14.451 1.00 83.56 755 ASP A CA 1
ATOM 5356 C C . ASP A 1 755 ? -8.735 23.903 13.750 1.00 83.56 755 ASP A C 1
ATOM 5358 O O . ASP A 1 755 ? -8.583 24.868 12.990 1.00 83.56 755 ASP A O 1
ATOM 5362 N N . HIS A 1 756 ? -9.935 23.361 13.982 1.00 82.38 756 HIS A N 1
ATOM 5363 C CA . HIS A 1 756 ? -11.169 23.995 13.528 1.00 82.38 756 HIS A CA 1
ATOM 5364 C C . HIS A 1 756 ? -11.716 24.935 14.621 1.00 82.38 756 HIS A C 1
ATOM 5366 O O . HIS A 1 756 ? -12.191 24.461 15.654 1.00 82.38 756 HIS A O 1
ATOM 5372 N N . PRO A 1 757 ? -11.818 26.260 14.383 1.00 76.25 757 PRO A N 1
ATOM 5373 C CA . PRO A 1 757 ? -11.965 27.278 15.439 1.00 76.25 757 PRO A CA 1
ATOM 5374 C C . PRO A 1 757 ? -13.279 27.246 16.244 1.00 76.25 757 PRO A C 1
ATOM 5376 O O . PRO A 1 757 ? -13.443 28.023 17.182 1.00 76.25 757 PRO A O 1
ATOM 5379 N N . ASN A 1 758 ? -14.222 26.380 15.865 1.00 82.69 758 ASN A N 1
ATOM 5380 C CA . ASN A 1 758 ? -15.507 26.139 16.531 1.00 82.69 758 ASN A CA 1
ATOM 5381 C C . ASN A 1 758 ? -15.739 24.642 16.850 1.00 82.69 758 ASN A C 1
ATOM 5383 O O . ASN A 1 758 ? -16.883 24.186 16.941 1.00 82.69 758 ASN A O 1
ATOM 5387 N N . VAL A 1 759 ? -14.657 23.868 16.980 1.00 88.81 759 VAL A N 1
ATOM 5388 C CA . VAL A 1 759 ? -14.638 22.480 17.467 1.00 88.81 759 VAL A CA 1
ATOM 5389 C C . VAL A 1 759 ? -13.861 22.415 18.785 1.00 88.81 759 VAL A C 1
ATOM 5391 O O . VAL A 1 759 ? -13.068 23.292 19.119 1.00 88.81 759 VAL A O 1
ATOM 5394 N N . THR A 1 760 ? -14.113 21.393 19.594 1.00 92.25 760 THR A N 1
ATOM 5395 C CA . THR A 1 760 ? -13.276 21.033 20.739 1.00 92.25 760 THR A CA 1
ATOM 5396 C C . THR A 1 760 ? -13.276 19.517 20.898 1.00 92.25 760 THR A C 1
ATOM 5398 O O . THR A 1 760 ? -14.330 18.896 21.035 1.00 92.25 760 THR A O 1
ATOM 5401 N N . VAL A 1 761 ? -12.085 18.919 20.911 1.00 95.56 761 VAL A N 1
ATOM 5402 C CA . VAL A 1 761 ? -11.879 17.498 21.216 1.00 95.56 761 VAL A CA 1
ATOM 5403 C C . VAL A 1 761 ? -11.394 17.368 22.660 1.00 95.56 761 VAL A C 1
ATOM 5405 O O . VAL A 1 761 ? -10.472 18.061 23.087 1.00 95.56 761 VAL A O 1
ATOM 5408 N N . THR A 1 762 ? -12.024 16.484 23.433 1.00 97.00 762 THR A N 1
ATOM 5409 C CA . THR A 1 762 ? -11.694 16.227 24.845 1.00 97.00 762 THR A CA 1
ATOM 5410 C C . THR A 1 762 ? -11.513 14.736 25.111 1.00 97.00 762 THR A C 1
ATOM 5412 O O . THR A 1 762 ? -12.074 13.903 24.404 1.00 97.00 762 THR A O 1
ATOM 5415 N N . VAL A 1 763 ? -10.717 14.400 26.128 1.00 97.62 763 VAL A N 1
ATOM 5416 C CA . VAL A 1 763 ? -10.253 13.036 26.424 1.00 97.62 763 VAL A CA 1
ATOM 5417 C C . VAL A 1 763 ? -10.555 12.706 27.885 1.00 97.62 763 VAL A C 1
ATOM 5419 O O . VAL A 1 763 ? -10.244 13.505 28.769 1.00 97.62 763 VAL A O 1
ATOM 5422 N N . ASN A 1 764 ? -11.169 11.551 28.156 1.00 96.75 764 ASN A N 1
ATOM 5423 C CA . ASN A 1 764 ? -11.497 11.115 29.513 1.00 96.75 764 ASN A CA 1
ATOM 5424 C C . ASN A 1 764 ? -11.459 9.574 29.671 1.00 96.75 764 ASN A C 1
ATOM 5426 O O . ASN A 1 764 ? -12.170 8.881 28.944 1.00 96.75 764 ASN A O 1
ATOM 5430 N N . PRO A 1 765 ? -10.741 9.021 30.668 1.00 97.38 765 PRO A N 1
ATOM 5431 C CA . PRO A 1 765 ? -9.819 9.713 31.571 1.00 97.38 765 PRO A CA 1
ATOM 5432 C C . PRO A 1 765 ? -8.564 10.202 30.829 1.00 97.38 765 PRO A C 1
ATOM 5434 O O . PRO A 1 765 ? -8.219 9.681 29.774 1.00 97.38 765 PRO A O 1
ATOM 5437 N N . SER A 1 766 ? -7.863 11.183 31.399 1.00 94.94 766 SER A N 1
ATOM 5438 C CA . SER A 1 766 ? -6.575 11.670 30.876 1.00 94.94 766 SER A CA 1
ATOM 5439 C C . SER A 1 766 ? -5.374 10.813 31.302 1.00 94.94 766 SER A C 1
ATOM 5441 O O . SER A 1 766 ? -4.238 11.208 31.069 1.00 94.94 766 SER A O 1
ATOM 5443 N N . SER A 1 767 ? -5.606 9.687 31.982 1.00 95.44 767 SER A N 1
ATOM 5444 C CA . SER A 1 767 ? -4.597 8.670 32.286 1.00 95.44 767 SER A CA 1
ATOM 5445 C C . SER A 1 767 ? -5.246 7.321 32.614 1.00 95.44 767 SER A C 1
ATOM 5447 O O . SER A 1 767 ? -6.405 7.266 33.043 1.00 95.44 767 SER A O 1
ATOM 5449 N N . VAL A 1 768 ? -4.521 6.221 32.389 1.00 95.50 768 VAL A N 1
ATOM 5450 C CA . VAL A 1 768 ? -4.992 4.843 32.605 1.00 95.50 768 VAL A CA 1
ATOM 5451 C C . VAL A 1 768 ? -3.902 3.945 33.195 1.00 95.50 768 VAL A C 1
ATOM 5453 O O . VAL A 1 768 ? -2.758 3.971 32.755 1.00 95.50 768 VAL A O 1
ATOM 5456 N N . THR A 1 769 ? -4.284 3.078 34.137 1.00 94.38 769 THR A N 1
ATOM 5457 C CA . THR A 1 769 ? -3.437 1.975 34.620 1.00 94.38 769 THR A CA 1
ATOM 5458 C C . THR A 1 769 ? -3.791 0.688 33.875 1.00 94.38 769 THR A C 1
ATOM 5460 O O . THR A 1 769 ? -4.910 0.181 33.993 1.00 94.38 769 THR A O 1
ATOM 5463 N N . LEU A 1 770 ? -2.832 0.117 33.149 1.00 93.62 770 LEU A N 1
ATOM 5464 C CA . LEU A 1 770 ? -2.934 -1.179 32.483 1.00 93.62 770 LEU A CA 1
ATOM 5465 C C . LEU A 1 770 ? -2.270 -2.266 33.333 1.00 93.62 770 LEU A C 1
ATOM 5467 O O . LEU A 1 770 ? -1.054 -2.281 33.515 1.00 93.62 770 LEU A O 1
ATOM 5471 N N . ALA A 1 771 ? -3.060 -3.231 33.804 1.00 94.31 771 ALA A N 1
ATOM 5472 C CA . ALA A 1 771 ? -2.526 -4.472 34.363 1.00 94.31 771 ALA A CA 1
ATOM 5473 C C . ALA A 1 771 ? -1.919 -5.369 33.264 1.00 94.31 771 ALA A C 1
ATOM 5475 O O . ALA A 1 771 ? -2.250 -5.226 32.084 1.00 94.31 771 ALA A O 1
ATOM 5476 N N . GLY A 1 772 ? -1.079 -6.333 33.652 1.00 93.81 772 GLY A N 1
ATOM 5477 C CA . GLY A 1 772 ? -0.508 -7.330 32.736 1.00 93.81 772 GLY A CA 1
ATOM 5478 C C . GLY A 1 772 ? -1.569 -8.161 32.023 1.00 93.81 772 GLY A C 1
ATOM 5479 O O . GLY A 1 772 ? -2.421 -8.766 32.673 1.00 93.81 772 GLY A O 1
ATOM 5480 N N . ASN A 1 773 ? -1.488 -8.215 30.691 1.00 93.56 773 ASN A N 1
ATOM 5481 C CA . ASN A 1 773 ? -2.480 -8.789 29.771 1.00 93.56 773 ASN A CA 1
ATOM 5482 C C . ASN A 1 773 ? -3.885 -8.160 29.919 1.00 93.56 773 ASN A C 1
ATOM 5484 O O . ASN A 1 773 ? -4.896 -8.790 29.604 1.00 93.56 773 ASN A O 1
ATOM 5488 N N . GLY A 1 774 ? -3.958 -6.948 30.477 1.00 96.00 774 GLY A N 1
ATOM 5489 C CA . GLY A 1 774 ? -5.187 -6.195 30.702 1.00 96.00 774 GLY A CA 1
ATOM 5490 C C . GLY A 1 774 ? -5.475 -5.169 29.607 1.00 96.00 774 GLY A C 1
ATOM 5491 O O . GLY A 1 774 ? -4.688 -4.954 28.686 1.00 96.00 774 GLY A O 1
ATOM 5492 N N . SER A 1 775 ? -6.613 -4.495 29.737 1.00 96.50 775 SER A N 1
ATOM 5493 C CA . SER A 1 775 ? -7.032 -3.429 28.830 1.00 96.50 775 SER A CA 1
ATOM 5494 C C . SER A 1 775 ? -7.745 -2.307 29.579 1.00 96.50 775 SER A C 1
ATOM 5496 O O . SER A 1 775 ? -8.381 -2.543 30.610 1.00 96.50 775 SER A O 1
ATOM 5498 N N . ALA A 1 776 ? -7.677 -1.100 29.030 1.00 96.94 776 ALA A N 1
ATOM 5499 C CA . ALA A 1 776 ? -8.402 0.082 29.476 1.00 96.94 776 ALA A CA 1
ATOM 5500 C C . ALA A 1 776 ? -9.120 0.736 28.286 1.00 96.94 776 ALA A C 1
ATOM 5502 O O . ALA A 1 776 ? -8.847 0.425 27.128 1.00 96.94 776 ALA A O 1
ATOM 5503 N N . THR A 1 777 ? -10.043 1.648 28.570 1.00 97.38 777 THR A N 1
ATOM 5504 C CA . THR A 1 777 ? -10.791 2.398 27.555 1.00 97.38 777 THR A CA 1
ATOM 5505 C C . THR A 1 777 ? -10.735 3.884 27.854 1.00 97.38 777 THR A C 1
ATOM 5507 O O . THR A 1 777 ? -10.904 4.279 29.009 1.00 97.38 777 THR A O 1
ATOM 5510 N N . VAL A 1 778 ? -10.555 4.692 26.813 1.00 97.81 778 VAL A N 1
ATOM 5511 C CA . VAL A 1 778 ? -10.579 6.155 26.887 1.00 97.81 778 VAL A CA 1
ATOM 5512 C C . VAL A 1 778 ? -11.653 6.679 25.947 1.00 97.81 778 VAL A C 1
ATOM 5514 O O . VAL A 1 778 ? -11.671 6.349 24.762 1.00 97.81 778 VAL A O 1
ATOM 5517 N N . ASP A 1 779 ? -12.549 7.500 26.481 1.00 98.31 779 ASP A N 1
ATOM 5518 C CA . ASP A 1 779 ? -13.581 8.182 25.716 1.00 98.31 779 ASP A CA 1
ATOM 5519 C C . ASP A 1 779 ? -13.032 9.501 25.172 1.00 98.31 779 ASP A C 1
ATOM 5521 O O . ASP A 1 779 ? -12.562 10.362 25.921 1.00 98.31 779 ASP A O 1
ATOM 5525 N N . VAL A 1 780 ? -13.127 9.672 23.856 1.00 97.88 780 VAL A N 1
ATOM 5526 C CA . VAL A 1 780 ? -12.783 10.906 23.152 1.00 97.88 780 VAL A CA 1
ATOM 5527 C C . VAL A 1 780 ? -14.083 11.548 22.681 1.00 97.88 780 VAL A C 1
ATOM 5529 O O . VAL A 1 780 ? -14.861 10.945 21.938 1.00 97.88 780 VAL A O 1
ATOM 5532 N N . THR A 1 781 ? -14.345 12.767 23.144 1.00 97.25 781 THR A N 1
ATOM 5533 C CA . THR A 1 781 ? -15.572 13.513 22.844 1.00 97.25 781 THR A CA 1
ATOM 5534 C C . THR A 1 781 ? -15.266 14.686 21.929 1.00 97.25 781 THR A C 1
ATOM 5536 O O . THR A 1 781 ? -14.481 15.564 22.282 1.00 97.25 781 THR A O 1
ATOM 5539 N N . PHE A 1 782 ? -15.911 14.682 20.767 1.00 94.00 782 PHE A N 1
ATOM 5540 C CA . PHE A 1 782 ? -15.865 15.710 19.739 1.00 94.00 782 PHE A CA 1
ATOM 5541 C C . PHE A 1 782 ? -17.109 16.594 19.875 1.00 94.00 782 PHE A C 1
ATOM 5543 O O . PHE A 1 782 ? -18.238 16.112 19.740 1.00 94.00 782 PHE A O 1
ATOM 5550 N N . GLU A 1 783 ? -16.908 17.881 20.141 1.00 94.06 783 GLU A N 1
ATOM 5551 C CA . GLU A 1 783 ? -17.966 18.888 20.229 1.00 94.06 783 GLU A CA 1
ATOM 5552 C C . GLU A 1 783 ? -17.777 19.967 19.156 1.00 94.06 783 GLU A C 1
ATOM 5554 O O . GLU A 1 783 ? -16.658 20.411 18.925 1.00 94.06 783 GLU A O 1
ATOM 5559 N N . ALA A 1 784 ? -18.856 20.395 18.497 1.00 88.75 784 ALA A N 1
ATOM 5560 C CA . ALA A 1 784 ? -18.831 21.408 17.443 1.00 88.75 784 ALA A CA 1
ATOM 5561 C C . ALA A 1 784 ? -20.045 22.348 17.523 1.00 88.75 784 ALA A C 1
ATOM 5563 O O . ALA A 1 784 ? -21.176 21.892 17.696 1.00 88.75 784 ALA A O 1
ATOM 5564 N N . MET A 1 785 ? -19.828 23.654 17.342 1.00 86.56 785 MET A N 1
ATOM 5565 C CA . MET A 1 785 ? -20.889 24.673 17.319 1.00 86.56 785 MET A CA 1
ATOM 5566 C C . MET A 1 785 ? -20.716 25.596 16.108 1.00 86.56 785 MET A C 1
ATOM 5568 O O . MET A 1 785 ? -20.021 26.604 16.178 1.00 86.56 785 MET A O 1
ATOM 5572 N N . LEU A 1 786 ? -21.353 25.257 14.986 1.00 77.69 786 LEU A N 1
ATOM 5573 C CA . LEU A 1 786 ? -21.207 26.013 13.738 1.00 77.69 786 LEU A CA 1
ATOM 5574 C C . LEU A 1 786 ? -22.308 27.070 13.560 1.00 77.69 786 LEU A C 1
ATOM 5576 O O . LEU A 1 786 ? -23.472 26.853 13.914 1.00 77.69 786 LEU A O 1
ATOM 5580 N N . ASP A 1 787 ? -21.953 28.205 12.960 1.00 69.69 787 ASP A N 1
ATOM 5581 C CA . ASP A 1 787 ? -22.847 29.337 12.695 1.00 69.69 787 ASP A CA 1
ATOM 5582 C C . ASP A 1 787 ? -22.818 29.777 11.216 1.00 69.69 787 ASP A C 1
ATOM 5584 O O . ASP A 1 787 ? -22.101 29.220 10.388 1.00 69.69 787 ASP A O 1
ATOM 5588 N N . ASN A 1 788 ? -23.621 30.783 10.856 1.00 59.84 788 ASN A N 1
ATOM 5589 C CA . ASN A 1 788 ? -23.695 31.296 9.480 1.00 59.84 788 ASN A CA 1
ATOM 5590 C C . ASN A 1 788 ? -22.516 32.221 9.092 1.00 59.84 788 ASN A C 1
ATOM 5592 O O . ASN A 1 788 ? -22.602 32.917 8.078 1.00 59.84 788 ASN A O 1
ATOM 5596 N N . ALA A 1 789 ? -21.429 32.288 9.872 1.00 54.53 789 ALA A N 1
ATOM 5597 C CA . ALA A 1 789 ? -20.247 33.043 9.472 1.00 54.53 789 ALA A CA 1
ATOM 5598 C C . ALA A 1 789 ? -19.493 32.310 8.349 1.00 54.53 789 ALA A C 1
ATOM 5600 O O . ALA A 1 789 ? -19.227 31.110 8.433 1.00 54.53 789 ALA A O 1
ATOM 5601 N N . ALA A 1 790 ? -19.073 33.049 7.317 1.00 47.97 790 ALA A N 1
ATOM 5602 C CA . ALA A 1 790 ? -18.313 32.534 6.169 1.00 47.97 790 ALA A CA 1
ATOM 5603 C C . ALA A 1 790 ? -16.837 32.194 6.502 1.00 47.97 790 ALA A C 1
ATOM 5605 O O . ALA A 1 790 ? -15.941 32.397 5.686 1.00 47.97 790 ALA A O 1
ATOM 5606 N N . THR A 1 791 ? -16.584 31.742 7.732 1.00 48.41 791 THR A N 1
ATOM 5607 C CA . THR A 1 791 ? -15.264 31.477 8.324 1.00 48.41 791 THR A CA 1
ATOM 5608 C C . THR A 1 791 ? -15.230 30.187 9.158 1.00 48.41 791 THR A C 1
ATOM 5610 O O . THR A 1 791 ? -14.236 29.933 9.828 1.00 48.41 791 THR A O 1
ATOM 5613 N N . ASN A 1 792 ? -16.279 29.354 9.113 1.00 51.03 792 ASN A N 1
ATOM 5614 C CA . ASN A 1 792 ? -16.256 27.971 9.618 1.00 51.03 792 ASN A CA 1
ATOM 5615 C C . ASN A 1 792 ? -15.549 27.051 8.610 1.00 51.03 792 ASN A C 1
ATOM 5617 O O . ASN A 1 792 ? -16.166 26.191 7.988 1.00 51.03 792 ASN A O 1
ATOM 5621 N N . VAL A 1 793 ? -14.275 27.342 8.352 1.00 50.66 793 VAL A N 1
ATOM 5622 C CA . VAL A 1 793 ? -13.443 26.655 7.362 1.00 50.66 793 VAL A CA 1
ATOM 5623 C C . VAL A 1 793 ? -11.980 26.840 7.735 1.00 50.66 793 VAL A C 1
ATOM 5625 O O . VAL A 1 793 ? -11.559 27.962 8.031 1.00 50.66 793 VAL A O 1
ATOM 5628 N N . ASN A 1 794 ? -11.197 25.762 7.713 1.00 46.47 794 ASN A N 1
ATOM 5629 C CA . ASN A 1 794 ? -9.786 25.846 8.048 1.00 46.47 794 ASN A CA 1
ATOM 5630 C C . ASN A 1 794 ? -9.020 26.517 6.897 1.00 46.47 794 ASN A C 1
ATOM 5632 O O . ASN A 1 794 ? -9.122 26.108 5.741 1.00 46.47 794 ASN A O 1
ATOM 5636 N N . THR A 1 795 ? -8.285 27.587 7.212 1.00 43.25 795 THR A N 1
ATOM 5637 C CA . THR A 1 795 ? -7.505 28.367 6.230 1.00 43.25 795 THR A CA 1
ATOM 5638 C C . THR A 1 795 ? -6.038 27.939 6.162 1.00 43.25 795 THR A C 1
ATOM 5640 O O . THR A 1 795 ? -5.266 28.516 5.395 1.00 43.25 795 THR A O 1
ATOM 5643 N N . TYR A 1 796 ? -5.651 26.917 6.931 1.00 41.84 796 TYR A N 1
ATOM 5644 C CA . TYR A 1 796 ? -4.368 26.239 6.794 1.00 41.84 796 TYR A CA 1
ATOM 5645 C C . TYR A 1 796 ? -4.446 25.144 5.721 1.00 41.84 796 TYR A C 1
ATOM 5647 O O . TYR A 1 796 ? -5.203 24.190 5.855 1.00 41.84 796 TYR A O 1
ATOM 5655 N N . GLU A 1 797 ? -3.700 25.328 4.629 1.00 47.72 797 GLU A N 1
ATOM 5656 C CA . GLU A 1 797 ? -2.609 24.422 4.223 1.00 47.72 797 GLU A CA 1
ATOM 5657 C C . GLU A 1 797 ? -1.862 25.007 3.000 1.00 47.72 797 GLU A C 1
ATOM 5659 O O . GLU A 1 797 ? -2.438 25.104 1.914 1.00 47.72 797 GLU A O 1
ATOM 5664 N N . PRO A 1 798 ? -0.587 25.434 3.117 1.00 37.78 798 PRO A N 1
ATOM 5665 C CA . PRO A 1 798 ? 0.134 26.116 2.039 1.00 37.78 798 PRO A CA 1
ATOM 5666 C C . PRO A 1 798 ? 0.818 25.151 1.044 1.00 37.78 798 PRO A C 1
ATOM 5668 O O . PRO A 1 798 ? 1.996 25.323 0.721 1.00 37.78 798 PRO A O 1
ATOM 5671 N N . MET A 1 799 ? 0.090 24.158 0.518 1.00 37.84 799 MET A N 1
ATOM 5672 C CA . MET A 1 799 ? 0.598 23.195 -0.475 1.00 37.84 799 MET A CA 1
ATOM 5673 C C . MET A 1 799 ? -0.078 23.329 -1.850 1.00 37.84 799 MET A C 1
ATOM 5675 O O . MET A 1 799 ? -1.174 22.839 -2.081 1.00 37.84 799 MET A O 1
ATOM 5679 N N . ILE A 1 800 ? 0.643 23.987 -2.765 1.00 35.56 800 ILE A N 1
ATOM 5680 C CA . ILE A 1 800 ? 0.497 23.983 -4.235 1.00 35.56 800 ILE A CA 1
ATOM 5681 C C . ILE A 1 800 ? -0.946 24.065 -4.791 1.00 35.56 800 ILE A C 1
ATOM 5683 O O . ILE A 1 800 ? -1.602 23.067 -5.067 1.00 35.56 800 ILE A O 1
ATOM 5687 N N . GLY A 1 801 ? -1.347 25.281 -5.169 1.00 37.00 801 GLY A N 1
ATOM 5688 C CA . GLY A 1 801 ? -2.279 25.505 -6.283 1.00 37.00 801 GLY A CA 1
ATOM 5689 C C . GLY A 1 801 ? -3.755 25.651 -5.919 1.00 37.00 801 GLY A C 1
ATOM 5690 O O . GLY A 1 801 ? -4.356 26.640 -6.338 1.00 37.00 801 GLY A O 1
ATOM 5691 N N . ASP A 1 802 ? -4.325 24.729 -5.142 1.00 39.38 802 ASP A N 1
ATOM 5692 C CA . ASP A 1 802 ? -5.720 24.823 -4.690 1.00 39.38 802 ASP A CA 1
ATOM 5693 C C . ASP A 1 802 ? -5.795 25.323 -3.239 1.00 39.38 802 ASP A C 1
ATOM 5695 O O . ASP A 1 802 ? -5.207 24.744 -2.328 1.00 39.38 802 ASP A O 1
ATOM 5699 N N . THR A 1 803 ? -6.514 26.427 -3.027 1.00 43.41 803 THR A N 1
ATOM 5700 C CA . THR A 1 803 ? -6.745 27.025 -1.702 1.00 43.41 803 THR A CA 1
ATOM 5701 C C . THR A 1 803 ? -8.164 26.778 -1.189 1.00 43.41 803 THR A C 1
ATOM 5703 O O . THR A 1 803 ? -8.624 27.521 -0.324 1.00 43.41 803 THR A O 1
ATOM 5706 N N . SER A 1 804 ? -8.882 25.792 -1.742 1.00 45.91 804 SER A N 1
ATOM 5707 C CA . SER A 1 804 ? -10.224 25.384 -1.312 1.00 45.91 804 SER A CA 1
ATOM 5708 C C . SER A 1 804 ? -10.212 24.950 0.160 1.00 45.91 804 SER A C 1
ATOM 5710 O O . SER A 1 804 ? -9.666 23.892 0.485 1.00 45.91 804 SER A O 1
ATOM 5712 N N . PRO A 1 805 ? -10.787 25.750 1.076 1.00 55.41 805 PRO A N 1
ATOM 5713 C CA . PRO A 1 805 ? -10.683 25.469 2.495 1.00 55.41 805 PRO A CA 1
ATOM 5714 C C . PRO A 1 805 ? -11.706 24.402 2.894 1.00 55.41 805 PRO A C 1
ATOM 5716 O O . PRO A 1 805 ? -12.853 24.416 2.442 1.00 55.41 805 PRO A O 1
ATOM 5719 N N . MET A 1 806 ? -11.296 23.486 3.768 1.00 65.56 806 MET A N 1
ATOM 5720 C CA . MET A 1 806 ? -12.142 22.417 4.303 1.00 65.56 806 MET A CA 1
ATOM 5721 C C . MET A 1 806 ? -12.382 22.656 5.805 1.00 65.56 806 MET A C 1
ATOM 5723 O O . MET A 1 806 ? -11.477 23.125 6.499 1.00 65.56 806 MET A O 1
ATOM 5727 N N . PRO A 1 807 ? -13.580 22.377 6.346 1.00 73.69 807 PRO A N 1
ATOM 5728 C CA . PRO A 1 807 ? -13.853 22.472 7.776 1.00 73.69 807 PRO A CA 1
ATOM 5729 C C . PRO A 1 807 ? -13.316 21.224 8.498 1.00 73.69 807 PRO A C 1
ATOM 5731 O O . PRO A 1 807 ? -14.086 20.353 8.883 1.00 73.69 807 PRO A O 1
ATOM 5734 N N . GLU A 1 808 ? -11.993 21.101 8.626 1.00 78.75 808 GLU A N 1
ATOM 5735 C CA . GLU A 1 808 ? -11.326 19.933 9.229 1.00 78.75 808 GLU A CA 1
ATOM 5736 C C . GLU A 1 808 ? -10.811 20.227 10.641 1.00 78.75 808 GLU A C 1
ATOM 5738 O O . GLU A 1 808 ? -10.093 21.207 10.845 1.00 78.75 808 GLU A O 1
ATOM 5743 N N . GLU A 1 809 ? -11.134 19.332 11.578 1.00 87.06 809 GLU A N 1
ATOM 5744 C CA . GLU A 1 809 ? -10.439 19.153 12.857 1.00 87.06 809 GLU A CA 1
ATOM 5745 C C . GLU A 1 809 ? -9.642 17.844 12.788 1.00 87.06 809 GLU A C 1
ATOM 5747 O O . GLU A 1 809 ? -10.200 16.790 12.460 1.00 87.06 809 GLU A O 1
ATOM 5752 N N . ALA A 1 810 ? -8.351 17.884 13.116 1.00 89.38 810 ALA A N 1
ATOM 5753 C CA . ALA A 1 810 ? -7.504 16.696 13.101 1.00 89.38 810 ALA A CA 1
ATOM 5754 C C . ALA A 1 810 ? -6.316 16.787 14.067 1.00 89.38 810 ALA A C 1
ATOM 5756 O O . ALA A 1 810 ? -5.717 17.848 14.259 1.00 89.38 810 ALA A O 1
ATOM 5757 N N . GLY A 1 811 ? -5.906 15.648 14.618 1.00 92.00 811 GLY A N 1
ATOM 5758 C CA . GLY A 1 811 ? -4.805 15.580 15.574 1.00 92.00 811 GLY A CA 1
ATOM 5759 C C . GLY A 1 811 ? -4.469 14.159 16.010 1.00 92.00 811 GLY A C 1
ATOM 5760 O O . GLY A 1 811 ? -4.980 13.180 15.473 1.00 92.00 811 GLY A O 1
ATOM 5761 N N . ILE A 1 812 ? -3.592 14.041 16.999 1.00 95.06 812 ILE A N 1
ATOM 5762 C CA . ILE A 1 812 ? -3.134 12.763 17.547 1.00 95.06 812 ILE A CA 1
ATOM 5763 C C . ILE A 1 812 ? -3.635 12.631 18.984 1.00 95.06 812 ILE A C 1
ATOM 5765 O O . ILE A 1 812 ? -3.348 13.490 19.816 1.00 95.06 812 ILE A O 1
ATOM 5769 N N . LEU A 1 813 ? -4.336 11.541 19.295 1.00 96.75 813 LEU A N 1
ATOM 5770 C CA . LEU A 1 813 ? -4.434 11.055 20.668 1.00 96.75 813 LEU A CA 1
ATOM 5771 C C . LEU A 1 813 ? -3.090 10.395 21.004 1.00 96.75 813 LEU A C 1
ATOM 5773 O O . LEU A 1 813 ? -2.744 9.370 20.412 1.00 96.75 813 LEU A O 1
ATOM 5777 N N . LEU A 1 814 ? -2.318 11.018 21.889 1.00 95.38 814 LEU A N 1
ATOM 5778 C CA . LEU A 1 814 ? -1.017 10.533 22.341 1.00 95.38 814 LEU A CA 1
ATOM 5779 C C . LEU A 1 814 ? -1.186 9.795 23.671 1.00 95.38 814 LEU A C 1
ATOM 5781 O O . LEU A 1 814 ? -1.929 10.249 24.544 1.00 95.38 814 LEU A O 1
ATOM 5785 N N . LEU A 1 815 ? -0.511 8.657 23.806 1.00 94.56 815 LEU A N 1
ATOM 5786 C CA . LEU A 1 815 ? -0.414 7.882 25.035 1.00 94.56 815 LEU A CA 1
ATOM 5787 C C . LEU A 1 815 ? 1.065 7.843 25.439 1.00 94.56 815 LEU A C 1
ATOM 5789 O O . LEU A 1 815 ? 1.890 7.293 24.709 1.00 94.56 815 LEU A O 1
ATOM 5793 N N . GLU A 1 816 ? 1.382 8.430 26.587 1.00 92.75 816 GLU A N 1
ATOM 5794 C CA . GLU A 1 816 ? 2.744 8.651 27.086 1.00 92.75 816 GLU A CA 1
ATOM 5795 C C . GLU A 1 816 ? 2.974 7.730 28.302 1.00 92.75 816 GLU A C 1
ATOM 5797 O O . GLU A 1 816 ? 2.221 7.791 29.276 1.00 92.75 816 GLU A O 1
ATOM 5802 N N . ASP A 1 817 ? 3.981 6.848 28.264 1.00 85.88 817 ASP A N 1
ATOM 5803 C CA . ASP A 1 817 ? 4.316 5.974 29.403 1.00 85.88 817 ASP A CA 1
ATOM 5804 C C . ASP A 1 817 ? 5.001 6.778 30.517 1.00 85.88 817 ASP A C 1
ATOM 5806 O O . ASP A 1 817 ? 6.114 7.279 30.337 1.00 85.88 817 ASP A O 1
ATOM 5810 N N . GLN A 1 818 ? 4.388 6.847 31.705 1.00 81.75 818 GLN A N 1
ATOM 5811 C CA . GLN A 1 818 ? 4.977 7.539 32.861 1.00 81.75 818 GLN A CA 1
ATOM 5812 C C . GLN A 1 818 ? 6.309 6.914 33.320 1.00 81.75 818 GLN A C 1
ATOM 5814 O O . GLN A 1 818 ? 7.093 7.571 34.012 1.00 81.75 818 GLN A O 1
ATOM 5819 N N . GLY A 1 819 ? 6.583 5.659 32.949 1.00 71.94 819 GLY A N 1
ATOM 5820 C CA . GLY A 1 819 ? 7.874 5.007 33.155 1.00 71.94 819 GLY A CA 1
ATOM 5821 C C . GLY A 1 819 ? 8.969 5.431 32.168 1.00 71.94 819 GLY A C 1
ATOM 5822 O O . GLY A 1 819 ? 10.148 5.258 32.487 1.00 71.94 819 GLY A O 1
ATOM 5823 N N . MET A 1 820 ? 8.604 5.983 31.002 1.00 68.94 820 MET A N 1
ATOM 5824 C CA . MET A 1 820 ? 9.474 6.180 29.830 1.00 68.94 820 MET A CA 1
ATOM 5825 C C . MET A 1 820 ? 10.265 4.908 29.454 1.00 68.94 820 MET A C 1
ATOM 5827 O O . MET A 1 820 ? 11.451 4.970 29.124 1.00 68.94 820 MET A O 1
ATOM 5831 N N . LEU A 1 821 ? 9.624 3.740 29.565 1.00 64.94 821 LEU A N 1
ATOM 5832 C CA . LEU A 1 821 ? 10.193 2.428 29.238 1.00 64.94 821 LEU A CA 1
ATOM 5833 C C . LEU A 1 821 ? 9.870 1.990 27.802 1.00 64.94 821 LEU A C 1
ATOM 5835 O O . LEU A 1 821 ? 10.579 1.146 27.258 1.00 64.94 821 LEU A O 1
ATOM 5839 N N . HIS A 1 822 ? 8.823 2.561 27.204 1.00 70.06 822 HIS A N 1
ATOM 5840 C CA . HIS A 1 822 ? 8.347 2.276 25.848 1.00 70.06 822 HIS A CA 1
ATOM 5841 C C . HIS A 1 822 ? 8.119 3.583 25.060 1.00 70.06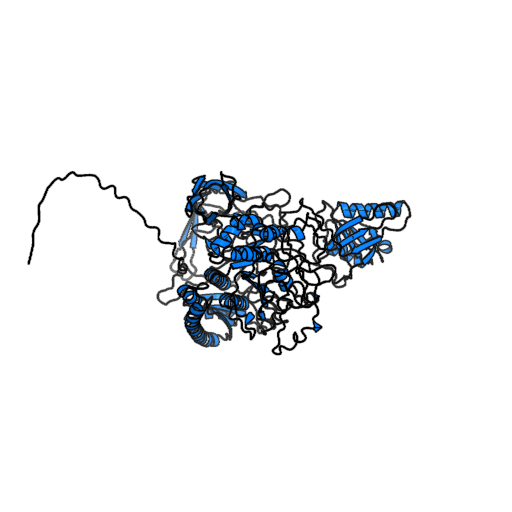 822 HIS A C 1
ATOM 5843 O O . HIS A 1 822 ? 7.955 4.637 25.677 1.00 70.06 822 HIS A O 1
ATOM 5849 N N . PRO A 1 823 ? 8.121 3.538 23.714 1.00 72.81 823 PRO A N 1
ATOM 5850 C CA . PRO A 1 823 ? 7.837 4.699 22.865 1.00 72.81 823 PRO A CA 1
ATOM 5851 C C . PRO A 1 823 ? 6.391 5.199 23.013 1.00 72.81 823 PRO A C 1
ATOM 5853 O O . PRO A 1 823 ? 5.471 4.402 23.208 1.00 72.81 823 PRO A O 1
ATOM 5856 N N . ASP A 1 824 ? 6.187 6.512 22.849 1.00 86.12 824 ASP A N 1
ATOM 5857 C CA . ASP A 1 824 ? 4.853 7.127 22.864 1.00 86.12 824 ASP A CA 1
ATOM 5858 C C . ASP A 1 824 ? 3.960 6.536 21.763 1.00 86.12 824 ASP A C 1
ATOM 5860 O O . ASP A 1 824 ? 4.360 6.466 20.594 1.00 86.12 824 ASP A O 1
ATOM 5864 N N . LEU A 1 825 ? 2.724 6.169 22.113 1.00 92.12 825 LEU A N 1
ATOM 5865 C CA . LEU A 1 825 ? 1.773 5.582 21.168 1.00 92.12 825 LEU A CA 1
ATOM 5866 C C . LEU A 1 825 ? 0.794 6.619 20.621 1.00 92.12 825 LEU A C 1
ATOM 5868 O O . LEU A 1 825 ? 0.310 7.492 21.340 1.00 92.12 825 LEU A O 1
ATOM 5872 N N . ARG A 1 826 ? 0.449 6.483 19.340 1.00 94.44 826 ARG A N 1
ATOM 5873 C CA . ARG A 1 826 ? -0.434 7.395 18.607 1.00 94.44 826 ARG A CA 1
ATOM 5874 C C . ARG A 1 826 ? -1.701 6.708 18.122 1.00 94.44 826 ARG A C 1
ATOM 5876 O O . ARG A 1 826 ? -1.645 5.667 17.472 1.00 94.44 826 ARG A O 1
ATOM 5883 N N . VAL A 1 827 ? -2.847 7.342 18.350 1.00 96.56 827 VAL A N 1
ATOM 5884 C CA . VAL A 1 827 ? -4.090 7.050 17.625 1.00 96.56 827 VAL A CA 1
ATOM 5885 C C . VAL A 1 827 ? -4.514 8.325 16.894 1.00 96.56 827 VAL A C 1
ATOM 5887 O O . VAL A 1 827 ? -4.846 9.315 17.549 1.00 96.56 827 VAL A O 1
ATOM 5890 N N . PRO A 1 828 ? -4.495 8.348 15.551 1.00 94.81 828 PRO A N 1
ATOM 5891 C CA . PRO A 1 828 ? -4.965 9.500 14.794 1.00 94.81 828 PRO A CA 1
ATOM 5892 C C . PRO A 1 828 ? -6.446 9.787 15.039 1.00 94.81 828 PRO A C 1
ATOM 5894 O O . PRO A 1 828 ? -7.253 8.863 15.162 1.00 94.81 828 PRO A O 1
ATOM 5897 N N . VAL A 1 829 ? -6.800 11.069 15.073 1.00 93.56 829 VAL A N 1
ATOM 5898 C CA . VAL A 1 829 ? -8.162 11.578 15.257 1.00 93.56 829 VAL A CA 1
ATOM 5899 C C . VAL A 1 829 ? -8.478 12.560 14.130 1.00 93.56 829 VAL A C 1
ATOM 5901 O O . VAL A 1 829 ? -7.661 13.426 13.817 1.00 93.56 829 VAL A O 1
ATOM 5904 N N . TYR A 1 830 ? -9.658 12.435 13.520 1.00 90.00 830 TYR A N 1
ATOM 5905 C CA . TYR A 1 830 ? -10.089 13.283 12.401 1.00 90.00 830 TYR A CA 1
ATOM 5906 C C . TYR A 1 830 ? -11.612 13.456 12.378 1.00 90.00 830 TYR A C 1
ATOM 5908 O O . TYR A 1 830 ? -12.346 12.496 12.620 1.00 90.00 830 TYR A O 1
ATOM 5916 N N . GLY A 1 831 ? -12.106 14.645 12.032 1.00 86.31 831 GLY A N 1
ATOM 5917 C CA . GLY A 1 831 ? -13.526 14.897 11.781 1.00 86.31 831 GLY A CA 1
ATOM 5918 C C . GLY A 1 831 ? -13.750 16.137 10.918 1.00 86.31 831 GLY A C 1
ATOM 5919 O O . GLY A 1 831 ? -13.071 17.146 11.093 1.00 86.31 831 GLY A O 1
ATOM 5920 N N . MET A 1 832 ? -14.727 16.076 10.007 1.00 81.56 832 MET A N 1
ATOM 5921 C CA . MET A 1 832 ? -15.031 17.175 9.080 1.00 81.56 832 MET A CA 1
ATOM 5922 C C . MET A 1 832 ? -16.477 17.678 9.273 1.00 81.56 832 MET A C 1
ATOM 5924 O O . MET A 1 832 ? -17.379 17.267 8.537 1.00 81.56 832 MET A O 1
ATOM 5928 N N . PRO A 1 833 ? -16.754 18.503 10.302 1.00 80.44 833 PRO A N 1
ATOM 5929 C CA . PRO A 1 833 ? -18.101 18.981 10.603 1.00 80.44 833 PRO A CA 1
ATOM 5930 C C . PRO A 1 833 ? -18.652 19.906 9.507 1.00 80.44 833 PRO A C 1
ATOM 5932 O O . PRO A 1 833 ? -17.959 20.767 8.973 1.00 80.44 833 PRO A O 1
ATOM 5935 N N . GLN A 1 834 ? -19.936 19.751 9.191 1.00 75.75 834 GLN A N 1
ATOM 5936 C CA . GLN A 1 834 ? -20.643 20.495 8.148 1.00 75.75 834 GLN A CA 1
ATOM 5937 C C . GLN A 1 834 ? -21.898 21.160 8.713 1.00 75.75 834 GLN A C 1
ATOM 5939 O O . GLN A 1 834 ? -22.610 20.566 9.522 1.00 75.75 834 GLN A O 1
ATOM 5944 N N . ILE A 1 835 ? -22.220 22.368 8.248 1.00 72.12 835 ILE A N 1
ATOM 5945 C CA . ILE A 1 835 ? -23.467 23.044 8.627 1.00 72.12 835 ILE A CA 1
ATOM 5946 C C . ILE A 1 835 ? -24.645 22.394 7.891 1.00 72.12 835 ILE A C 1
ATOM 5948 O O . ILE A 1 835 ? -24.633 22.292 6.665 1.00 72.12 835 ILE A O 1
ATOM 5952 N N . THR A 1 836 ? -25.699 22.032 8.621 1.00 69.00 836 THR A N 1
ATOM 5953 C CA . THR A 1 836 ? -27.013 21.699 8.045 1.00 69.00 836 THR A CA 1
ATOM 5954 C C . THR A 1 836 ? -28.082 22.705 8.484 1.00 69.00 836 THR A C 1
ATOM 5956 O O . THR A 1 836 ? -27.947 23.396 9.498 1.00 69.00 836 THR A O 1
ATOM 5959 N N . ALA A 1 837 ? -29.152 22.800 7.697 1.00 64.06 837 ALA A N 1
ATOM 5960 C CA . ALA A 1 837 ? -30.307 23.655 7.932 1.00 64.06 837 ALA A CA 1
ATOM 5961 C C . ALA A 1 837 ? -31.553 22.792 8.174 1.00 64.06 837 ALA A C 1
ATOM 5963 O O . ALA A 1 837 ? -31.797 21.827 7.448 1.00 64.06 837 ALA A O 1
ATOM 5964 N N . ALA A 1 838 ? -32.382 23.163 9.152 1.00 64.19 838 ALA A N 1
ATOM 5965 C CA . ALA A 1 838 ? -33.657 22.490 9.371 1.00 64.19 838 ALA A CA 1
ATOM 5966 C C . ALA A 1 838 ? -34.630 22.875 8.246 1.00 64.19 838 ALA A C 1
ATOM 5968 O O . ALA A 1 838 ? -35.029 24.037 8.157 1.00 64.19 838 ALA A O 1
ATOM 5969 N N . MET A 1 839 ? -34.996 21.917 7.389 1.00 60.16 839 MET A N 1
ATOM 5970 C CA . MET A 1 839 ? -35.939 22.109 6.283 1.00 60.16 839 MET A CA 1
ATOM 5971 C C . MET A 1 839 ? -37.124 21.150 6.395 1.00 60.16 839 MET A C 1
ATOM 5973 O O . MET A 1 839 ? -36.939 19.936 6.444 1.00 60.16 839 MET A O 1
ATOM 5977 N N . ASP A 1 840 ? -38.331 21.700 6.331 1.00 58.66 840 ASP A N 1
ATOM 5978 C CA . ASP A 1 840 ? -39.550 20.971 6.006 1.00 58.66 840 ASP A CA 1
ATOM 5979 C C . ASP A 1 840 ? -39.764 20.983 4.484 1.00 58.66 840 ASP A C 1
ATOM 5981 O O . ASP A 1 840 ? -39.569 22.005 3.817 1.00 58.66 840 ASP A O 1
ATOM 5985 N N . ALA A 1 841 ? -40.225 19.861 3.933 1.00 55.78 841 ALA A N 1
ATOM 5986 C CA . ALA A 1 841 ? -40.703 19.764 2.558 1.00 55.78 841 ALA A CA 1
ATOM 5987 C C . ALA A 1 841 ? -42.214 19.504 2.562 1.00 55.78 841 ALA A C 1
ATOM 5989 O O . ALA A 1 841 ? -42.689 18.562 3.195 1.00 55.78 841 ALA A O 1
ATOM 5990 N N . THR A 1 842 ? -42.979 20.328 1.844 1.00 52.09 842 THR A N 1
ATOM 5991 C CA . THR A 1 842 ? -44.434 20.171 1.708 1.00 52.09 842 THR A CA 1
ATOM 5992 C C . THR A 1 842 ? -44.819 19.930 0.252 1.00 52.09 842 THR A C 1
ATOM 5994 O O . THR A 1 842 ? -44.478 20.707 -0.639 1.00 52.09 842 THR A O 1
ATOM 5997 N N . THR A 1 843 ? -45.524 18.828 -0.001 1.00 51.81 843 THR A N 1
ATOM 5998 C CA . THR A 1 843 ? -46.020 18.429 -1.323 1.00 51.81 843 THR A CA 1
ATOM 5999 C C . THR A 1 843 ? -47.505 18.746 -1.462 1.00 51.81 843 THR A C 1
ATOM 6001 O O . THR A 1 843 ? -48.353 18.094 -0.852 1.00 51.81 843 THR A O 1
ATOM 6004 N N . ASP A 1 844 ? -47.843 19.724 -2.307 1.00 51.75 844 ASP A N 1
ATOM 6005 C CA . ASP A 1 844 ? -49.233 19.944 -2.720 1.00 51.75 844 ASP A CA 1
ATOM 6006 C C . ASP A 1 844 ? -49.572 19.006 -3.887 1.00 51.75 844 ASP A C 1
ATOM 6008 O O . ASP A 1 844 ? -49.293 19.291 -5.056 1.00 51.75 844 ASP A O 1
ATOM 6012 N N . LEU A 1 845 ? -50.161 17.852 -3.559 1.00 49.62 845 LEU A N 1
ATOM 6013 C CA . LEU A 1 845 ? -50.691 16.887 -4.526 1.00 49.62 845 LEU A CA 1
ATOM 6014 C C . LEU A 1 845 ? -52.034 17.375 -5.101 1.00 49.62 845 LEU A C 1
ATOM 6016 O O . LEU A 1 845 ? -53.090 16.765 -4.910 1.00 49.62 845 LEU A O 1
ATOM 6020 N N . GLY A 1 846 ? -51.981 18.502 -5.813 1.00 51.28 846 GLY A N 1
ATOM 6021 C CA . GLY A 1 846 ? -53.119 19.090 -6.509 1.00 51.28 846 GLY A CA 1
ATOM 6022 C C . GLY A 1 846 ? -53.752 18.131 -7.528 1.00 51.28 846 GLY A C 1
ATOM 6023 O O . GLY A 1 846 ? -53.097 17.267 -8.105 1.00 51.28 846 GLY A O 1
ATOM 6024 N N . ASN A 1 847 ? -55.055 18.296 -7.783 1.00 48.62 847 ASN A N 1
ATOM 6025 C CA . ASN A 1 847 ? -55.867 17.381 -8.604 1.00 48.62 847 ASN A CA 1
ATOM 6026 C C . ASN A 1 847 ? -55.598 17.464 -10.133 1.00 48.62 847 ASN A C 1
ATOM 6028 O O . ASN A 1 847 ? -56.534 17.639 -10.916 1.00 48.62 847 ASN A O 1
ATOM 6032 N N . ALA A 1 848 ? -54.345 17.339 -10.584 1.00 45.31 848 ALA A N 1
ATOM 6033 C CA . ALA A 1 848 ? -53.988 17.205 -12.000 1.00 45.31 848 ALA A CA 1
ATOM 6034 C C . ALA A 1 848 ? -52.620 16.529 -12.214 1.00 45.31 848 ALA A C 1
ATOM 6036 O O . ALA A 1 848 ? -51.665 16.782 -11.490 1.00 45.31 848 ALA A O 1
ATOM 6037 N N . PHE A 1 849 ? -52.489 15.754 -13.296 1.00 48.78 849 PHE A N 1
ATOM 6038 C CA . PHE A 1 849 ? -51.208 15.218 -13.784 1.00 48.78 849 PHE A CA 1
ATOM 6039 C C . PHE A 1 849 ? -50.367 16.312 -14.487 1.00 48.78 849 PHE A C 1
ATOM 6041 O O . PHE A 1 849 ? -50.066 16.200 -15.675 1.00 48.78 849 PHE A O 1
ATOM 6048 N N . GLN A 1 850 ? -50.029 17.402 -13.787 1.00 47.03 850 GLN A N 1
ATOM 6049 C CA . GLN A 1 850 ? -49.219 18.516 -14.313 1.00 47.03 850 GLN A CA 1
ATOM 6050 C C . GLN A 1 850 ? -48.155 18.992 -13.310 1.00 47.03 850 GLN A C 1
ATOM 6052 O O . GLN A 1 850 ? -48.124 20.154 -12.916 1.00 47.03 850 GLN A O 1
ATOM 6057 N N . GLY A 1 851 ? -47.250 18.077 -12.953 1.00 49.31 851 GLY A N 1
ATOM 6058 C CA . GLY A 1 851 ? -46.114 18.339 -12.065 1.00 49.31 851 GLY A CA 1
ATOM 6059 C C . GLY A 1 851 ? -46.450 18.185 -10.580 1.00 49.31 851 GLY A C 1
ATOM 6060 O O . GLY A 1 851 ? -47.597 18.339 -10.169 1.00 49.31 851 GLY A O 1
ATOM 6061 N N . ILE A 1 852 ? -45.429 17.865 -9.785 1.00 52.81 852 ILE A N 1
ATOM 6062 C CA . ILE A 1 852 ? -45.482 17.896 -8.321 1.00 52.81 852 ILE A CA 1
ATOM 6063 C C . ILE A 1 852 ? -44.697 19.133 -7.892 1.00 52.81 852 ILE A C 1
ATOM 6065 O O . ILE A 1 852 ? -43.512 19.243 -8.203 1.00 52.81 852 ILE A O 1
ATOM 6069 N N . ASN A 1 853 ? -45.346 20.056 -7.182 1.00 52.06 853 ASN A N 1
ATOM 6070 C CA . ASN A 1 853 ? -44.653 21.170 -6.543 1.00 52.06 853 ASN A CA 1
ATOM 6071 C C . ASN A 1 853 ? -44.230 20.736 -5.137 1.00 52.06 853 ASN A C 1
ATOM 6073 O O . ASN A 1 853 ? -45.075 20.582 -4.253 1.00 52.06 853 ASN A O 1
ATOM 6077 N N . VAL A 1 854 ? -42.924 20.550 -4.942 1.00 52.12 854 VAL A N 1
ATOM 6078 C CA . VAL A 1 854 ? -42.317 20.390 -3.616 1.00 52.12 854 VAL A CA 1
ATOM 6079 C C . VAL A 1 854 ? -41.910 21.776 -3.126 1.00 52.12 854 VAL A C 1
ATOM 6081 O O . VAL A 1 854 ? -41.041 22.416 -3.718 1.00 52.12 854 VAL A O 1
ATOM 6084 N N . VAL A 1 855 ? -42.555 22.263 -2.069 1.00 57.19 855 VAL A N 1
ATOM 6085 C CA . VAL A 1 855 ? -42.219 23.540 -1.432 1.00 57.19 855 VAL A CA 1
ATOM 6086 C C . VAL A 1 855 ? -41.350 23.257 -0.215 1.00 57.19 855 VAL A C 1
ATOM 6088 O O . VAL A 1 855 ? -41.830 22.726 0.788 1.00 57.19 855 VAL A O 1
ATOM 6091 N N . PHE A 1 856 ? -40.074 23.620 -0.314 1.00 59.16 856 PHE A N 1
ATOM 6092 C CA . PHE A 1 856 ? -39.136 23.605 0.805 1.00 59.16 856 PHE A CA 1
ATOM 6093 C C . PHE A 1 856 ? -39.272 24.894 1.623 1.00 59.16 856 PHE A C 1
ATOM 6095 O O . PHE A 1 856 ? -39.328 25.994 1.068 1.00 59.16 856 PHE A O 1
ATOM 6102 N N . SER A 1 857 ? -39.307 24.764 2.945 1.00 59.62 857 SER A N 1
ATOM 6103 C CA . SER A 1 857 ? -39.350 25.878 3.896 1.00 59.62 857 SER A CA 1
ATOM 6104 C C . SER A 1 857 ? -38.583 25.501 5.155 1.00 59.62 857 SER A C 1
ATOM 6106 O O . SER A 1 857 ? -38.750 24.392 5.647 1.00 59.62 857 SER A O 1
ATOM 6108 N N . GLY A 1 858 ? -37.759 26.392 5.702 1.00 61.78 858 GLY A N 1
ATOM 6109 C CA . GLY A 1 858 ? -36.888 26.020 6.815 1.00 61.78 858 GLY A CA 1
ATOM 6110 C C . GLY A 1 858 ? -36.270 27.192 7.565 1.00 61.78 858 GLY A C 1
ATOM 6111 O O . GLY A 1 858 ? -36.532 28.357 7.265 1.00 61.78 858 GLY A O 1
ATOM 6112 N N . THR A 1 859 ? -35.427 26.858 8.539 1.00 56.75 859 THR A N 1
ATOM 6113 C CA . THR A 1 859 ? -34.620 27.802 9.320 1.00 56.75 859 THR A CA 1
ATOM 6114 C C . THR A 1 859 ? -33.172 27.323 9.369 1.00 56.75 859 THR A C 1
ATOM 6116 O O . THR A 1 859 ? -32.882 26.258 9.916 1.00 56.75 859 THR A O 1
ATOM 6119 N N . GLY A 1 860 ? -32.266 28.114 8.798 1.00 58.69 860 GLY A N 1
ATOM 6120 C CA . GLY A 1 860 ? -30.843 27.808 8.667 1.00 58.69 860 GLY A CA 1
ATOM 6121 C C . GLY A 1 860 ? -30.203 28.664 7.573 1.00 58.69 860 GLY A C 1
ATOM 6122 O O . GLY A 1 860 ? -30.756 29.702 7.211 1.00 58.69 860 GLY A O 1
ATOM 6123 N N . VAL A 1 861 ? -29.036 28.235 7.090 1.00 54.25 861 VAL A N 1
ATOM 6124 C CA . VAL A 1 861 ? -28.196 28.895 6.070 1.00 54.25 861 VAL A CA 1
ATOM 6125 C C . VAL A 1 861 ? -28.991 29.479 4.888 1.00 54.25 861 VAL A C 1
ATOM 6127 O O . VAL A 1 861 ? -29.741 28.765 4.224 1.00 54.25 861 VAL A O 1
ATOM 6130 N N . ASP A 1 862 ? -28.760 30.759 4.582 1.00 47.97 862 ASP A N 1
ATOM 6131 C CA . ASP A 1 862 ? -29.208 31.411 3.345 1.00 47.97 862 ASP A CA 1
ATOM 6132 C C . ASP A 1 862 ? -28.054 31.416 2.328 1.00 47.97 862 ASP A C 1
ATOM 6134 O O . ASP A 1 862 ? -27.023 32.053 2.549 1.00 47.97 862 ASP A O 1
ATOM 6138 N N . THR A 1 863 ? -28.210 30.684 1.222 1.00 47.56 863 THR A N 1
ATOM 6139 C CA . THR A 1 863 ? -27.189 30.542 0.171 1.00 47.56 863 THR A CA 1
ATOM 6140 C C . THR A 1 863 ? -27.384 31.494 -1.010 1.00 47.56 863 THR A C 1
ATOM 6142 O O . THR A 1 863 ? -26.654 31.395 -1.998 1.00 47.56 863 THR A O 1
ATOM 6145 N N . SER A 1 864 ? -28.326 32.447 -0.951 1.00 38.44 864 SER A N 1
ATOM 6146 C CA . SER A 1 864 ? -28.780 33.224 -2.118 1.00 38.44 864 SER A CA 1
ATOM 6147 C C . SER A 1 864 ? -27.770 34.234 -2.708 1.00 38.44 864 SER A C 1
ATOM 6149 O O . SER A 1 864 ? -28.170 35.121 -3.466 1.00 38.44 864 SER A O 1
ATOM 6151 N N . GLY A 1 865 ? -26.480 34.154 -2.361 1.00 36.94 865 GLY A N 1
ATOM 6152 C CA . GLY A 1 865 ? -25.437 35.088 -2.806 1.00 36.94 865 GLY A CA 1
ATOM 6153 C C . GLY A 1 865 ? -24.047 34.498 -3.090 1.00 36.94 865 GLY A C 1
ATOM 6154 O O . GLY A 1 865 ? -23.233 35.184 -3.706 1.00 36.94 865 GLY A O 1
ATOM 6155 N N . SER A 1 866 ? -23.745 33.258 -2.690 1.00 32.84 866 SER A N 1
ATOM 6156 C CA . SER A 1 866 ? -22.401 32.666 -2.812 1.00 32.84 866 SER A CA 1
ATOM 6157 C C . SER A 1 866 ? -22.247 31.814 -4.076 1.00 32.84 866 SER A C 1
ATOM 6159 O O . SER A 1 866 ? -22.287 30.585 -4.036 1.00 32.84 866 SER A O 1
ATOM 6161 N N . GLY A 1 867 ? -22.049 32.472 -5.220 1.00 33.50 867 GLY A N 1
ATOM 6162 C CA . GLY A 1 867 ? -21.707 31.815 -6.486 1.00 33.50 867 GLY A CA 1
ATOM 6163 C C . GLY A 1 867 ? -20.264 31.296 -6.526 1.00 33.50 867 GLY A C 1
ATOM 6164 O O . GLY A 1 867 ? -19.465 31.806 -7.307 1.00 33.50 867 GLY A O 1
ATOM 6165 N N . GLY A 1 868 ? -19.927 30.310 -5.688 1.00 32.25 868 GLY A N 1
ATOM 6166 C CA . GLY A 1 868 ? -18.618 29.652 -5.682 1.00 32.25 868 GLY A CA 1
ATOM 6167 C C . GLY A 1 868 ? -18.356 28.766 -4.457 1.00 32.25 868 GLY A C 1
ATOM 6168 O O . GLY A 1 868 ? -18.420 29.251 -3.336 1.00 32.25 868 GLY A O 1
ATOM 6169 N N . VAL A 1 869 ? -17.975 27.510 -4.729 1.00 33.41 869 VAL A N 1
ATOM 6170 C CA . VAL A 1 869 ? -17.330 26.514 -3.838 1.00 33.41 869 VAL A CA 1
ATOM 6171 C C . VAL A 1 869 ? -18.134 25.984 -2.626 1.00 33.41 869 VAL A C 1
ATOM 6173 O O . VAL A 1 869 ? -18.479 26.703 -1.697 1.00 33.41 869 VAL A O 1
ATOM 6176 N N . GLY A 1 870 ? -18.316 24.657 -2.588 1.00 35.62 870 GLY A N 1
ATOM 6177 C CA . GLY A 1 870 ? -18.268 23.848 -1.354 1.00 35.62 870 GLY A CA 1
ATOM 6178 C C . GLY A 1 870 ? -19.521 23.689 -0.480 1.00 35.62 870 GLY A C 1
ATOM 6179 O O . GLY A 1 870 ? -19.549 22.775 0.339 1.00 35.62 870 GLY A O 1
ATOM 6180 N N . ALA A 1 871 ? -20.556 24.520 -0.620 1.00 33.38 871 ALA A N 1
ATOM 6181 C CA . ALA A 1 871 ? -21.718 24.505 0.283 1.00 33.38 871 ALA A CA 1
ATOM 6182 C C . ALA A 1 871 ? -22.787 23.429 -0.049 1.00 33.38 871 ALA A C 1
ATOM 6184 O O . ALA A 1 871 ? -23.938 23.762 -0.343 1.00 33.38 871 ALA A O 1
ATOM 6185 N N . ASP A 1 872 ? -22.429 22.143 0.038 1.00 34.59 872 ASP A N 1
ATOM 6186 C CA . ASP A 1 872 ? -23.377 21.014 -0.031 1.00 34.59 872 ASP A CA 1
ATOM 6187 C C . ASP A 1 872 ? -24.271 20.970 1.227 1.00 34.59 872 ASP A C 1
ATOM 6189 O O . ASP A 1 872 ? -24.001 20.257 2.196 1.00 34.59 872 ASP A O 1
ATOM 6193 N N . ILE A 1 873 ? -25.370 21.732 1.231 1.00 39.00 873 ILE A N 1
ATOM 6194 C CA . ILE A 1 873 ? -26.373 21.640 2.302 1.00 39.00 873 ILE A CA 1
ATOM 6195 C C . ILE A 1 873 ? -27.164 20.340 2.138 1.00 39.00 873 ILE A C 1
ATOM 6197 O O . ILE A 1 873 ? -28.130 20.268 1.373 1.00 39.00 873 ILE A O 1
ATOM 6201 N N . VAL A 1 874 ? -26.801 19.330 2.929 1.00 37.81 874 VAL A N 1
ATOM 6202 C CA . VAL A 1 874 ? -27.610 18.121 3.108 1.00 37.81 874 VAL A CA 1
ATOM 6203 C C . VAL A 1 874 ? -28.915 18.503 3.813 1.00 37.81 874 VAL A C 1
ATOM 6205 O O . VAL A 1 874 ? -28.965 18.676 5.033 1.00 37.81 874 VAL A O 1
ATOM 6208 N N . SER A 1 875 ? -29.975 18.671 3.020 1.00 34.69 875 SER A N 1
ATOM 6209 C CA . SER A 1 875 ? -31.339 18.880 3.504 1.00 34.69 875 SER A CA 1
ATOM 6210 C C . SER A 1 875 ? -31.859 17.597 4.144 1.00 34.69 875 SER A C 1
ATOM 6212 O O . SER A 1 875 ? -31.927 16.558 3.491 1.00 34.69 875 SER A O 1
ATOM 6214 N N . LEU A 1 876 ? -32.268 17.669 5.412 1.00 33.22 876 LEU A N 1
ATOM 6215 C CA . LEU A 1 876 ? -32.758 16.518 6.181 1.00 33.22 876 LEU A CA 1
ATOM 6216 C C . LEU A 1 876 ? -34.236 16.174 5.880 1.00 33.22 876 LEU A C 1
ATOM 6218 O O . LEU A 1 876 ? -34.969 15.680 6.737 1.00 33.22 876 LEU A O 1
ATOM 6222 N N . ALA A 1 877 ? -34.671 16.419 4.640 1.00 29.56 877 ALA A N 1
ATOM 6223 C CA . ALA A 1 877 ? -35.939 15.933 4.114 1.00 29.56 877 ALA A CA 1
ATOM 6224 C C . ALA A 1 877 ? -35.897 14.396 3.993 1.00 29.56 877 ALA A C 1
ATOM 6226 O O . ALA A 1 877 ? -34.969 13.819 3.429 1.00 29.56 877 ALA A O 1
ATOM 6227 N N . THR A 1 878 ? -36.897 13.720 4.558 1.00 26.67 878 THR A N 1
ATOM 6228 C CA . THR A 1 878 ? -36.916 12.256 4.718 1.00 26.67 878 THR A CA 1
ATOM 6229 C C . THR A 1 878 ? -36.850 11.494 3.394 1.00 26.67 878 THR A C 1
ATOM 6231 O O . THR A 1 878 ? -37.615 11.801 2.479 1.00 26.67 878 THR A O 1
ATOM 6234 N N . LEU A 1 879 ? -36.024 10.438 3.339 1.00 28.62 879 LEU A N 1
ATOM 6235 C CA . LEU A 1 879 ? -35.886 9.537 2.186 1.00 28.62 879 LEU A CA 1
ATOM 6236 C C . LEU A 1 879 ? -37.247 9.059 1.645 1.00 28.62 879 LEU A C 1
ATOM 6238 O O . LEU A 1 879 ? -37.861 8.166 2.227 1.00 28.62 879 LEU A O 1
ATOM 6242 N N . THR A 1 880 ? -37.688 9.608 0.510 1.00 27.47 880 THR A N 1
ATOM 6243 C CA . THR A 1 880 ? -38.735 9.016 -0.342 1.00 27.47 880 THR A CA 1
ATOM 6244 C C . THR A 1 880 ? -38.682 9.590 -1.763 1.00 27.47 880 THR A C 1
ATOM 6246 O O . THR A 1 880 ? -38.389 10.766 -1.929 1.00 27.47 880 THR A O 1
ATOM 6249 N N . GLU A 1 881 ? -39.032 8.758 -2.753 1.00 24.62 881 GLU A N 1
ATOM 6250 C CA . GLU A 1 881 ? -39.229 9.071 -4.187 1.00 24.62 881 GLU A CA 1
ATOM 6251 C C . GLU A 1 881 ? -37.976 9.566 -4.959 1.00 24.62 881 GLU A C 1
ATOM 6253 O O . GLU A 1 881 ? -37.458 10.657 -4.765 1.00 24.62 881 GLU A O 1
ATOM 6258 N N . ALA A 1 882 ? -37.340 8.721 -5.781 1.00 24.81 882 ALA A N 1
ATOM 6259 C CA . ALA A 1 882 ? -37.762 8.257 -7.119 1.00 24.81 882 ALA A CA 1
ATOM 6260 C C . ALA A 1 882 ? -37.595 9.327 -8.225 1.00 24.81 882 ALA A C 1
ATOM 6262 O O . ALA A 1 882 ? -38.364 10.278 -8.333 1.00 24.81 882 ALA A O 1
ATOM 6263 N N . GLY A 1 883 ? -36.573 9.160 -9.075 1.00 26.09 883 GLY A N 1
ATOM 6264 C CA . GLY A 1 883 ? -36.101 10.214 -9.986 1.00 26.09 883 GLY A CA 1
ATOM 6265 C C . GLY A 1 883 ? -36.530 10.113 -11.458 1.00 26.09 883 GLY A C 1
ATOM 6266 O O . GLY A 1 883 ? -37.129 9.137 -11.909 1.00 26.09 883 GLY A O 1
ATOM 6267 N N . ARG A 1 884 ? -36.124 11.121 -12.248 1.00 23.83 884 ARG A N 1
ATOM 6268 C CA . ARG A 1 884 ? -36.056 11.094 -13.726 1.00 23.83 884 ARG A CA 1
ATOM 6269 C C . ARG A 1 884 ? -34.929 11.997 -14.248 1.00 23.83 884 ARG A C 1
ATOM 6271 O O . ARG A 1 884 ? -34.857 13.162 -13.879 1.00 23.83 884 ARG A O 1
ATOM 6278 N N . ARG A 1 885 ? -34.130 11.501 -15.205 1.00 27.25 885 ARG A N 1
ATOM 6279 C CA . ARG A 1 885 ? -33.339 12.354 -16.124 1.00 27.25 885 ARG A CA 1
ATOM 6280 C C . ARG A 1 885 ? -34.284 13.107 -17.082 1.00 27.25 885 ARG A C 1
ATOM 6282 O O . ARG A 1 885 ? -35.329 12.561 -17.449 1.00 27.25 885 ARG A O 1
ATOM 6289 N N . GLY A 1 886 ? -33.915 14.314 -17.535 1.00 23.55 886 GLY A N 1
ATOM 6290 C CA . GLY A 1 886 ? -34.805 15.105 -18.405 1.00 23.55 886 GLY A CA 1
ATOM 6291 C C . GLY A 1 886 ? -34.297 16.441 -18.973 1.00 23.55 886 GLY A C 1
ATOM 6292 O O . GLY A 1 886 ? -35.030 17.412 -18.892 1.00 23.55 886 GLY A O 1
ATOM 6293 N N . SER A 1 887 ? -33.092 16.476 -19.553 1.00 26.42 887 SER A N 1
ATOM 6294 C CA . SER A 1 887 ? -32.651 17.384 -20.645 1.00 26.42 887 SER A CA 1
ATOM 6295 C C . SER A 1 887 ? -33.280 18.791 -20.832 1.00 26.42 887 SER A C 1
ATOM 6297 O O . SER A 1 887 ? -34.407 18.904 -21.316 1.00 26.42 887 SER A O 1
ATOM 6299 N N . GLY A 1 888 ? -32.437 19.829 -20.746 1.00 24.70 888 GLY A N 1
ATOM 6300 C CA . GLY A 1 888 ? -32.573 21.072 -21.529 1.00 24.70 888 GLY A CA 1
ATOM 6301 C C . GLY A 1 888 ? -33.107 22.292 -20.771 1.00 24.70 888 GLY A C 1
ATOM 6302 O O . GLY A 1 888 ? -34.239 22.281 -20.293 1.00 24.70 888 GLY A O 1
ATOM 6303 N N . GLY A 1 889 ? -32.299 23.356 -20.731 1.00 26.86 889 GLY A N 1
ATOM 6304 C CA . GLY A 1 889 ? -32.574 24.626 -20.054 1.00 26.86 889 GLY A CA 1
ATOM 6305 C C . GLY A 1 889 ? -31.288 25.411 -19.857 1.00 26.86 889 GLY A C 1
ATOM 6306 O O . GLY A 1 889 ? -30.988 25.709 -18.686 1.00 26.86 889 GLY A O 1
#

Radius of gyration: 30.46 Å; chains: 1; bounding box: 98×94×98 Å

Foldseek 3Di:
DDDDDDDDDDDDDDDDDPPPDPPDDDPDDDDQPDPPDDQDADPVRAHDDDDQADQVQFQAAPVGWTKKKWAFDDDFLLSQLVVQPFPNNQVVSLVRSVVQQVVLVVVVVVLQVVVVVQVKHWQDADRHLGSITIITHHSVCQVVSSVDPGTDDMHGQGWWFFLDADDADFFALLACCAPVVFQLAPAEEEQAFQFAAQLFQLQPHPLDCVVPVCVPPQPDDDDGHQADVQARNHGQAQAAWAFAEQQAASRDHVSVHGDIGGHRHFPFVLLQTQRSNQLSQQQATQFAQPVPLHGDNDGSHCQQCPPPPDGPTRTQAHGHSRNNYHYYIYRQDHSDHTGTLNSLLVSLVCLSSLCDPDPRPSSSDHHQEYEESMWDWLAQDPVVPPSLSSVVSSLSSRHAYFYEQHLQFADENTGGPPCPHQLHQYAWAAADLFPAQQWWKWKDQPPDDIDTFRWHWAPPQPCADPFDKFFEDQFVVQQLQDQTPPLVRQARGEYEHEHDDDAPLSNQVSSVVSNHQAYEYEYPDFFDYDHHYPVPHDPPRNHTYIYGYPVVSVVLVVSQVVCVVVVHGGMMITIHRDDDRPRPVLRGLEGFQSFYQAWDNNDPFFTQADNQAYEHFAWYWGDGRPRSNHTDRGGGTSNRRSSVSSLLSSLCSLVVPDRSLLSSQLFRFQLQAFHDHNPAGAFCSRGNSHYGHSVQSNPDQKGKAWPVSSSNRAAEPTAAAAEAQDKDKDKTKMKMFGNFQDKFKKFKDWDWRQDQPFKDKDKPPRIDIAHGRGMDMMIIMIMGHHHQDPRSFGQDDPRDDDRATFNKTWTWTWIGTPVNPHHITTHIYIYGYAYEWAKDWDWDPDDDPPDIDIDIDTGGHDPPPDPDDDRPHPHPYDDDDDDDDDDDD